Protein AF-0000000066938704 (afdb_homodimer)

Foldseek 3Di:
DPPVVVVVVVVVVVVPPPCVVVPPLPQAPPDPPQDDQDAQQLEDDFDRSFHRVLVVVLVVLVLRDDDDLQLLLQLLLQLLQFPCLQQVLDQVLVQLVSVVVSNDPHHDHSLLSLLSSLLSLLQGDCVSPPDADASLRVSVSSLSSNVSCVVRVRDDDLSSVLNSLLSSLLDADDALPPCHSLNSLLVSQVSLVVVPLLAQDDPPRDDLLVSLSSVSSNLSSLLSQLLCCLLLQHDGNDDPVSRHDDQDDPVSGDQLQQLLVCCVRNNCLSRDDDSVLSSLSNLLSSLSSVVSVLSVVLCVQFWDWDDPDAPDPRRFDTGIDTDPDGDLVSLVVSLVVLVCSLVVDDLLQAADLDPDPPVPPDNPRPSSNQVNLQSVLVSLQSQLVSLVCLLQPDPPPDPPVSNLVSLVSNLVSLLSLLVSVVVCVVVVNLSSHGPSNLSSLLSSLLSLVLQLLQPQAPCNVVSVVSSVSSLVSLVVCVSSHVSSVLSNVLSVVLVVVSVVVVVVVPPPPDPDPPDPDDDDDPPDDPDPDDDDDPDDPPPDPPDDPPPDPPCVPDPDDPPDPDDPDDDDDPDDPDCPPPDPPPPVCRVPPRPPPSVVSNVSCCCSVVNSSVSD/DPPVVVVVVVVVVVVPPPCVVVPPLPQQPPDPPQDDQDAQQLEDDFDSSFHRVLVVVLVVLVLRDDDDLQLLLQLLLQLLQFPCLQQVLDQVLVQLVSVVVSNDPHHDYSLLSLLSSLLSLLQGDCVSPPDADASLRVSVSSLSSNVSCVVRVRDDDLSSVLNSLLSSLLDADDAQPPCHSLNSLLVSQVSLVVVPLLAQDDPPRDDLLVSLSSVSSNLSSLLSQLLCCLLLQHDGNDDPVSRHDDQDDPVSGDQLQFLLVNCVRNNDLSRPCPSVNSSLSNLLNSLSSVVSVLSVVLCVQFWDWDDDDQDDPRGFDTGIDTDPDGDLVSLVVSLVVLVCSLVPDDLLQAADLDPDPVVPPDNPRPSSNQVNLQSVLVSLQSQLVSLVCLLQPDDPPDPPVSNLVSLVSNLVSLLSLLVSVVVCVVVVNLSSHGPSNLSSLLSSLLSLVLQLLQPQAPCNVVSVVSSVSSLVSLVVCVSSHVSSVLSNVLSVVLNVVSVVVVVVVVPPPDPDPPDPDDPDDPPDPPDPDDPDDDDPPDPDPDDDDPDDDDDDDDDDDPDDPDDPDDDDDPDDPDCPPPDPPPPSCRVPPRPPPSVVSSVSCCCSCVNSSVSD

Radius of gyration: 36.31 Å; Cα contacts (8 Å, |Δi|>4): 1457; chains: 2; bounding box: 138×127×104 Å

InterPro domains:
  IPR007219 Xylanolytic transcriptional activator, regulatory domain [PF04082] (79-309)
  IPR007219 Xylanolytic transcriptional activator, regulatory domain [SM00906] (181-254)
  IPR052761 Fungal Detoxification and Toxin Biosynthesis TFs [PTHR47425] (19-517)

Organism: NCBI:txid1442368

Sequence (1224 aa):
MGIEQNNESMMWKSLSVPLDPTSQKDQPCASADAPNIVLPPYLRPVPSHIANEDLVYLEKKKAFEIPATIQRNELIRCYIQYVHPLLPIIDLRDFLRAIDQHEPSDPISLMLLQAVMFAGTTFIDMTYVTGYEDRHAYQKAYFQKVKTLYDLDYEEDRVTMVQCVLLMTNWYERPSYHKDIWHWVGIAVADARSIGLNYEPQAGAGTVQEKRLWKRIWWSCYTRDRLVSTGMRRTMRIREEECQLSMLDLADFEACTSLSDFEHMIGTACAVGEGATHANLVRLYIALIELCKIIADVLTLQYEEPSQKIKGTREATSKLIPKPRASALEVEMRDRDLEAWYAGLPVEIRYSFLETPEDRKPVSDRLVYLHSTVVASVYLGISSALYRPQCWTPVTEHPTEMRKKAMVKVYDAACKVAQLYRDVVARNMIDSVPNTSVAVLLPACVVLHADASRITSPTRNRSRHLLEECIQVLQHLSRTFASARFALWLASQMMQKINLSTQISTSQPEPHPSDPNADQSTVHPAPPQDPPPATACHPLMGPPLSFEPSLPQEAPNLVPAEMIPDGAHLPVLEEQGEDIDQSDDFLLNGTFSLQEIENHMNRAWWDPMVNFMGIEQNNESMMWKSLSVPLDPTSQKDQPCASADAPNIVLPPYLRPVPSHIANEDLVYLEKKKAFEIPATIQRNELIRCYIQYVHPLLPIIDLRDFLRAIDQHEPSDPISLMLLQAVMFAGTTFIDMTYVTGYEDRHAYQKAYFQKVKTLYDLDYEEDRVTMVQCVLLMTNWYERPSYHKDIWHWVGIAVADARSIGLNYEPQAGAGTVQEKRLWKRIWWSCYTRDRLVSTGMRRTMRIREEECQLSMLDLADFEACTSLSDFEHMIGTACAVGEGATHANLVRLYIALIELCKIIADVLTLQYEEPSQKIKGTREATSKLIPKPRASALEVEMRDRDLEAWYAGLPVEIRYSFLETPEDRKPVSDRLVYLHSTVVASVYLGISSALYRPQCWTPVTEHPTEMRKKAMVKVYDAACKVAQLYRDVVARNMIDSVPNTSVAVLLPACVVLHADASRITSPTRNRSRHLLEECIQVLQHLSRTFASARFALWLASQMMQKINLSTQISTSQPEPHPSDPNADQSTVHPAPPQDPPPATACHPLMGPPLSFEPSLPQEAPNLVPAEMIPDGAHLPVLEEQGEDIDQSDDFLLNGTFSLQEIENHMNRAWWDPMVNF

pLDDT: mean 73.39, std 27.78, range [16.64, 98.81]

Nearest PDB structures (foldseek):
  7a6r-assembly2_B  TM=4.290E-01  e=1.778E+00  Homo sapiens
  8e0l-assembly1_C  TM=5.188E-01  e=5.957E+00  synthetic construct
  6zc9-assembly2_B  TM=4.220E-01  e=3.672E+00  Homo sapiens
  7rdr-assembly1_A  TM=2.002E-01  e=7.624E-01  unidentified
  6xr2-assembly2_F  TM=5.236E-01  e=3.061E+00  synthetic construct

Solvent-accessible surface area (backbone atoms only — not comparable to full-atom values): 70350 Å² total; per-residue (Å²): 128,71,70,70,64,51,58,60,49,51,64,51,57,66,62,59,55,82,64,56,73,82,61,72,58,62,68,62,72,79,54,92,78,55,72,87,80,83,71,64,61,21,35,52,74,83,61,64,76,58,52,53,73,55,51,48,51,38,52,75,57,46,50,76,64,71,67,58,69,69,50,44,29,46,18,47,35,32,19,57,68,63,44,31,54,79,43,57,57,66,66,61,67,65,55,52,47,16,62,68,60,42,69,35,92,62,43,40,54,58,58,45,53,44,24,45,38,31,56,3,45,74,52,46,65,65,86,72,59,79,96,56,92,45,56,46,55,48,34,50,50,36,45,50,23,34,49,50,38,57,72,64,58,62,70,75,51,48,63,58,47,33,46,30,36,53,41,53,40,77,51,62,81,53,88,74,46,79,83,30,37,70,47,34,45,45,50,24,46,51,52,36,47,34,41,38,36,38,24,47,73,34,88,84,32,66,52,72,68,52,46,27,46,42,51,37,40,36,52,40,45,52,38,50,34,44,51,48,16,62,52,41,30,34,80,67,80,74,56,77,85,62,56,55,50,80,81,84,53,78,81,49,43,80,66,70,58,56,47,50,92,42,25,92,60,44,32,59,86,66,9,47,45,52,60,59,53,50,49,41,33,50,51,44,35,51,48,48,46,55,50,36,56,52,48,53,52,44,48,62,57,43,35,37,74,60,57,38,72,63,57,52,62,71,65,32,64,52,42,51,36,61,46,91,76,62,58,68,64,59,52,50,50,52,48,49,52,51,51,50,53,61,68,64,45,55,63,74,48,40,66,75,83,69,84,60,75,84,78,54,72,58,38,78,48,66,68,48,36,54,54,20,45,53,53,48,41,50,53,36,36,50,56,23,60,62,28,43,51,55,56,43,50,71,69,89,76,56,60,71,66,57,29,53,52,20,46,50,49,35,48,49,30,25,50,49,46,35,52,52,51,50,51,34,49,75,67,72,42,61,68,61,59,61,77,67,54,47,51,37,47,48,60,25,41,51,52,26,45,58,44,36,68,34,82,63,40,88,54,16,66,59,25,45,53,42,31,52,52,43,50,52,51,36,56,59,42,32,60,63,32,50,64,24,42,50,47,50,42,51,52,48,57,57,53,51,56,50,58,53,57,58,57,57,67,70,61,68,73,73,83,67,85,78,79,87,71,91,77,75,87,78,84,76,86,76,78,85,76,80,81,77,84,84,77,81,80,73,79,82,74,80,78,78,80,69,81,72,76,69,74,70,77,72,80,76,79,83,74,76,83,75,80,82,81,88,74,86,75,73,80,78,80,76,79,85,77,73,84,69,69,67,70,70,62,56,80,68,66,46,74,64,61,65,58,60,55,22,54,48,42,44,46,48,53,70,22,74,77,51,57,84,129,72,69,70,64,52,57,62,49,51,65,50,55,65,61,61,55,81,63,56,75,83,61,72,60,62,67,62,72,79,54,93,78,56,72,86,80,82,70,64,61,22,34,52,76,82,62,64,77,58,51,54,72,54,50,50,50,38,52,73,55,46,52,76,64,72,67,57,69,71,51,44,27,46,19,46,34,31,19,58,69,64,44,30,55,80,44,59,58,67,65,60,65,65,56,50,48,16,63,68,59,43,68,35,93,63,43,40,55,59,57,46,53,44,24,44,35,31,55,3,45,73,52,46,65,64,87,72,57,79,96,55,92,43,56,47,56,48,36,48,52,35,45,50,24,34,50,51,38,58,71,65,58,63,70,74,49,48,64,56,47,33,46,30,35,54,42,53,39,78,50,61,79,54,90,74,46,78,82,31,36,69,46,35,46,45,50,25,46,51,53,35,47,34,44,40,38,37,24,47,73,33,86,84,31,63,51,72,68,53,47,26,46,42,49,38,38,37,51,39,46,51,38,51,33,43,51,48,16,62,52,41,30,35,80,67,78,74,56,76,86,60,56,55,49,80,81,84,53,78,81,50,41,79,67,70,59,52,47,51,90,42,25,91,60,46,33,57,82,66,9,59,35,48,57,61,54,46,48,41,34,50,50,44,35,51,50,48,47,56,51,36,56,51,48,54,51,44,48,66,58,43,35,39,74,62,56,37,74,58,56,50,62,72,65,32,67,52,43,50,36,63,46,90,76,58,58,67,65,57,50,51,52,52,49,48,52,52,51,49,53,64,68,64,44,56,61,75,48,38,67,74,84,70,84,57,73,85,78,53,72,60,38,78,49,65,68,49,34,54,55,21,45,52,54,48,42,51,52,35,37,50,56,23,60,63,28,43,51,55,56,42,51,70,70,88,75,58,60,71,67,58,29,51,53,21,44,52,50,34,49,50,29,27,52,50,47,36,50,51,51,50,51,34,50,75,67,72,41,62,70,60,59,60,76,67,54,48,49,36,46,48,57,26,42,53,52,26,46,57,44,36,68,33,83,64,40,90,54,16,66,61,26,45,53,43,32,51,53,43,50,52,51,37,56,59,43,32,62,64,32,51,64,23,42,50,45,49,42,50,52,50,56,55,53,52,57,47,57,54,55,58,57,56,67,72,59,65,71,73,83,67,84,78,79,87,71,87,74,71,86,74,83,73,84,78,75,84,75,76,80,74,84,78,79,80,75,71,81,76,74,80,79,82,80,74,88,75,92,80,90,82,87,82,87,89,82,86,76,81,85,76,78,86,82,89,73,85,74,73,79,78,78,76,81,84,77,72,86,71,68,68,70,72,62,58,80,69,67,48,74,65,60,64,60,60,54,22,53,48,43,44,45,48,54,69,23,73,79,50,60,81

Structure (mmCIF, N/CA/C/O backbone):
data_AF-0000000066938704-model_v1
#
loop_
_entity.id
_entity.type
_entity.pdbx_description
1 polymer 'Transcription factor domain-containing protein'
#
loop_
_atom_site.group_PDB
_atom_site.id
_atom_site.type_symbol
_atom_site.label_atom_id
_atom_site.label_alt_id
_atom_site.label_comp_id
_atom_site.label_asym_id
_atom_site.label_entity_id
_atom_site.label_seq_id
_atom_site.pdbx_PDB_ins_code
_atom_site.Cartn_x
_atom_site.Cartn_y
_atom_site.Cartn_z
_atom_site.occupancy
_atom_site.B_iso_or_equiv
_atom_site.auth_seq_id
_atom_site.auth_comp_id
_atom_site.auth_asym_id
_atom_site.auth_atom_id
_atom_site.pdbx_PDB_model_num
ATOM 1 N N . MET A 1 1 ? 35.469 -40.781 -25.469 1 21.55 1 MET A N 1
ATOM 2 C CA . MET A 1 1 ? 36.094 -39.844 -24.547 1 21.55 1 MET A CA 1
ATOM 3 C C . MET A 1 1 ? 35.812 -38.406 -24.953 1 21.55 1 MET A C 1
ATOM 5 O O . MET A 1 1 ? 35.719 -37.5 -24.094 1 21.55 1 MET A O 1
ATOM 9 N N . GLY A 1 2 ? 35.875 -38.062 -26.25 1 23.81 2 GLY A N 1
ATOM 10 C CA . GLY A 1 2 ? 35.812 -36.781 -26.984 1 23.81 2 GLY A CA 1
ATOM 11 C C . GLY A 1 2 ? 34.406 -36.219 -27.047 1 23.81 2 GLY A C 1
ATOM 12 O O . GLY A 1 2 ? 34.25 -35 -27.188 1 23.81 2 GLY A O 1
ATOM 13 N N . ILE A 1 3 ? 33.406 -37.031 -27.359 1 27.58 3 ILE A N 1
ATOM 14 C CA . ILE A 1 3 ? 32.062 -36.562 -27.688 1 27.58 3 ILE A CA 1
ATOM 15 C C . ILE A 1 3 ? 31.375 -36.031 -26.422 1 27.58 3 ILE A C 1
ATOM 17 O O . ILE A 1 3 ? 30.422 -35.281 -26.516 1 27.58 3 ILE A O 1
ATOM 21 N N . GLU A 1 4 ? 31.703 -36.625 -25.25 1 29.11 4 GLU A N 1
ATOM 22 C CA . GLU A 1 4 ? 31.031 -36.312 -24 1 29.11 4 GLU A CA 1
ATOM 23 C C . GLU A 1 4 ? 31.391 -34.938 -23.484 1 29.11 4 GLU A C 1
ATOM 25 O O . GLU A 1 4 ? 30.641 -34.312 -22.719 1 29.11 4 GLU A O 1
ATOM 30 N N . GLN A 1 5 ? 32.594 -34.406 -23.719 1 31.98 5 GLN A N 1
ATOM 31 C CA . GLN A 1 5 ? 33.062 -33.094 -23.375 1 31.98 5 GLN A CA 1
ATOM 32 C C . GLN A 1 5 ? 32.312 -32 -24.172 1 31.98 5 GLN A C 1
ATOM 34 O O . GLN A 1 5 ? 32.219 -30.859 -23.719 1 31.98 5 GLN A O 1
ATOM 39 N N . ASN A 1 6 ? 31.875 -32.281 -25.422 1 31.83 6 ASN A N 1
ATOM 40 C CA . ASN A 1 6 ? 31.297 -31.328 -26.359 1 31.83 6 ASN A CA 1
ATOM 41 C C . ASN A 1 6 ? 29.875 -30.953 -25.984 1 31.83 6 ASN A C 1
ATOM 43 O O . ASN A 1 6 ? 29.406 -29.875 -26.344 1 31.83 6 ASN A O 1
ATOM 47 N N . ASN A 1 7 ? 29.109 -31.938 -25.516 1 31.81 7 ASN A N 1
ATOM 48 C CA . ASN A 1 7 ? 27.703 -31.656 -25.234 1 31.81 7 ASN A CA 1
ATOM 49 C C . ASN A 1 7 ? 27.531 -30.781 -24 1 31.81 7 ASN A C 1
ATOM 51 O O . ASN A 1 7 ? 26.438 -30.25 -23.75 1 31.81 7 ASN A O 1
ATOM 55 N N . GLU A 1 8 ? 28.375 -30.859 -23.062 1 36.09 8 GLU A N 1
ATOM 56 C CA . GLU A 1 8 ? 28.359 -29.969 -21.922 1 36.09 8 GLU A CA 1
ATOM 57 C C . GLU A 1 8 ? 28.594 -28.516 -22.328 1 36.09 8 GLU A C 1
ATOM 59 O O . GLU A 1 8 ? 27.984 -27.609 -21.797 1 36.09 8 GLU A O 1
ATOM 64 N N . SER A 1 9 ? 29.422 -28.297 -23.375 1 36.09 9 SER A N 1
ATOM 65 C CA . SER A 1 9 ? 29.766 -26.984 -23.922 1 36.09 9 SER A CA 1
ATOM 66 C C . SER A 1 9 ? 28.578 -26.359 -24.656 1 36.09 9 SER A C 1
ATOM 68 O O . SER A 1 9 ? 28.391 -25.141 -24.609 1 36.09 9 SER A O 1
ATOM 70 N N . MET A 1 10 ? 27.859 -27.125 -25.344 1 33.84 10 MET A N 1
ATOM 71 C CA . MET A 1 10 ? 26.781 -26.609 -26.172 1 33.84 10 MET A CA 1
ATOM 72 C C . MET A 1 10 ? 25.625 -26.109 -25.312 1 33.84 10 MET A C 1
ATOM 74 O O . MET A 1 10 ? 24.875 -25.219 -25.719 1 33.84 10 MET A O 1
ATOM 78 N N . MET A 1 11 ? 25.219 -26.922 -24.422 1 34.53 11 MET A N 1
ATOM 79 C CA . MET A 1 11 ? 24.141 -26.438 -23.562 1 34.53 11 MET A CA 1
ATOM 80 C C . MET A 1 11 ? 24.484 -25.078 -22.969 1 34.53 11 MET A C 1
ATOM 82 O O . MET A 1 11 ? 23.625 -24.219 -22.828 1 34.53 11 MET A O 1
ATOM 86 N N . TRP A 1 12 ? 25.781 -24.969 -22.625 1 39.16 12 TRP A N 1
ATOM 87 C CA . TRP A 1 12 ? 26.281 -23.781 -21.953 1 39.16 12 TRP A CA 1
ATOM 88 C C . TRP A 1 12 ? 26.375 -22.609 -22.906 1 39.16 12 TRP A C 1
ATOM 90 O O . TRP A 1 12 ? 26.266 -21.438 -22.5 1 39.16 12 TRP A O 1
ATOM 100 N N . LYS A 1 13 ? 26.891 -22.859 -24.047 1 40.28 13 LYS A N 1
ATOM 101 C CA . LYS A 1 13 ? 27.016 -21.797 -25.047 1 40.28 13 LYS A CA 1
ATOM 102 C C . LYS A 1 13 ? 25.656 -21.188 -25.391 1 40.28 13 LYS A C 1
ATOM 104 O O . LYS A 1 13 ? 25.578 -20.016 -25.766 1 40.28 13 LYS A O 1
ATOM 109 N N . SER A 1 14 ? 24.703 -21.938 -25.359 1 37.78 14 SER A N 1
ATOM 110 C CA . SER A 1 14 ? 23.406 -21.375 -25.672 1 37.78 14 SER A CA 1
ATOM 111 C C . SER A 1 14 ? 22.906 -20.469 -24.562 1 37.78 14 SER A C 1
ATOM 113 O O . SER A 1 14 ? 21.922 -19.75 -24.734 1 37.78 14 SER A O 1
ATOM 115 N N . LEU A 1 15 ? 23.344 -20.734 -23.406 1 39.16 15 LEU A N 1
ATOM 116 C CA . LEU A 1 15 ? 22.922 -19.828 -22.344 1 39.16 15 LEU A CA 1
ATOM 117 C C . LEU A 1 15 ? 23.719 -18.531 -22.391 1 39.16 15 LEU A C 1
ATOM 119 O O . LEU A 1 15 ? 23.438 -17.594 -21.625 1 39.16 15 LEU A O 1
ATOM 123 N N . SER A 1 16 ? 24.875 -18.484 -23.125 1 34.94 16 SER A N 1
ATOM 124 C CA . SER A 1 16 ? 25.688 -17.281 -23.156 1 34.94 16 SER A CA 1
ATOM 125 C C . SER A 1 16 ? 24.953 -16.125 -23.828 1 34.94 16 SER A C 1
ATOM 127 O O . SER A 1 16 ? 25.578 -15.164 -24.281 1 34.94 16 SER A O 1
ATOM 129 N N . VAL A 1 17 ? 23.875 -16.344 -24.344 1 35.38 17 VAL A N 1
ATOM 130 C CA . VAL A 1 17 ? 23.312 -15.094 -24.859 1 35.38 17 VAL A CA 1
ATOM 131 C C . VAL A 1 17 ? 23.156 -14.094 -23.719 1 35.38 17 VAL A C 1
ATOM 133 O O . VAL A 1 17 ? 22.578 -14.422 -22.672 1 35.38 17 VAL A O 1
ATOM 136 N N . PRO A 1 18 ? 23.953 -13.094 -23.719 1 38.69 18 PRO A N 1
ATOM 137 C CA . PRO A 1 18 ? 23.875 -12.031 -22.719 1 38.69 18 PRO A CA 1
ATOM 138 C C . PRO A 1 18 ? 22.438 -11.641 -22.375 1 38.69 18 PRO A C 1
ATOM 140 O O . PRO A 1 18 ? 21.75 -11.039 -23.203 1 38.69 18 PRO A O 1
ATOM 143 N N . LEU A 1 19 ? 21.719 -12.484 -21.828 1 39.78 19 LEU A N 1
ATOM 144 C CA . LEU A 1 19 ? 20.406 -12.062 -21.359 1 39.78 19 LEU A CA 1
ATOM 145 C C . LEU A 1 19 ? 20.531 -10.984 -20.281 1 39.78 19 LEU A C 1
ATOM 147 O O . LEU A 1 19 ? 20.547 -11.289 -19.094 1 39.78 19 LEU A O 1
ATOM 151 N N . ASP A 1 20 ? 21.312 -9.984 -20.453 1 39.25 20 ASP A N 1
ATOM 152 C CA . ASP A 1 20 ? 21.266 -8.898 -19.484 1 39.25 20 ASP A CA 1
ATOM 153 C C . ASP A 1 20 ? 19.844 -8.375 -19.312 1 39.25 20 ASP A C 1
ATOM 155 O O . ASP A 1 20 ? 19.297 -7.758 -20.219 1 39.25 20 ASP A O 1
ATOM 159 N N . PRO A 1 21 ? 19.141 -9.047 -18.641 1 43.66 21 PRO A N 1
ATOM 160 C CA . PRO A 1 21 ? 17.75 -8.633 -18.453 1 43.66 21 PRO A CA 1
ATOM 161 C C . PRO A 1 21 ? 17.609 -7.141 -18.156 1 43.66 21 PRO A C 1
ATOM 163 O O . PRO A 1 21 ? 16.484 -6.605 -18.172 1 43.66 21 PRO A O 1
ATOM 166 N N . THR A 1 22 ? 18.656 -6.547 -17.562 1 40.72 22 THR A N 1
ATOM 167 C CA . THR A 1 22 ? 18.516 -5.125 -17.25 1 40.72 22 THR A CA 1
ATOM 168 C C . THR A 1 22 ? 18.406 -4.301 -18.531 1 40.72 22 THR A C 1
ATOM 170 O O . THR A 1 22 ? 18.156 -3.098 -18.469 1 40.72 22 THR A O 1
ATOM 173 N N . SER A 1 23 ? 18.984 -4.836 -19.594 1 38.72 23 SER A N 1
ATOM 174 C CA . SER A 1 23 ? 19.141 -3.996 -20.781 1 38.72 23 SER A CA 1
ATOM 175 C C . SER A 1 23 ? 17.812 -3.795 -21.5 1 38.72 23 SER A C 1
ATOM 177 O O . SER A 1 23 ? 17.766 -3.188 -22.578 1 38.72 23 SER A O 1
ATOM 179 N N . GLN A 1 24 ? 16.922 -4.656 -21.375 1 36.53 24 GLN A N 1
ATOM 180 C CA . GLN A 1 24 ? 15.875 -4.34 -22.344 1 36.53 24 GLN A CA 1
ATOM 181 C C . GLN A 1 24 ? 15.195 -3.016 -22 1 36.53 24 GLN A C 1
ATOM 183 O O . GLN A 1 24 ? 14.164 -2.996 -21.312 1 36.53 24 GLN A O 1
ATOM 188 N N . LYS A 1 25 ? 15.953 -2.07 -21.781 1 43 25 LYS A N 1
ATOM 189 C CA . LYS A 1 25 ? 15.328 -0.755 -21.891 1 43 25 LYS A CA 1
ATOM 190 C C . LYS A 1 25 ? 14.477 -0.658 -23.156 1 43 25 LYS A C 1
ATOM 192 O O . LYS A 1 25 ? 14.969 -0.905 -24.266 1 43 25 LYS A O 1
ATOM 197 N N . ASP A 1 26 ? 13.242 -0.689 -23.156 1 41.16 26 ASP A N 1
ATOM 198 C CA . ASP A 1 26 ? 12.344 -0.388 -24.266 1 41.16 26 ASP A CA 1
ATOM 199 C C . ASP A 1 26 ? 12.906 0.732 -25.125 1 41.16 26 ASP A C 1
ATOM 201 O O . ASP A 1 26 ? 13.305 1.784 -24.625 1 41.16 26 ASP A O 1
ATOM 205 N N . GLN A 1 27 ? 13.617 0.446 -26.188 1 37.28 27 GLN A N 1
ATOM 206 C CA . GLN A 1 27 ? 13.977 1.475 -27.156 1 37.28 27 GLN A CA 1
ATOM 207 C C . GLN A 1 27 ? 12.836 2.467 -27.344 1 37.28 27 GLN A C 1
ATOM 209 O O . GLN A 1 27 ? 11.688 2.068 -27.531 1 37.28 27 GLN A O 1
ATOM 214 N N . PRO A 1 28 ? 13.102 3.658 -26.844 1 44.12 28 PRO A N 1
ATOM 215 C CA . PRO A 1 28 ? 12.062 4.617 -27.219 1 44.12 28 PRO A CA 1
ATOM 216 C C . PRO A 1 28 ? 11.602 4.441 -28.672 1 44.12 28 PRO A C 1
ATOM 218 O O . PRO A 1 28 ? 12.43 4.309 -29.578 1 44.12 28 PRO A O 1
ATOM 221 N N . CYS A 1 29 ? 10.633 3.699 -28.922 1 38.31 29 CYS A N 1
ATOM 222 C CA . CYS A 1 29 ? 10.094 3.76 -30.281 1 38.31 29 CYS A CA 1
ATOM 223 C C . CYS A 1 29 ? 10.234 5.16 -30.859 1 38.31 29 CYS A C 1
ATOM 225 O O . CYS A 1 29 ? 9.695 6.125 -30.312 1 38.31 29 CYS A O 1
ATOM 227 N N . ALA A 1 30 ? 11.289 5.391 -31.516 1 39.5 30 ALA A N 1
ATOM 228 C CA . ALA A 1 30 ? 11.445 6.617 -32.281 1 39.5 30 ALA A CA 1
ATOM 229 C C . ALA A 1 30 ? 10.18 6.922 -33.094 1 39.5 30 ALA A C 1
ATOM 231 O O . ALA A 1 30 ? 10.094 6.586 -34.281 1 39.5 30 ALA A O 1
ATOM 232 N N . SER A 1 31 ? 9.008 6.633 -32.625 1 45.38 31 SER A N 1
ATOM 233 C CA . SER A 1 31 ? 7.988 7.094 -33.562 1 45.38 31 SER A CA 1
ATOM 234 C C . SER A 1 31 ? 8.078 8.602 -33.781 1 45.38 31 SER A C 1
ATOM 236 O O . SER A 1 31 ? 8.562 9.328 -32.906 1 45.38 31 SER A O 1
ATOM 238 N N . ALA A 1 32 ? 7.992 9.117 -34.938 1 49.03 32 ALA A N 1
ATOM 239 C CA . ALA A 1 32 ? 7.926 10.469 -35.5 1 49.03 32 ALA A CA 1
ATOM 240 C C . ALA A 1 32 ? 7.219 11.414 -34.531 1 49.03 32 ALA A C 1
ATOM 242 O O . ALA A 1 32 ? 7.438 12.625 -34.594 1 49.03 32 ALA A O 1
ATOM 243 N N . ASP A 1 33 ? 6.18 11.023 -33.656 1 60.91 33 ASP A N 1
ATOM 244 C CA . ASP A 1 33 ? 5.363 12.008 -32.938 1 60.91 33 ASP A CA 1
ATOM 245 C C . ASP A 1 33 ? 5.801 12.148 -31.484 1 60.91 33 ASP A C 1
ATOM 247 O O . ASP A 1 33 ? 4.969 12.289 -30.594 1 60.91 33 ASP A O 1
ATOM 251 N N . ALA A 1 34 ? 6.988 11.961 -31.125 1 71.31 34 ALA A N 1
ATOM 252 C CA . ALA A 1 34 ? 7.426 12.203 -29.75 1 71.31 34 ALA A CA 1
ATOM 253 C C . ALA A 1 34 ? 7.273 13.68 -29.391 1 71.31 34 ALA A C 1
ATOM 255 O O . ALA A 1 34 ? 7.664 14.562 -30.156 1 71.31 34 ALA A O 1
ATOM 256 N N . PRO A 1 35 ? 6.504 13.883 -28.297 1 83.94 35 PRO A N 1
ATOM 257 C CA . PRO A 1 35 ? 6.367 15.289 -27.906 1 83.94 35 PRO A CA 1
ATOM 258 C C . PRO A 1 35 ? 7.707 15.93 -27.531 1 83.94 35 PRO A C 1
ATOM 260 O O . PRO A 1 35 ? 8.617 15.242 -27.062 1 83.94 35 PRO A O 1
ATOM 263 N N . ASN A 1 36 ? 7.941 17.062 -28.031 1 86.31 36 ASN A N 1
ATOM 264 C CA . ASN A 1 36 ? 9.141 17.812 -27.688 1 86.31 36 ASN A CA 1
ATOM 265 C C . ASN A 1 36 ? 9 18.484 -26.328 1 86.31 36 ASN A C 1
ATOM 267 O O . ASN A 1 36 ? 8.516 19.609 -26.234 1 86.31 36 ASN A O 1
ATOM 271 N N . ILE A 1 37 ? 9.406 17.828 -25.328 1 90.5 37 ILE A N 1
ATOM 272 C CA . ILE A 1 37 ? 9.289 18.328 -23.953 1 90.5 37 ILE A CA 1
ATOM 273 C C . ILE A 1 37 ? 10.594 19.016 -23.547 1 90.5 37 ILE A C 1
ATOM 275 O O . ILE A 1 37 ? 11.664 18.406 -23.625 1 90.5 37 ILE A O 1
ATOM 279 N N . VAL A 1 38 ? 10.5 20.281 -23.234 1 89.69 38 VAL A N 1
ATOM 280 C CA . VAL A 1 38 ? 11.664 21.031 -22.766 1 89.69 38 VAL A CA 1
ATOM 281 C C . VAL A 1 38 ? 11.5 21.375 -21.297 1 89.69 38 VAL A C 1
ATOM 283 O O . VAL A 1 38 ? 10.586 22.109 -20.906 1 89.69 38 VAL A O 1
ATOM 286 N N . LEU A 1 39 ? 12.406 20.859 -20.516 1 93.5 39 LEU A N 1
ATOM 287 C CA . LEU A 1 39 ? 12.398 21.125 -19.078 1 93.5 39 LEU A CA 1
ATOM 288 C C . LEU A 1 39 ? 13.531 22.062 -18.688 1 93.5 39 LEU A C 1
ATOM 290 O O . LEU A 1 39 ? 14.57 22.094 -19.344 1 93.5 39 LEU A O 1
ATOM 294 N N . PRO A 1 40 ? 13.273 22.906 -17.672 1 93.44 40 PRO A N 1
ATOM 295 C CA . PRO A 1 40 ? 14.391 23.688 -17.156 1 93.44 40 PRO A CA 1
ATOM 296 C C . PRO A 1 40 ? 15.609 22.828 -16.828 1 93.44 40 PRO A C 1
ATOM 298 O O . PRO A 1 40 ? 15.469 21.703 -16.359 1 93.44 40 PRO A O 1
ATOM 301 N N . PRO A 1 41 ? 16.812 23.375 -16.922 1 92.94 41 PRO A N 1
ATOM 302 C CA . PRO A 1 41 ? 18.047 22.594 -16.781 1 92.94 41 PRO A CA 1
ATOM 303 C C . PRO A 1 41 ? 18.25 22.094 -15.352 1 92.94 41 PRO A C 1
ATOM 305 O O . PRO A 1 41 ? 19.016 21.156 -15.125 1 92.94 41 PRO A O 1
ATOM 308 N N . TYR A 1 42 ? 17.578 22.734 -14.438 1 94.62 42 TYR A N 1
ATOM 309 C CA . TYR A 1 42 ? 17.781 22.297 -13.062 1 94.62 42 TYR A CA 1
ATOM 310 C C . TYR A 1 42 ? 16.953 21.047 -12.758 1 94.62 42 TYR A C 1
ATOM 312 O O . TYR A 1 42 ? 17.047 20.5 -11.656 1 94.62 42 TYR A O 1
ATOM 320 N N . LEU A 1 43 ? 16.219 20.578 -13.742 1 95.94 43 LEU A N 1
ATOM 321 C CA . LEU A 1 43 ? 15.445 19.344 -13.602 1 95.94 43 LEU A CA 1
ATOM 322 C C . LEU A 1 43 ? 16.109 18.188 -14.352 1 95.94 43 LEU A C 1
ATOM 324 O O . LEU A 1 43 ? 16.703 18.391 -15.414 1 95.94 43 LEU A O 1
ATOM 328 N N . ARG A 1 44 ? 15.969 17.016 -13.75 1 94.75 44 ARG A N 1
ATOM 329 C CA . ARG A 1 44 ? 16.453 15.82 -14.445 1 94.75 44 ARG A CA 1
ATOM 330 C C . ARG A 1 44 ? 15.734 15.633 -15.773 1 94.75 44 ARG A C 1
ATOM 332 O O . ARG A 1 44 ? 14.539 15.906 -15.883 1 94.75 44 ARG A O 1
ATOM 339 N N . PRO A 1 45 ? 16.422 15.156 -16.781 1 92.69 45 PRO A N 1
ATOM 340 C CA . PRO A 1 45 ? 15.797 14.938 -18.078 1 92.69 45 PRO A CA 1
ATOM 341 C C . PRO A 1 45 ? 14.703 13.875 -18.047 1 92.69 45 PRO A C 1
ATOM 343 O O . PRO A 1 45 ? 14.641 13.078 -17.109 1 92.69 45 PRO A O 1
ATOM 346 N N . VAL A 1 46 ? 13.898 13.906 -19.047 1 94.31 46 VAL A N 1
ATOM 347 C CA . VAL A 1 46 ? 12.812 12.945 -19.172 1 94.31 46 VAL A CA 1
ATOM 348 C C . VAL A 1 46 ? 13.383 11.531 -19.297 1 94.31 46 VAL A C 1
ATOM 350 O O . VAL A 1 46 ? 14.273 11.289 -20.125 1 94.31 46 VAL A O 1
ATOM 353 N N . PRO A 1 47 ? 12.891 10.641 -18.406 1 91.56 47 PRO A N 1
ATOM 354 C CA . PRO A 1 47 ? 13.406 9.266 -18.5 1 91.56 47 PRO A CA 1
ATOM 355 C C . PRO A 1 47 ? 13.102 8.602 -19.828 1 91.56 47 PRO A C 1
ATOM 357 O O . PRO A 1 47 ? 12.023 8.797 -20.391 1 91.56 47 PRO A O 1
ATOM 360 N N . SER A 1 48 ? 13.914 7.738 -20.25 1 89.19 48 SER A N 1
ATOM 361 C CA . SER A 1 48 ? 13.828 7.129 -21.578 1 89.19 48 SER A CA 1
ATOM 362 C C . SER A 1 48 ? 12.82 5.984 -21.594 1 89.19 48 SER A C 1
ATOM 364 O O . SER A 1 48 ? 12.336 5.586 -22.656 1 89.19 48 SER A O 1
ATOM 366 N N . HIS A 1 49 ? 12.469 5.48 -20.453 1 87 49 HIS A N 1
ATOM 367 C CA . HIS A 1 49 ? 11.625 4.293 -20.406 1 87 49 HIS A CA 1
ATOM 368 C C . HIS A 1 49 ? 10.156 4.66 -20.562 1 87 49 HIS A C 1
ATOM 370 O O . HIS A 1 49 ? 9.305 3.785 -20.75 1 87 49 HIS A O 1
ATOM 376 N N . ILE A 1 50 ? 9.773 5.934 -20.547 1 92.5 50 ILE A N 1
ATOM 377 C CA . ILE A 1 50 ? 8.383 6.352 -20.641 1 92.5 50 ILE A CA 1
ATOM 378 C C . ILE A 1 50 ? 7.957 6.359 -22.109 1 92.5 50 ILE A C 1
ATOM 380 O O . ILE A 1 50 ? 8.648 6.93 -22.969 1 92.5 50 ILE A O 1
ATOM 384 N N . ALA A 1 51 ? 6.848 5.758 -22.406 1 91.19 51 ALA A N 1
ATOM 385 C CA . ALA A 1 51 ? 6.324 5.676 -23.766 1 91.19 51 ALA A CA 1
ATOM 386 C C . ALA A 1 51 ? 5.84 7.035 -24.25 1 91.19 51 ALA A C 1
ATOM 388 O O . ALA A 1 51 ? 5.402 7.867 -23.453 1 91.19 51 ALA A O 1
ATOM 389 N N . ASN A 1 52 ? 5.809 7.223 -25.531 1 91.62 52 ASN A N 1
ATOM 390 C CA . ASN A 1 52 ? 5.398 8.484 -26.141 1 91.62 52 ASN A CA 1
ATOM 391 C C . ASN A 1 52 ? 3.945 8.812 -25.812 1 91.62 52 ASN A C 1
ATOM 393 O O . ASN A 1 52 ? 3.607 9.977 -25.562 1 91.62 52 ASN A O 1
ATOM 397 N N . GLU A 1 53 ? 3.117 7.824 -25.875 1 91.19 53 GLU A N 1
ATOM 398 C CA . GLU A 1 53 ? 1.707 8.047 -25.562 1 91.19 53 GLU A CA 1
ATOM 399 C C . GLU A 1 53 ? 1.529 8.562 -24.141 1 91.19 53 GLU A C 1
ATOM 401 O O . GLU A 1 53 ? 0.645 9.383 -23.875 1 91.19 53 GLU A O 1
ATOM 406 N N . ASP A 1 54 ? 2.379 8.055 -23.281 1 95.06 54 ASP A N 1
ATOM 407 C CA . ASP A 1 54 ? 2.324 8.484 -21.891 1 95.06 54 ASP A CA 1
ATOM 408 C C . ASP A 1 54 ? 2.869 9.906 -21.734 1 95.06 54 ASP A C 1
ATOM 410 O O . ASP A 1 54 ? 2.383 10.672 -20.906 1 95.06 54 ASP A O 1
ATOM 414 N N . LEU A 1 55 ? 3.863 10.242 -22.516 1 95.56 55 LEU A N 1
ATOM 415 C CA . LEU A 1 55 ? 4.414 11.594 -22.484 1 95.56 55 LEU A CA 1
ATOM 416 C C . LEU A 1 55 ? 3.377 12.609 -22.938 1 95.56 55 LEU A C 1
ATOM 418 O O . LEU A 1 55 ? 3.262 13.695 -22.359 1 95.56 55 LEU A O 1
ATOM 422 N N . VAL A 1 56 ? 2.648 12.258 -23.969 1 94.69 56 VAL A N 1
ATOM 423 C CA . VAL A 1 56 ? 1.598 13.133 -24.484 1 94.69 56 VAL A CA 1
ATOM 424 C C . VAL A 1 56 ? 0.53 13.328 -23.406 1 94.69 56 VAL A C 1
ATOM 426 O O . VAL A 1 56 ? 0.028 14.445 -23.219 1 94.69 56 VAL A O 1
ATOM 429 N N . TYR A 1 57 ? 0.167 12.266 -22.766 1 95.75 57 TYR A N 1
ATOM 430 C CA . TYR A 1 57 ? -0.819 12.336 -21.703 1 95.75 57 TYR A CA 1
ATOM 431 C C . TYR A 1 57 ? -0.32 13.219 -20.547 1 95.75 57 TYR A C 1
ATOM 433 O O . TYR A 1 57 ? -1.07 14.031 -20.016 1 95.75 57 TYR A O 1
ATOM 441 N N . LEU A 1 58 ? 0.935 13.055 -20.172 1 96.69 58 LEU A N 1
ATOM 442 C CA . LEU A 1 58 ? 1.541 13.875 -19.125 1 96.69 58 LEU A CA 1
ATOM 443 C C . LEU A 1 58 ? 1.515 15.352 -19.5 1 96.69 58 LEU A C 1
ATOM 445 O O . LEU A 1 58 ? 1.296 16.203 -18.641 1 96.69 58 LEU A O 1
ATOM 449 N N . GLU A 1 59 ? 1.768 15.609 -20.734 1 94.75 59 GLU A N 1
ATOM 450 C CA . GLU A 1 59 ? 1.721 16.984 -21.219 1 94.75 59 GLU A CA 1
ATOM 451 C C . GLU A 1 59 ? 0.31 17.562 -21.109 1 94.75 59 GLU A C 1
ATOM 453 O O . GLU A 1 59 ? 0.13 18.719 -20.719 1 94.75 59 GLU A O 1
ATOM 458 N N . LYS A 1 60 ? -0.668 16.75 -21.469 1 93 60 LYS A N 1
ATOM 459 C CA . LYS A 1 60 ? -2.061 17.188 -21.391 1 93 60 LYS A CA 1
ATOM 460 C C . LYS A 1 60 ? -2.471 17.469 -19.953 1 93 60 LYS A C 1
ATOM 462 O O . LYS A 1 60 ? -3.283 18.359 -19.688 1 93 60 LYS A O 1
ATOM 467 N N . LYS A 1 61 ? -1.936 16.672 -19.031 1 95.31 61 LYS A N 1
ATOM 468 C CA . LYS A 1 61 ? -2.215 16.859 -17.609 1 95.31 61 LYS A CA 1
ATOM 469 C C . LYS A 1 61 ? -1.366 17.984 -17.031 1 95.31 61 LYS A C 1
ATOM 471 O O . LYS A 1 61 ? -1.427 18.25 -15.828 1 95.31 61 LYS A O 1
ATOM 476 N N . LYS A 1 62 ? -0.487 18.609 -17.828 1 94.88 62 LYS A N 1
ATOM 477 C CA . LYS A 1 62 ? 0.347 19.75 -17.469 1 94.88 62 LYS A CA 1
ATOM 478 C C . LYS A 1 62 ? 1.396 19.359 -16.438 1 94.88 62 LYS A C 1
ATOM 480 O O . LYS A 1 62 ? 1.75 20.172 -15.57 1 94.88 62 LYS A O 1
ATOM 485 N N . ALA A 1 63 ? 1.813 18.094 -16.516 1 96.94 63 ALA A N 1
ATOM 486 C CA . ALA A 1 63 ? 2.777 17.594 -15.531 1 96.94 63 ALA A CA 1
ATOM 487 C C . ALA A 1 63 ? 4.137 18.266 -15.719 1 96.94 63 ALA A C 1
ATOM 489 O O . ALA A 1 63 ? 4.918 18.359 -14.766 1 96.94 63 ALA A O 1
ATOM 490 N N . PHE A 1 64 ? 4.434 18.812 -16.938 1 96.94 64 PHE A N 1
ATOM 491 C CA . PHE A 1 64 ? 5.742 19.391 -17.234 1 96.94 64 PHE A CA 1
ATOM 492 C C . PHE A 1 64 ? 5.73 20.906 -17.062 1 96.94 64 PHE A C 1
ATOM 494 O O . PHE A 1 64 ? 6.77 21.547 -17.188 1 96.94 64 PHE A O 1
ATOM 501 N N . GLU A 1 65 ? 4.633 21.422 -16.719 1 94.88 65 GLU A N 1
ATOM 502 C CA . GLU A 1 65 ? 4.504 22.875 -16.625 1 94.88 65 GLU A CA 1
ATOM 503 C C . GLU A 1 65 ? 5.008 23.391 -15.281 1 94.88 65 GLU A C 1
ATOM 505 O O . GLU A 1 65 ? 4.562 22.922 -14.227 1 94.88 65 GLU A O 1
ATOM 510 N N . ILE A 1 66 ? 5.875 24.297 -15.336 1 95.31 66 ILE A N 1
ATOM 511 C CA . ILE A 1 66 ? 6.371 25 -14.164 1 95.31 66 ILE A CA 1
ATOM 512 C C . ILE A 1 66 ? 5.855 26.438 -14.172 1 95.31 66 ILE A C 1
ATOM 514 O O . ILE A 1 66 ? 6.004 27.156 -15.172 1 95.31 66 ILE A O 1
ATOM 518 N N . PRO A 1 67 ? 5.254 26.859 -13.133 1 94.44 67 PRO A N 1
ATOM 519 C CA . PRO A 1 67 ? 4.719 28.219 -13.109 1 94.44 67 PRO A CA 1
ATOM 520 C C . PRO A 1 67 ? 5.809 29.281 -13.195 1 94.44 67 PRO A C 1
ATOM 522 O O . PRO A 1 67 ? 7 28.969 -13.133 1 94.44 67 PRO A O 1
ATOM 525 N N . ALA A 1 68 ? 5.332 30.531 -13.375 1 93.56 68 ALA A N 1
ATOM 526 C CA . ALA A 1 68 ? 6.258 31.656 -13.414 1 93.56 68 ALA A CA 1
ATOM 527 C C . ALA A 1 68 ? 7.121 31.703 -12.156 1 93.56 68 ALA A C 1
ATOM 529 O O . ALA A 1 68 ? 6.711 31.219 -11.094 1 93.56 68 ALA A O 1
ATOM 530 N N . THR A 1 69 ? 8.234 32.375 -12.234 1 93.12 69 THR A N 1
ATOM 531 C CA . THR A 1 69 ? 9.234 32.406 -11.172 1 93.12 69 THR A CA 1
ATOM 532 C C . THR A 1 69 ? 8.633 32.906 -9.867 1 93.12 69 THR A C 1
ATOM 534 O O . THR A 1 69 ? 8.883 32.344 -8.797 1 93.12 69 THR A O 1
ATOM 537 N N . ILE A 1 70 ? 7.828 33.938 -9.93 1 92.81 70 ILE A N 1
ATOM 538 C CA . ILE A 1 70 ? 7.25 34.531 -8.734 1 92.81 70 ILE A CA 1
ATOM 539 C C . ILE A 1 70 ? 6.297 33.531 -8.07 1 92.81 70 ILE A C 1
ATOM 541 O O . ILE A 1 70 ? 6.324 33.375 -6.852 1 92.81 70 ILE A O 1
ATOM 545 N N . GLN A 1 71 ? 5.461 32.938 -8.898 1 94.5 71 GLN A N 1
ATOM 546 C CA . GLN A 1 71 ? 4.504 31.969 -8.375 1 94.5 71 GLN A CA 1
ATOM 547 C C . GLN A 1 71 ? 5.219 30.719 -7.852 1 94.5 71 GLN A C 1
ATOM 549 O O . GLN A 1 71 ? 4.859 30.188 -6.797 1 94.5 71 GLN A O 1
ATOM 554 N N . ARG A 1 72 ? 6.184 30.188 -8.578 1 95.19 72 ARG A N 1
ATOM 555 C CA . ARG A 1 72 ? 6.969 29.031 -8.148 1 95.19 72 ARG A CA 1
ATOM 556 C C . ARG A 1 72 ? 7.633 29.281 -6.801 1 95.19 72 ARG A C 1
ATOM 558 O O . ARG A 1 72 ? 7.551 28.453 -5.898 1 95.19 72 ARG A O 1
ATOM 565 N N . ASN A 1 73 ? 8.25 30.453 -6.684 1 94.06 73 ASN A N 1
ATOM 566 C CA . ASN A 1 73 ? 8.961 30.797 -5.457 1 94.06 73 ASN A CA 1
ATOM 567 C C . ASN A 1 73 ? 8.008 30.938 -4.273 1 94.06 73 ASN A C 1
ATOM 569 O O . ASN A 1 73 ? 8.344 30.562 -3.15 1 94.06 73 ASN A O 1
ATOM 573 N N . GLU A 1 74 ? 6.863 31.5 -4.578 1 94.75 74 GLU A N 1
ATOM 574 C CA . GLU A 1 74 ? 5.879 31.625 -3.51 1 94.75 74 GLU A CA 1
ATOM 575 C C . GLU A 1 74 ? 5.391 30.266 -3.041 1 94.75 74 GLU A C 1
ATOM 577 O O . GLU A 1 74 ? 5.172 30.047 -1.847 1 94.75 74 GLU A O 1
ATOM 582 N N . LEU A 1 75 ? 5.184 29.328 -3.979 1 96.62 75 LEU A N 1
ATOM 583 C CA . LEU A 1 75 ? 4.781 27.984 -3.621 1 96.62 75 LEU A CA 1
ATOM 584 C C . LEU A 1 75 ? 5.859 27.297 -2.787 1 96.62 75 LEU A C 1
ATOM 586 O O . LEU A 1 75 ? 5.551 26.625 -1.799 1 96.62 75 LEU A O 1
ATOM 590 N N . ILE A 1 76 ? 7.113 27.453 -3.16 1 95.56 76 ILE A N 1
ATOM 591 C CA . ILE A 1 76 ? 8.234 26.859 -2.443 1 95.56 76 ILE A CA 1
ATOM 592 C C . ILE A 1 76 ? 8.352 27.484 -1.057 1 95.56 76 ILE A C 1
ATOM 594 O O . ILE A 1 76 ? 8.594 26.781 -0.071 1 95.56 76 ILE A O 1
ATOM 598 N N . ARG A 1 77 ? 8.141 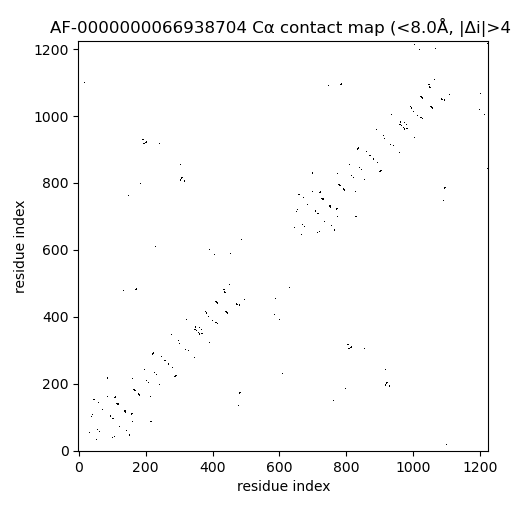28.797 -1.006 1 93.56 77 ARG A N 1
ATOM 599 C CA . ARG A 1 77 ? 8.164 29.5 0.277 1 93.56 77 ARG A CA 1
ATOM 600 C C . ARG A 1 77 ? 7.09 28.953 1.213 1 93.56 77 ARG A C 1
ATOM 602 O O . ARG A 1 77 ? 7.344 28.734 2.398 1 93.56 77 ARG A O 1
ATOM 609 N N . CYS A 1 78 ? 5.891 28.75 0.702 1 94.62 78 CYS A N 1
ATOM 610 C CA . CYS A 1 78 ? 4.801 28.188 1.493 1 94.62 78 CYS A CA 1
ATOM 611 C C . CYS A 1 78 ? 5.145 26.797 1.998 1 94.62 78 CYS A C 1
ATOM 613 O O . CYS A 1 78 ? 4.867 26.469 3.152 1 94.62 78 CYS A O 1
ATOM 615 N N . TYR A 1 79 ? 5.734 26.016 1.178 1 95.88 79 TYR A N 1
ATOM 616 C CA . TYR A 1 79 ? 6.164 24.688 1.599 1 95.88 79 TYR A CA 1
ATOM 617 C C . TYR A 1 79 ? 7.152 24.781 2.756 1 95.88 79 TYR A C 1
ATOM 619 O O . TYR A 1 79 ? 7.016 24.062 3.75 1 95.88 79 TYR A O 1
ATOM 627 N N . ILE A 1 80 ? 8.148 25.609 2.643 1 93.38 80 ILE A N 1
ATOM 628 C CA . ILE A 1 80 ? 9.234 25.719 3.609 1 93.38 80 ILE A CA 1
ATOM 629 C C . ILE A 1 80 ? 8.688 26.172 4.957 1 93.38 80 ILE A C 1
ATOM 631 O O . ILE A 1 80 ? 9.086 25.656 6.004 1 93.38 80 ILE A O 1
ATOM 635 N N . GLN A 1 81 ? 7.695 27.016 4.926 1 92.25 81 GLN A N 1
ATOM 636 C CA . GLN A 1 81 ? 7.215 27.625 6.156 1 92.25 81 GLN A CA 1
ATOM 637 C C . GLN A 1 81 ? 6.148 26.766 6.824 1 92.25 81 GLN A C 1
ATOM 639 O O . GLN A 1 81 ? 6.109 26.656 8.055 1 92.25 81 GLN A O 1
ATOM 644 N N . TYR A 1 82 ? 5.379 26.125 5.996 1 95.12 82 TYR A N 1
ATOM 645 C CA . TYR A 1 82 ? 4.16 25.609 6.613 1 95.12 82 TYR A CA 1
ATOM 646 C C . TYR A 1 82 ? 4.113 24.094 6.535 1 95.12 82 TYR A C 1
ATOM 648 O O . TYR A 1 82 ? 3.318 23.453 7.223 1 95.12 82 TYR A O 1
ATOM 656 N N . VAL A 1 83 ? 4.934 23.438 5.727 1 96.12 83 VAL A N 1
ATOM 657 C CA . VAL A 1 83 ? 4.887 21.984 5.574 1 96.12 83 VAL A CA 1
ATOM 658 C C . VAL A 1 83 ? 6.18 21.375 6.102 1 96.12 83 VAL A C 1
ATOM 660 O O . VAL A 1 83 ? 6.148 20.438 6.914 1 96.12 83 VAL A O 1
ATOM 663 N N . HIS A 1 84 ? 7.32 21.906 5.77 1 94.62 84 HIS A N 1
ATOM 664 C CA . HIS A 1 84 ? 8.641 21.344 6.02 1 94.62 84 HIS A CA 1
ATOM 665 C C . HIS A 1 84 ? 8.906 21.203 7.512 1 94.62 84 HIS A C 1
ATOM 667 O O . HIS A 1 84 ? 9.539 20.234 7.945 1 94.62 84 HIS A O 1
ATOM 673 N N . PRO A 1 85 ? 8.477 22.125 8.352 1 93.75 85 PRO A N 1
ATOM 674 C CA . PRO A 1 85 ? 8.828 22.031 9.766 1 93.75 85 PRO A CA 1
ATOM 675 C C . PRO A 1 85 ? 8.312 20.75 10.422 1 93.75 85 PRO A C 1
ATOM 677 O O . PRO A 1 85 ? 8.984 20.188 11.289 1 93.75 85 PRO A O 1
ATOM 680 N N . LEU A 1 86 ? 7.141 20.328 9.961 1 95.56 86 LEU A N 1
ATOM 681 C CA . LEU A 1 86 ? 6.59 19.125 10.57 1 95.56 86 LEU A CA 1
ATOM 682 C C . LEU A 1 86 ? 6.715 17.938 9.625 1 95.56 86 LEU A C 1
ATOM 684 O O . LEU A 1 86 ? 6.207 16.844 9.914 1 95.56 86 LEU A O 1
ATOM 688 N N . LEU A 1 87 ? 7.316 18.109 8.5 1 96.81 87 LEU A N 1
ATOM 689 C CA . LEU A 1 87 ? 7.609 17.062 7.516 1 96.81 87 LEU A CA 1
ATOM 690 C C . LEU A 1 87 ? 8.922 17.359 6.797 1 96.81 87 LEU A C 1
ATOM 692 O O . LEU A 1 87 ? 8.93 17.625 5.594 1 96.81 87 LEU A O 1
ATOM 696 N N . PRO A 1 88 ? 10 17.281 7.527 1 96.25 88 PRO A N 1
ATOM 697 C CA . PRO A 1 88 ? 11.305 17.641 6.98 1 96.25 88 PRO A CA 1
ATOM 698 C C . PRO A 1 88 ? 11.922 16.547 6.125 1 96.25 88 PRO A C 1
ATOM 700 O O . PRO A 1 88 ? 12.953 15.977 6.496 1 96.25 88 PRO A O 1
ATOM 703 N N . ILE A 1 89 ? 11.453 16.344 4.977 1 97.62 89 ILE A N 1
ATOM 704 C CA . ILE A 1 89 ? 11.828 15.188 4.184 1 97.62 89 ILE A CA 1
ATOM 705 C C . ILE A 1 89 ? 12.688 15.625 3 1 97.62 89 ILE A C 1
ATOM 707 O O . ILE A 1 89 ? 12.969 14.828 2.098 1 97.62 89 ILE A O 1
ATOM 711 N N . ILE A 1 90 ? 13.047 16.891 2.924 1 95.94 90 ILE A N 1
ATOM 712 C CA . ILE A 1 90 ? 13.875 17.422 1.846 1 95.94 90 ILE A CA 1
ATOM 713 C C . ILE A 1 90 ? 15.047 18.219 2.432 1 95.94 90 ILE A C 1
ATOM 715 O O . ILE A 1 90 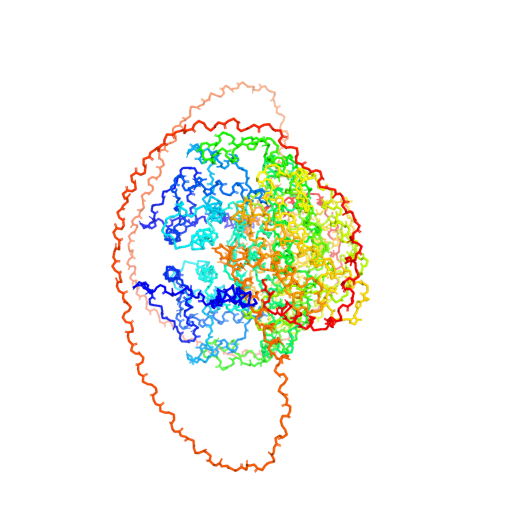? 14.891 18.906 3.436 1 95.94 90 ILE A O 1
ATOM 719 N N . ASP A 1 91 ? 16.203 18.031 1.842 1 93.31 91 ASP A N 1
ATOM 720 C CA . ASP A 1 91 ? 17.297 18.953 2.131 1 93.31 91 ASP A CA 1
ATOM 721 C C . ASP A 1 91 ? 17.125 20.266 1.385 1 93.31 91 ASP A C 1
ATOM 723 O O . ASP A 1 91 ? 17.453 20.375 0.202 1 93.31 91 ASP A O 1
ATOM 727 N N . LEU A 1 92 ? 16.75 21.297 2.086 1 92.19 92 LEU A N 1
ATOM 728 C CA . LEU A 1 92 ? 16.281 22.547 1.501 1 92.19 92 LEU A CA 1
ATOM 729 C C . LEU A 1 92 ? 17.406 23.266 0.78 1 92.19 92 LEU A C 1
ATOM 731 O O . LEU A 1 92 ? 17.203 23.844 -0.292 1 92.19 92 LEU A O 1
ATOM 735 N N . ARG A 1 93 ? 18.547 23.234 1.339 1 88.88 93 ARG A N 1
ATOM 736 C CA . ARG A 1 93 ? 19.656 23.969 0.741 1 88.88 93 ARG A CA 1
ATOM 737 C C . ARG A 1 93 ? 20.016 23.391 -0.628 1 88.88 93 ARG A C 1
ATOM 739 O O . ARG A 1 93 ? 20.188 24.141 -1.591 1 88.88 93 ARG A O 1
ATOM 746 N N . ASP A 1 94 ? 20.141 22.062 -0.639 1 89.44 94 ASP A N 1
ATOM 747 C CA . ASP A 1 94 ? 20.438 21.422 -1.911 1 89.44 94 ASP A CA 1
ATOM 748 C C . ASP A 1 94 ? 19.328 21.656 -2.93 1 89.44 94 ASP A C 1
ATOM 750 O O . ASP A 1 94 ? 19.609 21.891 -4.109 1 89.44 94 ASP A O 1
ATOM 754 N N . PHE A 1 95 ? 18.141 21.609 -2.525 1 94.19 95 PHE A N 1
ATOM 755 C CA . PHE A 1 95 ? 16.969 21.781 -3.367 1 94.19 95 PHE A CA 1
ATOM 756 C C . PHE A 1 95 ? 16.922 23.188 -3.943 1 94.19 95 PHE A C 1
ATOM 758 O O . PHE A 1 95 ? 16.734 23.375 -5.148 1 94.19 95 PHE A O 1
ATOM 765 N N . LEU A 1 96 ? 17.109 24.219 -3.105 1 92.38 96 LEU A N 1
ATOM 766 C CA . LEU A 1 96 ? 17.062 25.609 -3.523 1 92.38 96 LEU A CA 1
ATOM 767 C C . LEU A 1 96 ? 18.281 25.969 -4.383 1 92.38 96 LEU A C 1
ATOM 769 O O . LEU A 1 96 ? 18.156 26.734 -5.34 1 92.38 96 LEU A O 1
ATOM 773 N N . ARG A 1 97 ? 19.391 25.391 -4.027 1 91.69 97 ARG A N 1
ATOM 774 C CA . ARG A 1 97 ? 20.609 25.641 -4.801 1 91.69 97 ARG A CA 1
ATOM 775 C C . ARG A 1 97 ? 20.453 25.141 -6.234 1 91.69 97 ARG A C 1
ATOM 777 O O . ARG A 1 97 ? 20.891 25.812 -7.176 1 91.69 97 ARG A O 1
ATOM 784 N N . ALA A 1 98 ? 19.844 24.016 -6.34 1 92.94 98 ALA A N 1
ATOM 785 C CA . ALA A 1 98 ? 19.641 23.453 -7.672 1 92.94 98 ALA A CA 1
ATOM 786 C C . ALA A 1 98 ? 18.766 24.359 -8.523 1 92.94 98 ALA A C 1
ATOM 788 O O . ALA A 1 98 ? 19.047 24.547 -9.719 1 92.94 98 ALA A O 1
ATOM 789 N N . ILE A 1 99 ? 17.781 24.938 -7.973 1 93 99 ILE A N 1
ATOM 790 C CA . ILE A 1 99 ? 16.859 25.812 -8.695 1 93 99 ILE A CA 1
ATOM 791 C C . ILE A 1 99 ? 17.516 27.156 -8.969 1 93 99 ILE A C 1
ATOM 793 O O . ILE A 1 99 ? 17.359 27.734 -10.047 1 93 99 ILE A O 1
ATOM 797 N N . ASP A 1 100 ? 18.312 27.594 -8.031 1 90.25 100 ASP A N 1
ATOM 798 C CA . ASP A 1 100 ? 18.922 28.922 -8.117 1 90.25 100 ASP A CA 1
ATOM 799 C C . ASP A 1 100 ? 20.047 28.938 -9.156 1 90.25 100 ASP A C 1
ATOM 801 O O . ASP A 1 100 ? 20.234 29.938 -9.859 1 90.25 100 ASP A O 1
ATOM 805 N N . GLN A 1 101 ? 20.938 27.953 -9.234 1 86.81 101 GLN A N 1
ATOM 806 C CA . GLN A 1 101 ? 22.078 27.906 -10.148 1 86.81 101 GLN A CA 1
ATOM 807 C C . GLN A 1 101 ? 21.609 27.641 -11.578 1 86.81 101 GLN A C 1
ATOM 809 O O . GLN A 1 101 ? 22.344 27.922 -12.531 1 86.81 101 GLN A O 1
ATOM 814 N N . HIS A 1 102 ? 20.531 27.5 -11.914 1 74.44 102 HIS A N 1
ATOM 815 C CA . HIS A 1 102 ? 19.922 27.25 -13.219 1 74.44 102 HIS A CA 1
ATOM 816 C C . HIS A 1 102 ? 20.531 26.031 -13.883 1 74.44 102 HIS A C 1
ATOM 818 O O . HIS A 1 102 ? 19.828 25.219 -14.484 1 74.44 102 HIS A O 1
ATOM 824 N N . GLU A 1 103 ? 21.891 25.844 -13.852 1 76.94 103 GLU A N 1
ATOM 825 C CA . GLU A 1 103 ? 22.547 24.656 -14.398 1 76.94 103 GLU A CA 1
ATOM 826 C C . GLU A 1 103 ? 23.375 23.938 -13.344 1 76.94 103 GLU A C 1
ATOM 828 O O . GLU A 1 103 ? 24.609 23.953 -13.398 1 76.94 103 GLU A O 1
ATOM 833 N N . PRO A 1 104 ? 22.672 23.312 -12.547 1 82.62 104 PRO A N 1
ATOM 834 C CA . PRO A 1 104 ? 23.391 22.656 -11.453 1 82.62 104 PRO A CA 1
ATOM 835 C C . PRO A 1 104 ? 24 21.312 -11.867 1 82.62 104 PRO A C 1
ATOM 837 O O . PRO A 1 104 ? 23.594 20.719 -12.867 1 82.62 104 PRO A O 1
ATOM 840 N N . SER A 1 105 ? 24.922 20.875 -11.141 1 84.62 105 SER A N 1
ATOM 841 C CA . SER A 1 105 ? 25.547 19.578 -11.352 1 84.62 105 SER A CA 1
ATOM 842 C C . SER A 1 105 ? 24.625 18.438 -10.945 1 84.62 105 SER A C 1
ATOM 844 O O . SER A 1 105 ? 24.688 17.344 -11.5 1 84.62 105 SER A O 1
ATOM 846 N N . ASP A 1 106 ? 23.828 18.797 -9.984 1 88.69 106 ASP A N 1
ATOM 847 C CA . ASP A 1 106 ? 22.891 17.781 -9.516 1 88.69 106 ASP A CA 1
ATOM 848 C C . ASP A 1 106 ? 21.453 18.25 -9.688 1 88.69 106 ASP A C 1
ATOM 850 O O . ASP A 1 106 ? 20.844 18.766 -8.75 1 88.69 106 ASP A O 1
ATOM 854 N N . PRO A 1 107 ? 20.875 18.031 -10.758 1 93.56 107 PRO A N 1
ATOM 855 C CA . PRO A 1 107 ? 19.5 18.453 -11.008 1 93.56 107 PRO A CA 1
ATOM 856 C C . PRO A 1 107 ? 18.484 17.734 -10.117 1 93.56 107 PRO A C 1
ATOM 858 O O . PRO A 1 107 ? 18.766 16.625 -9.633 1 93.56 107 PRO A O 1
ATOM 861 N N . ILE A 1 108 ? 17.375 18.344 -9.906 1 95.06 108 ILE A N 1
ATOM 862 C CA . ILE A 1 108 ? 16.391 17.766 -9.008 1 95.06 108 ILE A CA 1
ATOM 863 C C . ILE A 1 108 ? 15.312 17.047 -9.82 1 95.06 108 ILE A C 1
ATOM 865 O O . ILE A 1 108 ? 15.195 17.25 -11.031 1 95.06 108 ILE A O 1
ATOM 869 N N . SER A 1 109 ? 14.57 16.219 -9.141 1 96.62 109 SER A N 1
ATOM 870 C CA . SER A 1 109 ? 13.484 15.453 -9.75 1 96.62 109 SER A CA 1
ATOM 871 C C . SER A 1 109 ? 12.297 16.344 -10.078 1 96.62 109 SER A C 1
ATOM 873 O O . SER A 1 109 ? 11.891 17.172 -9.266 1 96.62 109 SER A O 1
ATOM 875 N N . LEU A 1 110 ? 11.758 16.219 -11.312 1 98.12 110 LEU A N 1
ATOM 876 C CA . LEU A 1 110 ? 10.539 16.938 -11.68 1 98.12 110 LEU A CA 1
ATOM 877 C C . LEU A 1 110 ? 9.391 16.594 -10.734 1 98.12 110 LEU A C 1
ATOM 879 O O . LEU A 1 110 ? 8.648 17.484 -10.312 1 98.12 110 LEU A O 1
ATOM 883 N N . MET A 1 111 ? 9.25 15.289 -10.453 1 98.38 111 MET A N 1
ATOM 884 C CA . MET A 1 111 ? 8.164 14.844 -9.578 1 98.38 111 MET A CA 1
ATOM 885 C C . MET A 1 111 ? 8.281 15.477 -8.195 1 98.38 111 MET A C 1
ATOM 887 O O . MET A 1 111 ? 7.281 15.867 -7.602 1 98.38 111 MET A O 1
ATOM 891 N N . LEU A 1 112 ? 9.477 15.539 -7.691 1 98.44 112 LEU A N 1
ATOM 892 C CA . LEU A 1 112 ? 9.688 16.125 -6.375 1 98.44 112 LEU A CA 1
ATOM 893 C C . LEU A 1 112 ? 9.32 17.609 -6.371 1 98.44 112 LEU A C 1
ATOM 895 O O . LEU A 1 112 ? 8.695 18.094 -5.43 1 98.44 112 LEU A O 1
ATOM 899 N N . LEU A 1 113 ? 9.773 18.344 -7.398 1 98.56 113 LEU A N 1
ATOM 900 C CA . LEU A 1 113 ? 9.43 19.766 -7.488 1 98.56 113 LEU A CA 1
ATOM 901 C C . LEU A 1 113 ? 7.918 19.953 -7.523 1 98.56 113 LEU A C 1
ATOM 903 O O . LEU A 1 113 ? 7.379 20.797 -6.809 1 98.56 113 LEU A O 1
ATOM 907 N N . GLN A 1 114 ? 7.246 19.188 -8.406 1 98.69 114 GLN A N 1
ATOM 908 C CA . GLN A 1 114 ? 5.793 19.281 -8.5 1 98.69 114 GLN A CA 1
ATOM 909 C C . GLN A 1 114 ? 5.137 18.953 -7.16 1 98.69 114 GLN A C 1
ATOM 911 O O . GLN A 1 114 ? 4.152 19.578 -6.773 1 98.69 114 GLN A O 1
ATOM 916 N N . ALA A 1 115 ? 5.629 17.938 -6.434 1 98.81 115 ALA A N 1
ATOM 917 C CA . ALA A 1 115 ? 5.07 17.531 -5.141 1 98.81 115 ALA A CA 1
ATOM 918 C C . ALA A 1 115 ? 5.25 18.641 -4.105 1 98.81 115 ALA A C 1
ATOM 920 O O . ALA A 1 115 ? 4.348 18.906 -3.309 1 98.81 115 ALA A O 1
ATOM 921 N N . VAL A 1 116 ? 6.438 19.25 -4.109 1 98.5 116 VAL A N 1
ATOM 922 C CA . VAL A 1 116 ? 6.707 20.359 -3.189 1 98.5 116 VAL A CA 1
ATOM 923 C C . VAL A 1 116 ? 5.754 21.516 -3.479 1 98.5 116 VAL A C 1
ATOM 925 O O . VAL A 1 116 ? 5.172 22.094 -2.557 1 98.5 116 VAL A O 1
ATOM 928 N N . MET A 1 117 ? 5.613 21.859 -4.719 1 98.5 117 MET A N 1
ATOM 929 C CA . MET A 1 117 ? 4.703 22.938 -5.09 1 98.5 117 MET A CA 1
ATOM 930 C C . MET A 1 117 ? 3.262 22.578 -4.754 1 98.5 117 MET A C 1
ATOM 932 O O . MET A 1 117 ? 2.496 23.422 -4.293 1 98.5 117 MET A O 1
ATOM 936 N N . PHE A 1 118 ? 2.898 21.328 -4.93 1 98.44 118 PHE A N 1
ATOM 937 C CA . PHE A 1 118 ? 1.577 20.859 -4.531 1 98.44 118 PHE A CA 1
ATOM 938 C C . PHE A 1 118 ? 1.328 21.141 -3.053 1 98.44 118 PHE A C 1
ATOM 940 O O . PHE A 1 118 ? 0.279 21.672 -2.682 1 98.44 118 PHE A O 1
ATOM 947 N N . ALA A 1 119 ? 2.248 20.75 -2.252 1 97.88 119 ALA A N 1
ATOM 948 C CA . ALA A 1 119 ? 2.094 20.953 -0.816 1 97.88 119 ALA A CA 1
ATOM 949 C C . ALA A 1 119 ? 1.938 22.438 -0.494 1 97.88 119 ALA A C 1
ATOM 951 O O . ALA A 1 119 ? 1.232 22.812 0.449 1 97.88 119 ALA A O 1
ATOM 952 N N . GLY A 1 120 ? 2.547 23.297 -1.298 1 97.12 120 GLY A N 1
ATOM 953 C CA . GLY A 1 120 ? 2.49 24.734 -1.094 1 97.12 120 GLY A CA 1
ATOM 954 C C . GLY A 1 120 ? 1.16 25.344 -1.501 1 97.12 120 GLY A C 1
ATOM 955 O O . GLY A 1 120 ? 0.796 26.422 -1.031 1 97.12 120 GLY A O 1
ATOM 956 N N . THR A 1 121 ? 0.376 24.672 -2.342 1 97.19 121 THR A N 1
ATOM 957 C CA . THR A 1 121 ? -0.876 25.203 -2.857 1 97.19 121 THR A CA 1
ATOM 958 C C . THR A 1 121 ? -1.894 25.391 -1.734 1 97.19 121 THR A C 1
ATOM 960 O O . THR A 1 121 ? -2.812 26.203 -1.844 1 97.19 121 THR A O 1
ATOM 963 N N . THR A 1 122 ? -1.701 24.672 -0.663 1 96.12 122 THR A N 1
ATOM 964 C CA . THR A 1 122 ? -2.631 24.75 0.46 1 96.12 122 THR A CA 1
ATOM 965 C C . THR A 1 122 ? -2.547 26.109 1.139 1 96.12 122 THR A C 1
ATOM 967 O O . THR A 1 122 ? -3.537 26.609 1.686 1 96.12 122 THR A O 1
ATOM 970 N N . PHE A 1 123 ? -1.411 26.797 1.023 1 95.75 123 PHE A N 1
ATOM 971 C CA . PHE A 1 123 ? -1.164 27.938 1.887 1 95.75 123 PHE A CA 1
ATOM 972 C C . PHE A 1 123 ? -0.909 29.203 1.06 1 95.75 123 PHE A C 1
ATOM 974 O O . PHE A 1 123 ? -0.815 30.297 1.604 1 95.75 123 PHE A O 1
ATOM 981 N N . ILE A 1 124 ? -0.855 29.047 -0.177 1 95.12 124 ILE A N 1
ATOM 982 C CA . ILE A 1 124 ? -0.499 30.172 -1.035 1 95.12 124 ILE A CA 1
ATOM 983 C C . ILE A 1 124 ? -1.631 31.188 -1.041 1 95.12 124 ILE A C 1
ATOM 985 O O . ILE A 1 124 ? -2.805 30.828 -0.941 1 95.12 124 ILE A O 1
ATOM 989 N N . ASP A 1 125 ? -1.235 32.406 -1.109 1 92.56 125 ASP A N 1
ATOM 990 C CA . ASP A 1 125 ? -2.217 33.469 -1.321 1 92.56 125 ASP A CA 1
ATOM 991 C C . ASP A 1 125 ? -2.83 33.375 -2.717 1 92.56 125 ASP A C 1
ATOM 993 O O . ASP A 1 125 ? -2.117 33.438 -3.721 1 92.56 125 ASP A O 1
ATOM 997 N N . MET A 1 126 ? -4.082 33.281 -2.793 1 91.38 126 MET A N 1
ATOM 998 C CA . MET A 1 126 ? -4.793 33 -4.043 1 91.38 126 MET A CA 1
ATOM 999 C C . MET A 1 126 ? -4.684 34.188 -4.996 1 91.38 126 MET A C 1
ATOM 1001 O O . MET A 1 126 ? -4.988 34.062 -6.184 1 91.38 126 MET A O 1
ATOM 1005 N N . THR A 1 127 ? -4.125 35.312 -4.559 1 90.12 127 THR A N 1
ATOM 1006 C CA . THR A 1 127 ? -3.896 36.438 -5.434 1 90.12 127 THR A CA 1
ATOM 1007 C C . THR A 1 127 ? -2.803 36.125 -6.453 1 90.12 127 THR A C 1
ATOM 1009 O O . THR A 1 127 ? -2.754 36.75 -7.523 1 90.12 127 THR A O 1
ATOM 1012 N N . TYR A 1 128 ? -1.936 35.156 -6.09 1 88.06 128 TYR A N 1
ATOM 1013 C CA . TYR A 1 128 ? -0.852 34.75 -6.984 1 88.06 128 TYR A CA 1
ATOM 1014 C C . TYR A 1 128 ? -1.346 33.781 -8.047 1 88.06 128 TYR A C 1
ATOM 1016 O O . TYR A 1 128 ? -0.63 33.469 -9 1 88.06 128 TYR A O 1
ATOM 1024 N N . VAL A 1 129 ? -2.582 33.312 -7.844 1 90.06 129 VAL A N 1
ATOM 1025 C CA . VAL A 1 129 ? -3.07 32.219 -8.664 1 90.06 129 VAL A CA 1
ATOM 1026 C C . VAL A 1 129 ? -4.09 32.719 -9.68 1 90.06 129 VAL A C 1
ATOM 1028 O O . VAL A 1 129 ? -5.004 33.469 -9.32 1 90.06 129 VAL A O 1
ATOM 1031 N N . THR A 1 130 ? -3.828 32.406 -10.961 1 88 130 THR A N 1
ATOM 1032 C CA . THR A 1 130 ? -4.758 32.781 -12.016 1 88 130 THR A CA 1
ATOM 1033 C C . THR A 1 130 ? -5.289 31.547 -12.742 1 88 130 THR A C 1
ATOM 1035 O O . THR A 1 130 ? -4.578 30.547 -12.891 1 88 130 THR A O 1
ATOM 1038 N N . GLY A 1 131 ? -6.566 31.578 -13.156 1 87.06 131 GLY A N 1
ATOM 1039 C CA . GLY A 1 131 ? -7.098 30.562 -14.047 1 87.06 131 GLY A CA 1
ATOM 1040 C C . GLY A 1 131 ? -7.832 29.453 -13.312 1 87.06 131 GLY A C 1
ATOM 1041 O O . GLY A 1 131 ? -8.211 28.438 -13.922 1 87.06 131 GLY A O 1
ATOM 1042 N N . TYR A 1 132 ? -7.883 29.5 -12.008 1 89.69 132 TYR A N 1
ATOM 1043 C CA . TYR A 1 132 ? -8.594 28.484 -11.242 1 89.69 132 TYR A CA 1
ATOM 1044 C C . TYR A 1 132 ? -9.734 29.109 -10.438 1 89.69 132 TYR A C 1
ATOM 1046 O O . TYR A 1 132 ? -9.625 30.25 -9.969 1 89.69 132 TYR A O 1
ATOM 1054 N N . GLU A 1 133 ? -10.797 28.375 -10.273 1 86 133 GLU A N 1
ATOM 1055 C CA . GLU A 1 133 ? -12.008 28.844 -9.617 1 86 133 GLU A CA 1
ATOM 1056 C C . GLU A 1 133 ? -11.781 29.078 -8.125 1 86 133 GLU A C 1
ATOM 1058 O O . GLU A 1 133 ? -12.227 30.078 -7.574 1 86 133 GLU A O 1
ATOM 1063 N N . ASP A 1 134 ? -11.211 28.172 -7.496 1 88.88 134 ASP A N 1
ATOM 1064 C CA . ASP A 1 134 ? -10.953 28.219 -6.062 1 88.88 134 ASP A CA 1
ATOM 1065 C C . ASP A 1 134 ? -9.695 27.453 -5.699 1 88.88 134 ASP A C 1
ATOM 1067 O O . ASP A 1 134 ? -9.031 26.891 -6.574 1 88.88 134 ASP A O 1
ATOM 1071 N N . ARG A 1 135 ? -9.344 27.531 -4.48 1 91.38 135 ARG A N 1
ATOM 1072 C CA . ARG A 1 135 ? -8.125 26.906 -4.004 1 91.38 135 ARG A CA 1
ATOM 1073 C C . ARG A 1 135 ? -8.195 25.391 -4.168 1 91.38 135 ARG A C 1
ATOM 1075 O O . ARG A 1 135 ? -7.195 24.734 -4.492 1 91.38 135 ARG A O 1
ATOM 1082 N N . HIS A 1 136 ? -9.32 24.875 -3.941 1 89.62 136 HIS A N 1
ATOM 1083 C CA . HIS A 1 136 ? -9.484 23.422 -4.055 1 89.62 136 HIS A CA 1
ATOM 1084 C C . HIS A 1 136 ? -9.18 22.953 -5.469 1 89.62 136 HIS A C 1
ATOM 1086 O O . HIS A 1 136 ? -8.516 21.922 -5.652 1 89.62 136 HIS A O 1
ATOM 1092 N N . ALA A 1 137 ? -9.703 23.672 -6.438 1 91.62 137 ALA A N 1
ATOM 1093 C CA . ALA A 1 137 ? -9.43 23.328 -7.832 1 91.62 137 ALA A CA 1
ATOM 1094 C C . ALA A 1 137 ? -7.938 23.422 -8.141 1 91.62 137 ALA A C 1
ATOM 1096 O O . ALA A 1 137 ? -7.398 22.609 -8.898 1 91.62 137 ALA A O 1
ATOM 1097 N N . TYR A 1 138 ? -7.34 24.516 -7.605 1 95.31 138 TYR A N 1
ATOM 1098 C CA . TYR A 1 138 ? -5.906 24.703 -7.793 1 95.31 138 TYR A CA 1
ATOM 1099 C C . TYR A 1 138 ? -5.117 23.562 -7.172 1 95.31 138 TYR A C 1
ATOM 1101 O O . TYR A 1 138 ? -4.211 23 -7.801 1 95.31 138 TYR A O 1
ATOM 1109 N N . GLN A 1 139 ? -5.426 23.125 -5.941 1 95.81 139 GLN A N 1
ATOM 1110 C CA . GLN A 1 139 ? -4.793 22 -5.25 1 95.81 139 GLN A CA 1
ATOM 1111 C C . GLN A 1 139 ? -4.973 20.703 -6.027 1 95.81 139 GLN A C 1
ATOM 1113 O O . GLN A 1 139 ? -4.023 19.938 -6.191 1 95.81 139 GLN A O 1
ATOM 1118 N N . LYS A 1 140 ? -6.18 20.453 -6.48 1 93.81 140 LYS A N 1
ATOM 1119 C CA . LYS A 1 140 ? -6.492 19.234 -7.223 1 93.81 140 LYS A CA 1
ATOM 1120 C C . LYS A 1 140 ? -5.66 19.141 -8.5 1 93.81 140 LYS A C 1
ATOM 1122 O O . LYS A 1 140 ? -5.18 18.062 -8.852 1 93.81 140 LYS A O 1
ATOM 1127 N N . ALA A 1 141 ? -5.547 20.25 -9.18 1 95.19 141 ALA A N 1
ATOM 1128 C CA . ALA A 1 141 ? -4.762 20.266 -10.414 1 95.19 141 ALA A CA 1
ATOM 1129 C C . ALA A 1 141 ? -3.316 19.844 -10.148 1 95.19 141 ALA A C 1
ATOM 1131 O O . ALA A 1 141 ? -2.744 19.062 -10.906 1 95.19 141 ALA A O 1
ATOM 1132 N N . TYR A 1 142 ? -2.711 20.359 -9.117 1 97.5 142 TYR A N 1
ATOM 1133 C CA . TYR A 1 142 ? -1.332 20.016 -8.789 1 97.5 142 TYR A CA 1
ATOM 1134 C C . TYR A 1 142 ? -1.231 18.578 -8.297 1 97.5 142 TYR A C 1
ATOM 1136 O O . TYR A 1 142 ? -0.27 17.875 -8.609 1 97.5 142 TYR A O 1
ATOM 1144 N N . PHE A 1 143 ? -2.219 18.188 -7.488 1 97.19 143 PHE A N 1
ATOM 1145 C CA . PHE A 1 143 ? -2.223 16.797 -7.035 1 97.19 143 PHE A CA 1
ATOM 1146 C C . PHE A 1 143 ? -2.246 15.836 -8.219 1 97.19 143 PHE A C 1
ATOM 1148 O O . PHE A 1 143 ? -1.522 14.844 -8.234 1 97.19 143 PHE A O 1
ATOM 1155 N N . GLN A 1 144 ? -3.037 16.125 -9.188 1 96.31 144 GLN A N 1
ATOM 1156 C CA . GLN A 1 144 ? -3.158 15.281 -10.367 1 96.31 144 GLN A CA 1
ATOM 1157 C C . GLN A 1 144 ? -1.846 15.234 -11.141 1 96.31 144 GLN A C 1
ATOM 1159 O O . GLN A 1 144 ? -1.501 14.195 -11.719 1 96.31 144 GLN A O 1
ATOM 1164 N N . LYS A 1 145 ? -1.102 16.375 -11.148 1 97.62 145 LYS A N 1
ATOM 1165 C CA . LYS A 1 145 ? 0.215 16.359 -11.781 1 97.62 145 LYS A CA 1
ATOM 1166 C C . LYS A 1 145 ? 1.128 15.32 -11.133 1 97.62 145 LYS A C 1
ATOM 1168 O O . LYS A 1 145 ? 1.731 14.5 -11.82 1 97.62 145 LYS A O 1
ATOM 1173 N N . VAL A 1 146 ? 1.153 15.398 -9.844 1 98.38 146 VAL A N 1
ATOM 1174 C CA . VAL A 1 146 ? 2.055 14.523 -9.102 1 98.38 146 VAL A CA 1
ATOM 1175 C C . VAL A 1 146 ? 1.572 13.078 -9.203 1 98.38 146 VAL A C 1
ATOM 1177 O O . VAL A 1 146 ? 2.371 12.164 -9.422 1 98.38 146 VAL A O 1
ATOM 1180 N N . LYS A 1 147 ? 0.301 12.844 -9.039 1 97.5 147 LYS A N 1
ATOM 1181 C CA . LYS A 1 147 ? -0.272 11.5 -9.094 1 97.5 147 LYS A CA 1
ATOM 1182 C C . LYS A 1 147 ? -0.02 10.852 -10.453 1 97.5 147 LYS A C 1
ATOM 1184 O O . LYS A 1 147 ? 0.286 9.664 -10.531 1 97.5 147 LYS A O 1
ATOM 1189 N N . THR A 1 148 ? -0.202 11.625 -11.531 1 97.94 148 THR A N 1
ATOM 1190 C CA . THR A 1 148 ? 0.018 11.086 -12.875 1 97.94 148 THR A CA 1
ATOM 1191 C C . THR A 1 148 ? 1.48 10.688 -13.062 1 97.94 148 THR A C 1
ATOM 1193 O O . THR A 1 148 ? 1.776 9.656 -13.664 1 97.94 148 THR A O 1
ATOM 1196 N N . LEU A 1 149 ? 2.379 11.516 -12.594 1 98.31 149 LEU A N 1
ATOM 1197 C CA . LEU A 1 149 ? 3.797 11.172 -12.648 1 98.31 149 LEU A CA 1
ATOM 1198 C C . LEU A 1 149 ? 4.078 9.898 -11.867 1 98.31 149 LEU A C 1
ATOM 1200 O O . LEU A 1 149 ? 4.863 9.055 -12.305 1 98.31 149 LEU A O 1
ATOM 1204 N N . TYR A 1 150 ? 3.443 9.75 -10.734 1 97.62 150 TYR A N 1
ATOM 1205 C CA . TYR A 1 150 ? 3.598 8.555 -9.914 1 97.62 150 TYR A CA 1
ATOM 1206 C C . TYR A 1 150 ? 3.045 7.328 -10.625 1 97.62 150 TYR A C 1
ATOM 1208 O O . TYR A 1 150 ? 3.686 6.277 -10.656 1 97.62 150 TYR A O 1
ATOM 1216 N N . ASP A 1 151 ? 1.902 7.48 -11.18 1 96.5 151 ASP A N 1
ATOM 1217 C CA . ASP A 1 151 ? 1.215 6.359 -11.812 1 96.5 151 ASP A CA 1
ATOM 1218 C C . ASP A 1 151 ? 1.993 5.848 -13.023 1 96.5 151 ASP A C 1
ATOM 1220 O O . ASP A 1 151 ? 1.992 4.648 -13.305 1 96.5 151 ASP A O 1
ATOM 1224 N N . LEU A 1 152 ? 2.666 6.73 -13.688 1 96 152 LEU A N 1
ATOM 1225 C CA . LEU A 1 152 ? 3.361 6.352 -14.906 1 96 152 LEU A CA 1
ATOM 1226 C C . LEU A 1 152 ? 4.828 6.035 -14.625 1 96 152 LEU A C 1
ATOM 1228 O O . LEU A 1 152 ? 5.633 5.93 -15.555 1 96 152 LEU A O 1
ATOM 1232 N N . ASP A 1 153 ? 5.211 5.98 -13.375 1 92.5 153 ASP A N 1
ATOM 1233 C CA . ASP A 1 153 ? 6.555 5.598 -12.945 1 92.5 153 ASP A CA 1
ATOM 1234 C C . ASP A 1 153 ? 7.605 6.523 -13.547 1 92.5 153 ASP A C 1
ATOM 1236 O O . ASP A 1 153 ? 8.602 6.062 -14.109 1 92.5 153 ASP A O 1
ATOM 1240 N N . TYR A 1 154 ? 7.32 7.789 -13.469 1 95.31 154 TYR A N 1
ATOM 1241 C CA . TYR A 1 154 ? 8.242 8.781 -14.008 1 95.31 154 TYR A CA 1
ATOM 1242 C C . TYR A 1 154 ? 9.531 8.828 -13.188 1 95.31 154 TYR A C 1
ATOM 1244 O O . TYR A 1 154 ? 10.625 8.977 -13.742 1 95.31 154 TYR A O 1
ATOM 1252 N N . GLU A 1 155 ? 9.375 8.719 -11.875 1 92.75 155 GLU A N 1
ATOM 1253 C CA . GLU A 1 155 ? 10.492 8.781 -10.945 1 92.75 155 GLU A CA 1
ATOM 1254 C C . GLU A 1 155 ? 11.062 7.395 -10.664 1 92.75 155 GLU A C 1
ATOM 1256 O O . GLU A 1 155 ? 10.32 6.457 -10.367 1 92.75 155 GLU A O 1
ATOM 1261 N N . GLU A 1 156 ? 12.367 7.273 -10.766 1 84.75 156 GLU A N 1
ATOM 1262 C CA . GLU A 1 156 ? 13.016 5.977 -10.578 1 84.75 156 GLU A CA 1
ATOM 1263 C C . GLU A 1 156 ? 13.695 5.887 -9.219 1 84.75 156 GLU A C 1
ATOM 1265 O O . GLU A 1 156 ? 13.875 4.793 -8.68 1 84.75 156 GLU A O 1
ATOM 1270 N N . ASP A 1 157 ? 14.086 7.055 -8.75 1 89.5 157 ASP A N 1
ATOM 1271 C CA . ASP A 1 157 ? 14.727 7.059 -7.438 1 89.5 157 ASP A CA 1
ATOM 1272 C C . ASP A 1 157 ? 13.727 6.723 -6.336 1 89.5 157 ASP A C 1
ATOM 1274 O O . ASP A 1 157 ? 12.742 7.434 -6.145 1 89.5 157 ASP A O 1
ATOM 1278 N N . ARG A 1 158 ? 13.969 5.738 -5.602 1 90.31 158 ARG A N 1
ATOM 1279 C CA . ARG A 1 158 ? 13.016 5.215 -4.633 1 90.31 158 ARG A CA 1
ATOM 1280 C C . ARG A 1 158 ? 12.875 6.152 -3.439 1 90.31 158 ARG A C 1
ATOM 1282 O O . ARG A 1 158 ? 11.789 6.285 -2.873 1 90.31 158 ARG A O 1
ATOM 1289 N N . VAL A 1 159 ? 13.984 6.734 -2.975 1 92.88 159 VAL A N 1
ATOM 1290 C CA . VAL A 1 159 ? 13.914 7.676 -1.862 1 92.88 159 VAL A CA 1
ATOM 1291 C C . VAL A 1 159 ? 13.047 8.875 -2.254 1 92.88 159 VAL A C 1
ATOM 1293 O O . VAL A 1 159 ? 12.18 9.297 -1.488 1 92.88 159 VAL A O 1
ATOM 1296 N N . THR A 1 160 ? 13.305 9.375 -3.467 1 95.25 160 THR A N 1
ATOM 1297 C CA . THR A 1 160 ? 12.516 10.492 -3.977 1 95.25 160 THR A CA 1
ATOM 1298 C C . THR A 1 160 ? 11.039 10.109 -4.082 1 95.25 160 THR A C 1
ATOM 1300 O O . THR A 1 160 ? 10.164 10.938 -3.83 1 95.25 160 THR A O 1
ATOM 1303 N N . MET A 1 161 ? 10.797 8.914 -4.41 1 95.12 161 MET A N 1
ATOM 1304 C CA . MET A 1 161 ? 9.422 8.43 -4.5 1 95.12 161 MET A CA 1
ATOM 1305 C C . MET A 1 161 ? 8.734 8.5 -3.141 1 95.12 161 MET A C 1
ATOM 1307 O O . MET A 1 161 ? 7.582 8.922 -3.047 1 95.12 161 MET A O 1
ATOM 1311 N N . VAL A 1 162 ? 9.414 8.031 -2.094 1 96.38 162 VAL A N 1
ATOM 1312 C CA . VAL A 1 162 ? 8.836 8.07 -0.754 1 96.38 162 VAL A CA 1
ATOM 1313 C C . VAL A 1 162 ? 8.539 9.523 -0.366 1 96.38 162 VAL A C 1
ATOM 1315 O O . VAL A 1 162 ? 7.48 9.812 0.194 1 96.38 162 VAL A O 1
ATOM 1318 N N . GLN A 1 163 ? 9.453 10.43 -0.688 1 98.19 163 GLN A N 1
ATOM 1319 C CA . GLN A 1 163 ? 9.266 11.844 -0.411 1 98.19 163 GLN A CA 1
ATOM 1320 C C . GLN A 1 163 ? 8.008 12.375 -1.1 1 98.19 163 GLN A C 1
ATOM 1322 O O . GLN A 1 163 ? 7.191 13.062 -0.477 1 98.19 163 GLN A O 1
ATOM 1327 N N . CYS A 1 164 ? 7.879 12.031 -2.354 1 98.5 164 CYS A N 1
ATOM 1328 C CA . CYS A 1 164 ? 6.754 12.523 -3.143 1 98.5 164 CYS A CA 1
ATOM 1329 C C . CYS A 1 164 ? 5.438 11.969 -2.617 1 98.5 164 CYS A C 1
ATOM 1331 O O . CYS A 1 164 ? 4.457 12.695 -2.486 1 98.5 164 CYS A O 1
ATOM 1333 N N . VAL A 1 165 ? 5.406 10.695 -2.322 1 98.25 165 VAL A N 1
ATOM 1334 C CA . VAL A 1 165 ? 4.18 10.055 -1.858 1 98.25 165 VAL A CA 1
ATOM 1335 C C . VAL A 1 165 ? 3.781 10.633 -0.5 1 98.25 165 VAL A C 1
ATOM 1337 O O . VAL A 1 165 ? 2.596 10.828 -0.228 1 98.25 165 VAL A O 1
ATOM 1340 N N . LEU A 1 166 ? 4.707 10.906 0.355 1 98.56 166 LEU A N 1
ATOM 1341 C CA . LEU A 1 166 ? 4.422 11.539 1.64 1 98.56 166 LEU A CA 1
ATOM 1342 C C . LEU A 1 166 ? 3.764 12.898 1.443 1 98.56 166 LEU A C 1
ATOM 1344 O O . LEU A 1 166 ? 2.836 13.258 2.174 1 98.56 166 LEU A O 1
ATOM 1348 N N . LEU A 1 167 ? 4.273 13.594 0.477 1 98.56 167 LEU A N 1
ATOM 1349 C CA . LEU A 1 167 ? 3.689 14.906 0.216 1 98.56 167 LEU A CA 1
ATOM 1350 C C . LEU A 1 167 ? 2.279 14.773 -0.351 1 98.56 167 LEU A C 1
ATOM 1352 O O . LEU A 1 167 ? 1.422 15.625 -0.105 1 98.56 167 LEU A O 1
ATOM 1356 N N . MET A 1 168 ? 2.051 13.672 -1.057 1 97.44 168 MET A N 1
ATOM 1357 C CA . MET A 1 168 ? 0.725 13.422 -1.618 1 97.44 168 MET A CA 1
ATOM 1358 C C . MET A 1 168 ? -0.298 13.18 -0.513 1 97.44 168 MET A C 1
ATOM 1360 O O . MET A 1 168 ? -1.502 13.328 -0.733 1 97.44 168 MET A O 1
ATOM 1364 N N . THR A 1 169 ? 0.127 12.844 0.674 1 96.44 169 THR A N 1
ATOM 1365 C CA . THR A 1 169 ? -0.786 12.57 1.779 1 96.44 169 THR A CA 1
ATOM 1366 C C . THR A 1 169 ? -1.438 13.859 2.268 1 96.44 169 THR A C 1
ATOM 1368 O O . THR A 1 169 ? -2.324 13.828 3.125 1 96.44 169 THR A O 1
ATOM 1371 N N . ASN A 1 170 ? -1.047 14.992 1.738 1 95.31 170 ASN A N 1
ATOM 1372 C CA . ASN A 1 170 ? -1.663 16.25 2.113 1 95.31 170 ASN A CA 1
ATOM 1373 C C . ASN A 1 170 ? -2.953 16.5 1.337 1 95.31 170 ASN A C 1
ATOM 1375 O O . ASN A 1 170 ? -3.623 17.516 1.546 1 95.31 170 ASN A O 1
ATOM 1379 N N . TRP A 1 171 ? -3.305 15.555 0.458 1 93.19 171 TRP A N 1
ATOM 1380 C CA . TRP A 1 171 ? -4.523 15.695 -0.332 1 93.19 171 TRP A CA 1
ATOM 1381 C C . TRP A 1 171 ? -5.637 14.805 0.225 1 93.19 171 TRP A C 1
ATOM 1383 O O . TRP A 1 171 ? -5.422 13.625 0.486 1 93.19 171 TRP A O 1
ATOM 1393 N N . TYR A 1 172 ? -6.75 15.367 0.44 1 86.75 172 TYR A N 1
ATOM 1394 C CA . TYR A 1 172 ? -7.969 14.656 0.821 1 86.75 172 TYR A CA 1
ATOM 1395 C C . TYR A 1 172 ? -9.094 14.93 -0.174 1 86.75 172 TYR A C 1
ATOM 1397 O O . TYR A 1 172 ? -9.594 16.047 -0.262 1 86.75 172 TYR A O 1
ATOM 1405 N N . GLU A 1 173 ? -9.469 13.945 -0.919 1 79 173 GLU A N 1
ATOM 1406 C CA . GLU A 1 173 ? -10.445 14.109 -1.992 1 79 173 GLU A CA 1
ATOM 1407 C C . GLU A 1 173 ? -11.867 14.164 -1.442 1 79 173 GLU A C 1
ATOM 1409 O O . GLU A 1 173 ? -12.547 15.188 -1.549 1 79 173 GLU A O 1
ATOM 1414 N N . ARG A 1 174 ? -12.312 13.062 -0.919 1 74.88 174 ARG A N 1
ATOM 1415 C CA . ARG A 1 174 ? -13.656 12.898 -0.384 1 74.88 174 ARG A CA 1
ATOM 1416 C C . ARG A 1 174 ? -13.719 11.734 0.597 1 74.88 174 ARG A C 1
ATOM 1418 O O . ARG A 1 174 ? -12.852 10.859 0.584 1 74.88 174 ARG A O 1
ATOM 1425 N N . PRO A 1 175 ? -14.836 11.93 1.292 1 71.19 175 PRO A N 1
ATOM 1426 C CA . PRO A 1 175 ? -14.984 10.773 2.178 1 71.19 175 PRO A CA 1
ATOM 1427 C C . PRO A 1 175 ? -15.258 9.477 1.417 1 71.19 175 PRO A C 1
ATOM 1429 O O . PRO A 1 175 ? -15.906 9.5 0.367 1 71.19 175 PRO A O 1
ATOM 1432 N N . SER A 1 176 ? -14.797 8.344 1.705 1 66.06 176 SER A N 1
ATOM 1433 C CA . SER A 1 176 ? -15.016 7 1.186 1 66.06 176 SER A CA 1
ATOM 1434 C C . SER A 1 176 ? -14.234 6.773 -0.108 1 66.06 176 SER A C 1
ATOM 1436 O O . SER A 1 176 ? -14.477 5.797 -0.818 1 66.06 176 SER A O 1
ATOM 1438 N N . TYR A 1 177 ? -13.453 7.816 -0.421 1 78.19 177 TYR A N 1
ATOM 1439 C CA . TYR A 1 177 ? -12.539 7.586 -1.529 1 78.19 177 TYR A CA 1
ATOM 1440 C C . TYR A 1 177 ? -11.508 6.52 -1.171 1 78.19 177 TYR A C 1
ATOM 1442 O O . TYR A 1 177 ? -10.945 6.531 -0.072 1 78.19 177 TYR A O 1
ATOM 1450 N N . HIS A 1 178 ? -11.281 5.59 -2.025 1 79.31 178 HIS A N 1
ATOM 1451 C CA . HIS A 1 178 ? -10.469 4.434 -1.671 1 79.31 178 HIS A CA 1
ATOM 1452 C C . HIS A 1 178 ? -8.992 4.801 -1.596 1 79.31 178 HIS A C 1
ATOM 1454 O O . HIS A 1 178 ? -8.242 4.207 -0.82 1 79.31 178 HIS A O 1
ATOM 1460 N N . LYS A 1 179 ? -8.586 5.68 -2.49 1 88.75 179 LYS A N 1
ATOM 1461 C CA . LYS A 1 179 ? -7.199 6.133 -2.412 1 88.75 179 LYS A CA 1
ATOM 1462 C C . LYS A 1 179 ? -7.082 7.406 -1.575 1 88.75 179 LYS A C 1
ATOM 1464 O O . LYS A 1 179 ? -6.645 8.445 -2.072 1 88.75 179 LYS A O 1
ATOM 1469 N N . ASP A 1 180 ? -7.41 7.25 -0.344 1 89.56 180 ASP A N 1
ATOM 1470 C CA . ASP A 1 180 ? -7.398 8.383 0.582 1 89.56 180 ASP A CA 1
ATOM 1471 C C . ASP A 1 180 ? -6.016 8.57 1.2 1 89.56 180 ASP A C 1
ATOM 1473 O O . ASP A 1 180 ? -5.031 8 0.718 1 89.56 180 ASP A O 1
ATOM 1477 N N . ILE A 1 181 ? -5.941 9.391 2.217 1 93.88 181 ILE A N 1
ATOM 1478 C CA . ILE A 1 181 ? -4.672 9.727 2.854 1 93.88 181 ILE A CA 1
ATOM 1479 C C . ILE A 1 181 ? -4.035 8.469 3.436 1 93.88 181 ILE A C 1
ATOM 1481 O O . ILE A 1 181 ? -2.826 8.258 3.303 1 93.88 181 ILE A O 1
ATOM 1485 N N . TRP A 1 182 ? -4.863 7.586 4.094 1 93.56 182 TRP A N 1
ATOM 1486 C CA . TRP A 1 182 ? -4.383 6.352 4.707 1 93.56 182 TRP A CA 1
ATOM 1487 C C . TRP A 1 182 ? -3.76 5.43 3.664 1 93.56 182 TRP A C 1
ATOM 1489 O O . TRP A 1 182 ? -2.768 4.75 3.939 1 93.56 182 TRP A O 1
ATOM 1499 N N . HIS A 1 183 ? -4.324 5.422 2.465 1 94.5 183 HIS A N 1
ATOM 1500 C CA . HIS A 1 183 ? -3.791 4.66 1.342 1 94.5 183 HIS A CA 1
ATOM 1501 C C . HIS A 1 183 ? -2.373 5.109 0.998 1 94.5 183 HIS A C 1
ATOM 1503 O O . HIS A 1 183 ? -1.468 4.281 0.88 1 94.5 183 HIS A O 1
ATOM 1509 N N . TRP A 1 184 ? -2.164 6.379 0.847 1 96.81 184 TRP A N 1
ATOM 1510 C CA . TRP A 1 184 ? -0.869 6.918 0.447 1 96.81 184 TRP A CA 1
ATOM 1511 C C . TRP A 1 184 ? 0.158 6.754 1.562 1 96.81 184 TRP A C 1
ATOM 1513 O O . TRP A 1 184 ? 1.34 6.52 1.297 1 96.81 184 TRP A O 1
ATOM 1523 N N . VAL A 1 185 ? -0.298 6.91 2.83 1 97.5 185 VAL A N 1
ATOM 1524 C CA . VAL A 1 185 ? 0.61 6.66 3.945 1 97.5 185 VAL A CA 1
ATOM 1525 C C . VAL A 1 185 ? 1.103 5.215 3.896 1 97.5 185 VAL A C 1
ATOM 1527 O O . VAL A 1 185 ? 2.285 4.949 4.117 1 97.5 185 VAL A O 1
ATOM 1530 N N . GLY A 1 186 ? 0.178 4.316 3.594 1 96.81 186 GLY A N 1
ATOM 1531 C CA . GLY A 1 186 ? 0.55 2.914 3.482 1 96.81 186 GLY A CA 1
ATOM 1532 C C . GLY A 1 186 ? 1.599 2.658 2.416 1 96.81 186 GLY A C 1
ATOM 1533 O O . GLY A 1 186 ? 2.543 1.896 2.637 1 96.81 186 GLY A O 1
ATOM 1534 N N . ILE A 1 187 ? 1.442 3.268 1.296 1 96.88 187 ILE A N 1
ATOM 1535 C CA . ILE A 1 187 ? 2.387 3.107 0.196 1 96.88 187 ILE A CA 1
ATOM 1536 C C . ILE A 1 187 ? 3.744 3.682 0.594 1 96.88 187 ILE A C 1
ATOM 1538 O O . ILE A 1 187 ? 4.781 3.059 0.358 1 96.88 187 ILE A O 1
ATOM 1542 N N . ALA A 1 188 ? 3.754 4.883 1.193 1 97.75 188 ALA A N 1
ATOM 1543 C CA . ALA A 1 188 ? 5.004 5.508 1.616 1 97.75 188 ALA A CA 1
ATOM 1544 C C . ALA A 1 188 ? 5.754 4.621 2.605 1 97.75 188 ALA A C 1
ATOM 1546 O O . ALA A 1 188 ? 6.969 4.438 2.488 1 97.75 188 ALA A O 1
ATOM 1547 N N . VAL A 1 189 ? 5.031 4.074 3.553 1 96.94 189 VAL A N 1
ATOM 1548 C CA . VAL A 1 189 ? 5.629 3.23 4.578 1 96.94 189 VAL A CA 1
ATOM 1549 C C . VAL A 1 189 ? 6.184 1.957 3.945 1 96.94 189 VAL A C 1
ATOM 1551 O O . VAL A 1 189 ? 7.297 1.53 4.266 1 96.94 189 VAL A O 1
ATOM 1554 N N . ALA A 1 190 ? 5.406 1.361 3.072 1 94.12 190 ALA A N 1
ATOM 1555 C CA . ALA A 1 190 ? 5.844 0.135 2.41 1 94.12 190 ALA A CA 1
ATOM 1556 C C . ALA A 1 190 ? 7.098 0.38 1.574 1 94.12 190 ALA A C 1
ATOM 1558 O O . ALA A 1 190 ? 8.023 -0.431 1.584 1 94.12 190 ALA A O 1
ATOM 1559 N N . ASP A 1 191 ? 7.113 1.449 0.837 1 92.44 191 ASP A N 1
ATOM 1560 C CA . ASP A 1 191 ? 8.273 1.795 0.017 1 92.44 191 ASP A CA 1
ATOM 1561 C C . ASP A 1 191 ? 9.5 2.07 0.884 1 92.44 191 ASP A C 1
ATOM 1563 O O . ASP A 1 191 ? 10.609 1.663 0.543 1 92.44 191 ASP A O 1
ATOM 1567 N N . ALA A 1 192 ? 9.305 2.791 1.95 1 93.25 192 ALA A N 1
ATOM 1568 C CA . ALA A 1 192 ? 10.406 3.074 2.861 1 93.25 192 ALA A CA 1
ATOM 1569 C C . ALA A 1 192 ? 10.977 1.788 3.447 1 93.25 192 ALA A C 1
ATOM 1571 O O . ALA A 1 192 ? 12.195 1.637 3.559 1 93.25 192 ALA A O 1
ATOM 1572 N N . ARG A 1 193 ? 10.141 0.867 3.797 1 89.5 193 ARG A N 1
ATOM 1573 C CA . ARG A 1 193 ? 10.578 -0.417 4.336 1 89.5 193 ARG A CA 1
ATOM 1574 C C . ARG A 1 193 ? 11.32 -1.231 3.285 1 89.5 193 ARG A C 1
ATOM 1576 O O . ARG A 1 193 ? 12.289 -1.927 3.6 1 89.5 193 ARG A O 1
ATOM 1583 N N . SER A 1 194 ? 10.797 -1.133 2.082 1 87.56 194 SER A N 1
ATOM 1584 C CA . SER A 1 194 ? 11.391 -1.902 0.992 1 87.56 194 SER A CA 1
ATOM 1585 C C . SER A 1 194 ? 12.844 -1.504 0.759 1 87.56 194 SER A C 1
ATOM 1587 O O . SER A 1 194 ? 13.641 -2.309 0.275 1 87.56 194 SER A O 1
ATOM 1589 N N . ILE A 1 195 ? 13.172 -0.281 1.065 1 86.75 195 ILE A N 1
ATOM 1590 C CA . ILE A 1 195 ? 14.547 0.149 0.843 1 86.75 195 ILE A CA 1
ATOM 1591 C C . ILE A 1 195 ? 15.289 0.204 2.174 1 86.75 195 ILE A C 1
ATOM 1593 O O . ILE A 1 195 ? 16.422 0.701 2.242 1 86.75 195 ILE A O 1
ATOM 1597 N N . GLY A 1 196 ? 14.664 -0.198 3.266 1 85.94 196 GLY A N 1
ATOM 1598 C CA . GLY A 1 196 ? 15.32 -0.423 4.543 1 85.94 196 GLY A CA 1
ATOM 1599 C C . GLY A 1 196 ? 15.5 0.847 5.355 1 85.94 196 GLY A C 1
ATOM 1600 O O . GLY A 1 196 ? 16.453 0.964 6.137 1 85.94 196 GLY A O 1
ATOM 1601 N N . LEU A 1 197 ? 14.594 1.821 5.18 1 90.31 197 LEU A N 1
ATOM 1602 C CA . LEU A 1 197 ? 14.75 3.08 5.902 1 90.31 197 LEU A CA 1
ATOM 1603 C C . LEU A 1 197 ? 14.398 2.908 7.375 1 90.31 197 LEU A C 1
ATOM 1605 O O . LEU A 1 197 ? 14.695 3.783 8.195 1 90.31 197 LEU A O 1
ATOM 1609 N N . ASN A 1 198 ? 13.781 1.822 7.75 1 90.88 198 ASN A N 1
ATOM 1610 C CA . ASN A 1 198 ? 13.383 1.586 9.133 1 90.88 198 ASN A CA 1
ATOM 1611 C C . ASN A 1 198 ? 14.547 1.077 9.977 1 90.88 198 ASN A C 1
ATOM 1613 O O . ASN A 1 198 ? 14.406 0.875 11.18 1 90.88 198 ASN A O 1
ATOM 1617 N N . TYR A 1 199 ? 15.719 0.958 9.367 1 87.56 199 TYR A N 1
ATOM 1618 C CA . TYR A 1 199 ? 16.906 0.494 10.07 1 87.56 199 TYR A CA 1
ATOM 1619 C C . TYR A 1 199 ? 18 1.562 10.062 1 87.56 199 TYR A C 1
ATOM 1621 O O . TYR A 1 199 ? 18 2.447 9.203 1 87.56 199 TYR A O 1
ATOM 1629 N N . GLU A 1 200 ? 18.938 1.348 11.023 1 87.31 200 GLU A N 1
ATOM 1630 C CA . GLU A 1 200 ? 20.094 2.232 11.031 1 87.31 200 GLU A CA 1
ATOM 1631 C C . GLU A 1 200 ? 20.969 2.01 9.797 1 87.31 200 GLU A C 1
ATOM 1633 O O . GLU A 1 200 ? 21.328 0.873 9.477 1 87.31 200 GLU A O 1
ATOM 1638 N N . PRO A 1 201 ? 21.188 3.107 9.102 1 80.69 201 PRO A N 1
ATOM 1639 C CA . PRO A 1 201 ? 22.047 2.93 7.922 1 80.69 201 PRO A CA 1
ATOM 1640 C C . PRO A 1 201 ? 23.438 2.434 8.273 1 80.69 201 PRO A C 1
ATOM 1642 O O . PRO A 1 201 ? 24.016 2.848 9.281 1 80.69 201 PRO A O 1
ATOM 1645 N N . GLN A 1 202 ? 23.922 1.593 7.473 1 76 202 GLN A N 1
ATOM 1646 C CA . GLN A 1 202 ? 25.281 1.084 7.68 1 76 202 GLN A CA 1
ATOM 1647 C C . GLN A 1 202 ? 26.328 2.154 7.375 1 76 202 GLN A C 1
ATOM 1649 O O . GLN A 1 202 ? 26.047 3.115 6.656 1 76 202 GLN A O 1
ATOM 1654 N N . ALA A 1 203 ? 27.469 2.004 7.902 1 72.5 203 ALA A N 1
ATOM 1655 C CA . ALA A 1 203 ? 28.531 2.986 7.758 1 72.5 203 ALA A CA 1
ATOM 1656 C C . ALA A 1 203 ? 28.875 3.217 6.289 1 72.5 203 ALA A C 1
ATOM 1658 O O . ALA A 1 203 ? 29.109 4.352 5.871 1 72.5 203 ALA A O 1
ATOM 1659 N N . GLY A 1 204 ? 28.812 2.227 5.512 1 73.56 204 GLY A N 1
ATOM 1660 C CA . GLY A 1 204 ? 29.188 2.406 4.117 1 73.56 204 GLY A CA 1
ATOM 1661 C C . GLY A 1 204 ? 28 2.652 3.209 1 73.56 204 GLY A C 1
ATOM 1662 O O . GLY A 1 204 ? 28.172 2.846 2.002 1 73.56 204 GLY A O 1
ATOM 1663 N N . ALA A 1 205 ? 26.922 2.883 3.988 1 74.44 205 ALA A N 1
ATOM 1664 C CA . ALA A 1 205 ? 25.719 3.049 3.178 1 74.44 205 ALA A CA 1
ATOM 1665 C C . ALA A 1 205 ? 25.484 4.516 2.824 1 74.44 205 ALA A C 1
ATOM 1667 O O . ALA A 1 205 ? 25.156 5.324 3.691 1 74.44 205 ALA A O 1
ATOM 1668 N N . GLY A 1 206 ? 26.109 5.18 1.796 1 80.38 206 GLY A N 1
ATOM 1669 C CA . GLY A 1 206 ? 25.859 6.535 1.332 1 80.38 206 GLY A CA 1
ATOM 1670 C C . GLY A 1 206 ? 26.641 7.582 2.09 1 80.38 206 GLY A C 1
ATOM 1671 O O . GLY A 1 206 ? 27.438 7.254 2.969 1 80.38 206 GLY A O 1
ATOM 1672 N N . THR A 1 207 ? 26.375 8.883 1.822 1 88.06 207 THR A N 1
ATOM 1673 C CA . THR A 1 207 ? 27 10.008 2.492 1 88.06 207 THR A CA 1
ATOM 1674 C C . THR A 1 207 ? 26.328 10.297 3.828 1 88.06 207 THR A C 1
ATOM 1676 O O . THR A 1 207 ? 25.219 9.82 4.082 1 88.06 207 THR A O 1
ATOM 1679 N N . VAL A 1 208 ? 26.969 11.031 4.707 1 88.56 208 VAL A N 1
ATOM 1680 C CA . VAL A 1 208 ? 26.406 11.406 6.008 1 88.56 208 VAL A CA 1
ATOM 1681 C C . VAL A 1 208 ? 25.109 12.18 5.812 1 88.56 208 VAL A C 1
ATOM 1683 O O . VAL A 1 208 ? 24.141 11.984 6.551 1 88.56 208 VAL A O 1
ATOM 1686 N N . GLN A 1 209 ? 25.141 13.023 4.867 1 90.25 209 GLN A N 1
ATOM 1687 C CA . GLN A 1 209 ? 23.953 13.828 4.57 1 90.25 209 GLN A CA 1
ATOM 1688 C C . GLN A 1 209 ? 22.781 12.945 4.133 1 90.25 209 GLN A C 1
ATOM 1690 O O . GLN A 1 209 ? 21.641 13.172 4.535 1 90.25 209 GLN A O 1
ATOM 1695 N N . GLU A 1 210 ? 23.078 12 3.336 1 90.38 210 GLU A N 1
ATOM 1696 C CA . GLU A 1 210 ? 22.031 11.078 2.883 1 90.38 210 GLU A CA 1
ATOM 1697 C C . GLU A 1 210 ? 21.469 10.273 4.047 1 90.38 210 GLU A C 1
ATOM 1699 O O . GLU A 1 210 ? 20.25 10.078 4.137 1 90.38 210 GLU A O 1
ATOM 1704 N N . LYS A 1 211 ? 22.344 9.797 4.875 1 90.56 211 LYS A N 1
ATOM 1705 C CA . LYS A 1 211 ? 21.906 9.008 6.023 1 90.56 211 LYS A CA 1
ATOM 1706 C C . LYS A 1 211 ? 21 9.82 6.938 1 90.56 211 LYS A C 1
ATOM 1708 O O . LYS A 1 211 ? 20.016 9.289 7.469 1 90.56 211 LYS A O 1
ATOM 1713 N N . ARG A 1 212 ? 21.344 11.047 7.121 1 93.19 212 ARG A N 1
ATOM 1714 C CA . ARG A 1 212 ? 20.5 11.938 7.926 1 93.19 212 ARG A CA 1
ATOM 1715 C C . ARG A 1 212 ? 19.141 12.141 7.277 1 93.19 212 ARG A C 1
ATOM 1717 O O . ARG A 1 212 ? 18.109 12.156 7.965 1 93.19 212 ARG A O 1
ATOM 1724 N N . LEU A 1 213 ? 19.125 12.305 5.988 1 94.38 213 LEU A N 1
ATOM 1725 C CA . LEU A 1 213 ? 17.875 12.477 5.254 1 94.38 213 LEU A CA 1
ATOM 1726 C C . LEU A 1 213 ? 17.016 11.219 5.359 1 94.38 213 LEU A C 1
ATOM 1728 O O . LEU A 1 213 ? 15.805 11.32 5.562 1 94.38 213 LEU A O 1
ATOM 1732 N N . TRP A 1 214 ? 17.641 10.031 5.195 1 93.25 214 TRP A N 1
ATOM 1733 C CA . TRP A 1 214 ? 16.906 8.766 5.289 1 93.25 214 TRP A CA 1
ATOM 1734 C C . TRP A 1 214 ? 16.234 8.633 6.648 1 93.25 214 TRP A C 1
ATOM 1736 O O . TRP A 1 214 ? 15.062 8.227 6.73 1 93.25 214 TRP A O 1
ATOM 1746 N N . LYS A 1 215 ? 16.953 8.984 7.68 1 94.69 215 LYS A N 1
ATOM 1747 C CA . LYS A 1 215 ? 16.422 8.922 9.039 1 94.69 215 LYS A CA 1
ATOM 1748 C C . LYS A 1 215 ? 15.219 9.852 9.195 1 94.69 215 LYS A C 1
ATOM 1750 O O . LYS A 1 215 ? 14.211 9.469 9.789 1 94.69 215 LYS A O 1
ATOM 1755 N N . ARG A 1 216 ? 15.32 11.008 8.68 1 97.12 216 ARG A N 1
ATOM 1756 C CA . ARG A 1 216 ? 14.227 11.969 8.758 1 97.12 216 ARG A CA 1
ATOM 1757 C C . ARG A 1 216 ? 13.008 11.469 7.992 1 97.12 216 ARG A C 1
ATOM 1759 O O . ARG A 1 216 ? 11.867 11.641 8.438 1 97.12 216 ARG A O 1
ATOM 1766 N N . ILE A 1 217 ? 13.219 10.898 6.859 1 97.19 217 ILE A N 1
ATOM 1767 C CA . ILE A 1 217 ? 12.125 10.406 6.035 1 97.19 217 ILE A CA 1
ATOM 1768 C C . ILE A 1 217 ? 11.375 9.305 6.781 1 97.19 217 ILE A C 1
ATOM 1770 O O . ILE A 1 217 ? 10.141 9.289 6.801 1 97.19 217 ILE A O 1
ATOM 1774 N N . TRP A 1 218 ? 12.078 8.383 7.414 1 96.56 218 TRP A N 1
ATOM 1775 C CA . TRP A 1 218 ? 11.398 7.309 8.141 1 96.56 218 TRP A CA 1
ATOM 1776 C C . TRP A 1 218 ? 10.562 7.867 9.281 1 96.56 218 TRP A C 1
ATOM 1778 O O . TRP A 1 218 ? 9.398 7.488 9.453 1 96.56 218 TRP A O 1
ATOM 1788 N N . TRP A 1 219 ? 11.141 8.742 10.047 1 98.06 219 TRP A N 1
ATOM 1789 C CA . TRP A 1 219 ? 10.406 9.297 11.18 1 98.06 219 TRP A CA 1
ATOM 1790 C C . TRP A 1 219 ? 9.219 10.133 10.703 1 98.06 219 TRP A C 1
ATOM 1792 O O . TRP A 1 219 ? 8.203 10.227 11.391 1 98.06 219 TRP A O 1
ATOM 1802 N N . SER A 1 220 ? 9.383 10.742 9.508 1 98.56 220 SER A N 1
ATOM 1803 C CA . SER A 1 220 ? 8.242 11.438 8.922 1 98.56 220 SER A CA 1
ATOM 1804 C C . SER A 1 220 ? 7.141 10.461 8.539 1 98.56 220 SER A C 1
ATOM 1806 O O . SER A 1 220 ? 5.953 10.766 8.68 1 98.56 220 SER A O 1
ATOM 1808 N N . CYS A 1 221 ? 7.484 9.289 8.008 1 98.38 221 CYS A N 1
ATOM 1809 C CA . CYS A 1 221 ? 6.5 8.242 7.773 1 98.38 221 CYS A CA 1
ATOM 1810 C C . CYS A 1 221 ? 5.805 7.84 9.07 1 98.38 221 CYS A C 1
ATOM 1812 O O . CYS A 1 221 ? 4.582 7.695 9.102 1 98.38 221 CYS A O 1
ATOM 1814 N N . TYR A 1 222 ? 6.602 7.707 10.117 1 98.12 222 TYR A N 1
ATOM 1815 C CA . TYR A 1 222 ? 6.094 7.305 11.422 1 98.12 222 TYR A CA 1
ATOM 1816 C C . TYR A 1 222 ? 5.09 8.32 11.953 1 98.12 222 TYR A C 1
ATOM 1818 O O . TYR A 1 222 ? 3.99 7.949 12.375 1 98.12 222 TYR A O 1
ATOM 1826 N N . THR A 1 223 ? 5.469 9.578 11.938 1 98.31 223 THR A N 1
ATOM 1827 C CA . THR A 1 223 ? 4.609 10.625 12.477 1 98.31 223 THR A CA 1
ATOM 1828 C C . THR A 1 223 ? 3.336 10.758 11.648 1 98.31 223 THR A C 1
ATOM 1830 O O . THR A 1 223 ? 2.24 10.891 12.203 1 98.31 223 THR A O 1
ATOM 1833 N N . ARG A 1 224 ? 3.512 10.766 10.344 1 98.12 224 ARG A N 1
ATOM 1834 C CA . ARG A 1 224 ? 2.342 10.906 9.484 1 98.12 224 ARG A CA 1
ATOM 1835 C C . ARG A 1 224 ? 1.38 9.734 9.68 1 98.12 224 ARG A C 1
ATOM 1837 O O . ARG A 1 224 ? 0.161 9.922 9.664 1 98.12 224 ARG A O 1
ATOM 1844 N N . ASP A 1 225 ? 1.883 8.539 9.82 1 97.75 225 ASP A N 1
ATOM 1845 C CA . ASP A 1 225 ? 1.064 7.352 10.062 1 97.75 225 ASP A CA 1
ATOM 1846 C C . ASP A 1 225 ? 0.23 7.508 11.336 1 97.75 225 ASP A C 1
ATOM 1848 O O . ASP A 1 225 ? -0.969 7.223 11.336 1 97.75 225 ASP A O 1
ATOM 1852 N N . ARG A 1 226 ? 0.853 7.98 12.406 1 97.31 226 ARG A N 1
ATOM 1853 C CA . ARG A 1 226 ? 0.152 8.125 13.68 1 97.31 226 ARG A CA 1
ATOM 1854 C C . ARG A 1 226 ? -0.909 9.219 13.594 1 97.31 226 ARG A C 1
ATOM 1856 O O . ARG A 1 226 ? -2.027 9.039 14.086 1 97.31 226 ARG A O 1
ATOM 1863 N N . LEU A 1 227 ? -0.513 10.312 12.984 1 97.06 227 LEU A N 1
ATOM 1864 C CA . LEU A 1 227 ? -1.441 11.438 12.883 1 97.06 227 LEU A CA 1
ATOM 1865 C C . LEU A 1 227 ? -2.652 11.07 12.039 1 97.06 227 LEU A C 1
ATOM 1867 O O . LEU A 1 227 ? -3.791 11.367 12.406 1 97.06 227 LEU A O 1
ATOM 1871 N N . VAL A 1 228 ? -2.43 10.422 10.938 1 94.81 228 VAL A N 1
ATOM 1872 C CA . VAL A 1 228 ? -3.508 10.047 10.031 1 94.81 228 VAL A CA 1
ATOM 1873 C C . VAL A 1 228 ? -4.371 8.969 10.68 1 94.81 228 VAL A C 1
ATOM 1875 O O . VAL A 1 228 ? -5.602 9.008 10.586 1 94.81 228 VAL A O 1
ATOM 1878 N N . SER A 1 229 ? -3.764 7.98 11.312 1 94.12 229 SER A N 1
ATOM 1879 C CA . SER A 1 229 ? -4.512 6.914 11.977 1 94.12 229 SER A CA 1
ATOM 1880 C C . SER A 1 229 ? -5.418 7.469 13.07 1 94.12 229 SER A C 1
ATOM 1882 O O . SER A 1 229 ? -6.566 7.039 13.203 1 94.12 229 SER A O 1
ATOM 1884 N N . THR A 1 230 ? -4.922 8.391 13.766 1 93.38 230 THR A N 1
ATOM 1885 C CA . THR A 1 230 ? -5.707 9.008 14.828 1 93.38 230 THR A CA 1
ATOM 1886 C C . THR A 1 230 ? -6.828 9.867 14.25 1 93.38 230 THR A C 1
ATOM 1888 O O . THR A 1 230 ? -7.977 9.773 14.68 1 93.38 230 THR A O 1
ATOM 1891 N N . GLY A 1 231 ? -6.453 10.695 13.297 1 90.62 231 GLY A N 1
ATOM 1892 C CA . GLY A 1 231 ? -7.43 11.602 12.719 1 90.62 231 GLY A CA 1
ATOM 1893 C C . GLY A 1 231 ? -8.531 10.898 11.961 1 90.62 231 GLY A C 1
ATOM 1894 O O . GLY A 1 231 ? -9.688 11.312 12 1 90.62 231 GLY A O 1
ATOM 1895 N N . MET A 1 232 ? -8.18 9.852 11.312 1 88.38 232 MET A N 1
ATOM 1896 C CA . MET A 1 232 ? -9.148 9.133 10.492 1 88.38 232 MET A CA 1
ATOM 1897 C C . MET A 1 232 ? -9.672 7.895 11.211 1 88.38 232 MET A C 1
ATOM 1899 O O . MET A 1 232 ? -10.531 7.184 10.695 1 88.38 232 MET A O 1
ATOM 1903 N N . ARG A 1 233 ? -9.094 7.598 12.406 1 88.38 233 ARG A N 1
ATOM 1904 C CA . ARG A 1 233 ? -9.453 6.426 13.203 1 88.38 233 ARG A CA 1
ATOM 1905 C C . ARG A 1 233 ? -9.227 5.141 12.414 1 88.38 233 ARG A C 1
ATOM 1907 O O . ARG A 1 233 ? -10.125 4.301 12.32 1 88.38 233 ARG A O 1
ATOM 1914 N N . ARG A 1 234 ? -8.164 5.066 11.836 1 89.94 234 ARG A N 1
ATOM 1915 C CA . ARG A 1 234 ? -7.766 3.889 11.07 1 89.94 234 ARG A CA 1
ATOM 1916 C C . ARG A 1 234 ? -6.605 3.164 11.742 1 89.94 234 ARG A C 1
ATOM 1918 O O . ARG A 1 234 ? -5.922 3.736 12.602 1 89.94 234 ARG A O 1
ATOM 1925 N N . THR A 1 235 ? -6.426 1.942 11.406 1 90.94 235 THR A N 1
ATOM 1926 C CA . THR A 1 235 ? -5.336 1.163 11.977 1 90.94 235 THR A CA 1
ATOM 1927 C C . THR A 1 235 ? -3.982 1.74 11.57 1 90.94 235 THR A C 1
ATOM 1929 O O . THR A 1 235 ? -3.832 2.248 10.453 1 90.94 235 THR A O 1
ATOM 1932 N N . MET A 1 236 ? -3.055 1.674 12.445 1 94.31 236 MET A N 1
ATOM 1933 C CA . MET A 1 236 ? -1.704 2.158 12.18 1 94.31 236 MET A CA 1
ATOM 1934 C C . MET A 1 236 ? -0.967 1.22 11.227 1 94.31 236 MET A C 1
ATOM 1936 O O . MET A 1 236 ? -1.073 -0.002 11.352 1 94.31 236 MET A O 1
ATOM 1940 N N . ARG A 1 237 ? -0.177 1.777 10.289 1 94.06 237 ARG A N 1
ATOM 1941 C CA . ARG A 1 237 ? 0.539 1.008 9.281 1 94.06 237 ARG A CA 1
ATOM 1942 C C . ARG A 1 237 ? 1.873 0.504 9.82 1 94.06 237 ARG A C 1
ATOM 1944 O O . ARG A 1 237 ? 2.406 -0.497 9.336 1 94.06 237 ARG A O 1
ATOM 1951 N N . ILE A 1 238 ? 2.473 1.269 10.672 1 95.94 238 ILE A N 1
ATOM 1952 C CA . ILE A 1 238 ? 3.793 0.926 11.188 1 95.94 238 ILE A CA 1
ATOM 1953 C C . ILE A 1 238 ? 3.66 0.326 12.586 1 95.94 238 ILE A C 1
ATOM 1955 O O . ILE A 1 238 ? 3.035 0.922 13.469 1 95.94 238 ILE A O 1
ATOM 1959 N N . ARG A 1 239 ? 4.277 -0.747 12.859 1 90.31 239 ARG A N 1
ATOM 1960 C CA . ARG A 1 239 ? 4.375 -1.321 14.203 1 90.31 239 ARG A CA 1
ATOM 1961 C C . ARG A 1 239 ? 5.629 -0.83 14.922 1 90.31 239 ARG A C 1
ATOM 1963 O O . ARG A 1 239 ? 6.656 -0.591 14.289 1 90.31 239 ARG A O 1
ATOM 1970 N N . GLU A 1 240 ? 5.484 -0.825 16.141 1 90 240 GLU A N 1
ATOM 1971 C CA . GLU A 1 240 ? 6.586 -0.276 16.922 1 90 240 GLU A CA 1
ATOM 1972 C C . GLU A 1 240 ? 7.836 -1.14 16.797 1 90 240 GLU A C 1
ATOM 1974 O O . GLU A 1 240 ? 8.961 -0.626 16.828 1 90 240 GLU A O 1
ATOM 1979 N N . GLU A 1 241 ? 7.68 -2.443 16.609 1 85.62 241 GLU A N 1
ATOM 1980 C CA . GLU A 1 241 ? 8.797 -3.379 16.547 1 85.62 241 GLU A CA 1
ATOM 1981 C C . GLU A 1 241 ? 9.578 -3.221 15.25 1 85.62 241 GLU A C 1
ATOM 1983 O O . GLU A 1 241 ? 10.742 -3.617 15.164 1 85.62 241 GLU A O 1
ATOM 1988 N N . GLU A 1 242 ? 8.961 -2.643 14.328 1 84.5 242 GLU A N 1
ATOM 1989 C CA . GLU A 1 242 ? 9.586 -2.467 13.023 1 84.5 242 GLU A CA 1
ATOM 1990 C C . GLU A 1 242 ? 10.531 -1.266 13.016 1 84.5 242 GLU A C 1
ATOM 1992 O O . GLU A 1 242 ? 11.359 -1.124 12.117 1 84.5 242 GLU A O 1
ATOM 1997 N N . CYS A 1 243 ? 10.375 -0.415 13.914 1 89.81 243 CYS A N 1
ATOM 1998 C CA . CYS A 1 243 ? 11.211 0.782 13.977 1 89.81 243 CYS A CA 1
ATOM 1999 C C . CYS A 1 243 ? 12.523 0.49 14.688 1 89.81 243 CYS A C 1
ATOM 2001 O O . CYS A 1 243 ? 12.594 0.509 15.914 1 89.81 243 CYS A O 1
ATOM 2003 N N . GLN A 1 244 ? 13.555 0.289 13.969 1 88.12 244 GLN A N 1
ATOM 2004 C CA . GLN A 1 244 ? 14.867 -0.01 14.523 1 88.12 244 GLN A CA 1
ATOM 2005 C C . GLN A 1 244 ? 15.852 1.128 14.258 1 88.12 244 GLN A C 1
ATOM 2007 O O . GLN A 1 244 ? 16.984 0.891 13.836 1 88.12 244 GLN A O 1
ATOM 2012 N N . LEU A 1 245 ? 15.352 2.256 14.312 1 90.81 245 LEU A N 1
ATOM 2013 C CA . LEU A 1 245 ? 16.141 3.463 14.086 1 90.81 245 LEU A CA 1
ATOM 2014 C C . LEU A 1 245 ? 16.234 4.297 15.367 1 90.81 245 LEU A C 1
ATOM 2016 O O . LEU A 1 245 ? 15.258 4.383 16.125 1 90.81 245 LEU A O 1
ATOM 2020 N N . SER A 1 246 ? 17.359 4.863 15.508 1 93.25 246 SER A N 1
ATOM 2021 C CA . SER A 1 246 ? 17.531 5.773 16.641 1 93.25 246 SER A CA 1
ATOM 2022 C C . SER A 1 246 ? 16.703 7.039 16.453 1 93.25 246 SER A C 1
ATOM 2024 O O . SER A 1 246 ? 16.344 7.402 15.336 1 93.25 246 SER A O 1
ATOM 2026 N N . MET A 1 247 ? 16.453 7.695 17.531 1 95.5 247 MET A N 1
ATOM 2027 C CA . MET A 1 247 ? 15.688 8.945 17.516 1 95.5 247 MET A CA 1
ATOM 2028 C C . MET A 1 247 ? 16.469 10.039 16.797 1 95.5 247 MET A C 1
ATOM 2030 O O . MET A 1 247 ? 17.703 9.977 16.703 1 95.5 247 MET A O 1
ATOM 2034 N N . LEU A 1 248 ? 15.734 10.969 16.281 1 96.06 248 LEU A N 1
ATOM 2035 C CA . LEU A 1 248 ? 16.359 12.109 15.617 1 96.06 248 LEU A CA 1
ATOM 2036 C C . LEU A 1 248 ? 16.969 13.062 16.641 1 96.06 248 LEU A C 1
ATOM 2038 O O . LEU A 1 248 ? 16.453 13.211 17.75 1 96.06 248 LEU A O 1
ATOM 2042 N N . ASP A 1 249 ? 18.062 13.641 16.234 1 92.38 249 ASP A N 1
ATOM 2043 C CA . ASP A 1 249 ? 18.672 14.727 16.984 1 92.38 249 ASP A CA 1
ATOM 2044 C C . ASP A 1 249 ? 18.891 15.953 16.094 1 92.38 249 ASP A C 1
ATOM 2046 O O . ASP A 1 249 ? 18.672 15.891 14.883 1 92.38 249 ASP A O 1
ATOM 2050 N N . LEU A 1 250 ? 19.312 17.031 16.688 1 89.38 250 LEU A N 1
ATOM 2051 C CA . LEU A 1 250 ? 19.5 18.281 15.969 1 89.38 250 LEU A CA 1
ATOM 2052 C C . LEU A 1 250 ? 20.5 18.125 14.836 1 89.38 250 LEU A C 1
ATOM 2054 O O . LEU A 1 250 ? 20.375 18.766 13.797 1 89.38 250 LEU A O 1
ATOM 2058 N N . ALA A 1 251 ? 21.406 17.219 15.016 1 88.75 251 ALA A N 1
ATOM 2059 C CA . ALA A 1 251 ? 22.484 17.031 14.047 1 88.75 251 ALA A CA 1
ATOM 2060 C C . ALA A 1 251 ? 21.969 16.344 12.781 1 88.75 251 ALA A C 1
ATOM 2062 O O . ALA A 1 251 ? 22.625 16.391 11.742 1 88.75 251 ALA A O 1
ATOM 2063 N N . ASP A 1 252 ? 20.844 15.719 12.875 1 92.69 252 ASP A N 1
ATOM 2064 C CA . ASP A 1 252 ? 20.281 15.008 11.727 1 92.69 252 ASP A CA 1
ATOM 2065 C C . ASP A 1 252 ? 19.641 15.977 10.742 1 92.69 252 ASP A C 1
ATOM 2067 O O . ASP A 1 252 ? 19.328 15.602 9.609 1 92.69 252 ASP A O 1
ATOM 2071 N N . PHE A 1 253 ? 19.484 17.203 11.156 1 91.56 253 PHE A N 1
ATOM 2072 C CA . PHE A 1 253 ? 18.859 18.219 10.32 1 91.56 253 PHE A CA 1
ATOM 2073 C C . PHE A 1 253 ? 19.922 19.141 9.711 1 91.56 253 PHE A C 1
ATOM 2075 O O . PHE A 1 253 ? 21.078 19.141 10.148 1 91.56 253 PHE A O 1
ATOM 2082 N N . GLU A 1 254 ? 19.469 19.719 8.609 1 81.69 254 GLU A N 1
ATOM 2083 C CA . GLU A 1 254 ? 20.406 20.656 7.996 1 81.69 254 GLU A CA 1
ATOM 2084 C C . GLU A 1 254 ? 20.812 21.75 8.969 1 81.69 254 GLU A C 1
ATOM 2086 O O . GLU A 1 254 ? 19.984 22.25 9.742 1 81.69 254 GLU A O 1
ATOM 2091 N N . ALA A 1 255 ? 22.125 21.781 9.078 1 60.84 255 ALA A N 1
ATOM 2092 C CA . ALA A 1 255 ? 22.688 22.734 10.023 1 60.84 255 ALA A CA 1
ATOM 2093 C C . ALA A 1 255 ? 21.984 24.078 9.914 1 60.84 255 ALA A C 1
ATOM 2095 O O . ALA A 1 255 ? 21.453 24.438 8.852 1 60.84 255 ALA A O 1
ATOM 2096 N N . CYS A 1 256 ? 21.625 24.531 11.078 1 55.41 256 CYS A N 1
ATOM 2097 C CA . CYS A 1 256 ? 20.984 25.812 11.32 1 55.41 256 CYS A CA 1
ATOM 2098 C C . CYS A 1 256 ? 21.547 26.891 10.383 1 55.41 256 CYS A C 1
ATOM 2100 O O . CYS A 1 256 ? 22.281 27.781 10.82 1 55.41 256 CYS A O 1
ATOM 2102 N N . THR A 1 257 ? 21.844 26.391 9.219 1 57.84 257 THR A N 1
ATOM 2103 C CA . THR A 1 257 ? 22.406 27.422 8.359 1 57.84 257 THR A CA 1
ATOM 2104 C C . THR A 1 257 ? 21.312 28.281 7.727 1 57.84 257 THR A C 1
ATOM 2106 O O . THR A 1 257 ? 20.234 27.781 7.422 1 57.84 257 THR A O 1
ATOM 2109 N N . SER A 1 258 ? 21.328 29.5 8.008 1 64.25 258 SER A N 1
ATOM 2110 C CA . SER A 1 258 ? 20.484 30.547 7.449 1 64.25 258 SER A CA 1
ATOM 2111 C C . SER A 1 258 ? 20.281 30.359 5.949 1 64.25 258 SER A C 1
ATOM 2113 O O . SER A 1 258 ? 21.219 30.016 5.227 1 64.25 258 SER A O 1
ATOM 2115 N N . LEU A 1 259 ? 19.094 30.016 5.445 1 79.06 259 LEU A N 1
ATOM 2116 C CA . LEU A 1 259 ? 18.766 30.047 4.023 1 79.06 259 LEU A CA 1
ATOM 2117 C C . LEU A 1 259 ? 18.891 31.469 3.479 1 79.06 259 LEU A C 1
ATOM 2119 O O . LEU A 1 259 ? 18.188 31.828 2.523 1 79.06 259 LEU A O 1
ATOM 2123 N N . SER A 1 260 ? 19.719 32.219 4.191 1 78.31 260 SER A N 1
ATOM 2124 C CA . SER A 1 260 ? 19.875 33.625 3.84 1 78.31 260 SER A CA 1
ATOM 2125 C C . SER A 1 260 ? 20.391 33.781 2.414 1 78.31 260 SER A C 1
ATOM 2127 O O . SER A 1 260 ? 20.078 34.75 1.744 1 78.31 260 SER A O 1
ATOM 2129 N N . ASP A 1 261 ? 21.156 32.812 1.941 1 81.56 261 ASP A N 1
ATOM 2130 C CA . ASP A 1 261 ? 21.719 32.844 0.594 1 81.56 261 ASP A CA 1
ATOM 2131 C C . ASP A 1 261 ? 20.609 32.812 -0.46 1 81.56 261 ASP A C 1
ATOM 2133 O O . ASP A 1 261 ? 20.828 33.188 -1.615 1 81.56 261 ASP A O 1
ATOM 2137 N N . PHE A 1 262 ? 19.406 32.406 0.023 1 87.38 262 PHE A N 1
ATOM 2138 C CA . PHE A 1 262 ? 18.328 32.25 -0.942 1 87.38 262 PHE A CA 1
ATOM 2139 C C . PHE A 1 262 ? 17.219 33.25 -0.702 1 87.38 262 PHE A C 1
ATOM 2141 O O . PHE A 1 262 ? 16.094 33.094 -1.171 1 87.38 262 PHE A O 1
ATOM 2148 N N . GLU A 1 263 ? 17.469 34.312 0.002 1 86.06 263 GLU A N 1
ATOM 2149 C CA . GLU A 1 263 ? 16.484 35.312 0.346 1 86.06 263 GLU A CA 1
ATOM 2150 C C . GLU A 1 263 ? 15.844 35.906 -0.907 1 86.06 263 GLU A C 1
ATOM 2152 O O . GLU A 1 263 ? 14.672 36.281 -0.901 1 86.06 263 GLU A O 1
ATOM 2157 N N . HIS A 1 264 ? 16.594 36.031 -1.925 1 86.56 264 HIS A N 1
ATOM 2158 C CA . HIS A 1 264 ? 16.094 36.594 -3.172 1 86.56 264 HIS A CA 1
ATOM 2159 C C . HIS A 1 264 ? 15.023 35.688 -3.791 1 86.56 264 HIS A C 1
ATOM 2161 O O . HIS A 1 264 ? 14.188 36.188 -4.562 1 86.56 264 HIS A O 1
ATOM 2167 N N . MET A 1 265 ? 15.016 34.5 -3.434 1 87.06 265 MET A N 1
ATOM 2168 C CA . MET A 1 265 ? 14.062 33.531 -3.998 1 87.06 265 MET A CA 1
ATOM 2169 C C . MET A 1 265 ? 12.875 33.344 -3.061 1 87.06 265 MET A C 1
ATOM 2171 O O . MET A 1 265 ? 11.727 33.375 -3.494 1 87.06 265 MET A O 1
ATOM 2175 N N . ILE A 1 266 ? 13.164 33.156 -1.775 1 86.44 266 ILE A N 1
ATOM 2176 C CA . ILE A 1 266 ? 12.109 32.719 -0.868 1 86.44 266 ILE A CA 1
ATOM 2177 C C . ILE A 1 266 ? 11.781 33.844 0.109 1 86.44 266 ILE A C 1
ATOM 2179 O O . ILE A 1 266 ? 10.875 33.719 0.936 1 86.44 266 ILE A O 1
ATOM 2183 N N . GLY A 1 267 ? 12.383 34.906 0.016 1 79.88 267 GLY A N 1
ATOM 2184 C CA . GLY A 1 267 ? 12.102 36.062 0.868 1 79.88 267 GLY A CA 1
ATOM 2185 C C . GLY A 1 267 ? 12.805 35.969 2.211 1 79.88 267 GLY A C 1
ATOM 2186 O O . GLY A 1 267 ? 13.344 34.938 2.582 1 79.88 267 GLY A O 1
ATOM 2187 N N . THR A 1 268 ? 12.719 37.031 2.879 1 68.38 268 THR A N 1
ATOM 2188 C CA . THR A 1 268 ? 13.445 37.188 4.137 1 68.38 268 THR A CA 1
ATOM 2189 C C . THR A 1 268 ? 12.758 36.406 5.254 1 68.38 268 THR A C 1
ATOM 2191 O O . THR A 1 268 ? 13.422 35.938 6.18 1 68.38 268 THR A O 1
ATOM 2194 N N . ALA A 1 269 ? 11.594 36.312 5.105 1 59.66 269 ALA A N 1
ATOM 2195 C CA . ALA A 1 269 ? 10.812 35.656 6.164 1 59.66 269 ALA A CA 1
ATOM 2196 C C . ALA A 1 269 ? 11.188 34.188 6.293 1 59.66 269 ALA A C 1
ATOM 2198 O O . ALA A 1 269 ? 11.062 33.594 7.371 1 59.66 269 ALA A O 1
ATOM 2199 N N . CYS A 1 270 ? 11.57 33.594 5.219 1 58.81 270 CYS A N 1
ATOM 2200 C CA . CYS A 1 270 ? 11.906 32.156 5.215 1 58.81 270 CYS A CA 1
ATOM 2201 C C . CYS A 1 270 ? 13.391 31.953 5.52 1 58.81 270 CYS A C 1
ATOM 2203 O O . CYS A 1 270 ? 13.773 30.906 6.059 1 58.81 270 CYS A O 1
ATOM 2205 N N . ALA A 1 271 ? 14.211 32.875 4.965 1 54.34 271 ALA A N 1
ATOM 2206 C CA . ALA A 1 271 ? 15.672 32.781 5.016 1 54.34 271 ALA A CA 1
ATOM 2207 C C . ALA A 1 271 ? 16.188 33.062 6.426 1 54.34 271 ALA A C 1
ATOM 2209 O O . ALA A 1 271 ? 17.312 32.688 6.758 1 54.34 271 ALA A O 1
ATOM 2210 N N . VAL A 1 272 ? 15.57 33.969 7.059 1 48.38 272 VAL A N 1
ATOM 2211 C CA . VAL A 1 272 ? 16.094 34.562 8.273 1 48.38 272 VAL A CA 1
ATOM 2212 C C . VAL A 1 272 ? 16.234 33.5 9.367 1 48.38 272 VAL A C 1
ATOM 2214 O O . VAL A 1 272 ? 16.438 33.844 10.539 1 48.38 272 VAL A O 1
ATOM 2217 N N . GLY A 1 273 ? 15.633 32.281 9.438 1 49.09 273 GLY A N 1
ATOM 2218 C CA . GLY A 1 273 ? 15.523 32.094 10.875 1 49.09 273 GLY A CA 1
ATOM 2219 C C . GLY A 1 273 ? 16.844 32.25 11.602 1 49.09 273 GLY A C 1
ATOM 2220 O O . GLY A 1 273 ? 17.891 31.875 11.086 1 49.09 273 GLY A O 1
ATOM 2221 N N . GLU A 1 274 ? 16.953 33.25 12.25 1 53.53 274 GLU A N 1
ATOM 2222 C CA . GLU A 1 274 ? 17.938 33.281 13.312 1 53.53 274 GLU A CA 1
ATOM 2223 C C . GLU A 1 274 ? 18.078 31.922 13.984 1 53.53 274 GLU A C 1
ATOM 2225 O O . GLU A 1 274 ? 17.125 31.141 14.039 1 53.53 274 GLU A O 1
ATOM 2230 N N . GLY A 1 275 ? 19.234 31.375 13.93 1 66.06 275 GLY A N 1
ATOM 2231 C CA . GLY A 1 275 ? 19.703 30.141 14.531 1 66.06 275 GLY A CA 1
ATOM 2232 C C . GLY A 1 275 ? 18.734 29.594 15.57 1 66.06 275 GLY A C 1
ATOM 2233 O O . GLY A 1 275 ? 18.5 28.375 15.625 1 66.06 275 GLY A O 1
ATOM 2234 N N . ALA A 1 276 ? 17.891 30.562 16.016 1 77.56 276 ALA A N 1
ATOM 2235 C CA . ALA A 1 276 ? 17.062 30.109 17.125 1 77.56 276 ALA A CA 1
ATOM 2236 C C . ALA A 1 276 ? 15.727 29.562 16.625 1 77.56 276 ALA A C 1
ATOM 2238 O O . ALA A 1 276 ? 15.227 28.562 17.141 1 77.56 276 ALA A O 1
ATOM 2239 N N . THR A 1 277 ? 15.078 30.219 15.484 1 84.5 277 THR A N 1
ATOM 2240 C CA . THR A 1 277 ? 13.805 29.766 14.945 1 84.5 277 THR A CA 1
ATOM 2241 C C . THR A 1 277 ? 13.922 28.359 14.391 1 84.5 277 THR A C 1
ATOM 2243 O O . THR A 1 277 ? 13.094 27.484 14.688 1 84.5 277 THR A O 1
ATOM 2246 N N . HIS A 1 278 ? 14.938 28.141 13.609 1 84.94 278 HIS A N 1
ATOM 2247 C CA . HIS A 1 278 ? 15.148 26.812 13.023 1 84.94 278 HIS A CA 1
ATOM 2248 C C . HIS A 1 278 ? 15.352 25.766 14.102 1 84.94 278 HIS A C 1
ATOM 2250 O O . HIS A 1 278 ? 14.766 24.672 14.039 1 84.94 278 HIS A O 1
ATOM 2256 N N . ALA A 1 279 ? 16.125 26.047 15.055 1 87 279 ALA A N 1
ATOM 2257 C CA . ALA A 1 279 ? 16.391 25.109 16.141 1 87 279 ALA A CA 1
ATOM 2258 C C . ALA A 1 279 ? 15.117 24.766 16.906 1 87 279 ALA A C 1
ATOM 2260 O O . ALA A 1 279 ? 14.906 23.625 17.297 1 87 279 ALA A O 1
ATOM 2261 N N . ASN A 1 280 ? 14.32 25.828 17.141 1 90.69 280 ASN A N 1
ATOM 2262 C CA . ASN A 1 280 ? 13.062 25.609 17.844 1 90.69 280 ASN A CA 1
ATOM 2263 C C . ASN A 1 280 ? 12.094 24.766 17.031 1 90.69 280 ASN A C 1
ATOM 2265 O O . ASN A 1 280 ? 11.375 23.938 17.594 1 90.69 280 ASN A O 1
ATOM 2269 N N . LEU A 1 281 ? 12.078 25 15.742 1 92.06 281 LEU A N 1
ATOM 2270 C CA . LEU A 1 281 ? 11.211 24.188 14.883 1 92.06 281 LEU A CA 1
ATOM 2271 C C . LEU A 1 281 ? 11.672 22.734 14.852 1 92.06 281 LEU A C 1
ATOM 2273 O O . LEU A 1 281 ? 10.844 21.828 14.852 1 92.06 281 LEU A O 1
ATOM 2277 N N . VAL A 1 282 ? 12.969 22.516 14.82 1 92.88 282 VAL A N 1
ATOM 2278 C CA . VAL A 1 282 ? 13.516 21.156 14.844 1 92.88 282 VAL A CA 1
ATOM 2279 C C . VAL A 1 282 ? 13.172 20.484 16.172 1 92.88 282 VAL A C 1
ATOM 2281 O O . VAL A 1 282 ? 12.766 19.328 16.188 1 92.88 282 VAL A O 1
ATOM 2284 N N . ARG A 1 283 ? 13.367 21.234 17.234 1 93.69 283 ARG A N 1
ATOM 2285 C CA . ARG A 1 283 ? 13.023 20.688 18.547 1 93.69 283 ARG A CA 1
ATOM 2286 C C . ARG A 1 283 ? 11.539 20.328 18.609 1 93.69 283 ARG A C 1
ATOM 2288 O O . ARG A 1 283 ? 11.172 19.328 19.234 1 93.69 283 ARG A O 1
ATOM 2295 N N . LEU A 1 284 ? 10.789 21.188 18.047 1 95.94 284 LEU A N 1
ATOM 2296 C CA . LEU A 1 284 ? 9.352 20.938 18.031 1 95.94 284 LEU A CA 1
ATOM 2297 C C . LEU A 1 284 ? 9.023 19.656 17.266 1 95.94 284 LEU A C 1
ATOM 2299 O O . LEU A 1 284 ? 8.164 18.891 17.688 1 95.94 284 LEU A O 1
ATOM 2303 N N . TYR A 1 285 ? 9.664 19.484 16.094 1 96.94 285 TYR A N 1
ATOM 2304 C CA . TYR A 1 285 ? 9.422 18.266 15.328 1 96.94 285 TYR A CA 1
ATOM 2305 C C . TYR A 1 285 ? 9.836 17.031 16.109 1 96.94 285 TYR A C 1
ATOM 2307 O O . TYR A 1 285 ? 9.141 16.016 16.078 1 96.94 285 TYR A O 1
ATOM 2315 N N . ILE A 1 286 ? 10.93 17.031 16.734 1 97.44 286 ILE A N 1
ATOM 2316 C CA . ILE A 1 286 ? 11.391 15.922 17.562 1 97.44 286 ILE A CA 1
ATOM 2317 C C . ILE A 1 286 ? 10.375 15.648 18.656 1 97.44 286 ILE A C 1
ATOM 2319 O O . ILE A 1 286 ? 10.062 14.484 18.953 1 97.44 286 ILE A O 1
ATOM 2323 N N . ALA A 1 287 ? 9.883 16.719 19.25 1 97.88 287 ALA A N 1
ATOM 2324 C CA . ALA A 1 287 ? 8.852 16.578 20.266 1 97.88 287 ALA A CA 1
ATOM 2325 C C . ALA A 1 287 ? 7.598 15.922 19.688 1 97.88 287 ALA A C 1
ATOM 2327 O O . ALA A 1 287 ? 6.926 15.148 20.375 1 97.88 287 ALA A O 1
ATOM 2328 N N . LEU A 1 288 ? 7.273 16.328 18.516 1 98.38 288 LEU A N 1
ATOM 2329 C CA . LEU A 1 288 ? 6.113 15.727 17.859 1 98.38 288 LEU A CA 1
ATOM 2330 C C . LEU A 1 288 ? 6.301 14.219 17.703 1 98.38 288 LEU A C 1
ATOM 2332 O O . LEU A 1 288 ? 5.355 13.453 17.891 1 98.38 288 LEU A O 1
ATOM 2336 N N . ILE A 1 289 ? 7.469 13.727 17.328 1 98.12 289 ILE A N 1
ATOM 2337 C CA . ILE A 1 289 ? 7.746 12.297 17.203 1 98.12 289 ILE A CA 1
ATOM 2338 C C . ILE A 1 289 ? 7.504 11.617 18.547 1 98.12 289 ILE A C 1
ATOM 2340 O O . ILE A 1 289 ? 6.902 10.539 18.609 1 98.12 289 ILE A O 1
ATOM 2344 N N . GLU A 1 290 ? 7.973 12.219 19.562 1 98.06 290 GLU A N 1
ATOM 2345 C CA . GLU A 1 290 ? 7.77 11.664 20.906 1 98.06 290 GLU A CA 1
ATOM 2346 C C . GLU A 1 290 ? 6.285 11.562 21.234 1 98.06 290 GLU A C 1
ATOM 2348 O O . GLU A 1 290 ? 5.852 10.578 21.844 1 98.06 290 GLU A O 1
ATOM 2353 N N . LEU A 1 291 ? 5.598 12.625 20.938 1 98.44 291 LEU A N 1
ATOM 2354 C CA . LEU A 1 291 ? 4.156 12.586 21.141 1 98.44 291 LEU A CA 1
ATOM 2355 C C . LEU A 1 291 ? 3.525 11.438 20.359 1 98.44 291 LEU A C 1
ATOM 2357 O O . LEU A 1 291 ? 2.621 10.766 20.859 1 98.44 291 LEU A O 1
ATOM 2361 N N . CYS A 1 292 ? 3.959 11.258 19.141 1 98.06 292 CYS A N 1
ATOM 2362 C CA . CYS A 1 292 ? 3.408 10.219 18.281 1 98.06 292 CYS A CA 1
ATOM 2363 C C . CYS A 1 292 ? 3.678 8.836 18.859 1 98.06 292 CYS A C 1
ATOM 2365 O O . CYS A 1 292 ? 2.885 7.91 18.656 1 98.06 292 CYS A O 1
ATOM 2367 N N . LYS A 1 293 ? 4.75 8.656 19.547 1 97.31 293 LYS A N 1
ATOM 2368 C CA . LYS A 1 293 ? 4.988 7.398 20.25 1 97.31 293 LYS A CA 1
ATOM 2369 C C . LYS A 1 293 ? 3.926 7.148 21.312 1 97.31 293 LYS A C 1
ATOM 2371 O O . LYS A 1 293 ? 3.459 6.02 21.484 1 97.31 293 LYS A O 1
ATOM 2376 N N . ILE A 1 294 ? 3.557 8.172 22.016 1 97.81 294 ILE A N 1
ATOM 2377 C CA . ILE A 1 294 ? 2.508 8.062 23.031 1 97.81 294 ILE A CA 1
ATOM 2378 C C . ILE A 1 294 ? 1.167 7.785 22.344 1 97.81 294 ILE A C 1
ATOM 2380 O O . ILE A 1 294 ? 0.347 7.023 22.875 1 97.81 294 ILE A O 1
ATOM 2384 N N . ILE A 1 295 ? 0.938 8.484 21.25 1 97.25 295 ILE A N 1
ATOM 2385 C CA . ILE A 1 295 ? -0.287 8.281 20.484 1 97.25 295 ILE A CA 1
ATOM 2386 C C . ILE A 1 295 ? -0.442 6.801 20.141 1 97.25 295 ILE A C 1
ATOM 2388 O O . ILE A 1 295 ? -1.539 6.246 20.25 1 97.25 295 ILE A O 1
ATOM 2392 N N . ALA A 1 296 ? 0.621 6.184 19.688 1 96.5 296 ALA A N 1
ATOM 2393 C CA . ALA A 1 296 ? 0.579 4.758 19.375 1 96.5 296 ALA A CA 1
ATOM 2394 C C . ALA A 1 296 ? 0.111 3.943 20.578 1 96.5 296 ALA A C 1
ATOM 2396 O O . ALA A 1 296 ? -0.696 3.021 20.438 1 96.5 296 ALA A O 1
ATOM 2397 N N . ASP A 1 297 ? 0.56 4.262 21.703 1 95.44 297 ASP A N 1
ATOM 2398 C CA . ASP A 1 297 ? 0.178 3.566 22.938 1 95.44 297 ASP A CA 1
ATOM 2399 C C . ASP A 1 297 ? -1.301 3.779 23.25 1 95.44 297 ASP A C 1
ATOM 2401 O O . ASP A 1 297 ? -1.995 2.844 23.656 1 95.44 297 ASP A O 1
ATOM 2405 N N . VAL A 1 298 ? -1.709 5.008 23.094 1 95.06 298 VAL A N 1
ATOM 2406 C CA . VAL A 1 298 ? -3.094 5.359 23.406 1 95.06 298 VAL A CA 1
ATOM 2407 C C . VAL A 1 298 ? -4.035 4.602 22.469 1 95.06 298 VAL A C 1
ATOM 2409 O O . VAL A 1 298 ? -5.031 4.027 22.922 1 95.06 298 VAL A O 1
ATOM 2412 N N . LEU A 1 299 ? -3.785 4.609 21.188 1 93.5 299 LEU A N 1
ATOM 2413 C CA . LEU A 1 299 ? -4.633 3.926 20.219 1 93.5 299 LEU A CA 1
ATOM 2414 C C . LEU A 1 299 ? -4.66 2.426 20.484 1 93.5 299 LEU A C 1
ATOM 2416 O O . LEU A 1 299 ? -5.719 1.796 20.406 1 93.5 299 LEU A O 1
ATOM 2420 N N . THR A 1 300 ? -3.521 1.862 20.812 1 92.06 300 THR A N 1
ATOM 2421 C CA . THR A 1 300 ? -3.436 0.431 21.078 1 92.06 300 THR A CA 1
ATOM 2422 C C . THR A 1 300 ? -4.191 0.071 22.344 1 92.06 300 THR A C 1
ATOM 2424 O O . THR A 1 300 ? -4.797 -1 22.438 1 92.06 300 THR A O 1
ATOM 2427 N N . LEU A 1 301 ? -4.215 0.933 23.297 1 92.69 301 LEU A N 1
ATOM 2428 C CA . LEU A 1 301 ? -4.832 0.692 24.594 1 92.69 301 LEU A CA 1
ATOM 2429 C C . LEU A 1 301 ? -6.352 0.794 24.5 1 92.69 301 LEU A C 1
ATOM 2431 O O . LEU A 1 301 ? -7.07 -0.048 25.047 1 92.69 301 LEU A O 1
ATOM 2435 N N . GLN A 1 302 ? -6.867 1.831 23.75 1 90.88 302 GLN A N 1
ATOM 2436 C CA . GLN A 1 302 ? -8.273 2.207 23.891 1 90.88 302 GLN A CA 1
ATOM 2437 C C . GLN A 1 302 ? -9.078 1.764 22.672 1 90.88 302 GLN A C 1
ATOM 2439 O O . GLN A 1 302 ? -10.305 1.711 22.719 1 90.88 302 GLN A O 1
ATOM 2444 N N . TYR A 1 303 ? -8.43 1.461 21.609 1 88.06 303 TYR A N 1
ATOM 2445 C CA . TYR A 1 303 ? -9.18 1.257 20.375 1 88.06 303 TYR A CA 1
ATOM 2446 C C . TYR A 1 303 ? -8.789 -0.058 19.719 1 88.06 303 TYR A C 1
ATOM 2448 O O . TYR A 1 303 ? -7.727 -0.614 20 1 88.06 303 TYR A O 1
ATOM 2456 N N . GLU A 1 304 ? -9.711 -0.6 18.906 1 83.94 304 GLU A N 1
ATOM 2457 C CA . GLU A 1 304 ? -9.5 -1.836 18.156 1 83.94 304 GLU A CA 1
ATOM 2458 C C . GLU A 1 304 ? -10.266 -1.825 16.844 1 83.94 304 GLU A C 1
ATOM 2460 O O . GLU A 1 304 ? -11.133 -0.975 16.625 1 83.94 304 GLU A O 1
ATOM 2465 N N . GLU A 1 305 ? -9.836 -2.592 15.906 1 79.12 305 GLU A N 1
ATOM 2466 C CA . GLU A 1 305 ? -10.57 -2.75 14.656 1 79.12 305 GLU A CA 1
ATOM 2467 C C . GLU A 1 305 ? -11.891 -3.48 14.875 1 79.12 305 GLU A C 1
ATOM 2469 O O . GLU A 1 305 ? -11.961 -4.41 15.688 1 79.12 305 GLU A O 1
ATOM 2474 N N . PRO A 1 306 ? -12.883 -2.814 14.164 1 67.88 306 PRO A N 1
ATOM 2475 C CA . PRO A 1 306 ? -14.188 -3.453 14.375 1 67.88 306 PRO A CA 1
ATOM 2476 C C . PRO A 1 306 ? -14.234 -4.887 13.859 1 67.88 306 PRO A C 1
ATOM 2478 O O . PRO A 1 306 ? -13.641 -5.191 12.812 1 67.88 306 PRO A O 1
ATOM 2481 N N . SER A 1 307 ? -14.461 -5.633 14.719 1 59.41 307 SER A N 1
ATOM 2482 C CA . SER A 1 307 ? -14.773 -6.941 14.148 1 59.41 307 SER A CA 1
ATOM 2483 C C . SER A 1 307 ? -15.82 -6.824 13.047 1 59.41 307 SER A C 1
ATOM 2485 O O . SER A 1 307 ? -15.602 -7.289 11.922 1 59.41 307 SER A O 1
ATOM 2487 N N . GLN A 1 308 ? -17.141 -7.211 13.023 1 50.31 308 GLN A N 1
ATOM 2488 C CA . GLN A 1 308 ? -18.172 -7.645 12.078 1 50.31 308 GLN A CA 1
ATOM 2489 C C . GLN A 1 308 ? -18.812 -6.449 11.383 1 50.31 308 GLN A C 1
ATOM 2491 O O . GLN A 1 308 ? -19.719 -6.621 10.555 1 50.31 308 GLN A O 1
ATOM 2496 N N . LYS A 1 309 ? -18.797 -5.203 11.773 1 46.22 309 LYS A N 1
ATOM 2497 C CA . LYS A 1 309 ? -20.047 -4.492 11.523 1 46.22 309 LYS A CA 1
ATOM 2498 C C . LYS A 1 309 ? -20.062 -3.898 10.125 1 46.22 309 LYS A C 1
ATOM 2500 O O . LYS A 1 309 ? -20.891 -3.033 9.82 1 46.22 309 LYS A O 1
ATOM 2505 N N . ILE A 1 310 ? -19.078 -4.062 9.242 1 48.38 310 ILE A N 1
ATOM 2506 C CA . ILE A 1 310 ? -19.219 -2.988 8.266 1 48.38 310 ILE A CA 1
ATOM 2507 C C . ILE A 1 310 ? -20.312 -3.34 7.262 1 48.38 310 ILE A C 1
ATOM 2509 O O . ILE A 1 310 ? -20.281 -4.41 6.648 1 48.38 310 ILE A O 1
ATOM 2513 N N . LYS A 1 311 ? -21.359 -2.756 7.48 1 46.94 311 LYS A N 1
ATOM 2514 C CA . LYS A 1 311 ? -22.453 -2.734 6.508 1 46.94 311 LYS A CA 1
ATOM 2515 C C . LYS A 1 311 ? -21.953 -2.307 5.133 1 46.94 311 LYS A C 1
ATOM 2517 O O . LYS A 1 311 ? -21.328 -1.247 4.992 1 46.94 311 LYS A O 1
ATOM 2522 N N . GLY A 1 312 ? -22.156 -3.051 4.066 1 48.91 312 GLY A N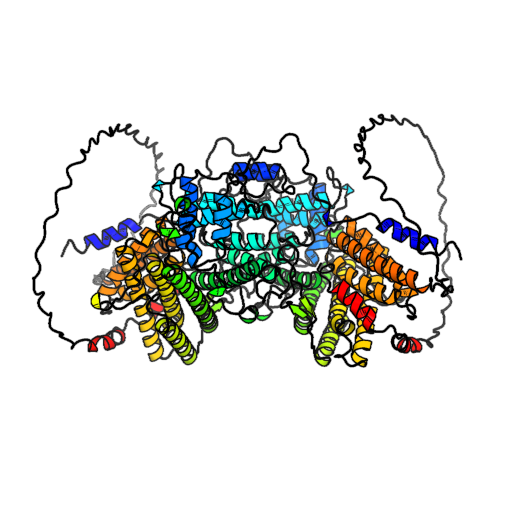 1
ATOM 2523 C CA . GLY A 1 312 ? -22.062 -2.99 2.615 1 48.91 312 GLY A CA 1
ATOM 2524 C C . GLY A 1 312 ? -20.688 -2.586 2.123 1 48.91 312 GLY A C 1
ATOM 2525 O O . GLY A 1 312 ? -20.016 -1.77 2.754 1 48.91 312 GLY A O 1
ATOM 2526 N N . THR A 1 313 ? -19.953 -3.293 1.403 1 48.94 313 THR A N 1
ATOM 2527 C CA . THR A 1 313 ? -18.625 -3.191 0.785 1 48.94 313 THR A CA 1
ATOM 2528 C C . THR A 1 313 ? -18.453 -1.831 0.116 1 48.94 313 THR A C 1
ATOM 2530 O O . THR A 1 313 ? -17.328 -1.354 -0.041 1 48.94 313 THR A O 1
ATOM 2533 N N . ARG A 1 314 ? -19.469 -1.12 -0.333 1 52.88 314 ARG A N 1
ATOM 2534 C CA . ARG A 1 314 ? -19.312 0.075 -1.156 1 52.88 314 ARG A CA 1
ATOM 2535 C C . ARG A 1 314 ? -19.078 1.309 -0.29 1 52.88 314 ARG A C 1
ATOM 2537 O O . ARG A 1 314 ? -18.438 2.266 -0.724 1 52.88 314 ARG A O 1
ATOM 2544 N N . GLU A 1 315 ? -19.578 1.251 0.903 1 55.81 315 GLU A N 1
ATOM 2545 C CA . GLU A 1 315 ? -19.547 2.557 1.553 1 55.81 315 GLU A CA 1
ATOM 2546 C C . GLU A 1 315 ? -18.719 2.518 2.832 1 55.81 315 GLU A C 1
ATOM 2548 O O . GLU A 1 315 ? -18.25 3.555 3.307 1 55.81 315 GLU A O 1
ATOM 2553 N N . ALA A 1 316 ? -18.344 1.295 3.197 1 62.16 316 ALA A N 1
ATOM 2554 C CA . ALA A 1 316 ? -17.922 1.408 4.59 1 62.16 316 ALA A CA 1
ATOM 2555 C C . ALA A 1 316 ? -16.422 1.136 4.723 1 62.16 316 ALA A C 1
ATOM 2557 O O . ALA A 1 316 ? -15.898 0.201 4.109 1 62.16 316 ALA A O 1
ATOM 2558 N N . THR A 1 317 ? -15.68 2.238 5.016 1 75.56 317 THR A N 1
ATOM 2559 C CA . THR A 1 317 ? -14.289 2.105 5.426 1 75.56 317 THR A CA 1
ATOM 2560 C C . THR A 1 317 ? -14.195 1.692 6.895 1 75.56 317 THR A C 1
ATOM 2562 O O . THR A 1 317 ? -14.875 2.264 7.75 1 75.56 317 THR A O 1
ATOM 2565 N N . SER A 1 318 ? -13.477 0.643 7.094 1 75.69 318 SER A N 1
ATOM 2566 C CA . SER A 1 318 ? -13.289 0.138 8.453 1 75.69 318 SER A CA 1
ATOM 2567 C C . SER A 1 318 ? -12.586 1.166 9.328 1 75.69 318 SER A C 1
ATOM 2569 O O . SER A 1 318 ? -11.555 1.711 8.953 1 75.69 318 SER A O 1
ATOM 2571 N N . LYS A 1 319 ? -13.219 1.51 10.43 1 81.75 319 LYS A N 1
ATOM 2572 C CA . LYS A 1 319 ? -12.656 2.469 11.383 1 81.75 319 LYS A CA 1
ATOM 2573 C C . LYS A 1 319 ? -12.461 1.833 12.75 1 81.75 319 LYS A C 1
ATOM 2575 O O . LYS A 1 319 ? -13.18 0.901 13.117 1 81.75 319 LYS A O 1
ATOM 2580 N N . LEU A 1 320 ? -11.562 2.369 13.484 1 84.81 320 LEU A N 1
ATOM 2581 C CA . LEU A 1 320 ? -11.305 1.888 14.836 1 84.81 320 LEU A CA 1
ATOM 2582 C C . LEU A 1 320 ? -12.484 2.188 15.758 1 84.81 320 LEU A C 1
ATOM 2584 O O . LEU A 1 320 ? -13.109 3.246 15.648 1 84.81 320 LEU A O 1
ATOM 2588 N N . ILE A 1 321 ? -12.797 1.276 16.609 1 82.56 321 ILE A N 1
ATOM 2589 C CA . ILE A 1 321 ? -13.844 1.436 17.625 1 82.56 321 ILE A CA 1
ATOM 2590 C C . ILE A 1 321 ? -13.242 1.288 19.016 1 82.56 321 ILE A C 1
ATOM 2592 O O . ILE A 1 321 ? -12.195 0.666 19.188 1 82.56 321 ILE A O 1
ATOM 2596 N N . PRO A 1 322 ? -13.867 1.898 19.969 1 83.38 322 PRO A N 1
ATOM 2597 C CA . PRO A 1 322 ? -13.352 1.764 21.344 1 83.38 322 PRO A CA 1
ATOM 2598 C C . PRO A 1 322 ? -13.375 0.322 21.844 1 83.38 322 PRO A C 1
ATOM 2600 O O . PRO A 1 322 ? -14.328 -0.416 21.562 1 83.38 322 PRO A O 1
ATOM 2603 N N . LYS A 1 323 ? -12.344 -0.024 22.516 1 81.62 323 LYS A N 1
ATOM 2604 C CA . LYS A 1 323 ? -12.328 -1.325 23.172 1 81.62 323 LYS A CA 1
ATOM 2605 C C . LYS A 1 323 ? -13.336 -1.372 24.312 1 81.62 323 LYS A C 1
ATOM 2607 O O . LYS A 1 323 ? -13.586 -0.36 24.984 1 81.62 323 LYS A O 1
ATOM 2612 N N . PRO A 1 324 ? -13.898 -2.52 24.484 1 72.25 324 PRO A N 1
ATOM 2613 C CA . PRO A 1 324 ? -14.883 -2.615 25.562 1 72.25 324 PRO A CA 1
ATOM 2614 C C . PRO A 1 324 ? -14.25 -2.449 26.953 1 72.25 324 PRO A C 1
ATOM 2616 O O . PRO A 1 324 ? -14.891 -1.926 27.859 1 72.25 324 PRO A O 1
ATOM 2619 N N . ARG A 1 325 ? -13.117 -3.014 27.141 1 70.62 325 ARG A N 1
ATOM 2620 C CA . ARG A 1 325 ? -12.547 -2.934 28.484 1 70.62 325 ARG A CA 1
ATOM 2621 C C . ARG A 1 325 ? -11.102 -2.439 28.438 1 70.62 325 ARG A C 1
ATOM 2623 O O . ARG A 1 325 ? -10.266 -3.006 27.719 1 70.62 325 ARG A O 1
ATOM 2630 N N . ALA A 1 326 ? -10.992 -1.181 28.891 1 70.5 326 ALA A N 1
ATOM 2631 C CA . ALA A 1 326 ? -9.617 -0.74 29.156 1 70.5 326 ALA A CA 1
ATOM 2632 C C . ALA A 1 326 ? -9.391 -0.485 30.641 1 70.5 326 ALA A C 1
ATOM 2634 O O . ALA A 1 326 ? -10.312 -0.081 31.359 1 70.5 326 ALA A O 1
ATOM 2635 N N . SER A 1 327 ? -8.273 -0.88 31.094 1 80.06 327 SER A N 1
ATOM 2636 C CA . SER A 1 327 ? -7.895 -0.685 32.5 1 80.06 327 SER A CA 1
ATOM 2637 C C . SER A 1 327 ? -7.836 0.797 32.844 1 80.06 327 SER A C 1
ATOM 2639 O O . SER A 1 327 ? -7.133 1.569 32.188 1 80.06 327 SER A O 1
ATOM 2641 N N . ALA A 1 328 ? -8.539 1.16 33.875 1 80.44 328 ALA A N 1
ATOM 2642 C CA . ALA A 1 328 ? -8.539 2.541 34.344 1 80.44 328 ALA A CA 1
ATOM 2643 C C . ALA A 1 328 ? -7.129 2.988 34.719 1 80.44 328 ALA A C 1
ATOM 2645 O O . ALA A 1 328 ? -6.758 4.145 34.5 1 80.44 328 ALA A O 1
ATOM 2646 N N . LEU A 1 329 ? -6.441 2.027 35.219 1 86.81 329 LEU A N 1
ATOM 2647 C CA . LEU A 1 329 ? -5.082 2.34 35.625 1 86.81 329 LEU A CA 1
ATOM 2648 C C . LEU A 1 329 ? -4.195 2.664 34.438 1 86.81 329 LEU A C 1
ATOM 2650 O O . LEU A 1 329 ? -3.377 3.586 34.5 1 86.81 329 LEU A O 1
ATOM 2654 N N . GLU A 1 330 ? -4.328 1.886 33.438 1 91.88 330 GLU A N 1
ATOM 2655 C CA . GLU A 1 330 ? -3.518 2.115 32.219 1 91.88 330 GLU A CA 1
ATOM 2656 C C . GLU A 1 330 ? -3.883 3.438 31.562 1 91.88 330 GLU A C 1
ATOM 2658 O O . GLU A 1 330 ? -3.014 4.129 31.031 1 91.88 330 GLU A O 1
ATOM 2663 N N . VAL A 1 331 ? -5.145 3.781 31.594 1 92.56 331 VAL A N 1
ATOM 2664 C CA . VAL A 1 331 ? -5.598 5.047 31.031 1 92.56 331 VAL A CA 1
ATOM 2665 C C . VAL A 1 331 ? -4.98 6.211 31.797 1 92.56 331 VAL A C 1
ATOM 2667 O O . VAL A 1 331 ? -4.508 7.18 31.203 1 92.56 331 VAL A O 1
ATOM 2670 N N . GLU A 1 332 ? -4.949 6.121 33.062 1 92.81 332 GLU A N 1
ATOM 2671 C CA . GLU A 1 332 ? -4.367 7.168 33.906 1 92.81 332 GLU A CA 1
ATOM 2672 C C . GLU A 1 332 ? -2.861 7.285 33.688 1 92.81 332 GLU A C 1
ATOM 2674 O O . GLU A 1 332 ? -2.305 8.383 33.719 1 92.81 332 GLU A O 1
ATOM 2679 N N . MET A 1 333 ? -2.277 6.133 33.531 1 95.31 333 MET A N 1
ATOM 2680 C CA . MET A 1 333 ? -0.84 6.141 33.281 1 95.31 333 MET A CA 1
ATOM 2681 C C . MET A 1 333 ? -0.525 6.859 31.969 1 95.31 333 MET A C 1
ATOM 2683 O O . MET A 1 333 ? 0.431 7.633 31.891 1 95.31 333 MET A O 1
ATOM 2687 N N . ARG A 1 334 ? -1.289 6.57 30.906 1 95.94 334 ARG A N 1
ATOM 2688 C CA . ARG A 1 334 ? -1.08 7.242 29.625 1 95.94 334 ARG A CA 1
ATOM 2689 C C . ARG A 1 334 ? -1.385 8.734 29.734 1 95.94 334 ARG A C 1
ATOM 2691 O O . ARG A 1 334 ? -0.745 9.555 29.062 1 95.94 334 ARG A O 1
ATOM 2698 N N . ASP A 1 335 ? -2.359 9.094 30.531 1 95.69 335 ASP A N 1
ATOM 2699 C CA . ASP A 1 335 ? -2.666 10.5 30.781 1 95.69 335 ASP A CA 1
ATOM 2700 C C . ASP A 1 335 ? -1.478 11.219 31.406 1 95.69 335 ASP A C 1
ATOM 2702 O O . ASP A 1 335 ? -1.152 12.344 31.031 1 95.69 335 ASP A O 1
ATOM 2706 N N . ARG A 1 336 ? -0.866 10.57 32.375 1 96.94 336 ARG A N 1
ATOM 2707 C CA . ARG A 1 336 ? 0.313 11.141 33 1 96.94 336 ARG A CA 1
ATOM 2708 C C . ARG A 1 336 ? 1.452 11.312 32 1 96.94 336 ARG A C 1
ATOM 2710 O O . ARG A 1 336 ? 2.225 12.266 32.094 1 96.94 336 ARG A O 1
ATOM 2717 N N . ASP A 1 337 ? 1.598 10.328 31.172 1 97.81 337 ASP A N 1
ATOM 2718 C CA . ASP A 1 337 ? 2.615 10.43 30.125 1 97.81 337 ASP A CA 1
ATOM 2719 C C . ASP A 1 337 ? 2.381 11.656 29.25 1 97.81 337 ASP A C 1
ATOM 2721 O O . ASP A 1 337 ? 3.326 12.367 28.906 1 97.81 337 ASP A O 1
ATOM 2725 N N . LEU A 1 338 ? 1.142 11.922 28.875 1 97.88 338 LEU A N 1
ATOM 2726 C CA . LEU A 1 338 ? 0.78 13.062 28.047 1 97.88 338 LEU A CA 1
ATOM 2727 C C . LEU A 1 338 ? 1.046 14.375 28.766 1 97.88 338 LEU A C 1
ATOM 2729 O O . LEU A 1 338 ? 1.633 15.297 28.188 1 97.88 338 LEU A O 1
ATOM 2733 N N . GLU A 1 339 ? 0.635 14.414 29.984 1 97.25 339 GLU A N 1
ATOM 2734 C CA . GLU A 1 339 ? 0.824 15.633 30.766 1 97.25 339 GLU A CA 1
ATOM 2735 C C . GLU A 1 339 ? 2.305 15.906 31.016 1 97.25 339 GLU A C 1
ATOM 2737 O O . GLU A 1 339 ? 2.746 17.062 30.938 1 97.25 339 GLU A O 1
ATOM 2742 N N . ALA A 1 340 ? 3.012 14.828 31.312 1 97.88 340 ALA A N 1
ATOM 2743 C CA . ALA A 1 340 ? 4.449 14.977 31.516 1 97.88 340 ALA A CA 1
ATOM 2744 C C . ALA A 1 340 ? 5.145 15.43 30.234 1 97.88 340 ALA A C 1
ATOM 2746 O O . ALA A 1 340 ? 6.086 16.219 30.281 1 97.88 340 ALA A O 1
ATOM 2747 N N . TRP A 1 341 ? 4.77 14.875 29.141 1 98.31 341 TRP A N 1
ATOM 2748 C CA . TRP A 1 341 ? 5.324 15.258 27.859 1 98.31 341 TRP A CA 1
ATOM 2749 C C . TRP A 1 341 ? 5.094 16.75 27.578 1 98.31 341 TRP A C 1
ATOM 2751 O O . TRP A 1 341 ? 6.02 17.469 27.203 1 98.31 341 TRP A O 1
ATOM 2761 N N . TYR A 1 342 ? 3.867 17.234 27.75 1 97.44 342 TYR A N 1
ATOM 2762 C CA . TYR A 1 342 ? 3.553 18.625 27.453 1 97.44 342 TYR A CA 1
ATOM 2763 C C . TYR A 1 342 ? 4.262 19.578 28.406 1 97.44 342 TYR A C 1
ATOM 2765 O O . TYR A 1 342 ? 4.793 20.609 28 1 97.44 342 TYR A O 1
ATOM 2773 N N . ALA A 1 343 ? 4.25 19.188 29.688 1 95.44 343 ALA A N 1
ATOM 2774 C CA . ALA A 1 343 ? 4.898 20 30.719 1 95.44 343 ALA A CA 1
ATOM 2775 C C . ALA A 1 343 ? 6.41 20.031 30.516 1 95.44 343 ALA A C 1
ATOM 2777 O O . ALA A 1 343 ? 7.07 21 30.891 1 95.44 343 ALA A O 1
ATOM 2778 N N . GLY A 1 344 ? 6.93 18.969 29.906 1 95.81 344 GLY A N 1
ATOM 2779 C CA . GLY A 1 344 ? 8.367 18.859 29.703 1 95.81 344 GLY A CA 1
ATOM 2780 C C . GLY A 1 344 ? 8.859 19.625 28.484 1 95.81 344 GLY A C 1
ATOM 2781 O O . GLY A 1 344 ? 10.07 19.812 28.312 1 95.81 344 GLY A O 1
ATOM 2782 N N . LEU A 1 345 ? 7.969 20.172 27.703 1 95.94 345 LEU A N 1
ATOM 2783 C CA . LEU A 1 345 ? 8.375 20.953 26.531 1 95.94 345 LEU A CA 1
ATOM 2784 C C . LEU A 1 345 ? 9.031 22.266 26.953 1 95.94 345 LEU A C 1
ATOM 2786 O O . LEU A 1 345 ? 8.594 22.906 27.906 1 95.94 345 LEU A O 1
ATOM 2790 N N . PRO A 1 346 ? 10.141 22.594 26.281 1 92.94 346 PRO A N 1
ATOM 2791 C CA . PRO A 1 346 ? 10.727 23.906 26.562 1 92.94 346 PRO A CA 1
ATOM 2792 C C . PRO A 1 346 ? 9.742 25.047 26.312 1 92.94 346 PRO A C 1
ATOM 2794 O O . PRO A 1 346 ? 8.922 24.984 25.406 1 92.94 346 PRO A O 1
ATOM 2797 N N . VAL A 1 347 ? 9.891 26.125 26.953 1 90.56 347 VAL A N 1
ATOM 2798 C CA . VAL A 1 347 ? 8.977 27.266 26.922 1 90.56 347 VAL A CA 1
ATOM 2799 C C . VAL A 1 347 ? 9.016 27.906 25.547 1 90.56 347 VAL A C 1
ATOM 2801 O O . VAL A 1 347 ? 8.008 28.438 25.062 1 90.56 347 VAL A O 1
ATOM 2804 N N . GLU A 1 348 ? 10.164 27.719 24.891 1 89.69 348 GLU A N 1
ATOM 2805 C CA . GLU A 1 348 ? 10.367 28.344 23.594 1 89.69 348 GLU A CA 1
ATOM 2806 C C . GLU A 1 348 ? 9.469 27.719 22.531 1 89.69 348 GLU A C 1
ATOM 2808 O O . GLU A 1 348 ? 9.195 28.328 21.5 1 89.69 348 GLU A O 1
ATOM 2813 N N . ILE A 1 349 ? 9.023 26.469 22.797 1 93.81 349 ILE A N 1
ATOM 2814 C CA . ILE A 1 349 ? 8.266 25.797 21.75 1 93.81 349 ILE A CA 1
ATOM 2815 C C . ILE A 1 349 ? 6.926 25.328 22.312 1 93.81 349 ILE A C 1
ATOM 2817 O O . ILE A 1 349 ? 6.211 24.547 21.656 1 93.81 349 ILE A O 1
ATOM 2821 N N . ARG A 1 350 ? 6.547 25.75 23.469 1 93.88 350 ARG A N 1
ATOM 2822 C CA . ARG A 1 350 ? 5.32 25.281 24.109 1 93.88 350 ARG A CA 1
ATOM 2823 C C . ARG A 1 350 ? 4.223 26.344 24.016 1 93.88 350 ARG A C 1
ATOM 2825 O O . ARG A 1 350 ? 4.422 27.484 24.438 1 93.88 350 ARG A O 1
ATOM 2832 N N . TYR A 1 351 ? 3.08 26 23.484 1 93.5 351 TYR A N 1
ATOM 2833 C CA . TYR A 1 351 ? 1.906 26.859 23.516 1 93.5 351 TYR A CA 1
ATOM 2834 C C . TYR A 1 351 ? 1.353 27 24.922 1 93.5 351 TYR A C 1
ATOM 2836 O O . TYR A 1 351 ? 1.249 26.016 25.656 1 93.5 351 TYR A O 1
ATOM 2844 N N . SER A 1 352 ? 1.046 28.156 25.344 1 88.81 352 SER A N 1
ATOM 2845 C CA . SER A 1 352 ? 0.532 28.391 26.688 1 88.81 352 SER A CA 1
ATOM 2846 C C . SER A 1 352 ? -0.991 28.469 26.688 1 88.81 352 SER A C 1
ATOM 2848 O O . SER A 1 352 ? -1.576 29.328 26.016 1 88.81 352 SER A O 1
ATOM 2850 N N . PHE A 1 353 ? -1.614 27.625 27.406 1 82.69 353 PHE A N 1
ATOM 2851 C CA . PHE A 1 353 ? -3.068 27.609 27.531 1 82.69 353 PHE A CA 1
ATOM 2852 C C . PHE A 1 353 ? -3.547 28.641 28.547 1 82.69 353 PHE A C 1
ATOM 2854 O O . PHE A 1 353 ? -4.754 28.828 28.719 1 82.69 353 PHE A O 1
ATOM 2861 N N . LEU A 1 354 ? -2.568 29.234 29.266 1 66.44 354 LEU A N 1
ATOM 2862 C CA . LEU A 1 354 ? -2.912 30.156 30.359 1 66.44 354 LEU A CA 1
ATOM 2863 C C . LEU A 1 354 ? -3.631 31.391 29.828 1 66.44 354 LEU A C 1
ATOM 2865 O O . LEU A 1 354 ? -3.324 31.859 28.719 1 66.44 354 LEU A O 1
ATOM 2869 N N . GLU A 1 355 ? -4.848 31.656 30.297 1 53.03 355 GLU A N 1
ATOM 2870 C CA . GLU A 1 355 ? -5.797 32.719 29.953 1 53.03 355 GLU A CA 1
ATOM 2871 C C . GLU A 1 355 ? -5.152 34.094 30.062 1 53.03 355 GLU A C 1
ATOM 2873 O O . GLU A 1 355 ? -5.508 35 29.312 1 53.03 355 GLU A O 1
ATOM 2878 N N . THR A 1 356 ? -4.219 34.375 31.094 1 47.66 356 THR A N 1
ATOM 2879 C CA . THR A 1 356 ? -3.924 35.781 31.359 1 47.66 356 THR A CA 1
ATOM 2880 C C . THR A 1 356 ? -2.773 36.281 30.484 1 47.66 356 THR A C 1
ATOM 2882 O O . THR A 1 356 ? -1.75 35.594 30.359 1 47.66 356 THR A O 1
ATOM 2885 N N . PRO A 1 357 ? -2.906 37.219 29.781 1 47.47 357 PRO A N 1
ATOM 2886 C CA . PRO A 1 357 ? -1.968 37.844 28.859 1 47.47 357 PRO A CA 1
ATOM 2887 C C . PRO A 1 357 ? -0.565 38 29.453 1 47.47 357 PRO A C 1
ATOM 2889 O O . PRO A 1 357 ? 0.423 37.969 28.719 1 47.47 357 PRO A O 1
ATOM 2892 N N . GLU A 1 358 ? -0.382 38.406 30.734 1 44.97 358 GLU A N 1
ATOM 2893 C CA . GLU A 1 358 ? 0.875 38.844 31.328 1 44.97 358 GLU A CA 1
ATOM 2894 C C . GLU A 1 358 ? 1.9 37.688 31.344 1 44.97 358 GLU A C 1
ATOM 2896 O O . GLU A 1 358 ? 3.104 37.938 31.25 1 44.97 358 GLU A O 1
ATOM 2901 N N . ASP A 1 359 ? 1.541 36.562 31.719 1 45.41 359 ASP A N 1
ATOM 2902 C CA . ASP A 1 359 ? 2.475 35.469 31.984 1 45.41 359 ASP A CA 1
ATOM 2903 C C . ASP A 1 359 ? 2.863 34.75 30.703 1 45.41 359 ASP A C 1
ATOM 2905 O O . ASP A 1 359 ? 3.668 33.812 30.734 1 45.41 359 ASP A O 1
ATOM 2909 N N . ARG A 1 360 ? 2.232 35.062 29.656 1 50.06 360 ARG A N 1
ATOM 2910 C CA . ARG A 1 360 ? 2.438 34.469 28.344 1 50.06 360 ARG A CA 1
ATOM 2911 C C . ARG A 1 360 ? 3.746 34.906 27.719 1 50.06 360 ARG A C 1
ATOM 2913 O O . ARG A 1 360 ? 3.867 36.062 27.312 1 50.06 360 ARG A O 1
ATOM 2920 N N . LYS A 1 361 ? 4.801 34.531 28.328 1 52.31 361 LYS A N 1
ATOM 2921 C CA . LYS A 1 361 ? 5.93 34.719 27.422 1 52.31 361 LYS A CA 1
ATOM 2922 C C . LYS A 1 361 ? 5.762 33.906 26.141 1 52.31 361 LYS A C 1
ATOM 2924 O O . LYS A 1 361 ? 6.164 32.75 26.094 1 52.31 361 LYS A O 1
ATOM 2929 N N . PRO A 1 362 ? 4.875 34.344 25.328 1 58.44 362 PRO A N 1
ATOM 2930 C CA . PRO A 1 362 ? 4.492 33.562 24.141 1 58.44 362 PRO A CA 1
ATOM 2931 C C . PRO A 1 362 ? 5.664 33.312 23.203 1 58.44 362 PRO A C 1
ATOM 2933 O O . PRO A 1 362 ? 6.668 34.031 23.25 1 58.44 362 PRO A O 1
ATOM 2936 N N . VAL A 1 363 ? 5.738 32.156 22.656 1 67.06 363 VAL A N 1
ATOM 2937 C CA . VAL A 1 363 ? 6.617 31.922 21.516 1 67.06 363 VAL A CA 1
ATOM 2938 C C . VAL A 1 363 ? 6.625 33.156 20.625 1 67.06 363 VAL A C 1
ATOM 2940 O O . VAL A 1 363 ? 5.582 33.562 20.109 1 67.06 363 VAL A O 1
ATOM 2943 N N . SER A 1 364 ? 7.664 33.906 20.703 1 66.31 364 SER A N 1
ATOM 2944 C CA . SER A 1 364 ? 7.762 35.188 20.031 1 66.31 364 SER A CA 1
ATOM 2945 C C . SER A 1 364 ? 7.785 35.031 18.516 1 66.31 364 SER A C 1
ATOM 2947 O O . SER A 1 364 ? 7.16 35.812 17.781 1 66.31 364 SER A O 1
ATOM 2949 N N . ASP A 1 365 ? 8.367 33.969 18.172 1 83.88 365 ASP A N 1
ATOM 2950 C CA . ASP A 1 365 ? 8.492 33.719 16.734 1 83.88 365 ASP A CA 1
ATOM 2951 C C . ASP A 1 365 ? 7.184 33.219 16.141 1 83.88 365 ASP A C 1
ATOM 2953 O O . ASP A 1 365 ? 6.609 32.25 16.625 1 83.88 365 ASP A O 1
ATOM 2957 N N . ARG A 1 366 ? 6.707 33.906 15.117 1 87.5 366 ARG A N 1
ATOM 2958 C CA . ARG A 1 366 ? 5.398 33.656 14.523 1 87.5 366 ARG A CA 1
ATOM 2959 C C . ARG A 1 366 ? 5.312 32.219 14 1 87.5 366 ARG A C 1
ATOM 2961 O O . ARG A 1 366 ? 4.305 31.531 14.211 1 87.5 366 ARG A O 1
ATOM 2968 N N . LEU A 1 367 ? 6.332 31.781 13.328 1 90 367 LEU A N 1
ATOM 2969 C CA . LEU A 1 367 ? 6.324 30.453 12.734 1 90 367 LEU A CA 1
ATOM 2970 C C . LEU A 1 367 ? 6.367 29.375 13.82 1 90 367 LEU A C 1
ATOM 2972 O O . LEU A 1 367 ? 5.668 28.375 13.727 1 90 367 LEU A O 1
ATOM 2976 N N . VAL A 1 368 ? 7.188 29.547 14.789 1 92.44 368 VAL A N 1
ATOM 2977 C CA . VAL A 1 368 ? 7.27 28.609 15.898 1 92.44 368 VAL A CA 1
ATOM 2978 C C . VAL A 1 368 ? 5.93 28.547 16.641 1 92.44 368 VAL A C 1
ATOM 2980 O O . VAL A 1 368 ? 5.473 27.484 17.031 1 92.44 368 VAL A O 1
ATOM 2983 N N . TYR A 1 369 ? 5.344 29.766 16.797 1 93.31 369 TYR A N 1
ATOM 2984 C CA . TYR A 1 369 ? 4.047 29.844 17.469 1 93.31 369 TYR A CA 1
ATOM 2985 C C . TYR A 1 369 ? 3.004 29.031 16.703 1 93.31 369 TYR A C 1
ATOM 2987 O O . TYR A 1 369 ? 2.262 28.25 17.297 1 93.31 369 TYR A O 1
ATOM 2995 N N . LEU A 1 370 ? 2.936 29.234 15.445 1 94.75 370 LEU A N 1
ATOM 2996 C CA . LEU A 1 370 ? 1.962 28.531 14.609 1 94.75 370 LEU A CA 1
ATOM 2997 C C . LEU A 1 370 ? 2.094 27.016 14.773 1 94.75 370 LEU A C 1
ATOM 2999 O O . LEU A 1 370 ? 1.113 26.328 15.07 1 94.75 370 LEU A O 1
ATOM 3003 N N . HIS A 1 371 ? 3.266 26.484 14.57 1 95.88 371 HIS A N 1
ATOM 3004 C CA . HIS A 1 371 ? 3.471 25.047 14.609 1 95.88 371 HIS A CA 1
ATOM 3005 C C . HIS A 1 371 ? 3.342 24.5 16.031 1 95.88 371 HIS A C 1
ATOM 3007 O O . HIS A 1 371 ? 2.908 23.375 16.234 1 95.88 371 HIS A O 1
ATOM 3013 N N . SER A 1 372 ? 3.73 25.297 17.016 1 96.19 372 SER A N 1
ATOM 3014 C CA . SER A 1 372 ? 3.506 24.906 18.406 1 96.19 372 SER A CA 1
ATOM 3015 C C . SER A 1 372 ? 2.02 24.734 18.703 1 96.19 372 SER A C 1
ATOM 3017 O O . SER A 1 372 ? 1.627 23.859 19.469 1 96.19 372 SER A O 1
ATOM 3019 N N . THR A 1 373 ? 1.223 25.656 18.125 1 96.06 373 THR A N 1
ATOM 3020 C CA . THR A 1 373 ? -0.223 25.562 18.297 1 96.06 373 THR A CA 1
ATOM 3021 C C . THR A 1 373 ? -0.763 24.281 17.672 1 96.06 373 THR A C 1
ATOM 3023 O O . THR A 1 373 ? -1.651 23.641 18.219 1 96.06 373 THR A O 1
ATOM 3026 N N . VAL A 1 374 ? -0.245 23.938 16.531 1 96.56 374 VAL A N 1
ATOM 3027 C CA . VAL A 1 374 ? -0.681 22.734 15.836 1 96.56 374 VAL A CA 1
ATOM 3028 C C . VAL A 1 374 ? -0.336 21.5 16.688 1 96.56 374 VAL A C 1
ATOM 3030 O O . VAL A 1 374 ? -1.178 20.625 16.891 1 96.56 374 VAL A O 1
ATOM 3033 N N . VAL A 1 375 ? 0.874 21.422 17.172 1 97.75 375 VAL A N 1
ATOM 3034 C CA . VAL A 1 375 ? 1.319 20.297 17.984 1 97.75 375 VAL A CA 1
ATOM 3035 C C . VAL A 1 375 ? 0.512 20.234 19.281 1 97.75 375 VAL A C 1
ATOM 3037 O O . VAL A 1 375 ? 0.122 19.156 19.719 1 97.75 375 VAL A O 1
ATOM 3040 N N . ALA A 1 376 ? 0.247 21.406 19.859 1 97.44 376 ALA A N 1
ATOM 3041 C CA . ALA A 1 376 ? -0.577 21.469 21.062 1 97.44 376 ALA A CA 1
ATOM 3042 C C . ALA A 1 376 ? -1.992 20.969 20.797 1 97.44 376 ALA A C 1
ATOM 3044 O O . ALA A 1 376 ? -2.605 20.312 21.641 1 97.44 376 ALA A O 1
ATOM 3045 N N . SER A 1 377 ? -2.51 21.391 19.672 1 97.06 377 SER A N 1
ATOM 3046 C CA . SER A 1 377 ? -3.846 20.922 19.312 1 97.06 377 SER A CA 1
ATOM 3047 C C . SER A 1 377 ? -3.885 19.406 19.203 1 97.06 377 SER A C 1
ATOM 3049 O O . SER A 1 377 ? -4.867 18.766 19.594 1 97.06 377 SER A O 1
ATOM 3051 N N . VAL A 1 378 ? -2.855 18.781 18.625 1 97.44 378 VAL A N 1
ATOM 3052 C CA . VAL A 1 378 ? -2.766 17.328 18.531 1 97.44 378 VAL A CA 1
ATOM 3053 C C . VAL A 1 378 ? -2.719 16.703 19.922 1 97.44 378 VAL A C 1
ATOM 3055 O O . VAL A 1 378 ? -3.377 15.695 20.188 1 97.44 378 VAL A O 1
ATOM 3058 N N . TYR A 1 379 ? -1.904 17.328 20.734 1 98.06 379 TYR A N 1
ATOM 3059 C CA . TYR A 1 379 ? -1.839 16.891 22.125 1 98.06 379 TYR A CA 1
ATOM 3060 C C . TYR A 1 379 ? -3.227 16.859 22.75 1 98.06 379 TYR A C 1
ATOM 3062 O O . TYR A 1 379 ? -3.611 15.883 23.391 1 98.06 379 TYR A O 1
ATOM 3070 N N . LEU A 1 380 ? -4.004 17.922 22.578 1 96.94 380 LEU A N 1
ATOM 3071 C CA . LEU A 1 380 ? -5.355 18 23.125 1 96.94 380 LEU A CA 1
ATOM 3072 C C . LEU A 1 380 ? -6.266 16.953 22.5 1 96.94 380 LEU A C 1
ATOM 3074 O O . LEU A 1 380 ? -7.094 16.359 23.188 1 96.94 380 LEU A O 1
ATOM 3078 N N . GLY A 1 381 ? -6.105 16.812 21.203 1 95.56 381 GLY A N 1
ATOM 3079 C CA . GLY A 1 381 ? -6.898 15.805 20.516 1 95.56 381 GLY A CA 1
ATOM 3080 C C . GLY A 1 381 ? -6.691 14.406 21.047 1 95.56 381 GLY A C 1
ATOM 3081 O O . GLY A 1 381 ? -7.652 13.648 21.219 1 95.56 381 GLY A O 1
ATOM 3082 N N . ILE A 1 382 ? -5.465 14.062 21.328 1 96.38 382 ILE A N 1
ATOM 3083 C CA . ILE A 1 382 ? -5.152 12.719 21.797 1 96.38 382 ILE A CA 1
ATOM 3084 C C . ILE A 1 382 ? -5.586 12.562 23.25 1 96.38 382 ILE A C 1
ATOM 3086 O O . ILE A 1 382 ? -6.023 11.484 23.656 1 96.38 382 ILE A O 1
ATOM 3090 N N . SER A 1 383 ? -5.461 13.609 24 1 95.38 383 SER A N 1
ATOM 3091 C CA . SER A 1 383 ? -5.953 13.586 25.375 1 95.38 383 SER A CA 1
ATOM 3092 C C . SER A 1 383 ? -7.453 13.297 25.422 1 95.38 383 SER A C 1
ATOM 3094 O O . SER A 1 383 ? -7.922 12.555 26.281 1 95.38 383 SER A O 1
ATOM 3096 N N . SER A 1 384 ? -8.141 13.922 24.562 1 93.56 384 SER A N 1
ATOM 3097 C CA . SER A 1 384 ? -9.57 13.656 24.438 1 93.56 384 SER A CA 1
ATOM 3098 C C . SER A 1 384 ? -9.836 12.219 24 1 93.56 384 SER A C 1
ATOM 3100 O O . SER A 1 384 ? -10.695 11.539 24.578 1 93.56 384 SER A O 1
ATOM 3102 N N . ALA A 1 385 ? -9.125 11.766 23 1 92.75 385 ALA A N 1
ATOM 3103 C CA . ALA A 1 385 ? -9.297 10.414 22.469 1 92.75 385 ALA A CA 1
ATOM 3104 C C . ALA A 1 385 ? -9.016 9.367 23.531 1 92.75 385 ALA A C 1
ATOM 3106 O O . ALA A 1 385 ? -9.633 8.297 23.547 1 92.75 385 ALA A O 1
ATOM 3107 N N . LEU A 1 386 ? -8.078 9.625 24.406 1 93.88 386 LEU A N 1
ATOM 3108 C CA . LEU A 1 386 ? -7.719 8.703 25.469 1 93.88 386 LEU A CA 1
ATOM 3109 C C . LEU A 1 386 ? -8.914 8.422 26.375 1 93.88 386 LEU A C 1
ATOM 3111 O O . LEU A 1 386 ? -9.133 7.281 26.781 1 93.88 386 LEU A O 1
ATOM 3115 N N . TYR A 1 387 ? -9.789 9.375 26.609 1 91 387 TYR A N 1
ATOM 3116 C CA . TYR A 1 387 ? -10.844 9.25 27.609 1 91 387 TYR A CA 1
ATOM 3117 C C . TYR A 1 387 ? -12.203 9.07 26.953 1 91 387 TYR A C 1
ATOM 3119 O O . TYR A 1 387 ? -13.172 8.695 27.625 1 91 387 TYR A O 1
ATOM 3127 N N . ARG A 1 388 ? -12.367 9.227 25.766 1 86.31 388 ARG A N 1
ATOM 3128 C CA . ARG A 1 388 ? -13.648 9.211 25.062 1 86.31 388 ARG A CA 1
ATOM 3129 C C . ARG A 1 388 ? -14.352 7.871 25.266 1 86.31 388 ARG A C 1
ATOM 3131 O O . ARG A 1 388 ? -15.57 7.832 25.469 1 86.31 388 ARG A O 1
ATOM 3138 N N . PRO A 1 389 ? -13.664 6.812 25.172 1 83.69 389 PRO A N 1
ATOM 3139 C CA . PRO A 1 389 ? -14.367 5.539 25.344 1 83.69 389 PRO A CA 1
ATOM 3140 C C . PRO A 1 389 ? -15.047 5.418 26.703 1 83.69 389 PRO A C 1
ATOM 3142 O O . PRO A 1 389 ? -16.062 4.742 26.828 1 83.69 389 PRO A O 1
ATOM 3145 N N . GLN A 1 390 ? -14.578 6.043 27.672 1 83.75 390 GLN A N 1
ATOM 3146 C CA . GLN A 1 390 ? -15.156 5.984 29.016 1 83.75 390 GLN A CA 1
ATOM 3147 C C . GLN A 1 390 ? -16.375 6.898 29.125 1 83.75 390 GLN A C 1
ATOM 3149 O O . GLN A 1 390 ? -17.188 6.742 30.047 1 83.75 390 GLN A O 1
ATOM 3154 N N . CYS A 1 391 ? -16.375 7.848 28.297 1 76.94 391 CYS A N 1
ATOM 3155 C CA . CYS A 1 391 ? -17.484 8.789 28.328 1 76.94 391 CYS A CA 1
ATOM 3156 C C . CYS A 1 391 ? -18.719 8.195 27.672 1 76.94 391 CYS A C 1
ATOM 3158 O O . CYS A 1 391 ? -19.844 8.453 28.109 1 76.94 391 CYS A O 1
ATOM 3160 N N . TRP A 1 392 ? -18.484 7.348 26.703 1 60.81 392 TRP A N 1
ATOM 3161 C CA . TRP A 1 392 ? -19.625 7.02 25.844 1 60.81 392 TRP A CA 1
ATOM 3162 C C . TRP A 1 392 ? -19.969 5.535 25.938 1 60.81 392 TRP A C 1
ATOM 3164 O O . TRP A 1 392 ? -21 5.098 25.438 1 60.81 392 TRP A O 1
ATOM 3174 N N . THR A 1 393 ? -19.125 4.699 26.406 1 57.31 393 THR A N 1
ATOM 3175 C CA . THR A 1 393 ? -19.484 3.287 26.5 1 57.31 393 THR A CA 1
ATOM 3176 C C . THR A 1 393 ? -20.516 3.061 27.594 1 57.31 393 THR A C 1
ATOM 3178 O O . THR A 1 393 ? -20.469 3.693 28.656 1 57.31 393 THR A O 1
ATOM 3181 N N . PRO A 1 394 ? -21.688 2.426 27.188 1 49 394 PRO A N 1
ATOM 3182 C CA . PRO A 1 394 ? -22.797 2.23 28.125 1 49 394 PRO A CA 1
ATOM 3183 C C . PRO A 1 394 ? -22.328 1.941 29.547 1 49 394 PRO A C 1
ATOM 3185 O O . PRO A 1 394 ? -21.25 1.389 29.75 1 49 394 PRO A O 1
ATOM 3188 N N . VAL A 1 395 ? -23.062 2.646 30.484 1 48.59 395 VAL A N 1
ATOM 3189 C CA . VAL A 1 395 ? -22.984 2.908 31.922 1 48.59 395 VAL A CA 1
ATOM 3190 C C . VAL A 1 395 ? -22.547 1.646 32.656 1 48.59 395 VAL A C 1
ATOM 3192 O O . VAL A 1 395 ? -21.969 1.725 33.75 1 48.59 395 VAL A O 1
ATOM 3195 N N . THR A 1 396 ? -22.969 0.564 32.156 1 50.31 396 THR A N 1
ATOM 3196 C CA . THR A 1 396 ? -22.906 -0.52 33.125 1 50.31 396 THR A CA 1
ATOM 3197 C C . THR A 1 396 ? -21.453 -0.854 33.469 1 50.31 396 THR A C 1
ATOM 3199 O O . THR A 1 396 ? -21.188 -1.481 34.5 1 50.31 396 THR A O 1
ATOM 3202 N N . GLU A 1 397 ? -20.406 -0.386 32.562 1 55.91 397 GLU A N 1
ATOM 3203 C CA . GLU A 1 397 ? -19.156 -1.116 32.781 1 55.91 397 GLU A CA 1
ATOM 3204 C C . GLU A 1 397 ? -18.141 -0.252 33.5 1 55.91 397 GLU A C 1
ATOM 3206 O O . GLU A 1 397 ? -17.219 -0.772 34.125 1 55.91 397 GLU A O 1
ATOM 3211 N N . HIS A 1 398 ? -18.328 1.143 33.438 1 60.03 398 HIS A N 1
ATOM 3212 C CA . HIS A 1 398 ? -17.266 1.875 34.094 1 60.03 398 HIS A CA 1
ATOM 3213 C C . HIS A 1 398 ? -17.766 2.521 35.375 1 60.03 398 HIS A C 1
ATOM 3215 O O . HIS A 1 398 ? -18.891 2.994 35.438 1 60.03 398 HIS A O 1
ATOM 3221 N N . PRO A 1 399 ? -16.953 2.357 36.5 1 64.38 399 PRO A N 1
ATOM 3222 C CA . PRO A 1 399 ? -17.328 3.031 37.75 1 64.38 399 PRO A CA 1
ATOM 3223 C C . PRO A 1 399 ? -17.672 4.504 37.531 1 64.38 399 PRO A C 1
ATOM 3225 O O . PRO A 1 399 ? -17.078 5.16 36.656 1 64.38 399 PRO A O 1
ATOM 3228 N N . THR A 1 400 ? -18.594 4.93 38.156 1 68.62 400 THR A N 1
ATOM 3229 C CA . THR A 1 400 ? -19.172 6.273 38.094 1 68.62 400 THR A CA 1
ATOM 3230 C C . THR A 1 400 ? -18.078 7.332 38.219 1 68.62 400 THR A C 1
ATOM 3232 O O . THR A 1 400 ? -18.109 8.344 37.5 1 68.62 400 THR A O 1
ATOM 3235 N N . GLU A 1 401 ? -17.016 7.059 38.969 1 76.88 401 GLU A N 1
ATOM 3236 C CA . GLU A 1 401 ? -15.969 8.047 39.219 1 76.88 401 GLU A CA 1
ATOM 3237 C C . GLU A 1 401 ? -15.078 8.203 37.969 1 76.88 401 GLU A C 1
ATOM 3239 O O . GLU A 1 401 ? -14.648 9.312 37.656 1 76.88 401 GLU A O 1
ATOM 3244 N N . MET A 1 402 ? -14.867 7.188 37.344 1 78.44 402 MET A N 1
ATOM 3245 C CA . MET A 1 402 ? -14.023 7.207 36.156 1 78.44 402 MET A CA 1
ATOM 3246 C C . MET A 1 402 ? -14.727 7.926 35 1 78.44 402 MET A C 1
ATOM 3248 O O . MET A 1 402 ? -14.086 8.641 34.25 1 78.44 402 MET A O 1
ATOM 3252 N N . ARG A 1 403 ? -15.898 7.738 35 1 81.88 403 ARG A N 1
ATOM 3253 C CA . ARG A 1 403 ? -16.688 8.391 33.938 1 81.88 403 ARG A CA 1
ATOM 3254 C C . ARG A 1 403 ? -16.719 9.898 34.156 1 81.88 403 ARG A C 1
ATOM 3256 O O . ARG A 1 403 ? -16.609 10.664 33.188 1 81.88 403 ARG A O 1
ATOM 3263 N N . LYS A 1 404 ? -16.859 10.266 35.344 1 83 404 LYS A N 1
ATOM 3264 C CA . LYS A 1 404 ? -16.875 11.688 35.656 1 83 404 LYS A CA 1
ATOM 3265 C C . LYS A 1 404 ? -15.539 12.336 35.312 1 83 404 LYS A C 1
ATOM 3267 O O . LYS A 1 404 ? -15.508 13.43 34.719 1 83 404 LYS A O 1
ATOM 3272 N N . LYS A 1 405 ? -14.539 11.68 35.688 1 86.81 405 LYS A N 1
ATOM 3273 C CA . LYS A 1 405 ? -13.211 12.18 35.344 1 86.81 405 LYS A CA 1
ATOM 3274 C C . LYS A 1 405 ? -13.008 12.273 33.844 1 86.81 405 LYS A C 1
ATOM 3276 O O . LYS A 1 405 ? -12.43 13.242 33.344 1 86.81 405 LYS A O 1
ATOM 3281 N N . ALA A 1 406 ? -13.469 11.273 33.219 1 88.38 406 ALA A N 1
ATOM 3282 C CA . ALA A 1 406 ? -13.336 11.227 31.766 1 88.38 406 ALA A CA 1
ATOM 3283 C C . ALA A 1 406 ? -14.102 12.375 31.109 1 88.38 406 ALA A C 1
ATOM 3285 O O . ALA A 1 406 ? -13.594 13.023 30.188 1 88.38 406 ALA A O 1
ATOM 3286 N N . MET A 1 407 ? -15.211 12.664 31.562 1 85.94 407 MET A N 1
ATOM 3287 C CA . MET A 1 407 ? -16.031 13.727 31 1 85.94 407 MET A CA 1
ATOM 3288 C C . MET A 1 407 ? -15.383 15.094 31.219 1 85.94 407 MET A C 1
ATOM 3290 O O . MET A 1 407 ? -15.422 15.945 30.328 1 85.94 407 MET A O 1
ATOM 3294 N N . VAL A 1 408 ? -14.797 15.219 32.344 1 90.44 408 VAL A N 1
ATOM 3295 C CA . VAL A 1 408 ? -14.125 16.469 32.656 1 90.44 408 VAL A CA 1
ATOM 3296 C C . VAL A 1 408 ? -12.922 16.672 31.719 1 90.44 408 VAL A C 1
ATOM 3298 O O . VAL A 1 408 ? -12.695 17.766 31.203 1 90.44 408 VAL A O 1
ATOM 3301 N N . LYS A 1 409 ? -12.195 15.641 31.578 1 92.62 409 LYS A N 1
ATOM 3302 C CA . LYS A 1 409 ? -10.992 15.703 30.75 1 92.62 409 LYS A CA 1
ATOM 3303 C C . LYS A 1 409 ? -11.336 15.977 29.297 1 92.62 409 LYS A C 1
ATOM 3305 O O . LYS A 1 409 ? -10.672 16.781 28.625 1 92.62 409 LYS A O 1
ATOM 3310 N N . VAL A 1 410 ? -12.336 15.289 28.828 1 92.62 410 VAL A N 1
ATOM 3311 C CA . VAL A 1 410 ? -12.75 15.445 27.438 1 92.62 410 VAL A CA 1
ATOM 3312 C C . VAL A 1 410 ? -13.305 16.844 27.219 1 92.62 410 VAL A C 1
ATOM 3314 O O . VAL A 1 410 ? -13.008 17.484 26.203 1 92.62 410 VAL A O 1
ATOM 3317 N N . TYR A 1 411 ? -14.086 17.344 28.109 1 92.88 411 TYR A N 1
ATOM 3318 C CA . TYR A 1 411 ? -14.648 18.688 28.016 1 92.88 411 TYR A CA 1
ATOM 3319 C C . TYR A 1 411 ? -13.555 19.75 28.094 1 92.88 411 TYR A C 1
ATOM 3321 O O . TYR A 1 411 ? -13.562 20.719 27.328 1 92.88 411 TYR A O 1
ATOM 3329 N N . ASP A 1 412 ? -12.68 19.547 28.984 1 94.81 412 ASP A N 1
ATOM 3330 C CA . ASP A 1 412 ? -11.562 20.484 29.125 1 94.81 412 ASP A CA 1
ATOM 3331 C C . ASP A 1 412 ? -10.742 20.547 27.844 1 94.81 412 ASP A C 1
ATOM 3333 O O . ASP A 1 412 ? -10.344 21.641 27.422 1 94.81 412 ASP A O 1
ATOM 3337 N N . ALA A 1 413 ? -10.453 19.438 27.312 1 95.81 413 ALA A N 1
ATOM 3338 C CA . ALA A 1 413 ? -9.711 19.391 26.062 1 95.81 413 ALA A CA 1
ATOM 3339 C C . ALA A 1 413 ? -10.453 20.125 24.953 1 95.81 413 ALA A C 1
ATOM 3341 O O . ALA A 1 413 ? -9.852 20.859 24.172 1 95.81 413 ALA A O 1
ATOM 3342 N N . ALA A 1 414 ? -11.75 19.922 24.891 1 95 414 ALA A N 1
ATOM 3343 C CA . ALA A 1 414 ? -12.562 20.594 23.859 1 95 414 ALA A CA 1
ATOM 3344 C C . ALA A 1 414 ? -12.531 22.109 24.047 1 95 414 ALA A C 1
ATOM 3346 O O . ALA A 1 414 ? -12.414 22.844 23.062 1 95 414 ALA A O 1
ATOM 3347 N N . CYS A 1 415 ? -12.633 22.547 25.266 1 96 415 CYS A N 1
ATOM 3348 C CA . CYS A 1 415 ? -12.578 23.969 25.562 1 96 415 CYS A CA 1
ATOM 3349 C C . CYS A 1 415 ? -11.234 24.562 25.156 1 96 415 CYS A C 1
ATOM 3351 O O . CYS A 1 415 ? -11.172 25.641 24.547 1 96 415 CYS A O 1
ATOM 3353 N N . LYS A 1 416 ? -10.227 23.859 25.516 1 96.56 416 LYS A N 1
ATOM 3354 C CA . LYS A 1 416 ? -8.875 24.328 25.203 1 96.56 416 LYS A CA 1
ATOM 3355 C C . LYS A 1 416 ? -8.648 24.375 23.688 1 96.56 416 LYS A C 1
ATOM 3357 O O . LYS A 1 416 ? -7.941 25.25 23.188 1 96.56 416 LYS A O 1
ATOM 3362 N N . VAL A 1 417 ? -9.18 23.422 22.938 1 96.94 417 VAL A N 1
ATOM 3363 C CA . VAL A 1 417 ? -9.078 23.438 21.484 1 96.94 417 VAL A CA 1
ATOM 3364 C C . VAL A 1 417 ? -9.75 24.688 20.922 1 96.94 417 VAL A C 1
ATOM 3366 O O . VAL A 1 417 ? -9.188 25.375 20.062 1 96.94 417 VAL A O 1
ATOM 3369 N N . ALA A 1 418 ? -10.961 24.953 21.391 1 96.25 418 ALA A N 1
ATOM 3370 C CA . ALA A 1 418 ? -11.68 26.141 20.938 1 96.25 418 ALA A CA 1
ATOM 3371 C C . ALA A 1 418 ? -10.883 27.406 21.234 1 96.25 418 ALA A C 1
ATOM 3373 O O . ALA A 1 418 ? -10.781 28.297 20.375 1 96.25 418 ALA A O 1
ATOM 3374 N N . GLN A 1 419 ? -10.344 27.453 22.422 1 95.25 419 GLN A N 1
ATOM 3375 C CA . GLN A 1 419 ? -9.562 28.625 22.812 1 95.25 419 GLN A CA 1
ATOM 3376 C C . GLN A 1 419 ? -8.297 28.75 21.969 1 95.25 419 GLN A C 1
ATOM 3378 O O . GLN A 1 419 ? -7.902 29.844 21.594 1 95.25 419 GLN A O 1
ATOM 3383 N N . LEU A 1 420 ? -7.656 27.672 21.781 1 96.25 420 LEU A N 1
ATOM 3384 C CA . LEU A 1 420 ? -6.438 27.641 20.984 1 96.25 420 LEU A CA 1
ATOM 3385 C C . LEU A 1 420 ? -6.695 28.188 19.578 1 96.25 420 LEU A C 1
ATOM 3387 O O . LEU A 1 420 ? -5.945 29.047 19.094 1 96.25 420 LEU A O 1
ATOM 3391 N N . TYR A 1 421 ? -7.699 27.781 18.938 1 95.94 421 TYR A N 1
ATOM 3392 C CA . TYR A 1 421 ? -7.953 28.203 17.562 1 95.94 421 TYR A CA 1
ATOM 3393 C C . TYR A 1 421 ? -8.508 29.625 17.531 1 95.94 421 TYR A C 1
ATOM 3395 O O . TYR A 1 421 ? -8.336 30.344 16.547 1 95.94 421 TYR A O 1
ATOM 3403 N N . ARG A 1 422 ? -9.148 30.047 18.609 1 94.06 422 ARG A N 1
ATOM 3404 C CA . ARG A 1 422 ? -9.484 31.453 18.734 1 94.06 422 ARG A CA 1
ATOM 3405 C C . ARG A 1 422 ? -8.227 32.312 18.688 1 94.06 422 ARG A C 1
ATOM 3407 O O . ARG A 1 422 ? -8.211 33.375 18.031 1 94.06 422 ARG A O 1
ATOM 3414 N N . ASP A 1 423 ? -7.184 31.844 19.359 1 92.88 423 ASP A N 1
ATOM 3415 C CA . ASP A 1 423 ? -5.91 32.562 19.344 1 92.88 423 ASP A CA 1
ATOM 3416 C C . ASP A 1 423 ? -5.301 32.594 17.953 1 92.88 423 ASP A C 1
ATOM 3418 O O . ASP A 1 423 ? -4.711 33.594 17.531 1 92.88 423 ASP A O 1
ATOM 3422 N N . VAL A 1 424 ? -5.418 31.5 17.297 1 94.88 424 VAL A N 1
ATOM 3423 C CA . VAL A 1 424 ? -4.879 31.406 15.945 1 94.88 424 VAL A CA 1
ATOM 3424 C C . VAL A 1 424 ? -5.59 32.375 15.023 1 94.88 424 VAL A C 1
ATOM 3426 O O . VAL A 1 424 ? -4.957 33.062 14.203 1 94.88 424 VAL A O 1
ATOM 3429 N N . VAL A 1 425 ? -6.891 32.5 15.156 1 94.88 425 VAL A N 1
ATOM 3430 C CA . VAL A 1 425 ? -7.68 33.438 14.359 1 94.88 425 VAL A CA 1
ATOM 3431 C C . VAL A 1 425 ? -7.312 34.875 14.727 1 94.88 425 VAL A C 1
ATOM 3433 O O . VAL A 1 425 ? -7.16 35.719 13.852 1 94.88 425 VAL A O 1
ATOM 3436 N N . ALA A 1 426 ? -7.164 35.094 15.984 1 92.81 426 ALA A N 1
ATOM 3437 C CA . ALA A 1 426 ? -6.84 36.438 16.469 1 92.81 426 ALA A CA 1
ATOM 3438 C C . ALA A 1 426 ? -5.496 36.906 15.93 1 92.81 426 ALA A C 1
ATOM 3440 O O . ALA A 1 426 ? -5.293 38.094 15.703 1 92.81 426 ALA A O 1
ATOM 3441 N N . ARG A 1 427 ? -4.613 35.969 15.641 1 92.25 427 ARG A N 1
ATOM 3442 C CA . ARG A 1 427 ? -3.287 36.312 15.133 1 92.25 427 ARG A CA 1
ATOM 3443 C C . ARG A 1 427 ? -3.232 36.188 13.609 1 92.25 427 ARG A C 1
ATOM 3445 O O . ARG A 1 427 ? -2.154 36.25 13.016 1 92.25 427 ARG A O 1
ATOM 3452 N N . ASN A 1 428 ? -4.332 35.969 12.969 1 92.94 428 ASN A N 1
ATOM 3453 C CA . ASN A 1 428 ? -4.48 35.906 11.523 1 92.94 428 ASN A CA 1
ATOM 3454 C C . ASN A 1 428 ? -3.629 34.781 10.938 1 92.94 428 ASN A C 1
ATOM 3456 O O . ASN A 1 428 ? -2.924 34.969 9.945 1 92.94 428 ASN A O 1
ATOM 3460 N N . MET A 1 429 ? -3.652 33.625 11.625 1 94.81 429 MET A N 1
ATOM 3461 C CA . MET A 1 429 ? -2.824 32.5 11.188 1 94.81 429 MET A CA 1
ATOM 3462 C C . MET A 1 429 ? -3.691 31.312 10.742 1 94.81 429 MET A C 1
ATOM 3464 O O . MET A 1 429 ? -3.174 30.234 10.445 1 94.81 429 MET A O 1
ATOM 3468 N N . ILE A 1 430 ? -4.953 31.469 10.594 1 94.5 430 ILE A N 1
ATOM 3469 C CA . ILE A 1 430 ? -5.879 30.359 10.352 1 94.5 430 ILE A CA 1
ATOM 3470 C C . ILE A 1 430 ? -5.648 29.797 8.953 1 94.5 430 ILE A C 1
ATOM 3472 O O . ILE A 1 430 ? -5.832 28.594 8.719 1 94.5 430 ILE A O 1
ATOM 3476 N N . ASP A 1 431 ? -5.145 30.578 8.039 1 93.56 431 ASP A N 1
ATOM 3477 C CA . ASP A 1 431 ? -4.91 30.141 6.664 1 93.56 431 ASP A CA 1
ATOM 3478 C C . ASP A 1 431 ? -3.648 29.297 6.566 1 93.56 431 ASP A C 1
ATOM 3480 O O . ASP A 1 431 ? -3.4 28.656 5.543 1 93.56 431 ASP A O 1
ATOM 3484 N N . SER A 1 432 ? -2.93 29.219 7.641 1 94.81 432 SER A N 1
ATOM 3485 C CA . SER A 1 432 ? -1.638 28.531 7.605 1 94.81 432 SER A CA 1
ATOM 3486 C C . SER A 1 432 ? -1.668 27.25 8.414 1 94.81 432 SER A C 1
ATOM 3488 O O . SER A 1 432 ? -0.636 26.594 8.602 1 94.81 432 SER A O 1
ATOM 3490 N N . VAL A 1 433 ? -2.867 26.859 8.914 1 95.75 433 VAL A N 1
ATOM 3491 C CA . VAL A 1 433 ? -2.947 25.641 9.703 1 95.75 433 VAL A CA 1
ATOM 3492 C C . VAL A 1 433 ? -3.158 24.438 8.781 1 95.75 433 VAL A C 1
ATOM 3494 O O . VAL A 1 433 ? -3.797 24.562 7.734 1 95.75 433 VAL A O 1
ATOM 3497 N N . PRO A 1 434 ? -2.633 23.297 9.094 1 95 434 PRO A N 1
ATOM 3498 C CA . PRO A 1 434 ? -2.756 22.109 8.258 1 95 434 PRO A CA 1
ATOM 3499 C C . PRO A 1 434 ? -4.09 21.391 8.438 1 95 434 PRO A C 1
ATOM 3501 O O . PRO A 1 434 ? -4.875 21.75 9.32 1 95 434 PRO A O 1
ATOM 3504 N N . ASN A 1 435 ? -4.309 20.406 7.555 1 93.25 435 ASN A N 1
ATOM 3505 C CA . ASN A 1 435 ? -5.535 19.625 7.562 1 93.25 435 ASN A CA 1
ATOM 3506 C C . ASN A 1 435 ? -5.695 18.844 8.867 1 93.25 435 ASN A C 1
ATOM 3508 O O . ASN A 1 435 ? -6.812 18.484 9.25 1 93.25 435 ASN A O 1
ATOM 3512 N N . THR A 1 436 ? -4.699 18.578 9.578 1 93.25 436 THR A N 1
ATOM 3513 C CA . THR A 1 436 ? -4.723 17.891 10.867 1 93.25 436 THR A CA 1
ATOM 3514 C C . THR A 1 436 ? -5.605 18.641 11.859 1 93.25 436 THR A C 1
ATOM 3516 O O . THR A 1 436 ? -6.203 18.031 12.75 1 93.25 436 THR A O 1
ATOM 3519 N N . SER A 1 437 ? -5.719 19.922 11.719 1 94.38 437 SER A N 1
ATOM 3520 C CA . SER A 1 437 ? -6.531 20.75 12.609 1 94.38 437 SER A CA 1
ATOM 3521 C C . SER A 1 437 ? -8 20.359 12.547 1 94.38 437 SER A C 1
ATOM 3523 O O . SER A 1 437 ? -8.711 20.406 13.547 1 94.38 437 SER A O 1
ATOM 3525 N N . VAL A 1 438 ? -8.445 19.953 11.367 1 93.19 438 VAL A N 1
ATOM 3526 C CA . VAL A 1 438 ? -9.836 19.547 11.195 1 93.19 438 VAL A CA 1
ATOM 3527 C C . VAL A 1 438 ? -10.117 18.297 12.047 1 93.19 438 VAL A C 1
ATOM 3529 O O . VAL A 1 438 ? -11.18 18.188 12.656 1 93.19 438 VAL A O 1
ATOM 3532 N N . ALA A 1 439 ? -9.164 17.438 12.117 1 91.38 439 ALA A N 1
ATOM 3533 C CA . ALA A 1 439 ? -9.305 16.188 12.852 1 91.38 439 ALA A CA 1
ATOM 3534 C C . ALA A 1 439 ? -9.445 16.438 14.352 1 91.38 439 ALA A C 1
ATOM 3536 O O . ALA A 1 439 ? -10.023 15.617 15.07 1 91.38 439 ALA A O 1
ATOM 3537 N N . VAL A 1 440 ? -8.977 17.562 14.797 1 94.69 440 VAL A N 1
ATOM 3538 C CA . VAL A 1 440 ? -9.047 17.891 16.219 1 94.69 440 VAL A CA 1
ATOM 3539 C C . VAL A 1 440 ? -10.297 18.719 16.5 1 94.69 440 VAL A C 1
ATOM 3541 O O . VAL A 1 440 ? -10.922 18.578 17.562 1 94.69 440 VAL A O 1
ATOM 3544 N N . LEU A 1 441 ? -10.688 19.516 15.578 1 94.25 441 LEU A N 1
ATOM 3545 C CA . LEU A 1 441 ? -11.805 20.438 15.758 1 94.25 441 LEU A CA 1
ATOM 3546 C C . LEU A 1 441 ? -13.133 19.703 15.766 1 94.25 441 LEU A C 1
ATOM 3548 O O . LEU A 1 441 ? -14.039 20.047 16.531 1 94.25 441 LEU A O 1
ATOM 3552 N N . LEU A 1 442 ? -13.234 18.719 14.977 1 90.38 442 LEU A N 1
ATOM 3553 C CA . LEU A 1 442 ? -14.508 18.016 14.852 1 90.38 442 LEU A CA 1
ATOM 3554 C C . LEU A 1 442 ? -14.898 17.359 16.172 1 90.38 442 LEU A C 1
ATOM 3556 O O . LEU A 1 442 ? -16.016 17.562 16.672 1 90.38 442 LEU A O 1
ATOM 3560 N N . PRO A 1 443 ? -14.031 16.562 16.734 1 89.69 443 PRO A N 1
ATOM 3561 C CA . PRO A 1 443 ? -14.391 15.992 18.031 1 89.69 443 PRO A CA 1
ATOM 3562 C C . PRO A 1 443 ? -14.68 17.062 19.078 1 89.69 443 PRO A C 1
ATOM 3564 O O . PRO A 1 443 ? -15.547 16.875 19.938 1 89.69 443 PRO A O 1
ATOM 3567 N N . ALA A 1 444 ? -13.969 18.109 19.078 1 92.88 444 ALA A N 1
ATOM 3568 C CA . ALA A 1 444 ? -14.242 19.188 20.016 1 92.88 444 ALA A CA 1
ATOM 3569 C C . ALA A 1 444 ? -15.648 19.75 19.812 1 92.88 444 ALA A C 1
ATOM 3571 O O . ALA A 1 444 ? -16.359 20.016 20.781 1 92.88 444 ALA A O 1
ATOM 3572 N N . CYS A 1 445 ? -16.078 19.875 18.609 1 90.5 445 CYS A N 1
ATOM 3573 C CA . CYS A 1 445 ? -17.438 20.359 18.312 1 90.5 445 CYS A CA 1
ATOM 3574 C C . CYS A 1 445 ? -18.484 19.391 18.844 1 90.5 445 CYS A C 1
ATOM 3576 O O . CYS A 1 445 ? -19.5 19.812 19.391 1 90.5 445 CYS A O 1
ATOM 3578 N N . VAL A 1 446 ? -18.188 18.172 18.719 1 86.06 446 VAL A N 1
ATOM 3579 C CA . VAL A 1 446 ? -19.125 17.156 19.156 1 86.06 446 VAL A CA 1
ATOM 3580 C C . VAL A 1 446 ? -19.297 17.219 20.672 1 86.06 446 VAL A C 1
ATOM 3582 O O . VAL A 1 446 ? -20.406 17.141 21.188 1 86.06 446 VAL A O 1
ATOM 3585 N N . VAL A 1 447 ? -18.219 17.344 21.359 1 88.06 447 VAL A N 1
ATOM 3586 C CA . VAL A 1 447 ? -18.234 17.391 22.812 1 88.06 447 VAL A CA 1
ATOM 3587 C C . VAL A 1 447 ? -18.953 18.656 23.281 1 88.06 447 VAL A C 1
ATOM 3589 O O . VAL A 1 447 ? -19.781 18.609 24.203 1 88.06 447 VAL A O 1
ATOM 3592 N N . LEU A 1 448 ? -18.609 19.75 22.688 1 90 448 LEU A N 1
ATOM 3593 C CA . LEU A 1 448 ? -19.203 21.031 23.062 1 90 448 LEU A CA 1
ATOM 3594 C C . LEU A 1 448 ? -20.703 21.031 22.734 1 90 448 LEU A C 1
ATOM 3596 O O . LEU A 1 448 ? -21.5 21.594 23.5 1 90 448 LEU A O 1
ATOM 3600 N N . HIS A 1 449 ? -21.047 20.422 21.688 1 85.56 449 HIS A N 1
ATOM 3601 C CA . HIS A 1 449 ? -22.453 20.297 21.344 1 85.56 449 HIS A CA 1
ATOM 3602 C C . HIS A 1 449 ? -23.203 19.453 22.359 1 85.56 449 HIS A C 1
ATOM 3604 O O . HIS A 1 449 ? -24.328 19.781 22.734 1 85.56 449 HIS A O 1
ATOM 3610 N N . ALA A 1 450 ? -22.594 18.359 22.672 1 80.38 450 ALA A N 1
ATOM 3611 C CA . ALA A 1 450 ? -23.219 17.484 23.656 1 80.38 450 ALA A CA 1
ATOM 3612 C C . ALA A 1 450 ? -23.453 18.219 24.969 1 80.38 450 ALA A C 1
ATOM 3614 O O . ALA A 1 450 ? -24.484 18.047 25.609 1 80.38 450 ALA A O 1
ATOM 3615 N N . ASP A 1 451 ? -22.531 19.031 25.359 1 83.69 451 ASP A N 1
ATOM 3616 C CA . ASP A 1 451 ? -22.672 19.797 26.594 1 83.69 451 ASP A CA 1
ATOM 3617 C C . ASP A 1 451 ? -23.688 20.922 26.438 1 83.69 451 ASP A C 1
ATOM 3619 O O . ASP A 1 451 ? -24.469 21.188 27.359 1 83.69 451 ASP A O 1
ATOM 3623 N N . ALA A 1 452 ? -23.719 21.516 25.359 1 84.12 452 ALA A N 1
ATOM 3624 C CA . ALA A 1 452 ? -24.641 22.625 25.094 1 84.12 452 ALA A CA 1
ATOM 3625 C C . ALA A 1 452 ? -26.078 22.125 25.031 1 84.12 452 ALA A C 1
ATOM 3627 O O . ALA A 1 452 ? -27.016 22.891 25.312 1 84.12 452 ALA A O 1
ATOM 3628 N N . SER A 1 453 ? -26.234 20.938 24.672 1 78.44 453 SER A N 1
ATOM 3629 C CA . SER A 1 453 ? -27.562 20.375 24.516 1 78.44 453 SER A CA 1
ATOM 3630 C C . SER A 1 453 ? -28.141 19.922 25.859 1 78.44 453 SER A C 1
ATOM 3632 O O . SER A 1 453 ? -29.344 19.688 25.969 1 78.44 453 SER A O 1
ATOM 3634 N N . ARG A 1 454 ? -27.234 19.906 26.75 1 74.75 454 ARG A N 1
ATOM 3635 C CA . ARG A 1 454 ? -27.703 19.547 28.094 1 74.75 454 ARG A CA 1
ATOM 3636 C C . ARG A 1 454 ? -28.297 20.766 28.797 1 74.75 454 ARG A C 1
ATOM 3638 O O . ARG A 1 454 ? -27.562 21.672 29.188 1 74.75 454 ARG A O 1
ATOM 3645 N N . ILE A 1 455 ? -29.578 20.688 29.094 1 65.44 455 ILE A N 1
ATOM 3646 C CA . ILE A 1 455 ? -30.328 21.812 29.641 1 65.44 455 ILE A CA 1
ATOM 3647 C C . ILE A 1 455 ? -29.844 22.109 31.062 1 65.44 455 ILE A C 1
ATOM 3649 O O . ILE A 1 455 ? -29.797 23.266 31.469 1 65.44 455 ILE A O 1
ATOM 3653 N N . THR A 1 456 ? -29.422 21.109 31.656 1 71.62 456 THR A N 1
ATOM 3654 C CA . THR A 1 456 ? -29.094 21.266 33.062 1 71.62 456 THR A CA 1
ATOM 3655 C C . THR A 1 456 ? -27.625 21.625 33.25 1 71.62 456 THR A C 1
ATOM 3657 O O . THR A 1 456 ? -27.156 21.875 34.375 1 71.62 456 THR A O 1
ATOM 3660 N N . SER A 1 457 ? -27.016 21.766 32.156 1 73.88 457 SER A N 1
ATOM 3661 C CA . SER A 1 457 ? -25.578 22.031 32.281 1 73.88 457 SER A CA 1
ATOM 3662 C C . SER A 1 457 ? -25.297 23.484 32.625 1 73.88 457 SER A C 1
ATOM 3664 O O . SER A 1 457 ? -25.828 24.391 31.984 1 73.88 457 SER A O 1
ATOM 3666 N N . PRO A 1 458 ? -24.516 23.734 33.656 1 80.88 458 PRO A N 1
ATOM 3667 C CA . PRO A 1 458 ? -24.156 25.109 34 1 80.88 458 PRO A CA 1
ATOM 3668 C C . PRO A 1 458 ? -23.219 25.766 32.969 1 80.88 458 PRO A C 1
ATOM 3670 O O . PRO A 1 458 ? -23.125 26.984 32.906 1 80.88 458 PRO A O 1
ATOM 3673 N N . THR A 1 459 ? -22.625 24.922 32.25 1 86.62 459 THR A N 1
ATOM 3674 C CA . THR A 1 459 ? -21.656 25.422 31.266 1 86.62 459 THR A CA 1
ATOM 3675 C C . THR A 1 459 ? -22.281 25.484 29.875 1 86.62 459 THR A C 1
ATOM 3677 O O . THR A 1 459 ? -21.578 25.672 28.875 1 86.62 459 THR A O 1
ATOM 3680 N N . ARG A 1 460 ? -23.484 25.375 29.797 1 87 460 ARG A N 1
ATOM 3681 C CA . ARG A 1 460 ? -24.203 25.281 28.531 1 87 460 ARG A CA 1
ATOM 3682 C C . ARG A 1 460 ? -23.922 26.5 27.641 1 87 460 ARG A C 1
ATOM 3684 O O . ARG A 1 460 ? -23.609 26.359 26.469 1 87 460 ARG A O 1
ATOM 3691 N N . ASN A 1 461 ? -24.047 27.688 28.297 1 88.69 461 ASN A N 1
ATOM 3692 C CA . ASN A 1 461 ? -23.859 28.906 27.516 1 88.69 461 ASN A CA 1
ATOM 3693 C C . ASN A 1 461 ? -22.422 29.047 27.047 1 88.69 461 ASN A C 1
ATOM 3695 O O . ASN A 1 461 ? -22.172 29.469 25.906 1 88.69 461 ASN A O 1
ATOM 3699 N N . ARG A 1 462 ? -21.547 28.734 27.922 1 91.25 462 ARG A N 1
ATOM 3700 C CA . ARG A 1 462 ? -20.141 28.766 27.547 1 91.25 462 ARG A CA 1
ATOM 3701 C C . ARG A 1 462 ? -19.859 27.797 26.391 1 91.25 462 ARG A C 1
ATOM 3703 O O . ARG A 1 462 ? -19.156 28.156 25.438 1 91.25 462 ARG A O 1
ATOM 3710 N N . SER A 1 463 ? -20.406 26.594 26.484 1 91.38 463 SER A N 1
ATOM 3711 C CA . SER A 1 463 ? -20.219 25.562 25.453 1 91.38 463 SER A CA 1
ATOM 3712 C C . SER A 1 463 ? -20.828 26 24.125 1 91.38 463 SER A C 1
ATOM 3714 O O . SER A 1 463 ? -20.266 25.719 23.062 1 91.38 463 SER A O 1
ATOM 3716 N N . ARG A 1 464 ? -21.891 26.656 24.172 1 89.31 464 ARG A N 1
ATOM 3717 C CA . ARG A 1 464 ? -22.531 27.141 22.953 1 89.31 464 ARG A CA 1
ATOM 3718 C C . ARG A 1 464 ? -21.656 28.172 22.25 1 89.31 464 ARG A C 1
ATOM 3720 O O . ARG A 1 464 ? -21.5 28.125 21.031 1 89.31 464 ARG A O 1
ATOM 3727 N N . HIS A 1 465 ? -21.109 29.031 23.094 1 93.06 465 HIS A N 1
ATOM 3728 C CA . HIS A 1 465 ? -20.234 30.062 22.516 1 93.06 465 HIS A CA 1
ATOM 3729 C C . HIS A 1 465 ? -18.984 29.438 21.906 1 93.06 465 HIS A C 1
ATOM 3731 O O . HIS A 1 465 ? -18.594 29.797 20.797 1 93.06 465 HIS A O 1
ATOM 3737 N N . LEU A 1 466 ? -18.406 28.562 22.609 1 95.12 466 LEU A N 1
ATOM 3738 C CA . LEU A 1 466 ? -17.188 27.906 22.125 1 95.12 466 LEU A CA 1
ATOM 3739 C C . LEU A 1 466 ? -17.484 27.078 20.875 1 95.12 466 LEU A C 1
ATOM 3741 O O . LEU A 1 466 ? -16.672 27.016 19.953 1 95.12 466 LEU A O 1
ATOM 3745 N N . LEU A 1 467 ? -18.609 26.406 20.859 1 92.38 467 LEU A N 1
ATOM 3746 C CA . LEU A 1 467 ? -19.016 25.641 19.688 1 92.38 467 LEU A CA 1
ATOM 3747 C C . LEU A 1 467 ? -19.141 26.547 18.469 1 92.38 467 LEU A C 1
ATOM 3749 O O . LEU A 1 467 ? -18.688 26.172 17.375 1 92.38 467 LEU A O 1
ATOM 3753 N N . GLU A 1 468 ? -19.719 27.703 18.641 1 91.19 468 GLU A N 1
ATOM 3754 C CA . GLU A 1 468 ? -19.859 28.656 17.547 1 91.19 468 GLU A CA 1
ATOM 3755 C C . GLU A 1 468 ? -18.5 29.078 17 1 91.19 468 GLU A C 1
ATOM 3757 O O . GLU A 1 468 ? -18.328 29.234 15.797 1 91.19 468 GLU A O 1
ATOM 3762 N N . GLU A 1 469 ? -17.609 29.266 17.922 1 93.5 469 GLU A N 1
ATOM 3763 C CA . GLU A 1 469 ? -16.25 29.641 17.516 1 93.5 469 GLU A CA 1
ATOM 3764 C C . GLU A 1 469 ? -15.602 28.531 16.703 1 93.5 469 GLU A C 1
ATOM 3766 O O . GLU A 1 469 ? -14.961 28.781 15.688 1 93.5 469 GLU A O 1
ATOM 3771 N N . CYS A 1 470 ? -15.781 27.297 17.141 1 93.81 470 CYS A N 1
ATOM 3772 C CA . CYS A 1 470 ? -15.211 26.172 16.422 1 93.81 470 CYS A CA 1
ATOM 3773 C C . CYS A 1 470 ? -15.828 26.031 15.031 1 93.81 470 CYS A C 1
ATOM 3775 O O . CYS A 1 470 ? -15.125 25.734 14.062 1 93.81 470 CYS A O 1
ATOM 3777 N N . ILE A 1 471 ? -17.094 26.25 14.945 1 92.56 471 ILE A N 1
ATOM 3778 C CA . ILE A 1 471 ? -17.812 26.141 13.672 1 92.56 471 ILE A CA 1
ATOM 3779 C C . ILE A 1 471 ? -17.312 27.219 12.711 1 92.56 471 ILE A C 1
ATOM 3781 O O . ILE A 1 471 ? -17.141 26.953 11.516 1 92.56 471 ILE A O 1
ATOM 3785 N N . GLN A 1 472 ? -17.094 28.391 13.211 1 93.38 472 GLN A N 1
ATOM 3786 C CA . GLN A 1 472 ? -16.562 29.469 12.375 1 93.38 472 GLN A CA 1
ATOM 3787 C C . GLN A 1 472 ? -15.188 29.109 11.82 1 93.38 472 GLN A C 1
ATOM 3789 O O . GLN A 1 472 ? -14.891 29.406 10.656 1 93.38 472 GLN A O 1
ATOM 3794 N N . VAL A 1 473 ? -14.438 28.547 12.68 1 95.62 473 VAL A N 1
ATOM 3795 C CA . VAL A 1 473 ? -13.109 28.125 12.242 1 95.62 473 VAL A CA 1
ATOM 3796 C C . VAL A 1 473 ? -13.234 27.047 11.172 1 95.62 473 VAL A C 1
ATOM 3798 O O . VAL A 1 473 ? -12.539 27.109 10.148 1 95.62 473 VAL A O 1
ATOM 3801 N N . LEU A 1 474 ? -14.102 26.094 11.391 1 93.5 474 LEU A N 1
ATOM 3802 C CA . LEU A 1 474 ? -14.312 25.031 10.422 1 93.5 474 LEU A CA 1
ATOM 3803 C C . LEU A 1 474 ? -14.828 25.578 9.102 1 93.5 474 LEU A C 1
ATOM 3805 O O . LEU A 1 474 ? -14.469 25.094 8.031 1 93.5 474 LEU A O 1
ATOM 3809 N N . GLN A 1 475 ? -15.664 26.562 9.148 1 92.69 475 GLN A N 1
ATOM 3810 C CA . GLN A 1 475 ? -16.172 27.203 7.938 1 92.69 475 GLN A CA 1
ATOM 3811 C C . GLN A 1 475 ? -15.031 27.844 7.145 1 92.69 475 GLN A C 1
ATOM 3813 O O . GLN A 1 475 ? -14.992 27.734 5.914 1 92.69 475 GLN A O 1
ATOM 3818 N N . HIS A 1 476 ? -14.227 28.469 7.906 1 93.5 476 HIS A N 1
ATOM 3819 C CA . HIS A 1 476 ? -13.07 29.062 7.246 1 93.5 476 HIS A CA 1
ATOM 3820 C C . HIS A 1 476 ? -12.203 27.984 6.598 1 93.5 476 HIS A C 1
ATOM 3822 O O . HIS A 1 476 ? -11.773 28.141 5.449 1 93.5 476 HIS A O 1
ATOM 3828 N N . LEU A 1 477 ? -11.969 26.938 7.293 1 93.81 477 LEU A N 1
ATOM 3829 C CA . LEU A 1 477 ? -11.102 25.875 6.805 1 93.81 477 LEU A CA 1
ATOM 3830 C C . LEU A 1 477 ? -11.766 25.125 5.656 1 93.81 477 LEU A C 1
ATOM 3832 O O . LEU A 1 477 ? -11.086 24.469 4.855 1 93.81 477 LEU A O 1
ATOM 3836 N N . SER A 1 478 ? -13.086 25.141 5.535 1 91.38 478 SER A N 1
ATOM 3837 C CA . SER A 1 478 ? -13.82 24.422 4.504 1 91.38 478 SER A CA 1
ATOM 3838 C C . SER A 1 478 ? -13.523 24.984 3.117 1 91.38 478 SER A C 1
ATOM 3840 O O . SER A 1 478 ? -13.742 24.297 2.109 1 91.38 478 SER A O 1
ATOM 3842 N N . ARG A 1 479 ? -12.977 26.141 3.07 1 88.25 479 ARG A N 1
ATOM 3843 C CA . ARG A 1 479 ? -12.586 26.75 1.799 1 88.25 479 ARG A CA 1
ATOM 3844 C C . ARG A 1 479 ? -11.336 26.078 1.235 1 88.25 479 ARG A C 1
ATOM 3846 O O . ARG A 1 479 ? -11.102 26.109 0.025 1 88.25 479 ARG A O 1
ATOM 3853 N N . THR A 1 480 ? -10.648 25.484 2.127 1 89.81 480 THR A N 1
ATOM 3854 C CA . THR A 1 480 ? -9.367 24.906 1.728 1 89.81 480 THR A CA 1
ATOM 3855 C C . THR A 1 480 ? -9.438 23.375 1.739 1 89.81 480 THR A C 1
ATOM 3857 O O . THR A 1 480 ? -8.93 22.719 0.83 1 89.81 480 THR A O 1
ATOM 3860 N N . PHE A 1 481 ? -10.07 22.891 2.744 1 91.56 481 PHE A N 1
ATOM 3861 C CA . PHE A 1 481 ? -10.008 21.438 2.949 1 91.56 481 PHE A CA 1
ATOM 3862 C C . PHE A 1 481 ? -11.375 20.812 2.736 1 91.56 481 PHE A C 1
ATOM 3864 O O . PHE A 1 481 ? -12.359 21.219 3.355 1 91.56 481 PHE A O 1
ATOM 3871 N N . ALA A 1 482 ? -11.422 19.766 1.906 1 87 482 ALA A N 1
ATOM 3872 C CA . ALA A 1 482 ? -12.641 18.984 1.732 1 87 482 ALA A CA 1
ATOM 3873 C C . ALA A 1 482 ? -13.047 18.312 3.037 1 87 482 ALA A C 1
ATOM 3875 O O . ALA A 1 482 ? -14.242 18.141 3.312 1 87 482 ALA A O 1
ATOM 3876 N N . SER A 1 483 ? -12.125 17.938 3.836 1 87.25 483 SER A N 1
ATOM 3877 C CA . SER A 1 483 ? -12.406 17.312 5.125 1 87.25 483 SER A CA 1
ATOM 3878 C C . SER A 1 483 ? -13.18 18.25 6.039 1 87.25 483 SER A C 1
ATOM 3880 O O . SER A 1 483 ? -14.047 17.828 6.801 1 87.25 483 SER A O 1
ATOM 3882 N N . ALA A 1 484 ? -12.828 19.531 5.984 1 91.19 484 ALA A N 1
ATOM 3883 C CA . ALA A 1 484 ? -13.539 20.516 6.793 1 91.19 484 ALA A CA 1
ATOM 3884 C C . ALA A 1 484 ? -14.984 20.672 6.316 1 91.19 484 ALA A C 1
ATOM 3886 O O . ALA A 1 484 ? -15.891 20.891 7.125 1 91.19 484 ALA A O 1
ATOM 3887 N N . ARG A 1 485 ? -15.164 20.594 5.027 1 87.5 485 ARG A N 1
ATOM 3888 C CA . ARG A 1 485 ? -16.516 20.625 4.496 1 87.5 485 ARG A CA 1
ATOM 3889 C C . ARG A 1 485 ? -17.344 19.453 5.012 1 87.5 485 ARG A C 1
ATOM 3891 O O . ARG A 1 485 ? -18.516 19.609 5.375 1 87.5 485 ARG A O 1
ATOM 3898 N N . PHE A 1 486 ? -16.766 18.422 5.066 1 83.12 486 PHE A N 1
ATOM 3899 C CA . PHE A 1 486 ? -17.438 17.234 5.59 1 83.12 486 PHE A CA 1
ATOM 3900 C C . PHE A 1 486 ? -17.703 17.375 7.082 1 83.12 486 PHE A C 1
ATOM 3902 O O . PHE A 1 486 ? -18.766 17 7.562 1 83.12 486 PHE A O 1
ATOM 3909 N N . ALA A 1 487 ? -16.734 17.859 7.773 1 85.88 487 ALA A N 1
ATOM 3910 C CA . ALA A 1 487 ? -16.891 18.078 9.211 1 85.88 487 ALA A CA 1
ATOM 3911 C C . ALA A 1 487 ? -18.047 19.031 9.492 1 85.88 487 ALA A C 1
ATOM 3913 O O . ALA A 1 487 ? -18.812 18.828 10.438 1 85.88 487 ALA A O 1
ATOM 3914 N N . LEU A 1 488 ? -18.141 20.016 8.672 1 86.19 488 LEU A N 1
ATOM 3915 C CA . LEU A 1 488 ? -19.219 20.984 8.812 1 86.19 488 LEU A CA 1
ATOM 3916 C C . LEU A 1 488 ? -20.578 20.328 8.539 1 86.19 488 LEU A C 1
ATOM 3918 O O . LEU A 1 488 ? -21.562 20.625 9.211 1 86.19 488 LEU A O 1
ATOM 3922 N N . TRP A 1 489 ? -20.516 19.516 7.543 1 81.25 489 TRP A N 1
ATOM 3923 C CA . TRP A 1 489 ? -21.734 18.781 7.227 1 81.25 489 TRP A CA 1
ATOM 3924 C C . TRP A 1 489 ? -22.156 17.891 8.391 1 81.25 489 TRP A C 1
ATOM 3926 O O . TRP A 1 489 ? -23.328 17.859 8.773 1 81.25 489 TRP A O 1
ATOM 3936 N N . LEU A 1 490 ? -21.281 17.281 8.953 1 77.5 490 LEU A N 1
ATOM 3937 C CA . LEU A 1 490 ? -21.562 16.406 10.094 1 77.5 490 LEU A CA 1
ATOM 3938 C C . LEU A 1 490 ? -22.047 17.219 11.289 1 77.5 490 LEU A C 1
ATOM 3940 O O . LEU A 1 490 ? -22.969 16.797 11.992 1 77.5 490 LEU A O 1
ATOM 3944 N N . ALA A 1 491 ? -21.375 18.266 11.539 1 79.31 491 ALA A N 1
ATOM 3945 C CA . ALA A 1 491 ? -21.781 19.141 12.641 1 79.31 491 ALA A CA 1
ATOM 3946 C C . ALA A 1 491 ? -23.188 19.672 12.438 1 79.31 491 ALA A C 1
ATOM 3948 O O . ALA A 1 491 ? -23.969 19.766 13.391 1 79.31 491 ALA A O 1
ATOM 3949 N N . SER A 1 492 ? -23.516 19.906 11.219 1 77.81 492 SER A N 1
ATOM 3950 C CA . SER A 1 492 ? -24.859 20.406 10.906 1 77.81 492 SER A CA 1
ATOM 3951 C C . SER A 1 492 ? -25.922 19.344 11.148 1 77.81 492 SER A C 1
ATOM 3953 O O . SER A 1 492 ? -27.016 19.641 11.633 1 77.81 492 SER A O 1
ATOM 3955 N N . GLN A 1 493 ? -25.594 18.156 10.844 1 73.75 493 GLN A N 1
ATOM 3956 C CA . GLN A 1 493 ? -26.516 17.047 11.078 1 73.75 493 GLN A CA 1
ATOM 3957 C C . GLN A 1 493 ? -26.75 16.844 12.57 1 73.75 493 GLN A C 1
ATOM 3959 O O . GLN A 1 493 ? -27.875 16.547 12.992 1 73.75 493 GLN A O 1
ATOM 3964 N N . MET A 1 494 ? -25.766 17.062 13.289 1 71.69 494 MET A N 1
ATOM 3965 C CA . MET A 1 494 ? -25.844 16.891 14.734 1 71.69 494 MET A CA 1
ATOM 3966 C C . MET A 1 494 ? -26.703 17.984 15.367 1 71.69 494 MET A C 1
ATOM 3968 O O . MET A 1 494 ? -27.469 17.719 16.281 1 71.69 494 MET A O 1
ATOM 3972 N N . MET A 1 495 ? -26.625 19.094 14.945 1 71.94 495 MET A N 1
ATOM 3973 C CA . MET A 1 495 ? -27.312 20.25 15.516 1 71.94 495 MET A CA 1
ATOM 3974 C C . MET A 1 495 ? -28.797 20.219 15.156 1 71.94 495 MET A C 1
ATOM 3976 O O . MET A 1 495 ? -29.641 20.688 15.922 1 71.94 495 MET A O 1
ATOM 3980 N N . GLN A 1 496 ? -29.094 19.688 13.992 1 67.62 496 GLN A N 1
ATOM 3981 C CA . GLN A 1 496 ? -30.484 19.562 13.586 1 67.62 496 GLN A CA 1
ATOM 3982 C C . GLN A 1 496 ? -31.234 18.562 14.461 1 67.62 496 GLN A C 1
ATOM 3984 O O . GLN A 1 496 ? -32.406 18.766 14.781 1 67.62 496 GLN A O 1
ATOM 3989 N N . LYS A 1 497 ? -30.656 17.625 14.766 1 56.12 497 LYS A N 1
ATOM 3990 C CA . LYS A 1 497 ? -31.297 16.625 15.609 1 56.12 497 LYS A CA 1
ATOM 3991 C C . LYS A 1 497 ? -31.625 17.188 16.984 1 56.12 497 LYS A C 1
ATOM 3993 O O . LYS A 1 497 ? -32.625 16.812 17.609 1 56.12 497 LYS A O 1
ATOM 3998 N N . ILE A 1 498 ? -30.969 18.094 17.516 1 52.59 498 ILE A N 1
ATOM 3999 C CA . ILE A 1 498 ? -31.234 18.719 18.812 1 52.59 498 ILE A CA 1
ATOM 4000 C C . ILE A 1 498 ? -32.406 19.688 18.688 1 52.59 498 ILE A C 1
ATOM 4002 O O . ILE A 1 498 ? -33.25 19.75 19.578 1 52.59 498 ILE A O 1
ATOM 4006 N N . ASN A 1 499 ? -32.406 20.484 17.625 1 49.5 499 ASN A N 1
ATOM 4007 C CA . ASN A 1 499 ? -33.531 21.406 17.469 1 49.5 499 ASN A CA 1
ATOM 4008 C C . ASN A 1 499 ? -34.844 20.672 17.375 1 49.5 499 ASN A C 1
ATOM 4010 O O . ASN A 1 499 ? -35.875 21.156 17.828 1 49.5 499 ASN A O 1
ATOM 4014 N N . LEU A 1 500 ? -34.812 19.5 16.922 1 44.16 500 LEU A N 1
ATOM 4015 C CA . LEU A 1 500 ? -36.031 18.688 16.844 1 44.16 500 LEU A CA 1
ATOM 4016 C C . LEU A 1 500 ? -36.406 18.172 18.234 1 44.16 500 LEU A C 1
ATOM 4018 O O . LEU A 1 500 ? -37.594 18.109 18.562 1 44.16 500 LEU A O 1
ATOM 4022 N N . SER A 1 501 ? -35.469 17.938 19 1 42.44 501 SER A N 1
ATOM 4023 C CA . SER A 1 501 ? -35.781 17.438 20.328 1 42.44 501 SER A CA 1
ATOM 4024 C C . SER A 1 501 ? -36.281 18.562 21.234 1 42.44 501 SER A C 1
ATOM 4026 O O . SER A 1 501 ? -37.031 18.312 22.188 1 42.44 501 SER A O 1
ATOM 4028 N N . THR A 1 502 ? -35.875 19.734 21.062 1 41.53 502 THR A N 1
ATOM 4029 C CA . THR A 1 502 ? -36.344 20.859 21.875 1 41.53 502 THR A CA 1
ATOM 4030 C C . THR A 1 502 ? -37.719 21.297 21.453 1 41.53 502 THR A C 1
ATOM 4032 O O . THR A 1 502 ? -38.531 21.75 22.281 1 41.53 502 THR A O 1
ATOM 4035 N N . GLN A 1 503 ? -38.094 21.156 20.172 1 39.81 503 GLN A N 1
ATOM 4036 C CA . GLN A 1 503 ? -39.469 21.5 19.781 1 39.81 503 GLN A CA 1
ATOM 4037 C C . GLN A 1 503 ? -40.469 20.5 20.328 1 39.81 503 GLN A C 1
ATOM 4039 O O . GLN A 1 503 ? -41.625 20.844 20.578 1 39.81 503 GLN A O 1
ATOM 4044 N N . ILE A 1 504 ? -40.094 19.281 20.562 1 39.12 504 ILE A N 1
ATOM 4045 C CA . ILE A 1 504 ? -41.062 18.312 21.047 1 39.12 504 ILE A CA 1
ATOM 4046 C C . ILE A 1 504 ? -41.406 18.609 22.5 1 39.12 504 ILE A C 1
ATOM 4048 O O . ILE A 1 504 ? -42.531 18.359 22.922 1 39.12 504 ILE A O 1
ATOM 4052 N N . SER A 1 505 ? -40.594 19.203 23.297 1 36.75 505 SER A N 1
ATOM 4053 C CA . SER A 1 505 ? -40.969 19.328 24.703 1 36.75 505 SER A CA 1
ATOM 4054 C C . SER A 1 505 ? -41.969 20.469 24.906 1 36.75 505 SER A C 1
ATOM 4056 O O . SER A 1 505 ? -42.531 20.609 25.984 1 36.75 505 SER A O 1
ATOM 4058 N N . THR A 1 506 ? -41.938 21.5 24.094 1 35.28 506 THR A N 1
ATOM 4059 C CA . THR A 1 506 ? -42.844 22.594 24.453 1 35.28 506 THR A CA 1
ATOM 4060 C C . THR A 1 506 ? -44.281 22.25 24.078 1 35.28 506 THR A C 1
ATOM 4062 O O . THR A 1 506 ? -45.219 22.984 24.438 1 35.28 506 THR A O 1
ATOM 4065 N N . SER A 1 507 ? -44.531 21.469 23.031 1 33.28 507 SER A N 1
ATOM 4066 C CA . SER A 1 507 ? -45.938 21.344 22.641 1 33.28 507 SER A CA 1
ATOM 4067 C C . SER A 1 507 ? -46.625 20.281 23.469 1 33.28 507 SER A C 1
ATOM 4069 O O . SER A 1 507 ? -46.625 19.094 23.125 1 33.28 507 SER A O 1
ATOM 4071 N N . GLN A 1 508 ? -46.406 20.328 24.781 1 31.66 508 GLN A N 1
ATOM 4072 C CA . GLN A 1 508 ? -47.344 19.469 25.484 1 31.66 508 GLN A CA 1
ATOM 4073 C C . GLN A 1 508 ? -48.781 19.844 25.125 1 31.66 508 GLN A C 1
ATOM 4075 O O . GLN A 1 508 ? -49.25 20.938 25.438 1 31.66 508 GLN A O 1
ATOM 4080 N N . PRO A 1 509 ? -49.344 19.375 23.984 1 30.58 509 PRO A N 1
ATOM 4081 C CA . PRO A 1 509 ? -50.781 19.641 23.797 1 30.58 509 PRO A CA 1
ATOM 4082 C C . PRO A 1 509 ? -51.594 19.25 25.016 1 30.58 509 PRO A C 1
ATOM 4084 O O . PRO A 1 509 ? -51.281 18.281 25.719 1 30.58 509 PRO A O 1
ATOM 4087 N N . GLU A 1 510 ? -52.125 20.172 25.719 1 32.16 510 GLU A N 1
ATOM 4088 C CA . GLU A 1 510 ? -53.188 19.922 26.703 1 32.16 510 GLU A CA 1
ATOM 4089 C C . GLU A 1 510 ? -54.188 18.906 26.188 1 32.16 510 GLU A C 1
ATOM 4091 O O . GLU A 1 510 ? -54.625 18.984 25.031 1 32.16 510 GLU A O 1
ATOM 4096 N N . PRO A 1 511 ? -54.344 17.703 26.75 1 31.91 511 PRO A N 1
ATOM 4097 C CA . PRO A 1 511 ? -55.25 16.625 26.344 1 31.91 511 PRO A CA 1
ATOM 4098 C C . PRO A 1 511 ? -56.688 17.125 26.141 1 31.91 511 PRO A C 1
ATOM 4100 O O . PRO A 1 511 ? -57.312 17.609 27.094 1 31.91 511 PRO A O 1
ATOM 4103 N N . HIS A 1 512 ? -57 17.922 25.109 1 27.83 512 HIS A N 1
ATOM 4104 C CA . HIS A 1 512 ? -58.406 18.25 25 1 27.83 512 HIS A CA 1
ATOM 4105 C C . HIS A 1 512 ? -59.25 16.984 24.938 1 27.83 512 HIS A C 1
ATOM 4107 O O . HIS A 1 512 ? -58.875 15.984 24.344 1 27.83 512 HIS A O 1
ATOM 4113 N N . PRO A 1 513 ? -60.25 16.828 25.859 1 29.61 513 PRO A N 1
ATOM 4114 C CA . PRO A 1 513 ? -61.156 15.688 25.969 1 29.61 513 PRO A CA 1
ATOM 4115 C C . PRO A 1 513 ? -61.875 15.359 24.656 1 29.61 513 PRO A C 1
ATOM 4117 O O . PRO A 1 513 ? -62.562 16.203 24.109 1 29.61 513 PRO A O 1
ATOM 4120 N N . SER A 1 514 ? -61.094 14.742 23.641 1 25.52 514 SER A N 1
ATOM 4121 C CA . SER A 1 514 ? -61.625 14.438 22.312 1 25.52 514 SER A CA 1
ATOM 4122 C C . SER A 1 514 ? -62.906 13.641 22.422 1 25.52 514 SER A C 1
ATOM 4124 O O . SER A 1 514 ? -62.969 12.617 23.109 1 25.52 514 SER A O 1
ATOM 4126 N N . ASP A 1 515 ? -64.062 14.328 22.266 1 24.83 515 ASP A N 1
ATOM 4127 C CA . ASP A 1 515 ? -65.438 13.836 22.141 1 24.83 515 ASP A CA 1
ATOM 4128 C C . ASP A 1 515 ? -65.5 12.734 21.078 1 24.83 515 ASP A C 1
ATOM 4130 O O . ASP A 1 515 ? -64.812 12.781 20.062 1 24.83 515 ASP A O 1
ATOM 4134 N N . PRO A 1 516 ? -66.25 11.547 21.297 1 25.45 516 PRO A N 1
ATOM 4135 C CA . PRO A 1 516 ? -66.375 10.203 20.719 1 25.45 516 PRO A CA 1
ATOM 4136 C C . PRO A 1 516 ? -66.75 10.227 19.234 1 25.45 516 PRO A C 1
ATOM 4138 O O . PRO A 1 516 ? -66.375 9.328 18.484 1 25.45 516 PRO A O 1
ATOM 4141 N N . ASN A 1 517 ? -67.75 10.992 18.781 1 22.47 517 ASN A N 1
ATOM 4142 C CA . ASN A 1 517 ? -68.75 10.422 17.906 1 22.47 517 ASN A CA 1
ATOM 4143 C C . ASN A 1 517 ? -68.312 10.422 16.453 1 22.47 517 ASN A C 1
ATOM 4145 O O . ASN A 1 517 ? -69 9.898 15.57 1 22.47 517 ASN A O 1
ATOM 4149 N N . ALA A 1 518 ? -67.688 11.477 15.906 1 22.28 518 ALA A N 1
ATOM 4150 C CA . ALA A 1 518 ? -68.125 11.852 14.57 1 22.28 518 ALA A CA 1
ATOM 4151 C C . ALA A 1 518 ? -67.562 10.922 13.508 1 22.28 518 ALA A C 1
ATOM 4153 O O . ALA A 1 518 ? -66.375 10.906 13.289 1 22.28 518 ALA A O 1
ATOM 4154 N N . ASP A 1 519 ? -68.25 9.844 13.07 1 20.75 519 ASP A N 1
ATOM 4155 C CA . ASP A 1 519 ? -68 8.633 12.297 1 20.75 519 ASP A CA 1
ATOM 4156 C C . ASP A 1 519 ? -67.438 8.961 10.922 1 20.75 519 ASP A C 1
ATOM 4158 O O . ASP A 1 519 ? -66.375 8.445 10.555 1 20.75 519 ASP A O 1
ATOM 4162 N N . GLN A 1 520 ? -68.188 8.75 9.742 1 21.16 520 GLN A N 1
ATOM 4163 C CA . GLN A 1 520 ? -68 7.797 8.641 1 21.16 520 GLN A CA 1
ATOM 4164 C C . GLN A 1 520 ? -67.562 8.5 7.371 1 21.16 520 GLN A C 1
ATOM 4166 O O . GLN A 1 520 ? -67.375 7.863 6.324 1 21.16 520 GLN A O 1
ATOM 4171 N N . SER A 1 521 ? -67.438 9.859 7.195 1 21.16 521 SER A N 1
ATOM 4172 C CA . SER A 1 521 ? -67.75 10.312 5.848 1 21.16 521 SER A CA 1
ATOM 4173 C C . SER A 1 521 ? -66.688 9.883 4.844 1 21.16 521 SER A C 1
ATOM 4175 O O . SER A 1 521 ? -65.5 9.797 5.18 1 21.16 521 SER A O 1
ATOM 4177 N N . THR A 1 522 ? -67.125 9.289 3.586 1 22.44 522 THR A N 1
ATOM 4178 C CA . THR A 1 522 ? -66.688 8.531 2.402 1 22.44 522 THR A CA 1
ATOM 4179 C C . THR A 1 522 ? -65.875 9.398 1.463 1 22.44 522 THR A C 1
ATOM 4181 O O . THR A 1 522 ? -65.688 9.039 0.3 1 22.44 522 THR A O 1
ATOM 4184 N N . VAL A 1 523 ? -64.75 10.125 1.882 1 20.62 523 VAL A N 1
ATOM 4185 C CA . VAL A 1 523 ? -64.188 11.164 1.036 1 20.62 523 VAL A CA 1
ATOM 4186 C C . VAL A 1 523 ? -63.531 10.531 -0.206 1 20.62 523 VAL A C 1
ATOM 4188 O O . VAL A 1 523 ? -62.75 9.594 -0.101 1 20.62 523 VAL A O 1
ATOM 4191 N N . HIS A 1 524 ? -64.188 10.68 -1.438 1 21.98 524 HIS A N 1
ATOM 4192 C CA . HIS A 1 524 ? -63.969 10.195 -2.795 1 21.98 524 HIS A CA 1
ATOM 4193 C C . HIS A 1 524 ? -62.625 10.68 -3.332 1 21.98 524 HIS A C 1
ATOM 4195 O O . HIS A 1 524 ? -62.188 11.789 -3.016 1 21.98 524 HIS A O 1
ATOM 4201 N N . PRO A 1 525 ? -61.75 9.75 -3.91 1 21.44 525 PRO A N 1
ATOM 4202 C CA . PRO A 1 525 ? -60.344 9.773 -4.34 1 21.44 525 PRO A CA 1
ATOM 4203 C C . PRO A 1 525 ? -60.125 10.68 -5.547 1 21.44 525 PRO A C 1
ATOM 4205 O O . PRO A 1 525 ? -60.656 10.414 -6.629 1 21.44 525 PRO A O 1
ATOM 4208 N N . ALA A 1 526 ? -60.188 12.07 -5.418 1 20.98 526 ALA A N 1
ATOM 4209 C CA . ALA A 1 526 ? -60.125 12.945 -6.59 1 20.98 526 ALA A CA 1
ATOM 4210 C C . ALA A 1 526 ? -58.844 12.695 -7.391 1 20.98 526 ALA A C 1
ATOM 4212 O O . ALA A 1 526 ? -57.812 12.344 -6.828 1 20.98 526 ALA A O 1
ATOM 4213 N N . PRO A 1 527 ? -58.938 12.719 -8.781 1 23 527 PRO A N 1
ATOM 4214 C CA . PRO A 1 527 ? -58.062 12.289 -9.875 1 23 527 PRO A CA 1
ATOM 4215 C C . PRO A 1 527 ? -56.844 13.195 -10.039 1 23 527 PRO A C 1
ATOM 4217 O O . PRO A 1 527 ? -56.938 14.414 -9.875 1 23 527 PRO A O 1
ATOM 4220 N N . PRO A 1 528 ? -55.594 12.789 -9.656 1 20.27 528 PRO A N 1
ATOM 4221 C CA . PRO A 1 528 ? -54.406 13.625 -9.531 1 20.27 528 PRO A CA 1
ATOM 4222 C C . PRO A 1 528 ? -54.031 14.32 -10.836 1 20.27 528 PRO A C 1
ATOM 4224 O O . PRO A 1 528 ? -53.875 13.664 -11.875 1 20.27 528 PRO A O 1
ATOM 4227 N N . GLN A 1 529 ? -54.594 15.547 -11.023 1 18.78 529 GLN A N 1
ATOM 4228 C CA . GLN A 1 529 ? -54.406 16.359 -12.219 1 18.78 529 GLN A CA 1
ATOM 4229 C C . GLN A 1 529 ? -52.906 16.562 -12.5 1 18.78 529 GLN A C 1
ATOM 4231 O O . GLN A 1 529 ? -52.094 16.5 -11.594 1 18.78 529 GLN A O 1
ATOM 4236 N N . ASP A 1 530 ? -52.531 16.719 -13.844 1 21.09 530 ASP A N 1
ATOM 4237 C CA . ASP A 1 530 ? -51.406 16.672 -14.758 1 21.09 530 ASP A CA 1
ATOM 4238 C C . ASP A 1 530 ? -50.469 17.859 -14.555 1 21.09 530 ASP A C 1
ATOM 4240 O O . ASP A 1 530 ? -50.906 19.016 -14.641 1 21.09 530 ASP A O 1
ATOM 4244 N N . PRO A 1 531 ? -49.594 17.922 -13.57 1 20.31 531 PRO A N 1
ATOM 4245 C CA . PRO A 1 531 ? -48.938 19.188 -13.258 1 20.31 531 PRO A CA 1
ATOM 4246 C C . PRO A 1 531 ? -48.156 19.766 -14.453 1 20.31 531 PRO A C 1
ATOM 4248 O O . PRO A 1 531 ? -47.625 19.016 -15.258 1 20.31 531 PRO A O 1
ATOM 4251 N N . PRO A 1 532 ? -48.531 21 -14.883 1 20.39 532 PRO A N 1
ATOM 4252 C CA . PRO A 1 532 ? -48.094 21.75 -16.062 1 20.39 532 PRO A CA 1
ATOM 4253 C C . PRO A 1 532 ? -46.594 21.953 -16.125 1 20.39 532 PRO A C 1
ATOM 4255 O O . PRO A 1 532 ? -45.906 21.828 -15.109 1 20.39 532 PRO A O 1
ATOM 4258 N N . PRO A 1 533 ? -46.031 22.219 -17.391 1 20.53 533 PRO A N 1
ATOM 4259 C CA . PRO A 1 533 ? -44.719 22.219 -18.031 1 20.53 533 PRO A CA 1
ATOM 4260 C C . PRO A 1 533 ? -43.812 23.344 -17.547 1 20.53 533 PRO A C 1
ATOM 4262 O O . PRO A 1 533 ? -44.25 24.516 -17.547 1 20.53 533 PRO A O 1
ATOM 4265 N N . ALA A 1 534 ? -43.062 23.203 -16.484 1 19.62 534 ALA A N 1
ATOM 4266 C CA . ALA A 1 534 ? -42.219 24.203 -15.828 1 19.62 534 ALA A CA 1
ATOM 4267 C C . ALA A 1 534 ? -41.281 24.875 -16.828 1 19.62 534 ALA A C 1
ATOM 4269 O O . ALA A 1 534 ? -40.469 24.203 -17.453 1 19.62 534 ALA A O 1
ATOM 4270 N N . THR A 1 535 ? -41.75 26 -17.375 1 18.08 535 THR A N 1
ATOM 4271 C CA . THR A 1 535 ? -41.188 26.953 -18.328 1 18.08 535 THR A CA 1
ATOM 4272 C C . THR A 1 535 ? -39.781 27.391 -17.891 1 18.08 535 THR A C 1
ATOM 4274 O O . THR A 1 535 ? -39.469 27.328 -16.703 1 18.08 535 THR A O 1
ATOM 4277 N N . ALA A 1 536 ? -38.938 27.984 -18.875 1 19.8 536 ALA A N 1
ATOM 4278 C CA . ALA A 1 536 ? -37.625 28.25 -19.422 1 19.8 536 ALA A CA 1
ATOM 4279 C C . ALA A 1 536 ? -36.969 29.453 -18.719 1 19.8 536 ALA A C 1
ATOM 4281 O O . ALA A 1 536 ? -37.375 30.594 -18.938 1 19.8 536 ALA A O 1
ATOM 4282 N N . CYS A 1 537 ? -36.906 29.531 -17.375 1 17.78 537 CYS A N 1
ATOM 4283 C CA . CYS A 1 537 ? -36.5 30.797 -16.781 1 17.78 537 CYS A CA 1
ATOM 4284 C C . CYS A 1 537 ? -35.156 31.281 -17.344 1 17.78 537 CYS A C 1
ATOM 4286 O O . CYS A 1 537 ? -34.156 30.562 -17.266 1 17.78 537 CYS A O 1
ATOM 4288 N N . HIS A 1 538 ? -35.219 32.156 -18.375 1 18.83 538 HIS A N 1
ATOM 4289 C CA . HIS A 1 538 ? -34.219 32.844 -19.156 1 18.83 538 HIS A CA 1
ATOM 4290 C C . HIS A 1 538 ? -33.344 33.719 -18.266 1 18.83 538 HIS A C 1
ATOM 4292 O O . HIS A 1 538 ? -33.844 34.656 -17.641 1 18.83 538 HIS A O 1
ATOM 4298 N N . PRO A 1 539 ? -32.469 33.156 -17.484 1 18.23 539 PRO A N 1
ATOM 4299 C CA . PRO A 1 539 ? -31.797 34.031 -16.531 1 18.23 539 PRO A CA 1
ATOM 4300 C C . PRO A 1 539 ? -31.156 35.25 -17.188 1 18.23 539 PRO A C 1
ATOM 4302 O O . PRO A 1 539 ? -30.812 35.188 -18.375 1 18.23 539 PRO A O 1
ATOM 4305 N N . LEU A 1 540 ? -31.484 36.438 -16.656 1 17.25 540 LEU A N 1
ATOM 4306 C CA . LEU A 1 540 ? -31.234 37.875 -16.859 1 17.25 540 LEU A CA 1
ATOM 4307 C C . LEU A 1 540 ? -29.734 38.156 -16.953 1 17.25 540 LEU A C 1
ATOM 4309 O O . LEU A 1 540 ? -28.953 37.625 -16.172 1 17.25 540 LEU A O 1
ATOM 4313 N N . MET A 1 541 ? -29.25 38.688 -18.109 1 18.97 541 MET A N 1
ATOM 4314 C CA . MET A 1 541 ? -28.047 39.125 -18.797 1 18.97 541 MET A CA 1
ATOM 4315 C C . MET A 1 541 ? -27.359 40.25 -18.047 1 18.97 541 MET A C 1
ATOM 4317 O O . MET A 1 541 ? -26.391 40.812 -18.531 1 18.97 541 MET A O 1
ATOM 4321 N N . GLY A 1 542 ? -27.531 40.469 -16.719 1 18.05 542 GLY A N 1
ATOM 4322 C CA . GLY A 1 542 ? -27.219 41.844 -16.375 1 18.05 542 GLY A CA 1
ATOM 4323 C C . GLY A 1 542 ? -25.797 42.25 -16.75 1 18.05 542 GLY A C 1
ATOM 4324 O O . GLY A 1 542 ? -24.922 41.375 -16.859 1 18.05 542 GLY A O 1
ATOM 4325 N N . PRO A 1 543 ? -25.672 43.438 -17.344 1 19.31 543 PRO A N 1
ATOM 4326 C CA . PRO A 1 543 ? -24.609 44.062 -18.125 1 19.31 543 PRO A CA 1
ATOM 4327 C C . PRO A 1 543 ? -23.297 44.188 -17.328 1 19.31 543 PRO A C 1
ATOM 4329 O O . PRO A 1 543 ? -23.312 44.094 -16.094 1 19.31 543 PRO A O 1
ATOM 4332 N N . PRO A 1 544 ? -22.266 44.688 -17.984 1 21.03 544 PRO A N 1
ATOM 4333 C CA . PRO A 1 544 ? -20.797 44.719 -18.047 1 21.03 544 PRO A CA 1
ATOM 4334 C C . PRO A 1 544 ? -20.203 45.781 -17.109 1 21.03 544 PRO A C 1
ATOM 4336 O O . PRO A 1 544 ? -19.016 46.062 -17.172 1 21.03 544 PRO A O 1
ATOM 4339 N N . LEU A 1 545 ? -20.734 45.938 -15.82 1 18.38 545 LEU A N 1
ATOM 4340 C CA . LEU A 1 545 ? -20.438 47.219 -15.18 1 18.38 545 LEU A CA 1
ATOM 4341 C C . LEU A 1 545 ? -18.953 47.531 -15.25 1 18.38 545 LEU A C 1
ATOM 4343 O O . LEU A 1 545 ? -18.109 46.688 -14.992 1 18.38 545 LEU A O 1
ATOM 4347 N N . SER A 1 546 ? -18.562 48.562 -15.969 1 19.47 546 SER A N 1
ATOM 4348 C CA . SER A 1 546 ? -17.375 49.25 -16.469 1 19.47 546 SER A CA 1
ATOM 4349 C C . SER A 1 546 ? -16.562 49.844 -15.312 1 19.47 546 SER A C 1
ATOM 4351 O O . SER A 1 546 ? -15.695 50.688 -15.531 1 19.47 546 SER A O 1
ATOM 4353 N N . PHE A 1 547 ? -16.594 49.25 -14.141 1 18.5 547 PHE A N 1
ATOM 4354 C CA . PHE A 1 547 ? -16.141 50.125 -13.07 1 18.5 547 PHE A CA 1
ATOM 4355 C C . PHE A 1 547 ? -14.719 50.594 -13.328 1 18.5 547 PHE A C 1
ATOM 4357 O O . PHE A 1 547 ? -13.82 49.781 -13.547 1 18.5 547 PHE A O 1
ATOM 4364 N N . GLU A 1 548 ? -14.594 51.781 -13.852 1 19.84 548 GLU A N 1
ATOM 4365 C CA . GLU A 1 548 ? -13.414 52.562 -14.211 1 19.84 548 GLU A CA 1
ATOM 4366 C C . GLU A 1 548 ? -12.508 52.781 -13 1 19.84 548 GLU A C 1
ATOM 4368 O O . GLU A 1 548 ? -12.992 53.062 -11.898 1 19.84 548 GLU A O 1
ATOM 4373 N N . PRO A 1 549 ? -11.297 52.312 -13.078 1 19.81 549 PRO A N 1
ATOM 4374 C CA . PRO A 1 549 ? -10.242 52.219 -12.062 1 19.81 549 PRO A CA 1
ATOM 4375 C C . PRO A 1 549 ? -9.82 53.594 -11.523 1 19.81 549 PRO A C 1
ATOM 4377 O O . PRO A 1 549 ? -8.836 53.688 -10.781 1 19.81 549 PRO A O 1
ATOM 4380 N N . SER A 1 550 ? -10.711 54.562 -11.469 1 19.12 550 SER A N 1
ATOM 4381 C CA . SER A 1 550 ? -9.961 55.812 -11.492 1 19.12 550 SER A CA 1
ATOM 4382 C C . SER A 1 550 ? -9.188 56.031 -10.195 1 19.12 550 SER A C 1
ATOM 4384 O O . SER A 1 550 ? -8.625 57.094 -9.961 1 19.12 550 SER A O 1
ATOM 4386 N N . LEU A 1 551 ? -8.969 55.094 -9.375 1 18.36 551 LEU A N 1
ATOM 4387 C CA . LEU A 1 551 ? -8.711 55.594 -8.039 1 18.36 551 LEU A CA 1
ATOM 4388 C C . LEU A 1 551 ? -7.453 56.469 -8.023 1 18.36 551 LEU A C 1
ATOM 4390 O O . LEU A 1 551 ? -6.371 56 -8.391 1 18.36 551 LEU A O 1
ATOM 4394 N N . PRO A 1 552 ? -7.586 57.688 -8.156 1 19.73 552 PRO A N 1
ATOM 4395 C CA . PRO A 1 552 ? -6.406 58.562 -8.195 1 19.73 552 PRO A CA 1
ATOM 4396 C C . PRO A 1 552 ? -5.648 58.594 -6.871 1 19.73 552 PRO A C 1
ATOM 4398 O O . PRO A 1 552 ? -4.684 59.344 -6.727 1 19.73 552 PRO A O 1
ATOM 4401 N N . GLN A 1 553 ? -5.777 57.594 -6.055 1 18.39 553 GLN A N 1
ATOM 4402 C CA . GLN A 1 553 ? -5.633 58 -4.652 1 18.39 553 GLN A CA 1
ATOM 4403 C C . GLN A 1 553 ? -4.266 58.625 -4.395 1 18.39 553 GLN A C 1
ATOM 4405 O O . GLN A 1 553 ? -3.232 58.031 -4.703 1 18.39 553 GLN A O 1
ATOM 4410 N N . GLU A 1 554 ? -4.285 59.906 -4.242 1 19.42 554 GLU A N 1
ATOM 4411 C CA . GLU A 1 554 ? -3.199 60.812 -3.934 1 19.42 554 GLU A CA 1
ATOM 4412 C C . GLU A 1 554 ? -2.49 60.438 -2.639 1 19.42 554 GLU A C 1
ATOM 4414 O O . GLU A 1 554 ? -3.125 59.938 -1.706 1 19.42 554 GLU A O 1
ATOM 4419 N N . ALA A 1 555 ? -1.157 60.344 -2.635 1 21.05 555 ALA A N 1
ATOM 4420 C CA . ALA A 1 555 ? -0.065 59.844 -1.809 1 21.05 555 ALA A CA 1
ATOM 4421 C C . ALA A 1 555 ? 0.047 60.625 -0.504 1 21.05 555 ALA A C 1
ATOM 4423 O O . ALA A 1 555 ? 1.027 60.5 0.231 1 21.05 555 ALA A O 1
ATOM 4424 N N . PRO A 1 556 ? -1.306 60.938 0.113 1 19.12 556 PRO A N 1
ATOM 4425 C CA . PRO A 1 556 ? -0.965 62.062 0.958 1 19.12 556 PRO A CA 1
ATOM 4426 C C . PRO A 1 556 ? 0.171 61.781 1.933 1 19.12 556 PRO A C 1
ATOM 4428 O O . PRO A 1 556 ? 0.455 60.594 2.211 1 19.12 556 PRO A O 1
ATOM 4431 N N . ASN A 1 557 ? 0.655 62.875 2.539 1 20.06 557 ASN A N 1
ATOM 4432 C CA . ASN A 1 557 ? 1.81 63.375 3.275 1 20.06 557 ASN A CA 1
ATOM 4433 C C . ASN A 1 557 ? 1.887 62.781 4.676 1 20.06 557 ASN A C 1
ATOM 4435 O O . ASN A 1 557 ? 0.858 62.5 5.293 1 20.06 557 ASN A O 1
ATOM 4439 N N . LEU A 1 558 ? 3.02 62.25 5.07 1 19.52 558 LEU A N 1
ATOM 4440 C CA . LEU A 1 558 ? 3.738 61.531 6.098 1 19.52 558 LEU A CA 1
ATOM 4441 C C . LEU A 1 558 ? 3.6 62.188 7.457 1 19.52 558 LEU A C 1
ATOM 4443 O O . LEU A 1 558 ? 4.473 62.969 7.867 1 19.52 558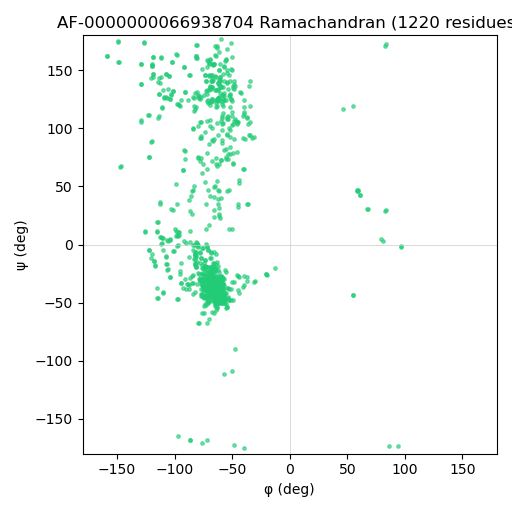 LEU A O 1
ATOM 4447 N N . VAL A 1 559 ? 2.211 62.562 7.824 1 19.83 559 VAL A N 1
ATOM 4448 C CA . VAL A 1 559 ? 2.283 63.469 8.969 1 19.83 559 VAL A CA 1
ATOM 4449 C C . VAL A 1 559 ? 3.006 62.781 10.125 1 19.83 559 VAL A C 1
ATOM 4451 O O . VAL A 1 559 ? 2.885 61.562 10.305 1 19.83 559 VAL A O 1
ATOM 4454 N N . PRO A 1 560 ? 3.727 63.562 10.906 1 21.09 560 PRO A N 1
ATOM 4455 C CA . PRO A 1 560 ? 4.773 63.406 11.922 1 21.09 560 PRO A CA 1
ATOM 4456 C C . PRO A 1 560 ? 4.23 62.906 13.258 1 21.09 560 PRO A C 1
ATOM 4458 O O . PRO A 1 560 ? 3.371 63.562 13.867 1 21.09 560 PRO A O 1
ATOM 4461 N N . ALA A 1 561 ? 3.764 61.625 13.391 1 18.95 561 ALA A N 1
ATOM 4462 C CA . ALA A 1 561 ? 3.018 61.188 14.562 1 18.95 561 ALA A CA 1
ATOM 4463 C C . ALA A 1 561 ? 3.76 61.531 15.852 1 18.95 561 ALA A C 1
ATOM 4465 O O . ALA A 1 561 ? 4.914 61.125 16.031 1 18.95 561 ALA A O 1
ATOM 4466 N N . GLU A 1 562 ? 3.334 62.594 16.406 1 19.36 562 GLU A N 1
ATOM 4467 C CA . GLU A 1 562 ? 3.783 63.188 17.656 1 19.36 562 GLU A CA 1
ATOM 4468 C C . GLU A 1 562 ? 3.799 62.156 18.797 1 19.36 562 GLU A C 1
ATOM 4470 O O . GLU A 1 562 ? 3.119 61.156 18.734 1 19.36 562 GLU A O 1
ATOM 4475 N N . MET A 1 563 ? 4.34 62.562 20.031 1 19.69 563 MET A N 1
ATOM 4476 C CA . MET A 1 563 ? 5.098 62.188 21.219 1 19.69 563 MET A CA 1
ATOM 4477 C C . MET A 1 563 ? 4.176 61.625 22.297 1 19.69 563 MET A C 1
ATOM 4479 O O . MET A 1 563 ? 3.781 62.375 23.203 1 19.69 563 MET A O 1
ATOM 4483 N N . ILE A 1 564 ? 3.062 60.781 22.016 1 19.59 564 ILE A N 1
ATOM 4484 C CA . ILE A 1 564 ? 2.123 60.75 23.125 1 19.59 564 ILE A CA 1
ATOM 4485 C C . ILE A 1 564 ? 2.857 60.375 24.406 1 19.59 564 ILE A C 1
ATOM 4487 O O . ILE A 1 564 ? 3.66 59.438 24.422 1 19.59 564 ILE A O 1
ATOM 4491 N N . PRO A 1 565 ? 2.58 61.125 25.469 1 20.17 565 PRO A N 1
ATOM 4492 C CA . PRO A 1 565 ? 3.201 61.25 26.797 1 20.17 565 PRO A CA 1
ATOM 4493 C C . PRO A 1 565 ? 3.119 59.969 27.609 1 20.17 565 PRO A C 1
ATOM 4495 O O . PRO A 1 565 ? 2.303 59.094 27.312 1 20.17 565 PRO A O 1
ATOM 4498 N N . ASP A 1 566 ? 3.861 59.844 28.797 1 19.27 566 ASP A N 1
ATOM 4499 C CA . ASP A 1 566 ? 4.508 58.906 29.719 1 19.27 566 ASP A CA 1
ATOM 4500 C C . ASP A 1 566 ? 3.475 58.125 30.516 1 19.27 566 ASP A C 1
ATOM 4502 O O . ASP A 1 566 ? 3.582 56.906 30.641 1 19.27 566 ASP A O 1
ATOM 4506 N N . GLY A 1 567 ? 2.666 58.719 31.438 1 19.55 567 GLY A N 1
ATOM 4507 C CA . GLY A 1 567 ? 2.598 58.375 32.875 1 19.55 567 GLY A CA 1
ATOM 4508 C C . GLY A 1 567 ? 1.483 57.406 33.188 1 19.55 567 GLY A C 1
ATOM 4509 O O . GLY A 1 567 ? 1.222 57.156 34.375 1 19.55 567 GLY A O 1
ATOM 4510 N N . ALA A 1 568 ? 0.418 57.281 32.375 1 19.48 568 ALA A N 1
ATOM 4511 C CA . ALA A 1 568 ? -0.792 57.125 33.156 1 19.48 568 ALA A CA 1
ATOM 4512 C C . ALA A 1 568 ? -0.812 55.75 33.875 1 19.48 568 ALA A C 1
ATOM 4514 O O . ALA A 1 568 ? -0.459 54.719 33.25 1 19.48 568 ALA A O 1
ATOM 4515 N N . HIS A 1 569 ? -0.876 55.719 35.25 1 20.3 569 HIS A N 1
ATOM 4516 C CA . HIS A 1 569 ? -0.822 54.844 36.375 1 20.3 569 HIS A CA 1
ATOM 4517 C C . HIS A 1 569 ? -1.949 53.812 36.344 1 20.3 569 HIS A C 1
ATOM 4519 O O . HIS A 1 569 ? -3.127 54.188 36.375 1 20.3 569 HIS A O 1
ATOM 4525 N N . LEU A 1 570 ? -1.957 52.875 35.469 1 19.31 570 LEU A N 1
ATOM 4526 C CA . LEU A 1 570 ? -3.121 52 35.344 1 19.31 570 LEU A CA 1
ATOM 4527 C C . LEU A 1 570 ? -3.455 51.375 36.719 1 19.31 570 LEU A C 1
ATOM 4529 O O . LEU A 1 570 ? -2.562 50.906 37.406 1 19.31 570 LEU A O 1
ATOM 4533 N N . PRO A 1 571 ? -4.566 51.781 37.312 1 20.02 571 PRO A N 1
ATOM 4534 C CA . PRO A 1 571 ? -4.918 51.281 38.656 1 20.02 571 PRO A CA 1
ATOM 4535 C C . PRO A 1 571 ? -4.883 49.781 38.75 1 20.02 571 PRO A C 1
ATOM 4537 O O . PRO A 1 571 ? -5.07 49.062 37.75 1 20.02 571 PRO A O 1
ATOM 4540 N N . VAL A 1 572 ? -4.172 49.219 39.781 1 20.33 572 VAL A N 1
ATOM 4541 C CA . VAL A 1 572 ? -3.84 47.906 40.281 1 20.33 572 VAL A CA 1
ATOM 4542 C C . VAL A 1 572 ? -5.121 47.094 40.531 1 20.33 572 VAL A C 1
ATOM 4544 O O . VAL A 1 572 ? -5.922 47.469 41.375 1 20.33 572 VAL A O 1
ATOM 4547 N N . LEU A 1 573 ? -5.793 46.625 39.5 1 18.77 573 LEU A N 1
ATOM 4548 C CA . LEU A 1 573 ? -7 45.844 39.781 1 18.77 573 LEU A CA 1
ATOM 4549 C C . LEU A 1 573 ? -6.734 44.812 40.844 1 18.77 573 LEU A C 1
ATOM 4551 O O . LEU A 1 573 ? -5.75 44.062 40.781 1 18.77 573 LEU A O 1
ATOM 4555 N N . GLU A 1 574 ? -7.219 44.969 42 1 19.72 574 GLU A N 1
ATOM 4556 C CA . GLU A 1 574 ? -7.219 44.156 43.25 1 19.72 574 GLU A CA 1
ATOM 4557 C C . GLU A 1 574 ? -7.633 42.719 42.938 1 19.72 574 GLU A C 1
ATOM 4559 O O . GLU A 1 574 ? -8.492 42.469 42.094 1 19.72 574 GLU A O 1
ATOM 4564 N N . GLU A 1 575 ? -6.906 41.625 43.5 1 21.08 575 GLU A N 1
ATOM 4565 C CA . GLU A 1 575 ? -6.777 40.188 43.5 1 21.08 575 GLU A CA 1
ATOM 4566 C C . GLU A 1 575 ? -8.055 39.5 44 1 21.08 575 GLU A C 1
ATOM 4568 O O . GLU A 1 575 ? -8.172 39.188 45.156 1 21.08 575 GLU A O 1
ATOM 4573 N N . GLN A 1 576 ? -9.32 39.875 43.719 1 21.62 576 GLN A N 1
ATOM 4574 C CA . GLN A 1 576 ? -10.266 39.094 44.531 1 21.62 576 GLN A CA 1
ATOM 4575 C C . GLN A 1 576 ? -10.234 37.625 44.125 1 21.62 576 GLN A C 1
ATOM 4577 O O . GLN A 1 576 ? -10.586 37.25 43 1 21.62 576 GLN A O 1
ATOM 4582 N N . GLY A 1 577 ? -9.375 36.688 44.688 1 21.22 577 GLY A N 1
ATOM 4583 C CA . GLY A 1 577 ? -8.977 35.281 44.656 1 21.22 577 GLY A CA 1
ATOM 4584 C C . GLY A 1 577 ? -10.133 34.344 44.906 1 21.22 577 GLY A C 1
ATOM 4585 O O . GLY A 1 577 ? -9.945 33.125 44.969 1 21.22 577 GLY A O 1
ATOM 4586 N N . GLU A 1 578 ? -11.32 34.625 45.531 1 23.12 578 GLU A N 1
ATOM 4587 C CA . GLU A 1 578 ? -11.961 33.594 46.344 1 23.12 578 GLU A CA 1
ATOM 4588 C C . GLU A 1 578 ? -12.602 32.531 45.469 1 23.12 578 GLU A C 1
ATOM 4590 O O . GLU A 1 578 ? -12.586 31.344 45.812 1 23.12 578 GLU A O 1
ATOM 4595 N N . ASP A 1 579 ? -13.586 32.781 44.531 1 23.92 579 ASP A N 1
ATOM 4596 C CA . ASP A 1 579 ? -14.703 31.875 44.312 1 23.92 579 ASP A CA 1
ATOM 4597 C C . ASP A 1 579 ? -14.32 30.766 43.344 1 23.92 579 ASP A C 1
ATOM 4599 O O . ASP A 1 579 ? -14.891 30.688 42.25 1 23.92 579 ASP A O 1
ATOM 4603 N N . ILE A 1 580 ? -13.125 30.359 43.188 1 27.19 580 ILE A N 1
ATOM 4604 C CA . ILE A 1 580 ? -12.766 29.344 42.219 1 27.19 580 ILE A CA 1
ATOM 4605 C C . ILE A 1 580 ? -13.328 27.984 42.625 1 27.19 580 ILE A C 1
ATOM 4607 O O . ILE A 1 580 ? -13.125 26.984 41.938 1 27.19 580 ILE A O 1
ATOM 4611 N N . ASP A 1 581 ? -13.836 27.875 43.906 1 25.94 581 ASP A N 1
ATOM 4612 C CA . ASP A 1 581 ? -14.062 26.547 44.438 1 25.94 581 ASP A CA 1
ATOM 4613 C C . ASP A 1 581 ? -15.227 25.844 43.719 1 25.94 581 ASP A C 1
ATOM 4615 O O . ASP A 1 581 ? -15.383 24.625 43.812 1 25.94 581 ASP A O 1
ATOM 4619 N N . GLN A 1 582 ? -16.25 26.625 43.312 1 25.44 582 GLN A N 1
ATOM 4620 C CA . GLN A 1 582 ? -17.516 25.984 42.969 1 25.44 582 GLN A CA 1
ATOM 4621 C C . GLN A 1 582 ? -17.422 25.219 41.656 1 25.44 582 GLN A C 1
ATOM 4623 O O . GLN A 1 582 ? -18.406 24.641 41.188 1 25.44 582 GLN A O 1
ATOM 4628 N N . SER A 1 583 ? -16.312 25.297 41.062 1 26.95 583 SER A N 1
ATOM 4629 C CA . SER A 1 583 ? -16.297 24.766 39.688 1 26.95 583 SER A CA 1
ATOM 4630 C C . SER A 1 583 ? -16.344 23.25 39.688 1 26.95 583 SER A C 1
ATOM 4632 O O . SER A 1 583 ? -16.531 22.625 38.656 1 26.95 583 SER A O 1
ATOM 4634 N N . ASP A 1 584 ? -15.984 22.641 40.875 1 27.88 584 ASP A N 1
ATOM 4635 C CA . ASP A 1 584 ? -15.875 21.188 40.875 1 27.88 584 ASP A CA 1
ATOM 4636 C C . ASP A 1 584 ? -17.25 20.531 40.875 1 27.88 584 ASP A C 1
ATOM 4638 O O . ASP A 1 584 ? -17.391 19.375 40.469 1 27.88 584 ASP A O 1
ATOM 4642 N N . ASP A 1 585 ? -18.266 21.125 41.625 1 26.83 585 ASP A N 1
ATOM 4643 C CA . ASP A 1 585 ? -19.516 20.453 41.938 1 26.83 585 ASP A CA 1
ATOM 4644 C C . ASP A 1 585 ? -20.391 20.328 40.656 1 26.83 585 ASP A C 1
ATOM 4646 O O . ASP A 1 585 ? -21.469 19.75 40.719 1 26.83 585 ASP A O 1
ATOM 4650 N N . PHE A 1 586 ? -20.156 21.172 39.75 1 26.48 586 PHE A N 1
ATOM 4651 C CA . PHE A 1 586 ? -21.172 21.438 38.75 1 26.48 586 PHE A CA 1
ATOM 4652 C C . PHE A 1 586 ? -21.422 20.188 37.875 1 26.48 586 PHE A C 1
ATOM 4654 O O . PHE A 1 586 ? -22.562 19.891 37.531 1 26.48 586 PHE A O 1
ATOM 4661 N N . LEU A 1 587 ? -20.297 19.578 37.5 1 29.38 587 LEU A N 1
ATOM 4662 C CA . LEU A 1 587 ? -20.547 18.516 36.531 1 29.38 587 LEU A CA 1
ATOM 4663 C C . LEU A 1 587 ? -21.328 17.375 37.188 1 29.38 587 LEU A C 1
ATOM 4665 O O . LEU A 1 587 ? -21.672 16.391 36.5 1 29.38 587 LEU A O 1
ATOM 4669 N N . LEU A 1 588 ? -21.312 17.281 38.562 1 26.42 588 LEU A N 1
ATOM 4670 C CA . LEU A 1 588 ? -21.938 16.141 39.188 1 26.42 588 LEU A CA 1
ATOM 4671 C C . LEU A 1 588 ? -23.453 16.219 39.094 1 26.42 588 LEU A C 1
ATOM 4673 O O . LEU A 1 588 ? -24.141 15.195 39.062 1 26.42 588 LEU A O 1
ATOM 4677 N N . ASN A 1 589 ? -24.078 17.375 39.438 1 26.94 589 ASN A N 1
ATOM 4678 C CA . ASN A 1 589 ? -25.516 17.297 39.75 1 26.94 589 ASN A CA 1
ATOM 4679 C C . ASN A 1 589 ? -26.344 17.094 38.5 1 26.94 589 ASN A C 1
ATOM 4681 O O . ASN A 1 589 ? -27.562 16.953 38.562 1 26.94 589 ASN A O 1
ATOM 4685 N N . GLY A 1 590 ? -26.141 17.781 37.375 1 28.52 590 GLY A N 1
ATOM 4686 C CA . GLY A 1 590 ? -27.172 17.719 36.344 1 28.52 590 GLY A CA 1
ATOM 4687 C C . GLY A 1 590 ? -27.281 16.344 35.719 1 28.52 590 GLY A C 1
ATOM 4688 O O . GLY A 1 590 ? -26.266 15.758 35.312 1 28.52 590 GLY A O 1
ATOM 4689 N N . THR A 1 591 ? -28.297 15.5 36.156 1 27.09 591 THR A N 1
ATOM 4690 C CA . THR A 1 591 ? -28.734 14.148 35.812 1 27.09 591 THR A CA 1
ATOM 4691 C C . THR A 1 591 ? -28.891 14 34.281 1 27.09 591 THR A C 1
ATOM 4693 O O . THR A 1 591 ? -29.984 14.172 33.75 1 27.09 591 THR A O 1
ATOM 4696 N N . PHE A 1 592 ? -28.406 14.883 33.531 1 30.48 592 PHE A N 1
ATOM 4697 C CA . PHE A 1 592 ? -28.609 14.375 32.188 1 30.48 592 PHE A CA 1
ATOM 4698 C C . PHE A 1 592 ? -28.234 12.906 32.094 1 30.48 592 PHE A C 1
ATOM 4700 O O . PHE A 1 592 ? -27.172 12.508 32.562 1 30.48 592 PHE A O 1
ATOM 4707 N N . SER A 1 593 ? -29.266 12.031 32.031 1 31.92 593 SER A N 1
ATOM 4708 C CA . SER A 1 593 ? -28.922 10.609 31.969 1 31.92 593 SER A CA 1
ATOM 4709 C C . SER A 1 593 ? -27.891 10.336 30.875 1 31.92 593 SER A C 1
ATOM 4711 O O . SER A 1 593 ? -27.969 10.898 29.781 1 31.92 593 SER A O 1
ATOM 4713 N N . LEU A 1 594 ? -26.703 10.148 31.203 1 32.38 594 LEU A N 1
ATOM 4714 C CA . LEU A 1 594 ? -25.562 9.594 30.469 1 32.38 594 LEU A CA 1
ATOM 4715 C C . LEU A 1 594 ? -26.047 8.742 29.297 1 32.38 594 LEU A C 1
ATOM 4717 O O . LEU A 1 594 ? -25.406 8.695 28.25 1 32.38 594 LEU A O 1
ATOM 4721 N N . GLN A 1 595 ? -27.297 8.25 29.5 1 36.09 595 GLN A N 1
ATOM 4722 C CA . GLN A 1 595 ? -27.828 7.32 28.516 1 36.09 595 GLN A CA 1
ATOM 4723 C C . GLN A 1 595 ? -28.172 8.039 27.219 1 36.09 595 GLN A C 1
ATOM 4725 O O . GLN A 1 595 ? -27.922 7.516 26.125 1 36.09 595 GLN A O 1
ATOM 4730 N N . GLU A 1 596 ? -28.797 9.188 27.344 1 38.03 596 GLU A N 1
ATOM 4731 C CA . GLU A 1 596 ? -29.266 9.859 26.141 1 38.03 596 GLU A CA 1
ATOM 4732 C C . GLU A 1 596 ? -28.094 10.422 25.344 1 38.03 596 GLU A C 1
ATOM 4734 O O . GLU A 1 596 ? -28.078 10.344 24.109 1 38.03 596 GLU A O 1
ATOM 4739 N N . ILE A 1 597 ? -27.203 10.914 26.031 1 37.62 597 ILE A N 1
ATOM 4740 C CA . ILE A 1 597 ? -26 11.375 25.344 1 37.62 597 ILE A CA 1
ATOM 4741 C C . ILE A 1 597 ? -25.297 10.195 24.656 1 37.62 597 ILE A C 1
ATOM 4743 O O . ILE A 1 597 ? -24.859 10.297 23.516 1 37.62 597 ILE A O 1
ATOM 4747 N N . GLU A 1 598 ? -25.25 9.102 25.391 1 38.78 598 GLU A N 1
ATOM 4748 C CA . GLU A 1 598 ? -24.625 7.879 24.891 1 38.78 598 GLU A CA 1
ATOM 4749 C C . GLU A 1 598 ? -25.281 7.414 23.594 1 38.78 598 GLU A C 1
ATOM 4751 O O . GLU A 1 598 ? -24.594 7.035 22.641 1 38.78 598 GLU A O 1
ATOM 4756 N N . ASN A 1 599 ? -26.594 7.406 23.672 1 42.16 599 ASN A N 1
ATOM 4757 C CA . ASN A 1 599 ? -27.328 6.941 22.5 1 42.16 599 ASN A CA 1
ATOM 4758 C C . ASN A 1 599 ? -27.094 7.859 21.312 1 42.16 599 ASN A C 1
ATOM 4760 O O . ASN A 1 599 ? -26.938 7.387 20.172 1 42.16 599 ASN A O 1
ATOM 4764 N N . HIS A 1 600 ? -27.094 9.109 21.609 1 39.66 600 HIS A N 1
ATOM 4765 C CA . HIS A 1 600 ? -26.953 10.055 20.516 1 39.66 600 HIS A CA 1
ATOM 4766 C C . HIS A 1 600 ? -25.516 10.07 19.984 1 39.66 600 HIS A C 1
ATOM 4768 O O . HIS A 1 600 ? -25.312 10.102 18.766 1 39.66 600 HIS A O 1
ATOM 4774 N N . MET A 1 601 ? -24.719 10.211 20.891 1 40.47 601 MET A N 1
ATOM 4775 C CA . MET A 1 601 ? -23.312 10.266 20.5 1 40.47 601 MET A CA 1
ATOM 4776 C C . MET A 1 601 ? -22.859 8.93 19.906 1 40.47 601 MET A C 1
ATOM 4778 O O . MET A 1 601 ? -22.094 8.898 18.953 1 40.47 601 MET A O 1
ATOM 4782 N N . ASN A 1 602 ? -23.156 7.879 20.688 1 40.94 602 ASN A N 1
ATOM 4783 C CA . ASN A 1 602 ? -22.812 6.57 20.141 1 40.94 602 ASN A CA 1
ATOM 4784 C C . ASN A 1 602 ? -23.312 6.395 18.719 1 40.94 602 ASN A C 1
ATOM 4786 O O . ASN A 1 602 ? -22.594 5.867 17.859 1 40.94 602 ASN A O 1
ATOM 4790 N N . ARG A 1 603 ? -24.625 6.781 18.594 1 40.72 603 ARG A N 1
ATOM 4791 C CA . ARG A 1 603 ? -25.141 6.672 17.234 1 40.72 603 ARG A CA 1
ATOM 4792 C C . ARG A 1 603 ? -24.406 7.621 16.281 1 40.72 603 ARG A C 1
ATOM 4794 O O . ARG A 1 603 ? -24.094 7.266 15.148 1 40.72 603 ARG A O 1
ATOM 4801 N N . ALA A 1 604 ? -24.344 8.789 16.672 1 39.22 604 ALA A N 1
ATOM 4802 C CA . ALA A 1 604 ? -23.766 9.797 15.789 1 39.22 604 ALA A CA 1
ATOM 4803 C C . ALA A 1 604 ? -22.266 9.555 15.594 1 39.22 604 ALA A C 1
ATOM 4805 O O . ALA A 1 604 ? -21.766 9.68 14.477 1 39.22 604 ALA A O 1
ATOM 4806 N N . TRP A 1 605 ? -21.578 9.562 16.703 1 39.03 605 TRP A N 1
ATOM 4807 C CA . TRP A 1 605 ? -20.125 9.469 16.609 1 39.03 605 TRP A CA 1
ATOM 4808 C C . TRP A 1 605 ? -19.703 8.133 16.016 1 39.03 605 TRP A C 1
ATOM 4810 O O . TRP A 1 605 ? -18.766 8.07 15.211 1 39.03 605 TRP A O 1
ATOM 4820 N N . TRP A 1 606 ? -20.172 7.113 16.688 1 37.19 606 TRP A N 1
ATOM 4821 C CA . TRP A 1 606 ? -19.766 5.797 16.203 1 37.19 606 TRP A CA 1
ATOM 4822 C C . TRP A 1 606 ? -20.609 5.367 15.008 1 37.19 606 TRP A C 1
ATOM 4824 O O . TRP A 1 606 ? -20.406 4.293 14.438 1 37.19 606 TRP A O 1
ATOM 4834 N N . ASP A 1 607 ? -21.672 6.086 14.891 1 37.09 607 ASP A N 1
ATOM 4835 C CA . ASP A 1 607 ? -22.406 5.879 13.641 1 37.09 607 ASP A CA 1
ATOM 4836 C C . ASP A 1 607 ? -21.484 6.086 12.43 1 37.09 607 ASP A C 1
ATOM 4838 O O . ASP A 1 607 ? -20.531 6.855 12.5 1 37.09 607 ASP A O 1
ATOM 4842 N N . PRO A 1 608 ? -21.641 5.277 11.469 1 36.31 608 PRO A N 1
ATOM 4843 C CA . PRO A 1 608 ? -20.953 5.305 10.188 1 36.31 608 PRO A CA 1
ATOM 4844 C C . PRO A 1 608 ? -20.719 6.723 9.664 1 36.31 608 PRO A C 1
ATOM 4846 O O . PRO A 1 608 ? -19.906 6.93 8.758 1 36.31 608 PRO A O 1
ATOM 4849 N N . MET A 1 609 ? -21.609 7.656 10.062 1 33.22 609 MET A N 1
ATOM 4850 C CA . MET A 1 609 ? -21.422 8.977 9.469 1 33.22 609 MET A CA 1
ATOM 4851 C C . MET A 1 609 ? -20.062 9.555 9.852 1 33.22 609 MET A C 1
ATOM 4853 O O . MET A 1 609 ? -19.531 10.422 9.148 1 33.22 609 MET A O 1
ATOM 4857 N N . VAL A 1 610 ? -19.703 9.492 11.102 1 35.75 610 VAL A N 1
ATOM 4858 C CA . VAL A 1 610 ? -18.453 10.156 11.445 1 35.75 610 VAL A CA 1
ATOM 4859 C C . VAL A 1 610 ? -17.266 9.305 10.961 1 35.75 610 VAL A C 1
ATOM 4861 O O . VAL A 1 610 ? -16.406 8.93 11.75 1 35.75 610 VAL A O 1
ATOM 4864 N N . ASN A 1 611 ? -17.422 8.234 10.438 1 31.92 611 ASN A N 1
ATOM 4865 C CA . ASN A 1 611 ? -16.312 7.602 9.742 1 31.92 611 ASN A CA 1
ATOM 4866 C C . ASN A 1 611 ? -15.555 8.602 8.875 1 31.92 611 ASN A C 1
ATOM 4868 O O . ASN A 1 611 ? -15.977 8.914 7.762 1 31.92 611 ASN A O 1
ATOM 4872 N N . PHE A 1 612 ? -15.07 9.703 9.469 1 29.78 612 PHE A N 1
ATOM 4873 C CA . PHE A 1 612 ? -14.125 10.484 8.688 1 29.78 612 PHE A CA 1
ATOM 4874 C C . PHE A 1 612 ? -13.023 9.602 8.117 1 29.78 612 PHE A C 1
ATOM 4876 O O . PHE A 1 612 ? -12.5 8.727 8.812 1 29.78 612 PHE A O 1
ATOM 4883 N N . MET B 1 1 ? -35.188 41.188 24.141 1 21.31 1 MET B N 1
ATOM 4884 C CA . MET B 1 1 ? -35.656 39.812 24.234 1 21.31 1 MET B CA 1
ATOM 4885 C C . MET B 1 1 ? -35.688 39.156 22.844 1 21.31 1 MET B C 1
ATOM 4887 O O . MET B 1 1 ? -35.531 37.938 22.703 1 21.31 1 MET B O 1
ATOM 4891 N N . GLY B 1 2 ? -36.156 39.875 21.797 1 23.36 2 GLY B N 1
ATOM 4892 C CA . GLY B 1 2 ? -36.469 39.594 20.406 1 23.36 2 GLY B CA 1
ATOM 4893 C C . GLY B 1 2 ? -35.219 39.375 19.547 1 23.36 2 GLY B C 1
ATOM 4894 O O . GLY B 1 2 ? -35.281 38.719 18.516 1 23.36 2 GLY B O 1
ATOM 4895 N N . ILE B 1 3 ? -34.25 40.25 19.703 1 26.91 3 ILE B N 1
ATOM 4896 C CA . ILE B 1 3 ? -33.094 40.344 18.812 1 26.91 3 ILE B CA 1
ATOM 4897 C C . ILE B 1 3 ? -32.188 39.125 19 1 26.91 3 ILE B C 1
ATOM 4899 O O . ILE B 1 3 ? -31.406 38.812 18.109 1 26.91 3 ILE B O 1
ATOM 4903 N N . GLU B 1 4 ? -32.125 38.625 20.234 1 28.52 4 GLU B N 1
ATOM 4904 C CA . GLU B 1 4 ? -31.188 37.562 20.609 1 28.52 4 GLU B CA 1
ATOM 4905 C C . GLU B 1 4 ? -31.594 36.219 19.984 1 28.52 4 GLU B C 1
ATOM 4907 O O . GLU B 1 4 ? -30.75 35.344 19.797 1 28.52 4 GLU B O 1
ATOM 4912 N N . GLN B 1 5 ? -32.844 35.906 19.812 1 31.86 5 GLN B N 1
ATOM 4913 C CA . GLN B 1 5 ? -33.406 34.719 19.172 1 31.86 5 GLN B CA 1
ATOM 4914 C C . GLN B 1 5 ? -33.031 34.688 17.688 1 31.86 5 GLN B C 1
ATOM 4916 O O . GLN B 1 5 ? -33 33.594 17.094 1 31.86 5 GLN B O 1
ATOM 4921 N N . ASN B 1 6 ? -32.906 35.844 16.984 1 31.86 6 ASN B N 1
ATOM 4922 C CA . ASN B 1 6 ? -32.75 36 15.547 1 31.86 6 ASN B CA 1
ATOM 4923 C C . ASN B 1 6 ? -31.312 35.625 15.117 1 31.86 6 ASN B C 1
ATOM 4925 O O . ASN B 1 6 ? -31.094 35.25 13.961 1 31.86 6 ASN B O 1
ATOM 4929 N N . ASN B 1 7 ? -30.328 36 15.938 1 31.39 7 ASN B N 1
ATOM 4930 C CA . ASN B 1 7 ? -28.953 35.781 15.523 1 31.39 7 ASN B CA 1
ATOM 4931 C C . ASN B 1 7 ? -28.578 34.312 15.586 1 31.39 7 ASN B C 1
ATOM 4933 O O . ASN B 1 7 ? -27.547 33.906 15.062 1 31.39 7 ASN B O 1
ATOM 4937 N N . GLU B 1 8 ? -29.141 33.562 16.453 1 35.69 8 GLU B N 1
ATOM 4938 C CA . GLU B 1 8 ? -28.938 32.125 16.484 1 35.69 8 GLU B CA 1
ATOM 4939 C C . GLU B 1 8 ? -29.453 31.453 15.211 1 35.69 8 GLU B C 1
ATOM 4941 O O . GLU B 1 8 ? -28.828 30.516 14.703 1 35.69 8 GLU B O 1
ATOM 4946 N N . SER B 1 9 ? -30.531 31.969 14.617 1 35.84 9 SER B N 1
ATOM 4947 C CA . SER B 1 9 ? -31.156 31.484 13.391 1 35.84 9 SER B CA 1
ATOM 4948 C C . SER B 1 9 ? -30.281 31.781 12.172 1 35.84 9 SER B C 1
ATOM 4950 O O . SER B 1 9 ? -30.25 30.984 11.234 1 35.84 9 SER B O 1
ATOM 4952 N N . MET B 1 10 ? -29.672 32.875 12.133 1 33.38 10 MET B N 1
ATOM 4953 C CA . MET B 1 10 ? -28.906 33.281 10.961 1 33.38 10 MET B CA 1
ATOM 4954 C C . MET B 1 10 ? -27.641 32.438 10.82 1 33.38 10 MET B C 1
ATOM 4956 O O . MET B 1 10 ? -27.141 32.25 9.711 1 33.38 10 MET B O 1
ATOM 4960 N N . MET B 1 11 ? -26.938 32.344 11.875 1 34.38 11 MET B N 1
ATOM 4961 C CA . MET B 1 11 ? -25.734 31.531 11.758 1 34.38 11 MET B CA 1
ATOM 4962 C C . MET B 1 11 ? -26.078 30.156 11.203 1 34.38 11 MET B C 1
ATOM 4964 O O . MET B 1 11 ? -25.312 29.562 10.445 1 34.38 11 MET B O 1
ATOM 4968 N N . TRP B 1 12 ? -27.25 29.672 11.688 1 38.88 12 TRP B N 1
ATOM 4969 C CA . TRP B 1 12 ? -27.703 28.328 11.352 1 38.88 12 TRP B CA 1
ATOM 4970 C C . TRP B 1 12 ? -28.188 28.266 9.906 1 38.88 12 TRP B C 1
ATOM 4972 O O . TRP B 1 12 ? -28.125 27.219 9.266 1 38.88 12 TRP B O 1
ATOM 4982 N N . LYS B 1 13 ? -28.906 29.219 9.516 1 40.59 13 LYS B N 1
ATOM 4983 C CA . LYS B 1 13 ? -29.438 29.281 8.148 1 40.59 13 LYS B CA 1
ATOM 4984 C C . LYS B 1 13 ? -28.297 29.312 7.133 1 40.59 13 LYS B C 1
ATOM 4986 O O . LYS B 1 13 ? -28.469 28.859 5.996 1 40.59 13 LYS B O 1
ATOM 4991 N N . SER B 1 14 ? -27.297 29.906 7.445 1 37.06 14 SER B N 1
ATOM 4992 C CA . SER B 1 14 ? -26.203 29.938 6.484 1 37.06 14 SER B CA 1
ATOM 4993 C C . SER B 1 14 ? -25.547 28.578 6.348 1 37.06 14 SER B C 1
ATOM 4995 O O . SER B 1 14 ? -24.734 28.359 5.445 1 37.06 14 SER B O 1
ATOM 4997 N N . LEU B 1 15 ? -25.625 27.828 7.359 1 38.47 15 LEU B N 1
ATOM 4998 C CA . LEU B 1 15 ? -25.078 26.484 7.215 1 38.47 15 LEU B CA 1
ATOM 4999 C C . LEU B 1 15 ? -26 25.594 6.414 1 38.47 15 LEU B C 1
ATOM 5001 O O . LEU B 1 15 ? -25.656 24.453 6.094 1 38.47 15 LEU B O 1
ATOM 5005 N N . SER B 1 16 ? -27.312 25.984 6.258 1 34.59 16 SER B N 1
ATOM 5006 C CA . SER B 1 16 ? -28.266 25.141 5.543 1 34.59 16 SER B CA 1
ATOM 5007 C C . SER B 1 16 ? -27.875 24.984 4.074 1 34.59 16 SER B C 1
ATOM 5009 O O . SER B 1 16 ? -28.703 24.625 3.242 1 34.59 16 SER B O 1
ATOM 5011 N N . VAL B 1 17 ? -26.9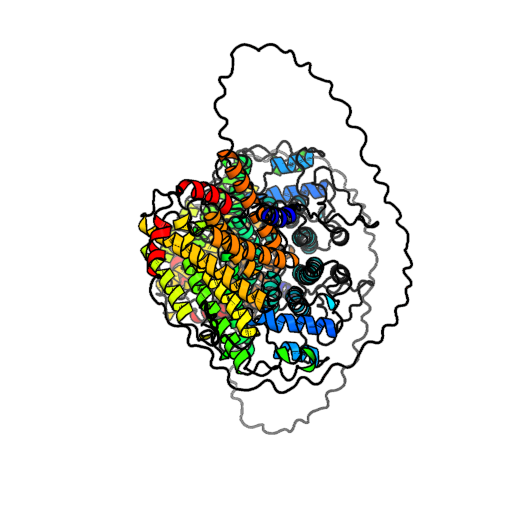53 25.672 3.643 1 34.75 17 VAL B N 1
ATOM 5012 C CA . VAL B 1 17 ? -26.719 25.312 2.244 1 34.75 17 VAL B CA 1
ATOM 5013 C C . VAL B 1 17 ? -26.375 23.844 2.131 1 34.75 17 VAL B C 1
ATOM 5015 O O . VAL B 1 17 ? -25.5 23.344 2.846 1 34.75 17 VAL B O 1
ATOM 5018 N N . PRO B 1 18 ? -27.25 23.094 1.572 1 38.62 18 PRO B N 1
ATOM 5019 C CA . PRO B 1 18 ? -27.047 21.672 1.356 1 38.62 18 PRO B CA 1
ATOM 5020 C C . PRO B 1 18 ? -25.625 21.344 0.898 1 38.62 18 PRO B C 1
ATOM 5022 O O . PRO B 1 18 ? -25.25 21.656 -0.228 1 38.62 18 PRO B O 1
ATOM 5025 N N . LEU B 1 19 ? -24.688 21.562 1.677 1 39.62 19 LEU B N 1
ATOM 5026 C CA . LEU B 1 19 ? -23.359 21.078 1.309 1 39.62 19 LEU B CA 1
ATOM 5027 C C . LEU B 1 19 ? -23.344 19.562 1.166 1 39.62 19 LEU B C 1
ATOM 5029 O O . LEU B 1 19 ? -23.047 18.844 2.123 1 39.62 19 LEU B O 1
ATOM 5033 N N . ASP B 1 20 ? -24.281 18.969 0.51 1 39.78 20 ASP B N 1
ATOM 5034 C CA . ASP B 1 20 ? -24.125 17.531 0.257 1 39.78 20 ASP B CA 1
ATOM 5035 C C . ASP B 1 20 ? -22.766 17.234 -0.382 1 39.78 20 ASP B C 1
ATOM 5037 O O . ASP B 1 20 ? -22.531 17.594 -1.536 1 39.78 20 ASP B O 1
ATOM 5041 N N . PRO B 1 21 ? -21.844 17.234 0.338 1 43.62 21 PRO B N 1
ATOM 5042 C CA . PRO B 1 21 ? -20.5 17 -0.208 1 43.62 21 PRO B CA 1
ATOM 5043 C C . PRO B 1 21 ? -20.469 15.844 -1.215 1 43.62 21 PRO B C 1
ATOM 5045 O O . PRO B 1 21 ? -19.469 15.656 -1.913 1 43.62 21 PRO B O 1
ATOM 5048 N N . THR B 1 22 ? -21.391 14.867 -1.055 1 40.31 22 THR B N 1
ATOM 5049 C CA . THR B 1 22 ? -21.359 13.758 -1.998 1 40.31 22 THR B CA 1
ATOM 5050 C C . THR B 1 22 ? -21.688 14.242 -3.41 1 40.31 22 THR B C 1
ATOM 5052 O O . THR B 1 22 ? -21.578 13.477 -4.371 1 40.31 22 THR B O 1
ATOM 5055 N N . SER B 1 23 ? -22.438 15.344 -3.484 1 38.62 23 SER B N 1
ATOM 5056 C CA . SER B 1 23 ? -23 15.695 -4.777 1 38.62 23 SER B CA 1
ATOM 5057 C C . SER B 1 23 ? -21.938 16.266 -5.711 1 38.62 23 SER B C 1
ATOM 5059 O O . SER B 1 23 ? -22.25 16.719 -6.816 1 38.62 23 SER B O 1
ATOM 5061 N N . GLN B 1 24 ? -20.938 16.812 -5.211 1 36.56 24 GLN B N 1
ATOM 5062 C CA . GLN B 1 24 ? -20.219 17.453 -6.309 1 36.56 24 GLN B CA 1
ATOM 5063 C C . GLN B 1 24 ? -19.688 16.422 -7.297 1 36.56 24 GLN B C 1
ATOM 5065 O O . GLN B 1 24 ? -18.531 15.992 -7.18 1 36.56 24 GLN B O 1
ATOM 5070 N N . LYS B 1 25 ? -20.5 15.602 -7.699 1 42.78 25 LYS B N 1
ATOM 5071 C CA . LYS B 1 25 ? -20.125 14.922 -8.938 1 42.78 25 LYS B CA 1
ATOM 5072 C C . LYS B 1 25 ? -19.609 15.914 -9.969 1 42.78 25 LYS B C 1
ATOM 5074 O O . LYS B 1 25 ? -20.281 16.875 -10.312 1 42.78 25 LYS B O 1
ATOM 5079 N N . ASP B 1 26 ? -18.406 16.047 -10.227 1 40.88 26 ASP B N 1
ATOM 5080 C CA . ASP B 1 26 ? -17.844 16.797 -11.352 1 40.88 26 ASP B CA 1
ATOM 5081 C C . ASP B 1 26 ? -18.734 16.688 -12.586 1 40.88 26 ASP B C 1
ATOM 5083 O O . ASP B 1 26 ? -19.125 15.586 -12.984 1 40.88 26 ASP B O 1
ATOM 5087 N N . GLN B 1 27 ? -19.625 17.594 -12.828 1 37.19 27 GLN B N 1
ATOM 5088 C CA . GLN B 1 27 ? -20.328 17.641 -14.102 1 37.19 27 GLN B CA 1
ATOM 5089 C C . GLN B 1 27 ? -19.422 17.266 -15.258 1 37.19 27 GLN B C 1
ATOM 5091 O O . GLN B 1 27 ? -18.297 17.766 -15.359 1 37.19 27 GLN B O 1
ATOM 5096 N N . PRO B 1 28 ? -19.719 16.078 -15.766 1 44.03 28 PRO B N 1
ATOM 5097 C CA . PRO B 1 28 ? -18.938 15.844 -16.984 1 44.03 28 PRO B CA 1
ATOM 5098 C C . PRO B 1 28 ? -18.797 17.109 -17.844 1 44.03 28 PRO B C 1
ATOM 5100 O O . PRO B 1 28 ? -19.797 17.812 -18.062 1 44.03 28 PRO B O 1
ATOM 5103 N N . CYS B 1 29 ? -17.828 17.875 -17.672 1 37.81 29 CYS B N 1
ATOM 5104 C CA . CYS B 1 29 ? -17.641 18.922 -18.672 1 37.81 29 CYS B CA 1
ATOM 5105 C C . CYS B 1 29 ? -18.125 18.453 -20.047 1 37.81 29 CYS B C 1
ATOM 5107 O O . CYS B 1 29 ? -17.609 17.469 -20.578 1 37.81 29 CYS B O 1
ATOM 5109 N N . ALA B 1 30 ? -19.328 18.719 -20.344 1 39.19 30 ALA B N 1
ATOM 5110 C CA . ALA B 1 30 ? -19.828 18.516 -21.688 1 39.19 30 ALA B CA 1
ATOM 5111 C C . ALA B 1 30 ? -18.844 19.047 -22.734 1 39.19 30 ALA B C 1
ATOM 5113 O O . ALA B 1 30 ? -19 20.172 -23.219 1 39.19 30 ALA B O 1
ATOM 5114 N N . SER B 1 31 ? -17.562 19.031 -22.547 1 44.53 31 SER B N 1
ATOM 5115 C CA . SER B 1 31 ? -16.891 19.562 -23.719 1 44.53 31 SER B CA 1
ATOM 5116 C C . SER B 1 31 ? -17.219 18.734 -24.969 1 44.53 31 SER B C 1
ATOM 5118 O O . SER B 1 31 ? -17.547 17.547 -24.859 1 44.53 31 SER B O 1
ATOM 5120 N N . ALA B 1 32 ? -17.5 19.281 -26.062 1 48.56 32 ALA B N 1
ATOM 5121 C CA . ALA B 1 32 ? -17.734 18.828 -27.438 1 48.56 32 ALA B CA 1
ATOM 5122 C C . ALA B 1 32 ? -16.938 17.578 -27.75 1 48.56 32 ALA B C 1
ATOM 5124 O O . ALA B 1 32 ? -17.281 16.828 -28.672 1 48.56 32 ALA B O 1
ATOM 5125 N N . ASP B 1 33 ? -15.672 17.25 -27.188 1 60.66 33 ASP B N 1
ATOM 5126 C CA . ASP B 1 33 ? -14.828 16.188 -27.719 1 60.66 33 ASP B CA 1
ATOM 5127 C C . ASP B 1 33 ? -14.891 14.945 -26.844 1 60.66 33 ASP B C 1
ATOM 5129 O O . ASP B 1 33 ? -13.883 14.281 -26.625 1 60.66 33 ASP B O 1
ATOM 5133 N N . ALA B 1 34 ? -15.938 14.641 -26.172 1 70.81 34 ALA B N 1
ATOM 5134 C CA . ALA B 1 34 ? -16.031 13.391 -25.438 1 70.81 34 ALA B CA 1
ATOM 5135 C C . ALA B 1 34 ? -15.969 12.188 -26.375 1 70.81 34 ALA B C 1
ATOM 5137 O O . ALA B 1 34 ? -16.656 12.156 -27.391 1 70.81 34 ALA B O 1
ATOM 5138 N N . PRO B 1 35 ? -14.984 11.305 -26.062 1 84.12 35 PRO B N 1
ATOM 5139 C CA . PRO B 1 35 ? -14.922 10.117 -26.922 1 84.12 35 PRO B CA 1
ATOM 5140 C C . PRO B 1 35 ? -16.188 9.266 -26.844 1 84.12 35 PRO B C 1
ATOM 5142 O O . PRO B 1 35 ? -16.859 9.242 -25.797 1 84.12 35 PRO B O 1
ATOM 5145 N N . ASN B 1 36 ? -16.672 8.891 -27.922 1 86.5 36 ASN B N 1
ATOM 5146 C CA . ASN B 1 36 ? -17.828 7.988 -27.984 1 86.5 36 ASN B CA 1
ATOM 5147 C C . ASN B 1 36 ? -17.422 6.543 -27.703 1 86.5 36 ASN B C 1
ATOM 5149 O O . ASN B 1 36 ? -17.062 5.805 -28.625 1 86.5 36 ASN B O 1
ATOM 5153 N N . ILE B 1 37 ? -17.484 6.156 -26.5 1 90.75 37 ILE B N 1
ATOM 5154 C CA . ILE B 1 37 ? -17.078 4.816 -26.094 1 90.75 37 ILE B CA 1
ATOM 5155 C C . ILE B 1 37 ? -18.297 3.908 -26.031 1 90.75 37 ILE B C 1
ATOM 5157 O O . ILE B 1 37 ? -19.266 4.215 -25.328 1 90.75 37 ILE B O 1
ATOM 5161 N N . VAL B 1 38 ? -18.281 2.863 -26.812 1 89.94 38 VAL B N 1
ATOM 5162 C CA . VAL B 1 38 ? -19.375 1.891 -26.812 1 89.94 38 VAL B CA 1
ATOM 5163 C C . VAL B 1 38 ? -18.875 0.571 -26.219 1 89.94 38 VAL B C 1
ATOM 5165 O O . VAL B 1 38 ? -17.984 -0.076 -26.781 1 89.94 38 VAL B O 1
ATOM 5168 N N . LEU B 1 39 ? -19.469 0.205 -25.125 1 93.56 39 LEU B N 1
ATOM 5169 C CA . LEU B 1 39 ? -19.125 -1.047 -24.469 1 93.56 39 LEU B CA 1
ATOM 5170 C C . LEU B 1 39 ? -20.234 -2.086 -24.656 1 93.56 39 LEU B C 1
ATOM 5172 O O . LEU B 1 39 ? -21.406 -1.733 -24.812 1 93.56 39 LEU B O 1
ATOM 5176 N N . PRO B 1 40 ? -19.828 -3.346 -24.75 1 93.38 40 PRO B N 1
ATOM 5177 C CA . PRO B 1 40 ? -20.859 -4.379 -24.734 1 93.38 40 PRO B CA 1
ATOM 5178 C C . PRO B 1 40 ? -21.844 -4.23 -23.578 1 93.38 40 PRO B C 1
ATOM 5180 O O . PRO B 1 40 ? -21.453 -3.828 -22.484 1 93.38 40 PRO B O 1
ATOM 5183 N N . PRO B 1 41 ? -23.078 -4.648 -23.734 1 92.88 41 PRO B N 1
ATOM 5184 C CA . PRO B 1 41 ? -24.125 -4.41 -22.734 1 92.88 41 PRO B CA 1
ATOM 5185 C C . PRO B 1 41 ? -23.891 -5.184 -21.438 1 92.88 41 PRO B C 1
ATOM 5187 O O . PRO B 1 41 ? -24.469 -4.84 -20.406 1 92.88 41 PRO B O 1
ATOM 5190 N N . TYR B 1 42 ? -23.094 -6.207 -21.562 1 94.5 42 TYR B N 1
ATOM 5191 C CA . TYR B 1 42 ? -22.891 -6.988 -20.344 1 94.5 42 TYR B CA 1
ATOM 5192 C C . TYR B 1 42 ? -21.875 -6.309 -19.422 1 94.5 42 TYR B C 1
ATOM 5194 O O . TYR B 1 42 ? -21.609 -6.789 -18.312 1 94.5 42 TYR B O 1
ATOM 5202 N N . LEU B 1 43 ? -21.359 -5.168 -19.859 1 95.88 43 LEU B N 1
ATOM 5203 C CA . LEU B 1 43 ? -20.438 -4.391 -19.047 1 95.88 43 LEU B CA 1
ATOM 5204 C C . LEU B 1 43 ? -21.125 -3.162 -18.453 1 95.88 43 LEU B C 1
ATOM 5206 O O . LEU B 1 43 ? -21.984 -2.562 -19.109 1 95.88 43 LEU B O 1
ATOM 5210 N N . ARG B 1 44 ? -20.688 -2.84 -17.234 1 94.75 44 ARG B N 1
ATOM 5211 C CA . ARG B 1 44 ? -21.188 -1.608 -16.641 1 94.75 44 ARG B CA 1
ATOM 5212 C C . ARG B 1 44 ? -20.812 -0.396 -17.484 1 94.75 44 ARG B C 1
ATOM 5214 O O . ARG B 1 44 ? -19.734 -0.346 -18.062 1 94.75 44 ARG B O 1
ATOM 5221 N N . PRO B 1 45 ? -21.688 0.587 -17.547 1 92.75 45 PRO B N 1
ATOM 5222 C CA . PRO B 1 45 ? -21.391 1.787 -18.344 1 92.75 45 PRO B CA 1
ATOM 5223 C C . PRO B 1 45 ? -20.203 2.576 -17.797 1 92.75 45 PRO B C 1
ATOM 5225 O O . PRO B 1 45 ? -19.797 2.383 -16.641 1 92.75 45 PRO B O 1
ATOM 5228 N N . VAL B 1 46 ? -19.688 3.418 -18.625 1 94.31 46 VAL B N 1
ATOM 5229 C CA . VAL B 1 46 ? -18.562 4.266 -18.25 1 94.31 46 VAL B CA 1
ATOM 5230 C C . VAL B 1 46 ? -18.969 5.195 -17.109 1 94.31 46 VAL B C 1
ATOM 5232 O O . VAL B 1 46 ? -20 5.867 -17.188 1 94.31 46 VAL B O 1
ATOM 5235 N N . PRO B 1 47 ? -18.172 5.152 -16.031 1 91.56 47 PRO B N 1
ATOM 5236 C CA . PRO B 1 47 ? -18.516 6.031 -14.914 1 91.56 47 PRO B CA 1
ATOM 5237 C C . PRO B 1 47 ? -18.484 7.512 -15.297 1 91.56 47 PRO B C 1
ATOM 5239 O O . PRO B 1 47 ? -17.625 7.941 -16.062 1 91.56 47 PRO B O 1
ATOM 5242 N N . SER B 1 48 ? -19.266 8.297 -14.688 1 89.25 48 SER B N 1
ATOM 5243 C CA . SER B 1 48 ? -19.438 9.703 -15.047 1 89.25 48 SER B CA 1
ATOM 5244 C C . SER B 1 48 ? -18.344 10.57 -14.438 1 89.25 48 SER B C 1
ATOM 5246 O O . SER B 1 48 ? -18.094 11.688 -14.898 1 89.25 48 SER B O 1
ATOM 5248 N N . HIS B 1 49 ? -17.656 10.062 -13.469 1 87 49 HIS B N 1
ATOM 5249 C CA . HIS B 1 49 ? -16.688 10.891 -12.758 1 87 49 HIS B CA 1
ATOM 5250 C C . HIS B 1 49 ? -15.367 10.961 -13.516 1 87 49 HIS B C 1
ATOM 5252 O O . HIS B 1 49 ? -14.492 11.766 -13.18 1 87 49 HIS B O 1
ATOM 5258 N N . ILE B 1 50 ? -15.156 10.164 -14.555 1 92.56 50 ILE B N 1
ATOM 5259 C CA . ILE B 1 50 ? -13.898 10.148 -15.289 1 92.56 50 ILE B CA 1
ATOM 5260 C C . ILE B 1 50 ? -13.867 11.305 -16.281 1 92.56 50 ILE B C 1
ATOM 5262 O O . ILE B 1 50 ? -14.82 11.492 -17.047 1 92.56 50 ILE B O 1
ATOM 5266 N N . ALA B 1 51 ? -12.805 12.055 -16.297 1 91.25 51 ALA B N 1
ATOM 5267 C CA . ALA B 1 51 ? -12.641 13.203 -17.188 1 91.25 51 ALA B CA 1
ATOM 5268 C C . ALA B 1 51 ? -12.461 12.75 -18.641 1 91.25 51 ALA B C 1
ATOM 5270 O O . ALA B 1 51 ? -11.953 11.656 -18.891 1 91.25 51 ALA B O 1
ATOM 5271 N N . ASN B 1 52 ? -12.797 13.594 -19.547 1 91.69 52 ASN B N 1
ATOM 5272 C CA . ASN B 1 52 ? -12.711 13.281 -20.969 1 91.69 52 ASN B CA 1
ATOM 5273 C C . ASN B 1 52 ? -11.273 13.008 -21.406 1 91.69 52 ASN B C 1
ATOM 5275 O O . ASN B 1 52 ? -11.023 12.117 -22.219 1 91.69 52 ASN B O 1
ATOM 5279 N N . GLU B 1 53 ? -10.367 13.789 -20.891 1 91.25 53 GLU B N 1
ATOM 5280 C CA . GLU B 1 53 ? -8.969 13.578 -21.234 1 91.25 53 GLU B CA 1
ATOM 5281 C C . GLU B 1 53 ? -8.492 12.195 -20.812 1 91.25 53 GLU B C 1
ATOM 5283 O O . GLU B 1 53 ? -7.676 11.57 -21.5 1 91.25 53 GLU B O 1
ATOM 5288 N N . ASP B 1 54 ? -9.031 11.773 -19.703 1 95.06 54 ASP B N 1
ATOM 5289 C CA . ASP B 1 54 ? -8.672 10.445 -19.203 1 95.06 54 ASP B CA 1
ATOM 5290 C C . ASP B 1 54 ? -9.328 9.352 -20.047 1 95.06 54 ASP B C 1
ATOM 5292 O O . ASP B 1 54 ? -8.734 8.289 -20.25 1 95.06 54 ASP B O 1
ATOM 5296 N N . LEU B 1 55 ? -10.508 9.609 -20.5 1 95.62 55 LEU B N 1
ATOM 5297 C CA . LEU B 1 55 ? -11.188 8.648 -21.359 1 95.62 55 LEU B CA 1
ATOM 5298 C C . LEU B 1 55 ? -10.438 8.461 -22.672 1 95.62 55 LEU B C 1
ATOM 5300 O O . LEU B 1 55 ? -10.312 7.34 -23.172 1 95.62 55 LEU B O 1
ATOM 5304 N N . VAL B 1 56 ? -9.969 9.562 -23.219 1 94.69 56 VAL B N 1
ATOM 5305 C CA . VAL B 1 56 ? -9.195 9.508 -24.453 1 94.69 56 VAL B CA 1
ATOM 5306 C C . VAL B 1 56 ? -7.922 8.695 -24.234 1 94.69 56 VAL B C 1
ATOM 5308 O O . VAL B 1 56 ? -7.527 7.898 -25.094 1 94.69 56 VAL B O 1
ATOM 5311 N N . TYR B 1 57 ? -7.277 8.945 -23.141 1 95.75 57 TYR B N 1
ATOM 5312 C CA . TYR B 1 57 ? -6.066 8.203 -22.797 1 95.75 57 TYR B CA 1
ATOM 5313 C C . TYR B 1 57 ? -6.359 6.715 -22.656 1 95.75 57 TYR B C 1
ATOM 5315 O O . TYR B 1 57 ? -5.602 5.875 -23.141 1 95.75 57 TYR B O 1
ATOM 5323 N N . LEU B 1 58 ? -7.438 6.375 -21.969 1 96.69 58 LEU B N 1
ATOM 5324 C CA . LEU B 1 58 ? -7.848 4.988 -21.797 1 96.69 58 LEU B CA 1
ATOM 5325 C C . LEU B 1 58 ? -8.102 4.324 -23.156 1 96.69 58 LEU B C 1
ATOM 5327 O O . LEU B 1 58 ? -7.773 3.15 -23.344 1 96.69 58 LEU B O 1
ATOM 5331 N N . GLU B 1 59 ? -8.703 5.055 -24.031 1 94.88 59 GLU B N 1
ATOM 5332 C CA . GLU B 1 59 ? -8.945 4.539 -25.375 1 94.88 59 GLU B CA 1
ATOM 5333 C C . GLU B 1 59 ? -7.637 4.266 -26.109 1 94.88 59 GLU B C 1
ATOM 5335 O O . GLU B 1 59 ? -7.5 3.244 -26.781 1 94.88 59 GLU B O 1
ATOM 5340 N N . LYS B 1 60 ? -6.691 5.164 -25.969 1 93 60 LYS B N 1
ATOM 5341 C CA . LYS B 1 60 ? -5.391 5 -26.609 1 93 60 LYS B CA 1
ATOM 5342 C C . LYS B 1 60 ? -4.66 3.777 -26.047 1 93 60 LYS B C 1
ATOM 5344 O O . LYS B 1 60 ? -3.924 3.109 -26.781 1 93 60 LYS B O 1
ATOM 5349 N N . LYS B 1 61 ? -4.84 3.529 -24.766 1 95.38 61 LYS B N 1
ATOM 5350 C CA . LYS B 1 61 ? -4.227 2.371 -24.125 1 95.38 61 LYS B CA 1
ATOM 5351 C C . LYS B 1 61 ? -5.023 1.101 -24.391 1 95.38 61 LYS B C 1
ATOM 5353 O O . LYS B 1 61 ? -4.691 0.029 -23.891 1 95.38 61 LYS B O 1
ATOM 5358 N N . LYS B 1 62 ? -6.152 1.202 -25.125 1 94.94 62 LYS B N 1
ATOM 5359 C CA . LYS B 1 62 ? -7 0.094 -25.562 1 94.94 62 LYS B CA 1
ATOM 5360 C C . LYS B 1 62 ? -7.691 -0.566 -24.375 1 94.94 62 LYS B C 1
ATOM 5362 O O . LYS B 1 62 ? -7.906 -1.779 -24.375 1 94.94 62 LYS B O 1
ATOM 5367 N N . ALA B 1 63 ? -7.957 0.26 -23.359 1 96.94 63 ALA B N 1
ATOM 5368 C CA . ALA B 1 63 ? -8.57 -0.274 -22.141 1 96.94 63 ALA B CA 1
ATOM 5369 C C . ALA B 1 63 ? -10 -0.732 -22.406 1 96.94 63 ALA B C 1
ATOM 5371 O O . ALA B 1 63 ? -10.523 -1.607 -21.703 1 96.94 63 ALA B O 1
ATOM 5372 N N . PHE B 1 64 ? -10.664 -0.208 -23.484 1 97 64 PHE B N 1
ATOM 5373 C CA . PHE B 1 64 ? -12.062 -0.5 -23.766 1 97 64 PHE B CA 1
ATOM 5374 C C . PHE B 1 64 ? -12.188 -1.603 -24.797 1 97 64 PHE B C 1
ATOM 5376 O O . PHE B 1 64 ? -13.297 -2.055 -25.109 1 97 64 PHE B O 1
ATOM 5383 N N . GLU B 1 65 ? -11.117 -2.072 -25.266 1 94.94 65 GLU B N 1
ATOM 5384 C CA . GLU B 1 65 ? -11.148 -3.064 -26.344 1 94.94 65 GLU B CA 1
ATOM 5385 C C . GLU B 1 65 ? -11.344 -4.473 -25.781 1 94.94 65 GLU B C 1
ATOM 5387 O O . GLU B 1 65 ? -10.594 -4.914 -24.922 1 94.94 65 GLU B O 1
ATOM 5392 N N . ILE B 1 66 ? -12.305 -5.121 -26.281 1 95.25 66 ILE B N 1
ATOM 5393 C CA . ILE B 1 66 ? -12.562 -6.523 -25.984 1 95.25 66 ILE B CA 1
ATOM 5394 C C . ILE B 1 66 ? -12.25 -7.383 -27.203 1 95.25 66 ILE B C 1
ATOM 5396 O O . ILE B 1 66 ? -12.727 -7.105 -28.312 1 95.25 66 ILE B O 1
ATOM 5400 N N . PRO B 1 67 ? -11.445 -8.359 -27.047 1 94.44 67 PRO B N 1
ATOM 5401 C CA . PRO B 1 67 ? -11.094 -9.195 -28.203 1 94.44 67 PRO B CA 1
ATOM 5402 C C . PRO B 1 67 ? -12.289 -9.945 -28.781 1 94.44 67 PRO B C 1
ATOM 5404 O O . PRO B 1 67 ? -13.375 -9.922 -28.188 1 94.44 67 PRO B O 1
ATOM 5407 N N . ALA B 1 68 ? -12.031 -10.547 -29.938 1 93.62 68 ALA B N 1
ATOM 5408 C CA . ALA B 1 68 ? -13.062 -11.359 -30.578 1 93.62 68 ALA B CA 1
ATOM 5409 C C . ALA B 1 68 ? -13.57 -12.445 -29.641 1 93.62 68 ALA B C 1
ATOM 5411 O O . ALA B 1 68 ? -12.852 -12.883 -28.75 1 93.62 68 ALA B O 1
ATOM 5412 N N . THR B 1 69 ? -14.742 -12.953 -29.906 1 93.19 69 THR B N 1
ATOM 5413 C CA . THR B 1 69 ? -15.43 -13.891 -29.016 1 93.19 69 THR B CA 1
ATOM 5414 C C . THR B 1 69 ? -14.578 -15.133 -28.766 1 93.19 69 THR B C 1
ATOM 5416 O O . THR B 1 69 ? -14.477 -15.602 -27.641 1 93.19 69 THR B O 1
ATOM 5419 N N . ILE B 1 70 ? -13.945 -15.648 -29.797 1 93 70 ILE B N 1
ATOM 5420 C CA . ILE B 1 70 ? -13.156 -16.875 -29.672 1 93 70 ILE B CA 1
ATOM 5421 C C . ILE B 1 70 ? -11.953 -16.625 -28.766 1 93 70 ILE B C 1
ATOM 5423 O O . ILE B 1 70 ? -11.648 -17.438 -27.891 1 93 70 ILE B O 1
ATOM 5427 N N . GLN B 1 71 ? -11.289 -15.508 -29.031 1 94.56 71 GLN B N 1
ATOM 5428 C CA . GLN B 1 71 ? -10.117 -15.156 -28.219 1 94.56 71 GLN B CA 1
ATOM 5429 C C . GLN B 1 71 ? -10.523 -14.844 -26.781 1 94.56 71 GLN B C 1
ATOM 5431 O O . GLN B 1 71 ? -9.844 -15.25 -25.844 1 94.56 71 GLN B O 1
ATOM 5436 N N . ARG B 1 72 ? -11.57 -14.07 -26.578 1 95.12 72 ARG B N 1
ATOM 5437 C CA . ARG B 1 72 ? -12.078 -13.742 -25.234 1 95.12 72 ARG B CA 1
ATOM 5438 C C . ARG B 1 72 ? -12.398 -15 -24.453 1 95.12 72 ARG B C 1
ATOM 5440 O O . ARG B 1 72 ? -11.984 -15.141 -23.297 1 95.12 72 ARG B O 1
ATOM 5447 N N . ASN B 1 73 ? -13.102 -15.922 -25.094 1 94.31 73 ASN B N 1
ATOM 5448 C CA . ASN B 1 73 ? -13.508 -17.156 -24.438 1 94.31 73 ASN B CA 1
ATOM 5449 C C . ASN B 1 73 ? -12.305 -18.016 -24.062 1 94.31 73 ASN B C 1
ATOM 5451 O O . ASN B 1 73 ? -12.297 -18.672 -23.016 1 94.31 73 ASN B O 1
ATOM 5455 N N . GLU B 1 74 ? -11.359 -18.016 -24.969 1 94.88 74 GLU B N 1
ATOM 5456 C CA . GLU B 1 74 ? -10.156 -18.781 -24.672 1 94.88 74 GLU B CA 1
ATOM 5457 C C . GLU B 1 74 ? -9.398 -18.203 -23.469 1 94.88 74 GLU B C 1
ATOM 5459 O O . GLU B 1 74 ? -8.859 -18.938 -22.656 1 94.88 74 GLU B O 1
ATOM 5464 N N . LEU B 1 75 ? -9.336 -16.875 -23.406 1 96.62 75 LEU B N 1
ATOM 5465 C CA . LEU B 1 75 ? -8.695 -16.219 -22.266 1 96.62 75 LEU B CA 1
ATOM 5466 C C . LEU B 1 75 ? -9.43 -16.531 -20.969 1 96.62 75 LEU B C 1
ATOM 5468 O O . LEU B 1 75 ? -8.797 -16.812 -19.953 1 96.62 75 LEU B O 1
ATOM 5472 N N . ILE B 1 76 ? -10.742 -16.5 -20.984 1 95.69 76 ILE B N 1
ATOM 5473 C CA . ILE B 1 76 ? -11.562 -16.797 -19.812 1 95.69 76 ILE B CA 1
ATOM 5474 C C . ILE B 1 76 ? -11.391 -18.266 -19.422 1 95.69 76 ILE B C 1
ATOM 5476 O O . ILE B 1 76 ? -11.289 -18.578 -18.234 1 95.69 76 ILE B O 1
ATOM 5480 N N . ARG B 1 77 ? -11.344 -19.125 -20.438 1 93.75 77 ARG B N 1
ATOM 5481 C CA . ARG B 1 77 ? -11.117 -20.547 -20.188 1 93.75 77 ARG B CA 1
ATOM 5482 C C . ARG B 1 77 ? -9.781 -20.781 -19.484 1 93.75 77 ARG B C 1
ATOM 5484 O O . ARG B 1 77 ? -9.695 -21.562 -18.531 1 93.75 77 ARG B O 1
ATOM 5491 N N . CYS B 1 78 ? -8.734 -20.109 -19.953 1 94.81 78 CYS B N 1
ATOM 5492 C CA . CYS B 1 78 ? -7.418 -20.219 -19.328 1 94.81 78 CYS B CA 1
ATOM 5493 C C . CYS B 1 78 ? -7.449 -19.734 -17.891 1 94.81 78 CYS B C 1
ATOM 5495 O O . CYS B 1 78 ? -6.852 -20.359 -17.016 1 94.81 78 CYS B O 1
ATOM 5497 N N . TYR B 1 79 ? -8.133 -18.688 -17.641 1 95.94 79 TYR B N 1
ATOM 5498 C CA . TYR B 1 79 ? -8.273 -18.203 -16.281 1 95.94 79 TYR B CA 1
ATOM 5499 C C . TYR B 1 79 ? -8.938 -19.25 -15.391 1 95.94 79 TYR B C 1
ATOM 5501 O O . TYR B 1 79 ? -8.461 -19.516 -14.281 1 95.94 79 TYR B O 1
ATOM 5509 N N . ILE B 1 80 ? -10.016 -19.828 -15.828 1 93.5 80 ILE B N 1
ATOM 5510 C CA . ILE B 1 80 ? -10.828 -20.75 -15.047 1 93.5 80 ILE B CA 1
ATOM 5511 C C . ILE B 1 80 ? -10.008 -22 -14.719 1 93.5 80 ILE B C 1
ATOM 5513 O O . ILE B 1 80 ? -10.055 -22.5 -13.594 1 93.5 80 ILE B O 1
ATOM 5517 N N . GLN B 1 81 ? -9.172 -22.391 -15.633 1 92.31 81 GLN B N 1
ATOM 5518 C CA . GLN B 1 81 ? -8.469 -23.656 -15.477 1 92.31 81 GLN B CA 1
ATOM 5519 C C . GLN B 1 81 ? -7.172 -23.484 -14.695 1 92.31 81 GLN B C 1
ATOM 5521 O O . GLN B 1 81 ? -6.805 -24.328 -13.883 1 92.31 81 GLN B O 1
ATOM 5526 N N . TYR B 1 82 ? -6.566 -22.344 -14.914 1 95.06 82 TYR B N 1
ATOM 5527 C CA . TYR B 1 82 ? -5.18 -22.328 -14.461 1 95.06 82 TYR B CA 1
ATOM 5528 C C . TYR B 1 82 ? -4.973 -21.281 -13.375 1 95.06 82 TYR B C 1
ATOM 5530 O O . TYR B 1 82 ? -3.955 -21.297 -12.68 1 95.06 82 TYR B O 1
ATOM 5538 N N . VAL B 1 83 ? -5.883 -20.359 -13.156 1 96.06 83 VAL B N 1
ATOM 5539 C CA . VAL B 1 83 ? -5.703 -19.297 -12.164 1 96.06 83 VAL B CA 1
ATOM 5540 C C . VAL B 1 83 ? -6.734 -19.453 -11.047 1 96.06 83 VAL B C 1
ATOM 5542 O O . VAL B 1 83 ? -6.383 -19.469 -9.867 1 96.06 83 VAL B O 1
ATOM 5545 N N . HIS B 1 84 ? -7.977 -19.688 -11.359 1 94.69 84 HIS B N 1
ATOM 5546 C CA . HIS B 1 84 ? -9.117 -19.672 -10.453 1 94.69 84 HIS B CA 1
ATOM 5547 C C . HIS B 1 84 ? -8.969 -20.734 -9.367 1 94.69 84 HIS B C 1
ATOM 5549 O O . HIS B 1 84 ? -9.344 -20.516 -8.219 1 94.69 84 HIS B O 1
ATOM 5555 N N . PRO B 1 85 ? -8.445 -21.922 -9.672 1 93.81 85 PRO B N 1
ATOM 5556 C CA . PRO B 1 85 ? -8.406 -22.969 -8.648 1 93.81 85 PRO B CA 1
ATOM 5557 C C . PRO B 1 85 ? -7.59 -22.578 -7.422 1 93.81 85 PRO B C 1
ATOM 5559 O O . PRO B 1 85 ? -7.934 -22.953 -6.297 1 93.81 85 PRO B O 1
ATOM 5562 N N . LEU B 1 86 ? -6.531 -21.812 -7.676 1 95.56 86 LEU B N 1
ATOM 5563 C CA . LEU B 1 86 ? -5.699 -21.422 -6.543 1 95.56 86 LEU B CA 1
ATOM 5564 C C . LEU B 1 86 ? -5.914 -19.953 -6.188 1 95.56 86 LEU B C 1
ATOM 5566 O O . LEU B 1 86 ? -5.223 -19.422 -5.324 1 95.56 86 LEU B O 1
ATOM 5570 N N . LEU B 1 87 ? -6.816 -19.297 -6.84 1 96.81 87 LEU B N 1
ATOM 5571 C CA . LEU B 1 87 ? -7.219 -17.922 -6.574 1 96.81 87 LEU B CA 1
ATOM 5572 C C . LEU B 1 87 ? -8.703 -17.719 -6.883 1 96.81 87 LEU B C 1
ATOM 5574 O O . LEU B 1 87 ? -9.047 -16.984 -7.812 1 96.81 87 LEU B O 1
ATOM 5578 N N . PRO B 1 88 ? -9.531 -18.359 -6.109 1 96.25 88 PRO B N 1
ATOM 5579 C CA . PRO B 1 88 ? -10.969 -18.344 -6.387 1 96.25 88 PRO B CA 1
ATOM 5580 C C . PRO B 1 88 ? -11.648 -17.062 -5.91 1 96.25 88 PRO B C 1
ATOM 5582 O O . PRO B 1 88 ? -12.477 -17.094 -4.996 1 96.25 88 PRO B O 1
ATOM 5585 N N . ILE B 1 89 ? -11.477 -16.016 -6.586 1 97.62 89 ILE B N 1
ATOM 5586 C CA . ILE B 1 89 ? -11.898 -14.703 -6.09 1 97.62 89 ILE B CA 1
ATOM 5587 C C . ILE B 1 89 ? -13.078 -14.203 -6.914 1 97.62 89 ILE B C 1
ATOM 5589 O O . ILE B 1 89 ? -13.477 -13.039 -6.797 1 97.62 89 ILE B O 1
ATOM 5593 N N . ILE B 1 90 ? -13.602 -15 -7.816 1 95.88 90 ILE B N 1
ATOM 5594 C CA . ILE B 1 90 ? -14.734 -14.633 -8.656 1 95.88 90 ILE B CA 1
ATOM 5595 C C . ILE B 1 90 ? -15.805 -15.727 -8.594 1 95.88 90 ILE B C 1
ATOM 5597 O O . ILE B 1 90 ? -15.484 -16.906 -8.539 1 95.88 90 ILE B O 1
ATOM 5601 N N . ASP B 1 91 ? -17.047 -15.297 -8.516 1 93.31 91 ASP B N 1
ATOM 5602 C CA . ASP B 1 91 ? -18.125 -16.234 -8.75 1 93.31 91 ASP B CA 1
ATOM 5603 C C . ASP B 1 91 ? -18.312 -16.5 -10.242 1 93.31 91 ASP B C 1
ATOM 5605 O O . ASP B 1 91 ? -18.938 -15.719 -10.945 1 93.31 91 ASP B O 1
ATOM 5609 N N . LEU B 1 92 ? -17.891 -17.656 -10.695 1 92.31 92 LEU B N 1
ATOM 5610 C CA . LEU B 1 92 ? -17.75 -17.969 -12.109 1 92.31 92 LEU B CA 1
ATOM 5611 C C . LEU B 1 92 ? -19.109 -18.031 -12.797 1 92.31 92 LEU B C 1
ATOM 5613 O O . LEU B 1 92 ? -19.266 -17.562 -13.93 1 92.31 92 LEU B O 1
ATOM 5617 N N . ARG B 1 93 ? -20.047 -18.547 -12.148 1 88.94 93 ARG B N 1
ATOM 5618 C CA . ARG B 1 93 ? -21.359 -18.703 -12.781 1 88.94 93 ARG B CA 1
ATOM 5619 C C . ARG B 1 93 ? -21.984 -17.359 -13.086 1 88.94 93 ARG B C 1
ATOM 5621 O O . ARG B 1 93 ? -22.484 -17.141 -14.188 1 88.94 93 ARG B O 1
ATOM 5628 N N . ASP B 1 94 ? -21.938 -16.5 -12.062 1 89.38 94 ASP B N 1
ATOM 5629 C CA . ASP B 1 94 ? -22.484 -15.164 -12.266 1 89.38 94 ASP B CA 1
ATOM 5630 C C . ASP B 1 94 ? -21.703 -14.414 -13.344 1 89.38 94 ASP B C 1
ATOM 5632 O O . ASP B 1 94 ? -22.297 -13.711 -14.164 1 89.38 94 ASP B O 1
ATOM 5636 N N . PHE B 1 95 ? -20.469 -14.539 -13.359 1 93.94 95 PHE B N 1
ATOM 5637 C CA . PHE B 1 95 ? -19.578 -13.875 -14.297 1 93.94 95 PHE B CA 1
ATOM 5638 C C . PHE B 1 95 ? -19.828 -14.344 -15.727 1 93.94 95 PHE B C 1
ATOM 5640 O O . PHE B 1 95 ? -19.984 -13.523 -16.641 1 93.94 95 PHE B O 1
ATOM 5647 N N . LEU B 1 96 ? -19.938 -15.656 -15.945 1 92.44 96 LEU B N 1
ATOM 5648 C CA . LEU B 1 96 ? -20.172 -16.234 -17.266 1 92.44 96 LEU B CA 1
ATOM 5649 C C . LEU B 1 96 ? -21.594 -15.961 -17.734 1 92.44 96 LEU B C 1
ATOM 5651 O O . LEU B 1 96 ? -21.812 -15.727 -18.922 1 92.44 96 LEU B O 1
ATOM 5655 N N . ARG B 1 97 ? -22.5 -15.992 -16.812 1 91.5 97 ARG B N 1
ATOM 5656 C CA . ARG B 1 97 ? -23.891 -15.727 -17.156 1 91.5 97 ARG B CA 1
ATOM 5657 C C . ARG B 1 97 ? -24.047 -14.305 -17.688 1 91.5 97 ARG B C 1
ATOM 5659 O O . ARG B 1 97 ? -24.797 -14.078 -18.641 1 91.5 97 ARG B O 1
ATOM 5666 N N . ALA B 1 98 ? -23.359 -13.422 -17.047 1 92.81 98 ALA B N 1
ATOM 5667 C CA . ALA B 1 98 ? -23.438 -12.031 -17.484 1 92.81 98 ALA B CA 1
ATOM 5668 C C . ALA B 1 98 ? -22.938 -11.867 -18.906 1 92.81 98 ALA B C 1
ATOM 5670 O O . ALA B 1 98 ? -23.516 -11.125 -19.703 1 92.81 98 ALA B O 1
ATOM 5671 N N . ILE B 1 99 ? -21.906 -12.539 -19.266 1 92.88 99 ILE B N 1
ATOM 5672 C CA . ILE B 1 99 ? -21.297 -12.438 -20.594 1 92.88 99 ILE B CA 1
ATOM 5673 C C . ILE B 1 99 ? -22.172 -13.18 -21.609 1 92.88 99 ILE B C 1
ATOM 5675 O O . ILE B 1 99 ? -22.359 -12.719 -22.734 1 92.88 99 ILE B O 1
ATOM 5679 N N . ASP B 1 100 ? -22.75 -14.266 -21.172 1 90.25 100 ASP B N 1
ATOM 5680 C CA . ASP B 1 100 ? -23.516 -15.125 -22.062 1 90.25 100 ASP B CA 1
ATOM 5681 C C . ASP B 1 100 ? -24.859 -14.492 -22.406 1 90.25 100 ASP B C 1
ATOM 5683 O O . ASP B 1 100 ? -25.344 -14.641 -23.531 1 90.25 100 ASP B O 1
ATOM 5687 N N . GLN B 1 101 ? -25.609 -13.906 -21.484 1 86.56 101 GLN B N 1
ATOM 5688 C CA . GLN B 1 101 ? -26.922 -13.328 -21.703 1 86.56 101 GLN B CA 1
ATOM 5689 C C . GLN B 1 101 ? -26.828 -12.023 -22.5 1 86.56 101 GLN B C 1
ATOM 5691 O O . GLN B 1 101 ? -27.812 -11.578 -23.094 1 86.56 101 GLN B O 1
ATOM 5696 N N . HIS B 1 102 ? -25.859 -11.547 -22.859 1 74.12 102 HIS B N 1
ATOM 5697 C CA . HIS B 1 102 ? -25.578 -10.328 -23.625 1 74.12 102 HIS B CA 1
ATOM 5698 C C . HIS B 1 102 ? -26.203 -9.109 -22.953 1 74.12 102 HIS B C 1
ATOM 5700 O O . HIS B 1 102 ? -25.578 -8.047 -22.891 1 74.12 102 HIS B O 1
ATOM 5706 N N . GLU B 1 103 ? -27.469 -9.188 -22.453 1 76.44 103 GLU B N 1
ATOM 5707 C CA . GLU B 1 103 ? -28.094 -8.086 -21.719 1 76.44 103 GLU B CA 1
ATOM 5708 C C . GLU B 1 103 ? -28.531 -8.523 -20.328 1 76.44 103 GLU B C 1
ATOM 5710 O O . GLU B 1 103 ? -29.734 -8.648 -20.062 1 76.44 103 GLU B O 1
ATOM 5715 N N . PRO B 1 104 ? -27.578 -8.633 -19.562 1 82.31 104 PRO B N 1
ATOM 5716 C CA . PRO B 1 104 ? -27.891 -9.117 -18.219 1 82.31 104 PRO B CA 1
ATOM 5717 C C . PRO B 1 104 ? -28.438 -8.023 -17.312 1 82.31 104 PRO B C 1
ATOM 5719 O O . PRO B 1 104 ? -28.219 -6.836 -17.562 1 82.31 104 PRO B O 1
ATOM 5722 N N . SER B 1 105 ? -29.078 -8.398 -16.297 1 84.5 105 SER B N 1
ATOM 5723 C CA . SER B 1 105 ? -29.578 -7.477 -15.281 1 84.5 105 SER B CA 1
ATOM 5724 C C . SER B 1 105 ? -28.453 -6.934 -14.414 1 84.5 105 SER B C 1
ATOM 5726 O O . SER B 1 105 ? -28.531 -5.812 -13.914 1 84.5 105 SER B O 1
ATOM 5728 N N . ASP B 1 106 ? -27.5 -7.785 -14.297 1 88.44 106 ASP B N 1
ATOM 5729 C CA . ASP B 1 106 ? -26.359 -7.371 -13.492 1 88.44 106 ASP B CA 1
ATOM 5730 C C . ASP B 1 106 ? -25.078 -7.367 -14.328 1 88.44 106 ASP B C 1
ATOM 5732 O O . ASP B 1 106 ? -24.312 -8.336 -14.312 1 88.44 106 ASP B O 1
ATOM 5736 N N . PRO B 1 107 ? -24.766 -6.348 -14.945 1 93.38 107 PRO B N 1
ATOM 5737 C CA . PRO B 1 107 ? -23.547 -6.262 -15.766 1 93.38 107 PRO B CA 1
ATOM 5738 C C . PRO B 1 107 ? -22.266 -6.352 -14.938 1 93.38 107 PRO B C 1
ATOM 5740 O O . PRO B 1 107 ? -22.281 -6.055 -13.742 1 93.38 107 PRO B O 1
ATOM 5743 N N . ILE B 1 108 ? -21.234 -6.77 -15.539 1 95 108 ILE B N 1
ATOM 5744 C CA . ILE B 1 108 ? -19.969 -6.961 -14.828 1 95 108 ILE B CA 1
ATOM 5745 C C . ILE B 1 108 ? -19.062 -5.754 -15.047 1 95 108 ILE B C 1
ATOM 5747 O O . ILE B 1 108 ? -19.297 -4.953 -15.953 1 95 108 ILE B O 1
ATOM 5751 N N . SER B 1 109 ? -18.078 -5.641 -14.211 1 96.62 109 SER B N 1
ATOM 5752 C CA . SER B 1 109 ? -17.094 -4.562 -14.273 1 96.62 109 SER B CA 1
ATOM 5753 C C . SER B 1 109 ? -16.156 -4.746 -15.453 1 96.62 109 SER B C 1
ATOM 5755 O O . SER B 1 109 ? -15.656 -5.848 -15.695 1 96.62 109 SER B O 1
ATOM 5757 N N . LEU B 1 110 ? -15.93 -3.662 -16.234 1 98.12 110 LEU B N 1
ATOM 5758 C CA . LEU B 1 110 ? -14.953 -3.697 -17.312 1 98.12 110 LEU B CA 1
ATOM 5759 C C . LEU B 1 110 ? -13.562 -4.055 -16.781 1 98.12 110 LEU B C 1
ATOM 5761 O O . LEU B 1 110 ? -12.852 -4.855 -17.375 1 98.12 110 LEU B O 1
ATOM 5765 N N . MET B 1 111 ? -13.195 -3.414 -15.664 1 98.38 111 MET B N 1
ATOM 5766 C CA . MET B 1 111 ? -11.875 -3.654 -15.078 1 98.38 111 MET B CA 1
ATOM 5767 C C . MET B 1 111 ? -11.711 -5.121 -14.688 1 98.38 111 MET B C 1
ATOM 5769 O O . MET B 1 111 ? -10.648 -5.707 -14.883 1 98.38 111 MET B O 1
ATOM 5773 N N . LEU B 1 112 ? -12.727 -5.684 -14.125 1 98.44 112 LEU B N 1
ATOM 5774 C CA . LEU B 1 112 ? -12.664 -7.086 -13.719 1 98.44 112 LEU B CA 1
ATOM 5775 C C . LEU B 1 112 ? -12.492 -7.996 -14.93 1 98.44 112 LEU B C 1
ATOM 5777 O O . LEU B 1 112 ? -11.711 -8.945 -14.891 1 98.44 112 LEU B O 1
ATOM 5781 N N . LEU B 1 113 ? -13.281 -7.746 -15.984 1 98.56 113 LEU B N 1
ATOM 5782 C CA . LEU B 1 113 ? -13.148 -8.555 -17.203 1 98.56 113 LEU B CA 1
ATOM 5783 C C . LEU B 1 113 ? -11.727 -8.469 -17.75 1 98.56 113 LEU B C 1
ATOM 5785 O O . LEU B 1 113 ? -11.133 -9.492 -18.109 1 98.56 113 LEU B O 1
ATOM 5789 N N . GLN B 1 114 ? -11.219 -7.219 -17.891 1 98.69 114 GLN B N 1
ATOM 5790 C CA . GLN B 1 114 ? -9.859 -7.035 -18.391 1 98.69 114 GLN B CA 1
ATOM 5791 C C . GLN B 1 114 ? -8.844 -7.758 -17.5 1 98.69 114 GLN B C 1
ATOM 5793 O O . GLN B 1 114 ? -7.883 -8.344 -18 1 98.69 114 GLN B O 1
ATOM 5798 N N . ALA B 1 115 ? -9.008 -7.711 -16.172 1 98.81 115 ALA B N 1
ATOM 5799 C CA . ALA B 1 115 ? -8.094 -8.367 -15.234 1 98.81 115 ALA B CA 1
ATOM 5800 C C . ALA B 1 115 ? -8.133 -9.883 -15.398 1 98.81 115 ALA B C 1
ATOM 5802 O O . ALA B 1 115 ? -7.094 -10.547 -15.344 1 98.81 115 ALA B O 1
ATOM 5803 N N . VAL B 1 116 ? -9.344 -10.414 -15.555 1 98.44 116 VAL B N 1
ATOM 5804 C CA . VAL B 1 116 ? -9.5 -11.852 -15.758 1 98.44 116 VAL B CA 1
ATOM 5805 C C . VAL B 1 116 ? -8.805 -12.266 -17.047 1 98.44 116 VAL B C 1
ATOM 5807 O O . VAL B 1 116 ? -8.078 -13.266 -17.078 1 98.44 116 VAL B O 1
ATOM 5810 N N . MET B 1 117 ? -9.023 -11.539 -18.094 1 98.5 117 MET B N 1
ATOM 5811 C CA . MET B 1 117 ? -8.383 -11.844 -19.375 1 98.5 117 MET B CA 1
ATOM 5812 C C . MET B 1 117 ? -6.867 -11.695 -19.266 1 98.5 117 MET B C 1
ATOM 5814 O O . MET B 1 117 ? -6.117 -12.492 -19.828 1 98.5 117 MET B O 1
ATOM 5818 N N . PHE B 1 118 ? -6.414 -10.719 -18.531 1 98.38 118 PHE B N 1
ATOM 5819 C CA . PHE B 1 118 ? -4.988 -10.555 -18.266 1 98.38 118 PHE B CA 1
ATOM 5820 C C . PHE B 1 118 ? -4.398 -11.812 -17.656 1 98.38 118 PHE B C 1
ATOM 5822 O O . PHE B 1 118 ? -3.363 -12.305 -18.094 1 98.38 118 PHE B O 1
ATOM 5829 N N . ALA B 1 119 ? -5.027 -12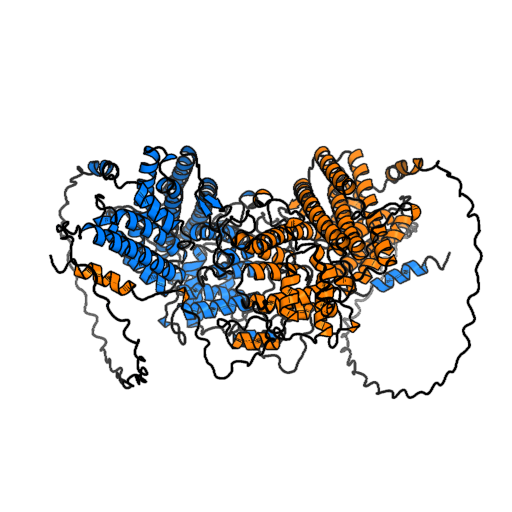.273 -16.625 1 97.81 119 ALA B N 1
ATOM 5830 C CA . ALA B 1 119 ? -4.535 -13.477 -15.961 1 97.81 119 ALA B CA 1
ATOM 5831 C C . ALA B 1 119 ? -4.484 -14.656 -16.922 1 97.81 119 ALA B C 1
ATOM 5833 O O . ALA B 1 119 ? -3.607 -15.523 -16.812 1 97.81 119 ALA B O 1
ATOM 5834 N N . GLY B 1 120 ? -5.379 -14.68 -17.906 1 97.06 120 GLY B N 1
ATOM 5835 C CA . GLY B 1 120 ? -5.445 -15.758 -18.875 1 97.06 120 GLY B CA 1
ATOM 5836 C C . GLY B 1 120 ? -4.348 -15.68 -19.922 1 97.06 120 GLY B C 1
ATOM 5837 O O . GLY B 1 120 ? -4.012 -16.688 -20.547 1 97.06 120 GLY B O 1
ATOM 5838 N N . THR B 1 121 ? -3.734 -14.516 -20.125 1 97.12 121 THR B N 1
ATOM 5839 C CA . THR B 1 121 ? -2.732 -14.32 -21.172 1 97.12 121 THR B CA 1
ATOM 5840 C C . THR B 1 121 ? -1.492 -15.164 -20.891 1 97.12 121 THR B C 1
ATOM 5842 O O . THR B 1 121 ? -0.741 -15.5 -21.812 1 97.12 121 THR B O 1
ATOM 5845 N N . THR B 1 122 ? -1.307 -15.539 -19.656 1 96.12 122 THR B N 1
ATOM 5846 C CA . THR B 1 122 ? -0.137 -16.328 -19.281 1 96.12 122 THR B CA 1
ATOM 5847 C C . THR B 1 122 ? -0.208 -17.719 -19.875 1 96.12 122 THR B C 1
ATOM 5849 O O . THR B 1 122 ? 0.823 -18.328 -20.172 1 96.12 122 THR B O 1
ATOM 5852 N N . PHE B 1 123 ? -1.404 -18.219 -20.156 1 95.81 123 PHE B N 1
ATOM 5853 C CA . PHE B 1 123 ? -1.559 -19.641 -20.438 1 95.81 123 PHE B CA 1
ATOM 5854 C C . PHE B 1 123 ? -2.17 -19.844 -21.812 1 95.81 123 PHE B C 1
ATOM 5856 O O . PHE B 1 123 ? -2.258 -20.984 -22.297 1 95.81 123 PHE B O 1
ATOM 5863 N N . ILE B 1 124 ? -2.523 -18.828 -22.438 1 95.06 124 ILE B N 1
ATOM 5864 C CA . ILE B 1 124 ? -3.223 -18.953 -23.719 1 95.06 124 ILE B CA 1
ATOM 5865 C C . ILE B 1 124 ? -2.264 -19.469 -24.781 1 95.06 124 ILE B C 1
ATOM 5867 O O . ILE B 1 124 ? -1.067 -19.172 -24.75 1 95.06 124 ILE B O 1
ATOM 5871 N N . ASP B 1 125 ? -2.805 -20.234 -25.641 1 92.62 125 ASP B N 1
ATOM 5872 C CA . ASP B 1 125 ? -2.051 -20.641 -26.828 1 92.62 125 ASP B CA 1
ATOM 5873 C C . ASP B 1 125 ? -1.808 -19.453 -27.75 1 92.62 125 ASP B C 1
ATOM 5875 O O . ASP B 1 125 ? -2.756 -18.812 -28.219 1 92.62 125 ASP B O 1
ATOM 5879 N N . MET B 1 126 ? -0.63 -19.188 -28.047 1 91.38 126 MET B N 1
ATOM 5880 C CA . MET B 1 126 ? -0.236 -17.984 -28.781 1 91.38 126 MET B CA 1
ATOM 5881 C C . MET B 1 126 ? -0.728 -18.031 -30.219 1 91.38 126 MET B C 1
ATOM 5883 O O . MET B 1 126 ? -0.726 -17.016 -30.922 1 91.38 126 MET B O 1
ATOM 5887 N N . THR B 1 127 ? -1.277 -19.156 -30.641 1 90.12 127 THR B N 1
ATOM 5888 C CA . THR B 1 127 ? -1.861 -19.266 -31.984 1 90.12 127 THR B CA 1
ATOM 5889 C C . THR B 1 127 ? -3.135 -18.422 -32.062 1 90.12 127 THR B C 1
ATOM 5891 O O . THR B 1 127 ? -3.531 -18.016 -33.156 1 90.12 127 THR B O 1
ATOM 5894 N N . TYR B 1 128 ? -3.766 -18.156 -30.891 1 88.12 128 TYR B N 1
ATOM 5895 C CA . TYR B 1 128 ? -4.988 -17.359 -30.859 1 88.12 128 TYR B CA 1
ATOM 5896 C C . TYR B 1 128 ? -4.668 -15.867 -30.891 1 88.12 128 TYR B C 1
ATOM 5898 O O . TYR B 1 128 ? -5.566 -15.039 -31.047 1 88.12 128 TYR B O 1
ATOM 5906 N N . VAL B 1 129 ? -3.371 -15.57 -30.75 1 90.06 129 VAL B N 1
ATOM 5907 C CA . VAL B 1 129 ? -2.98 -14.18 -30.531 1 90.06 129 VAL B CA 1
ATOM 5908 C C . VAL B 1 129 ? -2.328 -13.625 -31.797 1 90.06 129 VAL B C 1
ATOM 5910 O O . VAL B 1 129 ? -1.455 -14.266 -32.375 1 90.06 129 VAL B O 1
ATOM 5913 N N . THR B 1 130 ? -2.863 -12.469 -32.25 1 87.88 130 THR B N 1
ATOM 5914 C CA . THR B 1 130 ? -2.289 -11.805 -33.406 1 87.88 130 THR B CA 1
ATOM 5915 C C . THR B 1 130 ? -1.819 -10.398 -33.062 1 87.88 130 THR B C 1
ATOM 5917 O O . THR B 1 130 ? -2.422 -9.734 -32.219 1 87.88 130 THR B O 1
ATOM 5920 N N . GLY B 1 131 ? -0.7 -9.953 -33.656 1 86.94 131 GLY B N 1
ATOM 5921 C CA . GLY B 1 131 ? -0.301 -8.555 -33.562 1 86.94 131 GLY B CA 1
ATOM 5922 C C . GLY B 1 131 ? 0.724 -8.297 -32.469 1 86.94 131 GLY B C 1
ATOM 5923 O O . GLY B 1 131 ? 1.037 -7.148 -32.156 1 86.94 131 GLY B O 1
ATOM 5924 N N . TYR B 1 132 ? 1.105 -9.312 -31.719 1 89.69 132 TYR B N 1
ATOM 5925 C CA . TYR B 1 132 ? 2.109 -9.148 -30.672 1 89.69 132 TYR B CA 1
ATOM 5926 C C . TYR B 1 132 ? 3.332 -10.016 -30.953 1 89.69 132 TYR B C 1
ATOM 5928 O O . TYR B 1 132 ? 3.211 -11.109 -31.5 1 89.69 132 TYR B O 1
ATOM 5936 N N . GLU B 1 133 ? 4.496 -9.539 -30.578 1 86 133 GLU B N 1
ATOM 5937 C CA . GLU B 1 133 ? 5.773 -10.188 -30.844 1 86 133 GLU B CA 1
ATOM 5938 C C . GLU B 1 133 ? 5.91 -11.492 -30.078 1 86 133 GLU B C 1
ATOM 5940 O O . GLU B 1 133 ? 6.359 -12.5 -30.625 1 86 133 GLU B O 1
ATOM 5945 N N . ASP B 1 134 ? 5.641 -11.461 -28.859 1 88.88 134 ASP B N 1
ATOM 5946 C CA . ASP B 1 134 ? 5.758 -12.609 -27.984 1 88.88 134 ASP B CA 1
ATOM 5947 C C . ASP B 1 134 ? 4.734 -12.547 -26.844 1 88.88 134 ASP B C 1
ATOM 5949 O O . ASP B 1 134 ? 3.943 -11.602 -26.781 1 88.88 134 ASP B O 1
ATOM 5953 N N . ARG B 1 135 ? 4.699 -13.57 -26.094 1 91.44 135 ARG B N 1
ATOM 5954 C CA . ARG B 1 135 ? 3.727 -13.672 -25 1 91.44 135 ARG B CA 1
ATOM 5955 C C . ARG B 1 135 ? 3.934 -12.562 -23.984 1 91.44 135 ARG B C 1
ATOM 5957 O O . ARG B 1 135 ? 2.967 -12.023 -23.438 1 91.44 135 ARG B O 1
ATOM 5964 N N . HIS B 1 136 ? 5.137 -12.266 -23.75 1 89.56 136 HIS B N 1
ATOM 5965 C CA . HIS B 1 136 ? 5.441 -11.227 -22.766 1 89.56 136 HIS B CA 1
ATOM 5966 C C . HIS B 1 136 ? 4.84 -9.883 -23.188 1 89.56 136 HIS B C 1
ATOM 5968 O O . HIS B 1 136 ? 4.285 -9.164 -22.344 1 89.56 136 HIS B O 1
ATOM 5974 N N . ALA B 1 137 ? 5 -9.547 -24.453 1 91.62 137 ALA B N 1
ATOM 5975 C CA . ALA B 1 137 ? 4.422 -8.312 -24.969 1 91.62 137 ALA B CA 1
ATOM 5976 C C . ALA B 1 137 ? 2.9 -8.32 -24.844 1 91.62 137 ALA B C 1
ATOM 5978 O O . ALA B 1 137 ? 2.287 -7.293 -24.547 1 91.62 137 ALA B O 1
ATOM 5979 N N . TYR B 1 138 ? 2.332 -9.5 -25.172 1 95.31 138 TYR B N 1
ATOM 5980 C CA . TYR B 1 138 ? 0.886 -9.656 -25.062 1 95.31 138 TYR B CA 1
ATOM 5981 C C . TYR B 1 138 ? 0.431 -9.484 -23.625 1 95.31 138 TYR B C 1
ATOM 5983 O O . TYR B 1 138 ? -0.533 -8.766 -23.344 1 95.31 138 TYR B O 1
ATOM 5991 N N . GLN B 1 139 ? 1.09 -10.094 -22.625 1 95.75 139 GLN B N 1
ATOM 5992 C CA . GLN B 1 139 ? 0.801 -9.969 -21.203 1 95.75 139 GLN B CA 1
ATOM 5993 C C . GLN B 1 139 ? 0.931 -8.523 -20.734 1 95.75 139 GLN B C 1
ATOM 5995 O O . GLN B 1 139 ? 0.072 -8.023 -20.016 1 95.75 139 GLN B O 1
ATOM 6000 N N . LYS B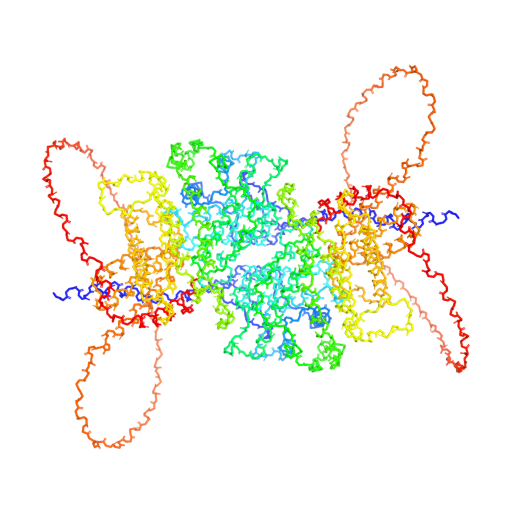 1 140 ? 2.01 -7.875 -21.141 1 93.75 140 LYS B N 1
ATOM 6001 C CA . LYS B 1 140 ? 2.264 -6.492 -20.75 1 93.75 140 LYS B CA 1
ATOM 6002 C C . LYS B 1 140 ? 1.149 -5.57 -21.219 1 93.75 140 LYS B C 1
ATOM 6004 O O . LYS B 1 140 ? 0.73 -4.664 -20.5 1 93.75 140 LYS B O 1
ATOM 6009 N N . ALA B 1 141 ? 0.728 -5.781 -22.438 1 95.25 141 ALA B N 1
ATOM 6010 C CA . ALA B 1 141 ? -0.344 -4.961 -23 1 95.25 141 ALA B CA 1
ATOM 6011 C C . ALA B 1 141 ? -1.61 -5.062 -22.156 1 95.25 141 ALA B C 1
ATOM 6013 O O . ALA B 1 141 ? -2.26 -4.055 -21.875 1 95.25 141 ALA B O 1
ATOM 6014 N N . TYR B 1 142 ? -1.99 -6.242 -21.766 1 97.5 142 TYR B N 1
ATOM 6015 C CA . TYR B 1 142 ? -3.186 -6.438 -20.953 1 97.5 142 TYR B CA 1
ATOM 6016 C C . TYR B 1 142 ? -2.979 -5.898 -19.531 1 97.5 142 TYR B C 1
ATOM 6018 O O . TYR B 1 142 ? -3.896 -5.324 -18.938 1 97.5 142 TYR B O 1
ATOM 6026 N N . PHE B 1 143 ? -1.77 -6.133 -19 1 97.12 143 PHE B N 1
ATOM 6027 C CA . PHE B 1 143 ? -1.481 -5.582 -17.688 1 97.12 143 PHE B CA 1
ATOM 6028 C C . PHE B 1 143 ? -1.649 -4.066 -17.688 1 97.12 143 PHE B C 1
ATOM 6030 O O . PHE B 1 143 ? -2.227 -3.502 -16.75 1 97.12 143 PHE B O 1
ATOM 6037 N N . GLN B 1 144 ? -1.181 -3.428 -18.688 1 96.25 144 GLN B N 1
ATOM 6038 C CA . GLN B 1 144 ? -1.266 -1.975 -18.797 1 96.25 144 GLN B CA 1
ATOM 6039 C C . GLN B 1 144 ? -2.717 -1.515 -18.891 1 96.25 144 GLN B C 1
ATOM 6041 O O . GLN B 1 144 ? -3.074 -0.454 -18.375 1 96.25 144 GLN B O 1
ATOM 6046 N N . LYS B 1 145 ? -3.568 -2.338 -19.562 1 97.62 145 LYS B N 1
ATOM 6047 C CA . LYS B 1 145 ? -4.992 -2.014 -19.594 1 97.62 145 LYS B CA 1
ATOM 6048 C C . LYS B 1 145 ? -5.574 -1.942 -18.188 1 97.62 145 LYS B C 1
ATOM 6050 O O . LYS B 1 145 ? -6.238 -0.964 -17.828 1 97.62 145 LYS B O 1
ATOM 6055 N N . VAL B 1 146 ? -5.285 -2.963 -17.453 1 98.38 146 VAL B N 1
ATOM 6056 C CA . VAL B 1 146 ? -5.852 -3.068 -16.109 1 98.38 146 VAL B CA 1
ATOM 6057 C C . VAL B 1 146 ? -5.238 -2.002 -15.211 1 98.38 146 VAL B C 1
ATOM 6059 O O . VAL B 1 146 ? -5.949 -1.345 -14.445 1 98.38 146 VAL B O 1
ATOM 6062 N N . LYS B 1 147 ? -3.943 -1.825 -15.266 1 97.5 147 LYS B N 1
ATOM 6063 C CA . LYS B 1 147 ? -3.244 -0.847 -14.438 1 97.5 147 LYS B CA 1
ATOM 6064 C C . LYS B 1 147 ? -3.756 0.565 -14.703 1 97.5 147 LYS B C 1
ATOM 6066 O O . LYS B 1 147 ? -3.92 1.358 -13.773 1 97.5 147 LYS B O 1
ATOM 6071 N N . THR B 1 148 ? -3.957 0.912 -15.977 1 97.94 148 THR B N 1
ATOM 6072 C CA . THR B 1 148 ? -4.449 2.24 -16.328 1 97.94 148 THR B CA 1
ATOM 6073 C C . THR B 1 148 ? -5.852 2.463 -15.766 1 97.94 148 THR B C 1
ATOM 6075 O O . THR B 1 148 ? -6.164 3.549 -15.273 1 97.94 148 THR B O 1
ATOM 6078 N N . LEU B 1 149 ? -6.688 1.467 -15.867 1 98.25 149 LEU B N 1
ATOM 6079 C CA . LEU B 1 149 ? -8.023 1.561 -15.281 1 98.25 149 LEU B CA 1
ATOM 6080 C C . LEU B 1 149 ? -7.934 1.76 -13.773 1 98.25 149 LEU B C 1
ATOM 6082 O O . LEU B 1 149 ? -8.695 2.545 -13.195 1 98.25 149 LEU B O 1
ATOM 6086 N N . TYR B 1 150 ? -7.016 1.069 -13.148 1 97.62 150 TYR B N 1
ATOM 6087 C CA . TYR B 1 150 ? -6.805 1.2 -11.711 1 97.62 150 TYR B CA 1
ATOM 6088 C C . TYR B 1 150 ? -6.309 2.596 -11.359 1 97.62 150 TYR B C 1
ATOM 6090 O O . TYR B 1 150 ? -6.801 3.217 -10.414 1 97.62 150 TYR B O 1
ATOM 6098 N N . ASP B 1 151 ? -5.367 3.053 -12.102 1 96.5 151 ASP B N 1
ATOM 6099 C CA . ASP B 1 151 ? -4.734 4.336 -11.82 1 96.5 151 ASP B CA 1
ATOM 6100 C C . ASP B 1 151 ? -5.734 5.484 -11.961 1 96.5 151 ASP B C 1
ATOM 6102 O O . ASP B 1 151 ? -5.66 6.473 -11.227 1 96.5 151 ASP B O 1
ATOM 6106 N N . LEU B 1 152 ? -6.66 5.34 -12.836 1 96.06 152 LEU B N 1
ATOM 6107 C CA . LEU B 1 152 ? -7.598 6.426 -13.109 1 96.06 152 LEU B CA 1
ATOM 6108 C C . LEU B 1 152 ? -8.891 6.238 -12.328 1 96.06 152 LEU B C 1
ATOM 6110 O O . LEU B 1 152 ? -9.891 6.906 -12.602 1 96.06 152 LEU B O 1
ATOM 6114 N N . ASP B 1 153 ? -8.938 5.277 -11.445 1 92.56 153 ASP B N 1
ATOM 6115 C CA . ASP B 1 153 ? -10.07 5.039 -10.555 1 92.56 153 ASP B CA 1
ATOM 6116 C C . ASP B 1 153 ? -11.344 4.77 -11.352 1 92.56 153 ASP B C 1
ATOM 6118 O O . ASP B 1 153 ? -12.383 5.371 -11.086 1 92.56 153 ASP B O 1
ATOM 6122 N N . TYR B 1 154 ? -11.195 3.936 -12.328 1 95.25 154 TYR B N 1
ATOM 6123 C CA . TYR B 1 154 ? -12.344 3.59 -13.164 1 95.25 154 TYR B CA 1
ATOM 6124 C C . TYR B 1 154 ? -13.375 2.791 -12.375 1 95.25 154 TYR B C 1
ATOM 6126 O O . TYR B 1 154 ? -14.578 2.99 -12.539 1 95.25 154 TYR B O 1
ATOM 6134 N N . GLU B 1 155 ? -12.875 1.891 -11.539 1 92.75 155 GLU B N 1
ATOM 6135 C CA . GLU B 1 155 ? -13.719 1.01 -10.734 1 92.75 155 GLU B CA 1
ATOM 6136 C C . GLU B 1 155 ? -14.031 1.63 -9.383 1 92.75 155 GLU B C 1
ATOM 6138 O O . GLU B 1 155 ? -13.133 2.107 -8.688 1 92.75 155 GLU B O 1
ATOM 6143 N N . GLU B 1 156 ? -15.297 1.613 -9.023 1 84.62 156 GLU B N 1
ATOM 6144 C CA . GLU B 1 156 ? -15.711 2.234 -7.77 1 84.62 156 GLU B CA 1
ATOM 6145 C C . GLU B 1 156 ? -16 1.182 -6.703 1 84.62 156 GLU B C 1
ATOM 6147 O O . GLU B 1 156 ? -15.898 1.462 -5.504 1 84.62 156 GLU B O 1
ATOM 6152 N N . ASP B 1 157 ? -16.391 0.04 -7.188 1 89.44 157 ASP B N 1
ATOM 6153 C CA . ASP B 1 157 ? -16.672 -1.027 -6.234 1 89.44 157 ASP B CA 1
ATOM 6154 C C . ASP B 1 157 ? -15.391 -1.521 -5.57 1 89.44 157 ASP B C 1
ATOM 6156 O O . ASP B 1 157 ? -14.477 -2.006 -6.246 1 89.44 157 ASP B O 1
ATOM 6160 N N . ARG B 1 158 ? -15.32 -1.469 -4.312 1 90.25 158 ARG B N 1
ATOM 6161 C CA . ARG B 1 158 ? -14.086 -1.747 -3.58 1 90.25 158 ARG B CA 1
ATOM 6162 C C . ARG B 1 158 ? -13.766 -3.236 -3.602 1 90.25 158 ARG B C 1
ATOM 6164 O O . ARG B 1 158 ? -12.594 -3.619 -3.637 1 90.25 158 ARG B O 1
ATOM 6171 N N . VAL B 1 159 ? -14.766 -4.098 -3.48 1 92.88 159 VAL B N 1
ATOM 6172 C CA . VAL B 1 159 ? -14.531 -5.535 -3.535 1 92.88 159 VAL B CA 1
ATOM 6173 C C . VAL B 1 159 ? -13.945 -5.91 -4.898 1 92.88 159 VAL B C 1
ATOM 6175 O O . VAL B 1 159 ? -12.969 -6.656 -4.977 1 92.88 159 VAL B O 1
ATOM 6178 N N . THR B 1 160 ? -14.562 -5.359 -5.938 1 95.19 160 THR B N 1
ATOM 6179 C CA . THR B 1 160 ? -14.078 -5.602 -7.293 1 95.19 160 THR B CA 1
ATOM 6180 C C . THR B 1 160 ? -12.641 -5.098 -7.445 1 95.19 160 THR B C 1
ATOM 6182 O O . THR B 1 160 ? -11.836 -5.715 -8.141 1 95.19 160 THR B O 1
ATOM 6185 N N . MET B 1 161 ? -12.344 -4.047 -6.805 1 95.12 161 MET B N 1
ATOM 6186 C CA . MET B 1 161 ? -10.992 -3.506 -6.844 1 95.12 161 MET B CA 1
ATOM 6187 C C . MET B 1 161 ? -9.992 -4.496 -6.258 1 95.12 161 MET B C 1
ATOM 6189 O O . MET B 1 161 ? -8.914 -4.703 -6.816 1 95.12 161 MET B O 1
ATOM 6193 N N . VAL B 1 162 ? -10.32 -5.062 -5.098 1 96.38 162 VAL B N 1
ATOM 6194 C CA . VAL B 1 162 ? -9.43 -6.031 -4.469 1 96.38 162 VAL B CA 1
ATOM 6195 C C . VAL B 1 162 ? -9.219 -7.223 -5.402 1 96.38 162 VAL B C 1
ATOM 6197 O O . VAL B 1 162 ? -8.094 -7.707 -5.559 1 96.38 162 VAL B O 1
ATOM 6200 N N . GLN B 1 163 ? -10.281 -7.668 -6.047 1 98.19 163 GLN B N 1
ATOM 6201 C CA . GLN B 1 163 ? -10.195 -8.773 -7 1 98.19 163 GLN B CA 1
ATOM 6202 C C . GLN B 1 163 ? -9.234 -8.438 -8.141 1 98.19 163 GLN B C 1
ATOM 6204 O O . GLN B 1 163 ? -8.375 -9.258 -8.484 1 98.19 163 GLN B O 1
ATOM 6209 N N . CYS B 1 164 ? -9.398 -7.266 -8.672 1 98.5 164 CYS B N 1
ATOM 6210 C CA . CYS B 1 164 ? -8.578 -6.852 -9.805 1 98.5 164 CYS B CA 1
ATOM 6211 C C . CYS B 1 164 ? -7.113 -6.727 -9.406 1 98.5 164 CYS B C 1
ATOM 6213 O O . CYS B 1 164 ? -6.227 -7.18 -10.133 1 98.5 164 CYS B O 1
ATOM 6215 N N . VAL B 1 165 ? -6.855 -6.129 -8.273 1 98.25 165 VAL B N 1
ATOM 6216 C CA . VAL B 1 165 ? -5.48 -5.918 -7.828 1 98.25 165 VAL B CA 1
ATOM 6217 C C . VAL B 1 165 ? -4.82 -7.266 -7.543 1 98.25 165 VAL B C 1
ATOM 6219 O O . VAL B 1 165 ? -3.639 -7.457 -7.832 1 98.25 165 VAL B O 1
ATOM 6222 N N . LEU B 1 166 ? -5.52 -8.203 -7 1 98.56 166 LEU B N 1
ATOM 6223 C CA . LEU B 1 166 ? -4.992 -9.547 -6.773 1 98.56 166 LEU B CA 1
ATOM 6224 C C . LEU B 1 166 ? -4.578 -10.195 -8.086 1 98.56 166 LEU B C 1
ATOM 6226 O O . LEU B 1 166 ? -3.543 -10.859 -8.156 1 98.56 166 LEU B O 1
ATOM 6230 N N . LEU B 1 167 ? -5.402 -9.969 -9.062 1 98.56 167 LEU B N 1
ATOM 6231 C CA . LEU B 1 167 ? -5.07 -10.547 -10.359 1 98.56 167 LEU B CA 1
ATOM 6232 C C . LEU B 1 167 ? -3.848 -9.867 -10.969 1 98.56 167 LEU B C 1
ATOM 6234 O O . LEU B 1 167 ? -3.07 -10.5 -11.68 1 98.56 167 LEU B O 1
ATOM 6238 N N . MET B 1 168 ? -3.67 -8.594 -10.625 1 97.44 168 MET B N 1
ATOM 6239 C CA . MET B 1 168 ? -2.512 -7.855 -11.117 1 97.44 168 MET B CA 1
ATOM 6240 C C . MET B 1 168 ? -1.22 -8.414 -10.531 1 97.44 168 MET B C 1
ATOM 6242 O O . MET B 1 168 ? -0.139 -8.195 -11.078 1 97.44 168 MET B O 1
ATOM 6246 N N . THR B 1 169 ? -1.276 -9.148 -9.453 1 96.38 169 THR B N 1
ATOM 6247 C CA . THR B 1 169 ? -0.086 -9.703 -8.82 1 96.38 169 THR B CA 1
ATOM 6248 C C . THR B 1 169 ? 0.509 -10.82 -9.664 1 96.38 169 THR B C 1
ATOM 6250 O O . THR B 1 169 ? 1.579 -11.344 -9.344 1 96.38 169 THR B O 1
ATOM 6253 N N . ASN B 1 170 ? -0.138 -11.188 -10.742 1 95.25 170 ASN B N 1
ATOM 6254 C CA . ASN B 1 170 ? 0.395 -12.211 -11.625 1 95.25 170 ASN B CA 1
ATOM 6255 C C . ASN B 1 170 ? 1.4 -11.633 -12.617 1 95.25 170 ASN B C 1
ATOM 6257 O O . ASN B 1 170 ? 1.976 -12.359 -13.43 1 95.25 170 ASN B O 1
ATOM 6261 N N . TRP B 1 171 ? 1.624 -10.305 -12.516 1 93.06 171 TRP B N 1
ATOM 6262 C CA . TRP B 1 171 ? 2.572 -9.648 -13.406 1 93.06 171 TRP B CA 1
ATOM 6263 C C . TRP B 1 171 ? 3.889 -9.367 -12.688 1 93.06 171 TRP B C 1
ATOM 6265 O O . TRP B 1 171 ? 3.893 -8.828 -11.578 1 93.06 171 TRP B O 1
ATOM 6275 N N . TYR B 1 172 ? 4.949 -9.742 -13.273 1 86.5 172 TYR B N 1
ATOM 6276 C CA . TYR B 1 172 ? 6.297 -9.422 -12.82 1 86.5 172 TYR B CA 1
ATOM 6277 C C . TYR B 1 172 ? 7.086 -8.711 -13.914 1 86.5 172 TYR B C 1
ATOM 6279 O O . TYR B 1 172 ? 7.402 -9.312 -14.945 1 86.5 172 TYR B O 1
ATOM 6287 N N . GLU B 1 173 ? 7.383 -7.465 -13.727 1 78.81 173 GLU B N 1
ATOM 6288 C CA . GLU B 1 173 ? 8.023 -6.648 -14.75 1 78.81 173 GLU B CA 1
ATOM 6289 C C . GLU B 1 173 ? 9.523 -6.914 -14.812 1 78.81 173 GLU B C 1
ATOM 6291 O O . GLU B 1 173 ? 10.031 -7.418 -15.82 1 78.81 173 GLU B O 1
ATOM 6296 N N . ARG B 1 174 ? 10.211 -6.539 -13.781 1 74.25 174 ARG B N 1
ATOM 6297 C CA . ARG B 1 174 ? 11.664 -6.66 -13.68 1 74.25 174 ARG B CA 1
ATOM 6298 C C . ARG B 1 174 ? 12.117 -6.645 -12.219 1 74.25 174 ARG B C 1
ATOM 6300 O O . ARG B 1 174 ? 11.375 -6.191 -11.344 1 74.25 174 ARG B O 1
ATOM 6307 N N . PRO B 1 175 ? 13.352 -7.141 -12.25 1 70.81 175 PRO B N 1
ATOM 6308 C CA . PRO B 1 175 ? 13.867 -7.051 -10.883 1 70.81 175 PRO B CA 1
ATOM 6309 C C . PRO B 1 175 ? 14.078 -5.609 -10.422 1 70.81 175 PRO B C 1
ATOM 6311 O O . PRO B 1 175 ? 14.398 -4.742 -11.234 1 70.81 175 PRO B O 1
ATOM 6314 N N . SER B 1 176 ? 13.844 -5.152 -9.297 1 65.88 176 SER B N 1
ATOM 6315 C CA . SER B 1 176 ? 14.078 -3.865 -8.641 1 65.88 176 SER B CA 1
ATOM 6316 C C . SER B 1 176 ? 13.008 -2.852 -9.031 1 65.88 176 SER B C 1
ATOM 6318 O O . SER B 1 176 ? 13.117 -1.666 -8.711 1 65.88 176 SER B O 1
ATOM 6320 N N . TYR B 1 177 ? 12.07 -3.375 -9.828 1 77.94 177 TYR B N 1
ATOM 6321 C CA . TYR B 1 177 ? 10.922 -2.512 -10.078 1 77.94 177 TYR B CA 1
ATOM 6322 C C . TYR B 1 177 ? 10.156 -2.234 -8.789 1 77.94 177 TYR B C 1
ATOM 6324 O O . TYR B 1 177 ? 9.906 -3.148 -8 1 77.94 177 TYR B O 1
ATOM 6332 N N . HIS B 1 178 ? 9.836 -1.021 -8.547 1 79.38 178 HIS B N 1
ATOM 6333 C CA . HIS B 1 178 ? 9.289 -0.656 -7.246 1 79.38 178 HIS B CA 1
ATOM 6334 C C . HIS B 1 178 ? 7.844 -1.132 -7.102 1 79.38 178 HIS B C 1
ATOM 6336 O O . HIS B 1 178 ? 7.398 -1.443 -5.992 1 79.38 178 HIS B O 1
ATOM 6342 N N . LYS B 1 179 ? 7.113 -1.074 -8.195 1 88.88 179 LYS B N 1
ATOM 6343 C CA . LYS B 1 179 ? 5.754 -1.595 -8.133 1 88.88 179 LYS B CA 1
ATOM 6344 C C . LYS B 1 179 ? 5.703 -3.061 -8.555 1 88.88 179 LYS B C 1
ATOM 6346 O O . LYS B 1 179 ? 5.023 -3.412 -9.516 1 88.88 179 LYS B O 1
ATOM 6351 N N . ASP B 1 180 ? 6.355 -3.84 -7.781 1 89.56 180 ASP B N 1
ATOM 6352 C CA . ASP B 1 180 ? 6.445 -5.266 -8.07 1 89.56 180 ASP B CA 1
ATOM 6353 C C . ASP B 1 180 ? 5.254 -6.023 -7.484 1 89.56 180 ASP B C 1
ATOM 6355 O O . ASP B 1 180 ? 4.258 -5.41 -7.09 1 89.56 180 ASP B O 1
ATOM 6359 N N . ILE B 1 181 ? 5.352 -7.332 -7.469 1 93.75 181 ILE B N 1
ATOM 6360 C CA . ILE B 1 181 ? 4.258 -8.188 -7.016 1 93.75 181 ILE B CA 1
ATOM 6361 C C . ILE B 1 181 ? 3.945 -7.887 -5.551 1 93.75 181 ILE B C 1
ATOM 6363 O O . ILE B 1 181 ? 2.779 -7.797 -5.16 1 93.75 181 ILE B O 1
ATOM 6367 N N . TRP B 1 182 ? 5.02 -7.719 -4.695 1 93.5 182 TRP B N 1
ATOM 6368 C CA . TRP B 1 182 ? 4.863 -7.445 -3.27 1 93.5 182 TRP B CA 1
ATOM 6369 C C . TRP B 1 182 ? 4.105 -6.141 -3.045 1 93.5 182 TRP B C 1
ATOM 6371 O O . TRP B 1 182 ? 3.305 -6.035 -2.111 1 93.5 182 TRP B O 1
ATOM 6381 N N . HIS B 1 183 ? 4.336 -5.16 -3.908 1 94.44 183 HIS B N 1
ATOM 6382 C CA . HIS B 1 183 ? 3.621 -3.889 -3.875 1 94.44 183 HIS B CA 1
ATOM 6383 C C . HIS B 1 183 ? 2.121 -4.094 -4.059 1 94.44 183 HIS B C 1
ATOM 6385 O O . HIS B 1 183 ? 1.319 -3.58 -3.273 1 94.44 183 HIS B O 1
ATOM 6391 N N . TRP B 1 184 ? 1.729 -4.816 -5.055 1 96.88 184 TRP B N 1
ATOM 6392 C CA . TRP B 1 184 ? 0.32 -5.023 -5.371 1 96.88 184 TRP B CA 1
ATOM 6393 C C . TRP B 1 184 ? -0.357 -5.883 -4.309 1 96.88 184 TRP B C 1
ATOM 6395 O O . TRP B 1 184 ? -1.529 -5.676 -3.988 1 96.88 184 TRP B O 1
ATOM 6405 N N . VAL B 1 185 ? 0.391 -6.891 -3.779 1 97.5 185 VAL B N 1
ATOM 6406 C CA . VAL B 1 185 ? -0.162 -7.676 -2.684 1 97.5 185 VAL B CA 1
ATOM 6407 C C . VAL B 1 185 ? -0.474 -6.766 -1.497 1 97.5 185 VAL B C 1
ATOM 6409 O O . VAL B 1 185 ? -1.521 -6.906 -0.859 1 97.5 185 VAL B O 1
ATOM 6412 N N . GLY B 1 186 ? 0.451 -5.848 -1.233 1 96.81 186 GLY B N 1
ATOM 6413 C CA . GLY B 1 186 ? 0.234 -4.906 -0.148 1 96.81 186 GLY B CA 1
ATOM 6414 C C . GLY B 1 186 ? -1.014 -4.062 -0.331 1 96.81 186 GLY B C 1
ATOM 6415 O O . GLY B 1 186 ? -1.771 -3.85 0.618 1 96.81 186 GLY B O 1
ATOM 6416 N N . ILE B 1 187 ? -1.229 -3.588 -1.51 1 96.88 187 ILE B N 1
ATOM 6417 C CA . ILE B 1 187 ? -2.396 -2.77 -1.812 1 96.88 187 ILE B CA 1
ATOM 6418 C C . ILE B 1 187 ? -3.666 -3.604 -1.655 1 96.88 187 ILE B C 1
ATOM 6420 O O . ILE B 1 187 ? -4.648 -3.146 -1.063 1 96.88 187 ILE B O 1
ATOM 6424 N N . ALA B 1 188 ? -3.67 -4.832 -2.193 1 97.75 188 ALA B N 1
ATOM 6425 C CA . ALA B 1 188 ? -4.836 -5.703 -2.088 1 97.75 188 ALA B CA 1
ATOM 6426 C C . ALA B 1 188 ? -5.191 -5.965 -0.627 1 97.75 188 ALA B C 1
ATOM 6428 O O . ALA B 1 188 ? -6.363 -5.906 -0.248 1 97.75 188 ALA B O 1
ATOM 6429 N N . VAL B 1 189 ? -4.188 -6.242 0.172 1 96.94 189 VAL B N 1
ATOM 6430 C CA . VAL B 1 189 ? -4.398 -6.543 1.584 1 96.94 189 VAL B CA 1
ATOM 6431 C C . VAL B 1 189 ? -4.941 -5.309 2.299 1 96.94 189 VAL B C 1
ATOM 6433 O O . VAL B 1 189 ? -5.875 -5.406 3.098 1 96.94 189 VAL B O 1
ATOM 6436 N N . ALA B 1 190 ? -4.352 -4.168 2.016 1 94.25 190 ALA B N 1
ATOM 6437 C CA . ALA B 1 190 ? -4.797 -2.93 2.65 1 94.25 190 ALA B CA 1
ATOM 6438 C C . ALA B 1 190 ? -6.242 -2.611 2.279 1 94.25 190 ALA B C 1
ATOM 6440 O O . ALA B 1 190 ? -7.035 -2.207 3.135 1 94.25 190 ALA B O 1
ATOM 6441 N N . ASP B 1 191 ? -6.578 -2.748 1.032 1 92.5 191 ASP B N 1
ATOM 6442 C CA . ASP B 1 191 ? -7.938 -2.494 0.573 1 92.5 191 ASP B CA 1
ATOM 6443 C C . ASP B 1 191 ? -8.922 -3.471 1.207 1 92.5 191 ASP B C 1
ATOM 6445 O O . ASP B 1 191 ? -10.031 -3.084 1.595 1 92.5 191 ASP B O 1
ATOM 6449 N N . ALA B 1 192 ? -8.547 -4.715 1.261 1 93.31 192 ALA B N 1
ATOM 6450 C CA . ALA B 1 192 ? -9.406 -5.719 1.881 1 93.31 192 ALA B CA 1
ATOM 6451 C C . ALA B 1 192 ? -9.648 -5.398 3.354 1 93.31 192 ALA B C 1
ATOM 6453 O O . ALA B 1 192 ? -10.773 -5.527 3.848 1 93.31 192 ALA B O 1
ATOM 6454 N N . ARG B 1 193 ? -8.648 -4.965 4.043 1 89.56 193 ARG B N 1
ATOM 6455 C CA . ARG B 1 193 ? -8.773 -4.602 5.453 1 89.56 193 ARG B CA 1
ATOM 6456 C C . ARG B 1 193 ? -9.656 -3.369 5.621 1 89.56 193 ARG B C 1
ATOM 6458 O O . ARG B 1 193 ? -10.414 -3.273 6.59 1 89.56 193 ARG B O 1
ATOM 6465 N N . SER B 1 194 ? -9.477 -2.453 4.688 1 87.56 194 SER B N 1
ATOM 6466 C CA . SER B 1 194 ? -10.234 -1.207 4.762 1 87.56 194 SER B CA 1
ATOM 6467 C C . SER B 1 194 ? -11.734 -1.467 4.695 1 87.56 194 SER B C 1
ATOM 6469 O O . SER B 1 194 ? -12.531 -0.682 5.219 1 87.56 194 SER B O 1
ATOM 6471 N N . ILE B 1 195 ? -12.117 -2.525 4.043 1 86.75 195 ILE B N 1
ATOM 6472 C CA . ILE B 1 195 ? -13.539 -2.805 3.941 1 86.75 195 ILE B CA 1
ATOM 6473 C C . ILE B 1 195 ? -13.914 -3.936 4.898 1 86.75 195 ILE B C 1
ATOM 6475 O O . ILE B 1 195 ? -15.039 -4.453 4.848 1 86.75 195 ILE B O 1
ATOM 6479 N N . GLY B 1 196 ? -12.992 -4.414 5.699 1 85.94 196 GLY B N 1
ATOM 6480 C CA . GLY B 1 196 ? -13.266 -5.312 6.809 1 85.94 196 GLY B CA 1
ATOM 6481 C C . GLY B 1 196 ? -13.383 -6.766 6.387 1 85.94 196 GLY B C 1
ATOM 6482 O O . GLY B 1 196 ? -14.102 -7.547 7.016 1 85.94 196 GLY B O 1
ATOM 6483 N N . LEU B 1 197 ? -12.68 -7.16 5.309 1 90.38 197 LEU B N 1
ATOM 6484 C CA . LEU B 1 197 ? -12.789 -8.539 4.836 1 90.38 197 LEU B CA 1
ATOM 6485 C C . LEU B 1 197 ? -12.055 -9.492 5.766 1 90.38 197 LEU B C 1
ATOM 6487 O O . LEU B 1 197 ? -12.234 -10.711 5.676 1 90.38 197 LEU B O 1
ATOM 6491 N N . ASN B 1 198 ? -11.234 -8.992 6.652 1 90.94 198 ASN B N 1
ATOM 6492 C CA . ASN B 1 198 ? -10.469 -9.844 7.559 1 90.94 198 ASN B CA 1
ATOM 6493 C C . ASN B 1 198 ? -11.305 -10.281 8.758 1 90.94 198 ASN B C 1
ATOM 6495 O O . ASN B 1 198 ? -10.828 -11.047 9.602 1 90.94 198 ASN B O 1
ATOM 6499 N N . TYR B 1 199 ? -12.562 -9.891 8.781 1 87.56 199 TYR B N 1
ATOM 6500 C CA . TYR B 1 199 ? -13.469 -10.266 9.867 1 87.56 199 TYR B CA 1
ATOM 6501 C C . TYR B 1 199 ? -14.641 -11.078 9.344 1 87.56 199 TYR B C 1
ATOM 6503 O O . TYR B 1 199 ? -14.977 -11.008 8.156 1 87.56 199 TYR B O 1
ATOM 6511 N N . GLU B 1 200 ? -15.266 -11.773 10.328 1 87.31 200 GLU B N 1
ATOM 6512 C CA . GLU B 1 200 ? -16.484 -12.5 9.961 1 87.31 200 GLU B CA 1
ATOM 6513 C C . GLU B 1 200 ? -17.609 -11.531 9.609 1 87.31 200 GLU B C 1
ATOM 6515 O O . GLU B 1 200 ? -17.906 -10.609 10.367 1 87.31 200 GLU B O 1
ATOM 6520 N N . PRO B 1 201 ? -18.141 -11.75 8.414 1 80.81 201 PRO B N 1
ATOM 6521 C CA . PRO B 1 201 ? -19.25 -10.852 8.055 1 80.81 201 PRO B CA 1
ATOM 6522 C C . PRO B 1 201 ? -20.438 -10.969 9 1 80.81 201 PRO B C 1
ATOM 6524 O O . PRO B 1 201 ? -20.766 -12.07 9.445 1 80.81 201 PRO B O 1
ATOM 6527 N N . GLN B 1 202 ? -21.016 -9.867 9.266 1 75.81 202 GLN B N 1
ATOM 6528 C CA . GLN B 1 202 ? -22.203 -9.859 10.125 1 75.81 202 GLN B CA 1
ATOM 6529 C C . GLN B 1 202 ? -23.406 -10.445 9.391 1 75.81 202 GLN B C 1
ATOM 6531 O O . GLN B 1 202 ? -23.438 -10.477 8.164 1 75.81 202 GLN B O 1
ATOM 6536 N N . ALA B 1 203 ? -24.344 -10.875 10.117 1 72.69 203 ALA B N 1
ATOM 6537 C CA . ALA B 1 203 ? -25.531 -11.531 9.555 1 72.69 203 ALA B CA 1
ATOM 6538 C C . ALA B 1 203 ? -26.25 -10.602 8.586 1 72.69 203 ALA B C 1
ATOM 6540 O O . ALA B 1 203 ? -26.719 -11.047 7.531 1 72.69 203 ALA B O 1
ATOM 6541 N N . GLY B 1 204 ? -26.266 -9.375 8.844 1 73.62 204 GLY B N 1
ATOM 6542 C CA . GLY B 1 204 ? -27 -8.477 7.957 1 73.62 204 GLY B CA 1
ATOM 6543 C C . GLY B 1 204 ? -26.125 -7.801 6.926 1 73.62 204 GLY B C 1
ATOM 6544 O O . GLY B 1 204 ? -26.609 -7.023 6.105 1 73.62 204 GLY B O 1
ATOM 6545 N N . ALA B 1 205 ? -24.906 -8.383 6.934 1 74.25 205 ALA B N 1
ATOM 6546 C CA . ALA B 1 205 ? -23.969 -7.727 6.027 1 74.25 205 ALA B CA 1
ATOM 6547 C C . ALA B 1 205 ? -24 -8.359 4.641 1 74.25 205 ALA B C 1
ATOM 6549 O O . ALA B 1 205 ? -23.516 -9.477 4.445 1 74.25 205 ALA B O 1
ATOM 6550 N N . GLY B 1 206 ? -25.016 -8.195 3.734 1 80.75 206 GLY B N 1
ATOM 6551 C CA . GLY B 1 206 ? -25.047 -8.672 2.361 1 80.75 206 GLY B CA 1
ATOM 6552 C C . GLY B 1 206 ? -25.734 -10.023 2.221 1 80.75 206 GLY B C 1
ATOM 6553 O O . GLY B 1 206 ? -26.234 -10.578 3.203 1 80.75 206 GLY B O 1
ATOM 6554 N N . THR B 1 207 ? -25.688 -10.602 0.987 1 88.06 207 THR B N 1
ATOM 6555 C CA . THR B 1 207 ? -26.25 -11.914 0.7 1 88.06 207 THR B CA 1
ATOM 6556 C C . THR B 1 207 ? -25.297 -13.023 1.112 1 88.06 207 THR B C 1
ATOM 6558 O O . THR B 1 207 ? -24.109 -12.773 1.345 1 88.06 207 THR B O 1
ATOM 6561 N N . VAL B 1 208 ? -25.766 -14.234 1.254 1 88.69 208 VAL B N 1
ATOM 6562 C CA . VAL B 1 208 ? -24.953 -15.391 1.613 1 88.69 208 VAL B CA 1
ATOM 6563 C C . VAL B 1 208 ? -23.844 -15.586 0.576 1 88.69 208 VAL B C 1
ATOM 6565 O O . VAL B 1 208 ? -22.703 -15.898 0.924 1 88.69 208 VAL B O 1
ATOM 6568 N N . GLN B 1 209 ? -24.219 -15.422 -0.631 1 90.25 209 GLN B N 1
ATOM 6569 C CA . GLN B 1 209 ? -23.25 -15.57 -1.72 1 90.25 209 GLN B CA 1
ATOM 6570 C C . GLN B 1 209 ? -22.141 -14.531 -1.618 1 90.25 209 GLN B C 1
ATOM 6572 O O . GLN B 1 209 ? -20.969 -14.844 -1.841 1 90.25 209 GLN B O 1
ATOM 6577 N N . GLU B 1 210 ? -22.516 -13.359 -1.307 1 90.44 210 GLU B N 1
ATOM 6578 C CA . GLU B 1 210 ? -21.516 -12.297 -1.153 1 90.44 210 GLU B CA 1
ATOM 6579 C C . GLU B 1 210 ? -20.578 -12.594 0.01 1 90.44 210 GLU B C 1
ATOM 6581 O O . GLU B 1 210 ? -19.359 -12.391 -0.101 1 90.44 210 GLU B O 1
ATOM 6586 N N . LYS B 1 211 ? -21.141 -13.016 1.097 1 90.62 211 LYS B N 1
ATOM 6587 C CA . LYS B 1 211 ? -20.344 -13.312 2.277 1 90.62 211 LYS B CA 1
ATOM 6588 C C . LYS B 1 211 ? -19.328 -14.422 1.985 1 90.62 211 LYS B C 1
ATOM 6590 O O . LYS B 1 211 ? -18.188 -14.359 2.447 1 90.62 211 LYS B O 1
ATOM 6595 N N . ARG B 1 212 ? -19.75 -15.391 1.247 1 93.12 212 ARG B N 1
ATOM 6596 C CA . ARG B 1 212 ? -18.859 -16.469 0.851 1 93.12 212 ARG B CA 1
ATOM 6597 C C . ARG B 1 212 ? -17.734 -15.953 -0.046 1 93.12 212 ARG B C 1
ATOM 6599 O O . ARG B 1 212 ? -16.578 -16.359 0.09 1 93.12 212 ARG B O 1
ATOM 6606 N N . LEU B 1 213 ? -18.078 -15.086 -0.947 1 94.44 213 LEU B N 1
ATOM 6607 C CA . LEU B 1 213 ? -17.094 -14.492 -1.839 1 94.44 213 LEU B CA 1
ATOM 6608 C C . LEU B 1 213 ? -16.094 -13.664 -1.054 1 94.44 213 LEU B C 1
ATOM 6610 O O . LEU B 1 213 ? -14.883 -13.727 -1.314 1 94.44 213 LEU B O 1
ATOM 6614 N N . TRP B 1 214 ? -16.578 -12.844 -0.092 1 93.25 214 TRP B N 1
ATOM 6615 C CA . TRP B 1 214 ? -15.695 -12.008 0.726 1 93.25 214 TRP B CA 1
ATOM 6616 C C . TRP B 1 214 ? -14.68 -12.867 1.477 1 93.25 214 TRP B C 1
ATOM 6618 O O . TRP B 1 214 ? -13.5 -12.531 1.537 1 93.25 214 TRP B O 1
ATOM 6628 N N . LYS B 1 215 ? -15.156 -13.961 2.021 1 94.69 215 LYS B N 1
ATOM 6629 C CA . LYS B 1 215 ? -14.289 -14.875 2.75 1 94.69 215 LYS B CA 1
ATOM 6630 C C . LYS B 1 215 ? -13.211 -15.453 1.835 1 94.69 215 LYS B C 1
ATOM 6632 O O . LYS B 1 215 ? -12.047 -15.531 2.219 1 94.69 215 LYS B O 1
ATOM 6637 N N . ARG B 1 216 ? -13.57 -15.82 0.681 1 97.12 216 ARG B N 1
ATOM 6638 C CA . ARG B 1 216 ? -12.617 -16.359 -0.279 1 97.12 216 ARG B CA 1
ATOM 6639 C C . ARG B 1 216 ? -11.586 -15.32 -0.682 1 97.12 216 ARG B C 1
ATOM 6641 O O . ARG B 1 216 ? -10.406 -15.633 -0.834 1 97.12 216 ARG B O 1
ATOM 6648 N N . ILE B 1 217 ? -12.023 -14.125 -0.875 1 97.19 217 ILE B N 1
ATOM 6649 C CA . ILE B 1 217 ? -11.125 -13.047 -1.285 1 97.19 217 ILE B CA 1
ATOM 6650 C C . ILE B 1 217 ? -10.078 -12.812 -0.198 1 97.19 217 ILE B C 1
ATOM 6652 O O . ILE B 1 217 ? -8.891 -12.664 -0.491 1 97.19 217 ILE B O 1
ATOM 6656 N N . TRP B 1 218 ? -10.469 -12.773 1.062 1 96.56 218 TRP B N 1
ATOM 6657 C CA . TRP B 1 218 ? -9.508 -12.547 2.135 1 96.56 218 TRP B CA 1
ATOM 6658 C C . TRP B 1 218 ? -8.477 -13.672 2.189 1 96.56 218 TRP B C 1
ATOM 6660 O O . TRP B 1 218 ? -7.273 -13.414 2.279 1 96.56 218 TRP B O 1
ATOM 6670 N N . TRP B 1 219 ? -8.945 -14.875 2.143 1 98.06 219 TRP B N 1
ATOM 6671 C CA . TRP B 1 219 ? -8.016 -16 2.223 1 98.06 219 TRP B CA 1
ATOM 6672 C C . TRP B 1 219 ? -7.102 -16.031 1.001 1 98.06 219 TRP B C 1
ATOM 6674 O O . TRP B 1 219 ? -5.957 -16.5 1.086 1 98.06 219 TRP B O 1
ATOM 6684 N N . SER B 1 220 ? -7.637 -15.547 -0.147 1 98.56 220 SER B N 1
ATOM 6685 C CA . SER B 1 220 ? -6.777 -15.414 -1.318 1 98.56 220 SER B CA 1
ATOM 6686 C C . SER B 1 220 ? -5.695 -14.367 -1.096 1 98.56 220 SER B C 1
ATOM 6688 O O . SER B 1 220 ? -4.559 -14.523 -1.546 1 98.56 220 SER B O 1
ATOM 6690 N N . CYS B 1 221 ? -6.023 -13.25 -0.44 1 98.38 221 CYS B N 1
ATOM 6691 C CA . CYS B 1 221 ? -5.012 -12.281 -0.045 1 98.38 221 CYS B CA 1
ATOM 6692 C C . CYS B 1 221 ? -3.965 -12.922 0.859 1 98.38 221 CYS B C 1
ATOM 6694 O O . CYS B 1 221 ? -2.766 -12.703 0.678 1 98.38 221 CYS B O 1
ATOM 6696 N N . TYR B 1 222 ? -4.441 -13.727 1.787 1 98.12 222 TYR B N 1
ATOM 6697 C CA . TYR B 1 222 ? -3.572 -14.391 2.75 1 98.12 222 TYR B CA 1
ATOM 6698 C C . TYR B 1 222 ? -2.596 -15.328 2.049 1 98.12 222 TYR B C 1
ATOM 6700 O O . TYR B 1 222 ? -1.39 -15.273 2.297 1 98.12 222 TYR B O 1
ATOM 6708 N N . THR B 1 223 ? -3.117 -16.172 1.193 1 98.31 223 THR B N 1
ATOM 6709 C CA . THR B 1 223 ? -2.277 -17.156 0.51 1 98.31 223 THR B CA 1
ATOM 6710 C C . THR B 1 223 ? -1.285 -16.453 -0.419 1 98.31 223 THR B C 1
ATOM 6712 O O . THR B 1 223 ? -0.109 -16.828 -0.462 1 98.31 223 THR B O 1
ATOM 6715 N N . ARG B 1 224 ? -1.788 -15.5 -1.168 1 98.12 224 ARG B N 1
ATOM 6716 C CA . ARG B 1 224 ? -0.905 -14.797 -2.092 1 98.12 224 ARG B CA 1
ATOM 6717 C C . ARG B 1 224 ? 0.21 -14.078 -1.34 1 98.12 224 ARG B C 1
ATOM 6719 O O . ARG B 1 224 ? 1.353 -14.039 -1.803 1 98.12 224 ARG B O 1
ATOM 6726 N N . ASP B 1 225 ? -0.092 -13.477 -0.223 1 97.75 225 ASP B N 1
ATOM 6727 C CA . ASP B 1 225 ? 0.898 -12.789 0.606 1 97.75 225 ASP B CA 1
ATOM 6728 C C . ASP B 1 225 ? 2.002 -13.75 1.042 1 97.75 225 ASP B C 1
ATOM 6730 O O . ASP B 1 225 ? 3.188 -13.422 0.953 1 97.75 225 ASP B O 1
ATOM 6734 N N . ARG B 1 226 ? 1.628 -14.938 1.486 1 97.31 226 ARG B N 1
ATOM 6735 C CA . ARG B 1 226 ? 2.607 -15.906 1.967 1 97.31 226 ARG B CA 1
ATOM 6736 C C . ARG B 1 226 ? 3.473 -16.422 0.822 1 97.31 226 ARG B C 1
ATOM 6738 O O . ARG B 1 226 ? 4.691 -16.547 0.965 1 97.31 226 ARG B O 1
ATOM 6745 N N . LEU B 1 227 ? 2.805 -16.703 -0.276 1 97 227 LEU B N 1
ATOM 6746 C CA . LEU B 1 227 ? 3.533 -17.25 -1.419 1 97 227 LEU B CA 1
ATOM 6747 C C . LEU B 1 227 ? 4.523 -16.219 -1.964 1 97 227 LEU B C 1
ATOM 6749 O O . LEU B 1 227 ? 5.672 -16.562 -2.254 1 97 227 LEU B O 1
ATOM 6753 N N . VAL B 1 228 ? 4.109 -15.008 -2.086 1 94.75 228 VAL B N 1
ATOM 6754 C CA . VAL B 1 228 ? 4.953 -13.945 -2.627 1 94.75 228 VAL B CA 1
ATOM 6755 C C . VAL B 1 228 ? 6.078 -13.633 -1.646 1 94.75 228 VAL B C 1
ATOM 6757 O O . VAL B 1 228 ? 7.227 -13.438 -2.049 1 94.75 228 VAL B O 1
ATOM 6760 N N . SER B 1 229 ? 5.777 -13.547 -0.351 1 94.06 229 SER B N 1
ATOM 6761 C CA . SER B 1 229 ? 6.793 -13.273 0.661 1 94.06 229 SER B CA 1
ATOM 6762 C C . SER B 1 229 ? 7.879 -14.344 0.665 1 94.06 229 SER B C 1
ATOM 6764 O O . SER B 1 229 ? 9.062 -14.023 0.776 1 94.06 229 SER B O 1
ATOM 6766 N N . THR B 1 230 ? 7.469 -15.531 0.508 1 93.19 230 THR B N 1
ATOM 6767 C CA . THR B 1 230 ? 8.422 -16.641 0.485 1 93.19 230 THR B CA 1
ATOM 6768 C C . THR B 1 230 ? 9.242 -16.609 -0.803 1 93.19 230 THR B C 1
ATOM 6770 O O . THR B 1 230 ? 10.469 -16.734 -0.767 1 93.19 230 THR B O 1
ATOM 6773 N N . GLY B 1 231 ? 8.539 -16.469 -1.897 1 90.56 231 GLY B N 1
ATOM 6774 C CA . GLY B 1 231 ? 9.211 -16.5 -3.186 1 90.56 231 GLY B CA 1
ATOM 6775 C C . GLY B 1 231 ? 10.156 -15.336 -3.395 1 90.56 231 GLY B C 1
ATOM 6776 O O . GLY B 1 231 ? 11.227 -15.5 -3.988 1 90.56 231 GLY B O 1
ATOM 6777 N N . MET B 1 232 ? 9.789 -14.219 -2.906 1 88.25 232 MET B N 1
ATOM 6778 C CA . MET B 1 232 ? 10.586 -13.016 -3.111 1 88.25 232 MET B CA 1
ATOM 6779 C C . MET B 1 232 ? 11.422 -12.695 -1.875 1 88.25 232 MET B C 1
ATOM 6781 O O . MET B 1 232 ? 12.188 -11.734 -1.87 1 88.25 232 MET B O 1
ATOM 6785 N N . ARG B 1 233 ? 11.211 -13.484 -0.783 1 88.19 233 ARG B N 1
ATOM 6786 C CA . ARG B 1 233 ? 11.898 -13.281 0.489 1 88.19 233 ARG B CA 1
ATOM 6787 C C . ARG B 1 233 ? 11.633 -11.883 1.04 1 88.19 233 ARG B C 1
ATOM 6789 O O . ARG B 1 233 ? 12.57 -11.156 1.384 1 88.19 233 ARG B O 1
ATOM 6796 N N . ARG B 1 234 ? 10.484 -11.531 1.017 1 89.94 234 ARG B N 1
ATOM 6797 C CA . ARG B 1 234 ? 10.047 -10.242 1.548 1 89.94 234 ARG B CA 1
ATOM 6798 C C . ARG B 1 234 ? 9.195 -10.43 2.803 1 89.94 234 ARG B C 1
ATOM 6800 O O . ARG B 1 234 ? 8.703 -11.523 3.07 1 89.94 234 ARG B O 1
ATOM 6807 N N . THR B 1 235 ? 9.07 -9.398 3.557 1 90.88 235 THR B N 1
ATOM 6808 C CA . THR B 1 235 ? 8.266 -9.461 4.77 1 90.88 235 THR B CA 1
ATOM 6809 C C . THR B 1 235 ? 6.797 -9.695 4.434 1 90.88 235 THR B C 1
ATOM 6811 O O . THR B 1 235 ? 6.305 -9.211 3.412 1 90.88 235 THR B O 1
ATOM 6814 N N . MET B 1 236 ? 6.152 -10.43 5.266 1 94.31 236 MET B N 1
ATOM 6815 C CA . MET B 1 236 ? 4.73 -10.703 5.086 1 94.31 236 MET B CA 1
ATOM 6816 C C . MET B 1 236 ? 3.893 -9.469 5.406 1 94.31 236 MET B C 1
ATOM 6818 O O . MET B 1 236 ? 4.172 -8.75 6.371 1 94.31 236 MET B O 1
ATOM 6822 N N . ARG B 1 237 ? 2.826 -9.219 4.613 1 94 237 ARG B N 1
ATOM 6823 C CA . ARG B 1 237 ? 1.973 -8.047 4.766 1 94 237 ARG B CA 1
ATOM 6824 C C . ARG B 1 237 ? 0.896 -8.281 5.82 1 94 237 ARG B C 1
ATOM 6826 O O . ARG B 1 237 ? 0.385 -7.332 6.418 1 94 237 ARG B O 1
ATOM 6833 N N . ILE B 1 238 ? 0.447 -9.492 5.922 1 95.94 238 ILE B N 1
ATOM 6834 C CA . ILE B 1 238 ? -0.642 -9.82 6.836 1 95.94 238 ILE B CA 1
ATOM 6835 C C . ILE B 1 238 ? -0.078 -10.477 8.094 1 95.94 238 ILE B C 1
ATOM 6837 O O . ILE B 1 238 ? 0.684 -11.438 8.016 1 95.94 238 ILE B O 1
ATOM 6841 N N . ARG B 1 239 ? -0.464 -10.055 9.242 1 90.38 239 ARG B N 1
ATOM 6842 C CA . ARG B 1 239 ? -0.146 -10.719 10.5 1 90.38 239 ARG B CA 1
ATOM 6843 C C . ARG B 1 239 ? -1.229 -11.719 10.883 1 90.38 239 ARG B C 1
ATOM 6845 O O . ARG B 1 239 ? -2.408 -11.508 10.586 1 90.38 239 ARG B O 1
ATOM 6852 N N . GLU B 1 240 ? -0.784 -12.641 11.578 1 90.12 240 GLU B N 1
ATOM 6853 C CA . GLU B 1 240 ? -1.715 -13.711 11.922 1 90.12 240 GLU B CA 1
ATOM 6854 C C . GLU B 1 240 ? -2.842 -13.195 12.812 1 90.12 240 GLU B C 1
ATOM 6856 O O . GLU B 1 240 ? -3.973 -13.68 12.734 1 90.12 240 GLU B O 1
ATOM 6861 N N . GLU B 1 241 ? -2.576 -12.188 13.641 1 85.94 241 GLU B N 1
ATOM 6862 C CA . GLU B 1 241 ? -3.551 -11.664 14.594 1 85.94 241 GLU B CA 1
ATOM 6863 C C . GLU B 1 241 ? -4.652 -10.883 13.883 1 85.94 241 GLU B C 1
ATOM 6865 O O . GLU B 1 241 ? -5.742 -10.695 14.43 1 85.94 241 GLU B O 1
ATOM 6870 N N . GLU B 1 242 ? -4.355 -10.492 12.727 1 84.88 242 GLU B N 1
ATOM 6871 C CA . GLU B 1 242 ? -5.309 -9.695 11.961 1 84.88 242 GLU B CA 1
ATOM 6872 C C . GLU B 1 242 ? -6.359 -10.586 11.297 1 84.88 242 GLU B C 1
ATOM 6874 O O . GLU B 1 242 ? -7.398 -10.102 10.852 1 84.88 242 GLU B O 1
ATOM 6879 N N . CYS B 1 243 ? -6.098 -11.789 11.172 1 90 243 CYS B N 1
ATOM 6880 C CA . CYS B 1 243 ? -7.023 -12.719 10.531 1 90 243 CYS B CA 1
ATOM 6881 C C . CYS B 1 243 ? -8.062 -13.227 11.516 1 90 243 CYS B C 1
ATOM 6883 O O . CYS B 1 243 ? -7.809 -14.172 12.266 1 90 243 CYS B O 1
ATOM 6885 N N . GLN B 1 244 ? -9.211 -12.688 11.508 1 88.19 244 GLN B N 1
ATOM 6886 C CA . GLN B 1 244 ? -10.289 -13.07 12.414 1 88.19 244 GLN B CA 1
ATOM 6887 C C . GLN B 1 244 ? -11.438 -13.727 11.648 1 88.19 244 GLN B C 1
ATOM 6889 O O . GLN B 1 244 ? -12.609 -13.406 11.891 1 88.19 244 GLN B O 1
ATOM 6894 N N . LEU B 1 245 ? -11.086 -14.406 10.688 1 90.81 245 LEU B N 1
ATOM 6895 C CA . LEU B 1 245 ? -12.047 -15.109 9.852 1 90.81 245 LEU B CA 1
ATOM 6896 C C . LEU B 1 245 ? -11.914 -16.609 10.016 1 90.81 245 LEU B C 1
ATOM 6898 O O . LEU B 1 245 ? -10.797 -17.125 10.148 1 90.81 245 LEU B O 1
ATOM 6902 N N . SER B 1 246 ? -13.031 -17.234 9.961 1 93.31 246 SER B N 1
ATOM 6903 C CA . SER B 1 246 ? -13.016 -18.688 10 1 93.31 246 SER B CA 1
ATOM 6904 C C . SER B 1 246 ? -12.422 -19.266 8.727 1 93.31 246 SER B C 1
ATOM 6906 O O . SER B 1 246 ? -12.422 -18.625 7.68 1 93.31 246 SER B O 1
ATOM 6908 N N . MET B 1 247 ? -11.977 -20.484 8.82 1 95.56 247 MET B N 1
ATOM 6909 C CA . MET B 1 247 ? -11.406 -21.172 7.672 1 95.56 247 MET B CA 1
ATOM 6910 C C . MET B 1 247 ? -12.469 -21.453 6.613 1 95.56 247 MET B C 1
ATOM 6912 O O . MET B 1 247 ? -13.664 -21.469 6.922 1 95.56 247 MET B O 1
ATOM 6916 N N . LEU B 1 248 ? -12.023 -21.578 5.414 1 96.06 248 LEU B N 1
ATOM 6917 C CA . LEU B 1 248 ? -12.93 -21.891 4.312 1 96.06 248 LEU B CA 1
ATOM 6918 C C . LEU B 1 248 ? -13.367 -23.344 4.371 1 96.06 248 LEU B C 1
ATOM 6920 O O . LEU B 1 248 ? -12.602 -24.219 4.797 1 96.06 248 LEU B O 1
ATOM 6924 N N . ASP B 1 249 ? -14.586 -23.547 3.969 1 92.38 249 ASP B N 1
ATOM 6925 C CA . ASP B 1 249 ? -15.117 -24.891 3.758 1 92.38 249 ASP B CA 1
ATOM 6926 C C . ASP B 1 249 ? -15.703 -25.031 2.355 1 92.38 249 ASP B C 1
ATOM 6928 O O . ASP B 1 249 ? -15.789 -24.062 1.609 1 92.38 249 ASP B O 1
ATOM 6932 N N . LEU B 1 250 ? -16.094 -26.234 2.018 1 89.31 250 LEU B N 1
ATOM 6933 C CA . LEU B 1 250 ? -16.609 -26.516 0.681 1 89.31 250 LEU B CA 1
ATOM 6934 C C . LEU B 1 250 ? -17.844 -25.688 0.377 1 89.31 250 LEU B C 1
ATOM 6936 O O . LEU B 1 250 ? -18.062 -25.297 -0.771 1 89.31 250 LEU B O 1
ATOM 6940 N N . ALA B 1 251 ? -18.562 -25.344 1.394 1 88.75 251 ALA B N 1
ATOM 6941 C CA . ALA B 1 251 ? -19.812 -24.625 1.23 1 88.75 251 ALA B CA 1
ATOM 6942 C C . ALA B 1 251 ? -19.562 -23.156 0.848 1 88.75 251 ALA B C 1
ATOM 6944 O O . ALA B 1 251 ? -20.453 -22.484 0.352 1 88.75 251 ALA B O 1
ATOM 6945 N N . ASP B 1 252 ? -18.375 -22.688 1.091 1 92.75 252 ASP B N 1
ATOM 6946 C CA . ASP B 1 252 ? -18.047 -21.297 0.788 1 92.75 252 ASP B CA 1
ATOM 6947 C C . ASP B 1 252 ? -17.812 -21.109 -0.708 1 92.75 252 ASP B C 1
ATOM 6949 O O . ASP B 1 252 ? -17.75 -19.969 -1.189 1 92.75 252 ASP B O 1
ATOM 6953 N N . PHE B 1 253 ? -17.703 -22.188 -1.419 1 91.62 253 PHE B N 1
ATOM 6954 C CA . PHE B 1 253 ? -17.453 -22.141 -2.855 1 91.62 253 PHE B CA 1
ATOM 6955 C C . PHE B 1 253 ? -18.734 -22.406 -3.635 1 91.62 253 PHE B C 1
ATOM 6957 O O . PHE B 1 253 ? -19.719 -22.875 -3.07 1 91.62 253 PHE B O 1
ATOM 6964 N N . GLU B 1 254 ? -18.641 -21.891 -4.871 1 81.81 254 GLU B N 1
ATOM 6965 C CA . GLU B 1 254 ? -19.812 -22.141 -5.707 1 81.81 254 GLU B CA 1
ATOM 6966 C C . GLU B 1 254 ? -20.078 -23.641 -5.844 1 81.81 254 GLU B C 1
ATOM 6968 O O . GLU B 1 254 ? -19.141 -24.438 -5.945 1 81.81 254 GLU B O 1
ATOM 6973 N N . ALA B 1 255 ? -21.328 -23.906 -5.465 1 60.94 255 ALA B N 1
ATOM 6974 C CA . ALA B 1 255 ? -21.734 -25.297 -5.473 1 60.94 255 ALA B CA 1
ATOM 6975 C C . ALA B 1 255 ? -21.234 -26.016 -6.73 1 60.94 255 ALA B C 1
ATOM 6977 O O . ALA B 1 255 ? -21.047 -25.375 -7.773 1 60.94 255 ALA B O 1
ATOM 6978 N N . CYS B 1 256 ? -20.641 -27.109 -6.449 1 55.62 256 CYS B N 1
ATOM 6979 C CA . CYS B 1 256 ? -20.125 -28.047 -7.43 1 55.62 256 CYS B CA 1
ATOM 6980 C C . CYS B 1 256 ? -21.016 -28.125 -8.656 1 55.62 256 CYS B C 1
ATOM 6982 O O . CYS B 1 256 ? -21.672 -29.141 -8.898 1 55.62 256 CYS B O 1
ATOM 6984 N N . THR B 1 257 ? -21.547 -26.984 -8.938 1 58 257 THR B N 1
ATOM 6985 C CA . THR B 1 257 ? -22.438 -27.094 -10.078 1 58 257 THR B CA 1
ATOM 6986 C C . THR B 1 257 ? -21.656 -27.016 -11.391 1 58 257 THR B C 1
ATOM 6988 O O . THR B 1 257 ? -20.656 -26.297 -11.469 1 58 257 THR B O 1
ATOM 6991 N N . SER B 1 258 ? -21.719 -28.016 -12.148 1 64.19 258 SER B N 1
ATOM 6992 C CA . SER B 1 258 ? -21.172 -28.156 -13.492 1 64.19 258 SER B CA 1
ATOM 6993 C C . SER B 1 258 ? -21.359 -26.875 -14.297 1 64.19 258 SER B C 1
ATOM 6995 O O . SER B 1 258 ? -22.422 -26.234 -14.234 1 64.19 258 SER B O 1
ATOM 6997 N N . LEU B 1 259 ? -20.328 -26.125 -14.656 1 79.31 259 LEU B N 1
ATOM 6998 C CA . LEU B 1 259 ? -20.391 -25.031 -15.625 1 79.31 259 LEU B CA 1
ATOM 6999 C C . LEU B 1 259 ? -20.812 -25.547 -17 1 79.31 259 LEU B C 1
ATOM 7001 O O . LEU B 1 259 ? -20.438 -24.969 -18.016 1 79.31 259 LEU B O 1
ATOM 7005 N N . SER B 1 260 ? -21.531 -26.656 -16.922 1 78.56 260 SER B N 1
ATOM 7006 C CA . SER B 1 260 ? -21.938 -27.312 -18.156 1 78.56 260 SER B CA 1
ATOM 7007 C C . SER B 1 260 ? -22.812 -26.391 -19 1 78.56 260 SER B C 1
ATOM 7009 O O . SER B 1 260 ? -22.828 -26.484 -20.234 1 78.56 260 SER B O 1
ATOM 7011 N N . ASP B 1 261 ? -23.562 -25.5 -18.344 1 81.69 261 ASP B N 1
ATOM 7012 C CA . ASP B 1 261 ? -24.438 -24.578 -19.047 1 81.69 261 ASP B CA 1
ATOM 7013 C C . ASP B 1 261 ? -23.641 -23.625 -19.938 1 81.69 261 ASP B C 1
ATOM 7015 O O . ASP B 1 261 ? -24.203 -23.016 -20.859 1 81.69 261 ASP B O 1
ATOM 7019 N N . PHE B 1 262 ? -22.312 -23.594 -19.672 1 87.44 262 PHE B N 1
ATOM 7020 C CA . PHE B 1 262 ? -21.516 -22.625 -20.406 1 87.44 262 PHE B CA 1
ATOM 7021 C C . PHE B 1 262 ? -20.516 -23.328 -21.312 1 87.44 262 PHE B C 1
ATOM 7023 O O . PHE B 1 262 ? -19.531 -22.734 -21.75 1 87.44 262 PHE B O 1
ATOM 7030 N N . GLU B 1 263 ? -20.719 -24.562 -21.625 1 86.31 263 GLU B N 1
ATOM 7031 C CA . GLU B 1 263 ? -19.797 -25.359 -22.438 1 86.31 263 GLU B CA 1
ATOM 7032 C C . GLU B 1 263 ? -19.578 -24.719 -23.797 1 86.31 263 GLU B C 1
ATOM 7034 O O . GLU B 1 263 ? -18.5 -24.828 -24.375 1 86.31 263 GLU B O 1
ATOM 7039 N N . HIS B 1 264 ? -20.562 -24.094 -24.297 1 86.75 264 HIS B N 1
ATOM 7040 C CA . HIS B 1 264 ? -20.469 -23.453 -25.609 1 86.75 264 HIS B CA 1
ATOM 7041 C C . HIS B 1 264 ? -19.484 -22.297 -25.578 1 86.75 264 HIS B C 1
ATOM 7043 O O . HIS B 1 264 ? -18.938 -21.922 -26.625 1 86.75 264 HIS B O 1
ATOM 7049 N N . MET B 1 265 ? -19.25 -21.781 -24.453 1 87.12 265 MET B N 1
ATOM 7050 C CA . MET B 1 265 ? -18.359 -20.625 -24.312 1 87.12 265 MET B CA 1
ATOM 7051 C C . MET B 1 265 ? -16.953 -21.078 -23.906 1 87.12 265 MET B C 1
ATOM 7053 O O . MET B 1 265 ? -15.961 -20.625 -24.5 1 87.12 265 MET B O 1
ATOM 7057 N N . ILE B 1 266 ? -16.891 -21.953 -22.922 1 86.44 266 ILE B N 1
ATOM 7058 C CA . ILE B 1 266 ? -15.586 -22.25 -22.328 1 86.44 266 ILE B CA 1
ATOM 7059 C C . ILE B 1 266 ? -15.164 -23.672 -22.672 1 86.44 266 ILE B C 1
ATOM 7061 O O . ILE B 1 266 ? -14.07 -24.109 -22.312 1 86.44 266 ILE B O 1
ATOM 7065 N N . GLY B 1 267 ? -15.891 -24.375 -23.375 1 80.31 267 GLY B N 1
ATOM 7066 C CA . GLY B 1 267 ? -15.555 -25.719 -23.797 1 80.31 267 GLY B CA 1
ATOM 7067 C C . GLY B 1 267 ? -15.891 -26.766 -22.766 1 80.31 267 GLY B C 1
ATOM 7068 O O . GLY B 1 267 ? -16.219 -26.453 -21.609 1 80.31 267 GLY B O 1
ATOM 7069 N N . THR B 1 268 ? -15.75 -27.969 -23.156 1 68.25 268 THR B N 1
ATOM 7070 C CA . THR B 1 268 ? -16.156 -29.109 -22.359 1 68.25 268 THR B CA 1
ATOM 7071 C C . THR B 1 268 ? -15.148 -29.375 -21.25 1 68.25 268 THR B C 1
ATOM 7073 O O . THR B 1 268 ? -15.516 -29.828 -20.156 1 68.25 268 THR B O 1
ATOM 7076 N N . ALA B 1 269 ? -14.031 -29.141 -21.531 1 58.97 269 ALA B N 1
ATOM 7077 C CA . ALA B 1 269 ? -12.961 -29.438 -20.578 1 58.97 269 ALA B CA 1
ATOM 7078 C C . ALA B 1 269 ? -13.109 -28.625 -19.312 1 58.97 269 ALA B C 1
ATOM 7080 O O . ALA B 1 269 ? -12.711 -29.062 -18.219 1 58.97 269 ALA B O 1
ATOM 7081 N N . CYS B 1 270 ? -13.617 -27.5 -19.422 1 58.88 270 CYS B N 1
ATOM 7082 C CA . CYS B 1 270 ? -13.766 -26.594 -18.281 1 58.88 270 CYS B CA 1
ATOM 7083 C C . CYS B 1 270 ? -15.102 -26.828 -17.578 1 58.88 270 CYS B C 1
ATOM 7085 O O . CYS B 1 270 ? -15.211 -26.641 -16.359 1 58.88 270 CYS B O 1
ATOM 7087 N N . ALA B 1 271 ? -16.047 -27.172 -18.438 1 52.44 271 ALA B N 1
ATOM 7088 C CA . ALA B 1 271 ? -17.438 -27.281 -17.969 1 52.44 271 ALA B CA 1
ATOM 7089 C C . ALA B 1 271 ? -17.656 -28.578 -17.188 1 52.44 271 ALA B C 1
ATOM 7091 O O . ALA B 1 271 ? -18.547 -28.641 -16.328 1 52.44 271 ALA B O 1
ATOM 7092 N N . VAL B 1 272 ? -17 -29.609 -17.688 1 48.59 272 VAL B N 1
ATOM 7093 C CA . VAL B 1 272 ? -17.281 -30.953 -17.156 1 48.59 272 VAL B CA 1
ATOM 7094 C C . VAL B 1 272 ? -16.672 -31.078 -15.766 1 48.59 272 VAL B C 1
ATOM 7096 O O . VAL B 1 272 ? -15.617 -31.703 -15.602 1 48.59 272 VAL B O 1
ATOM 7099 N N . GLY B 1 273 ? -16.234 -30.031 -15.086 1 51.91 273 GLY B N 1
ATOM 7100 C CA . GLY B 1 273 ? -15.781 -30.406 -13.75 1 51.91 273 GLY B CA 1
ATOM 7101 C C . GLY B 1 273 ? -16.75 -31.328 -13.039 1 51.91 273 GLY B C 1
ATOM 7102 O O . GLY B 1 273 ? -17.891 -30.953 -12.75 1 51.91 273 GLY B O 1
ATOM 7103 N N . GLU B 1 274 ? -16.625 -32.594 -13.445 1 55.66 274 GLU B N 1
ATOM 7104 C CA . GLU B 1 274 ? -17.328 -33.594 -12.641 1 55.66 274 GLU B CA 1
ATOM 7105 C C . GLU B 1 274 ? -17.234 -33.281 -11.156 1 55.66 274 GLU B C 1
ATOM 7107 O O . GLU B 1 274 ? -16.234 -32.719 -10.695 1 55.66 274 GLU B O 1
ATOM 7112 N N . GLY B 1 275 ? -18.344 -33.188 -10.594 1 68.19 275 GLY B N 1
ATOM 7113 C CA . GLY B 1 275 ? -18.516 -32.938 -9.172 1 68.19 275 GLY B CA 1
ATOM 7114 C C . GLY B 1 275 ? -17.297 -33.25 -8.352 1 68.19 275 GLY B C 1
ATOM 7115 O O . GLY B 1 275 ? -16.906 -32.5 -7.457 1 68.19 275 GLY B O 1
ATOM 7116 N N . ALA B 1 276 ? -16.531 -34.219 -9 1 78.06 276 ALA B N 1
ATOM 7117 C CA . ALA B 1 276 ? -15.391 -34.688 -8.203 1 78.06 276 ALA B CA 1
ATOM 7118 C C . ALA B 1 276 ? -14.164 -33.781 -8.43 1 78.06 276 ALA B C 1
ATOM 7120 O O . ALA B 1 276 ? -13.422 -33.5 -7.492 1 78.06 276 ALA B O 1
ATOM 7121 N N . THR B 1 277 ? -13.938 -33.281 -9.773 1 85.06 277 THR B N 1
ATOM 7122 C CA . THR B 1 277 ? -12.789 -32.438 -10.086 1 85.06 277 THR B CA 1
ATOM 7123 C C . THR B 1 277 ? -12.875 -31.125 -9.32 1 85.06 277 THR B C 1
ATOM 7125 O O . THR B 1 277 ? -11.891 -30.688 -8.711 1 85.06 277 THR B O 1
ATOM 7128 N N . HIS B 1 278 ? -14.023 -30.531 -9.367 1 85.19 278 HIS B N 1
ATOM 7129 C CA . HIS B 1 278 ? -14.227 -29.266 -8.672 1 85.19 278 HIS B CA 1
ATOM 7130 C C . HIS B 1 278 ? -14.008 -29.422 -7.172 1 85.19 278 HIS B C 1
ATOM 7132 O O . HIS B 1 278 ? -13.336 -28.594 -6.543 1 85.19 278 HIS B O 1
ATOM 7138 N N . ALA B 1 279 ? -14.555 -30.438 -6.621 1 87.25 279 ALA B N 1
ATOM 7139 C CA . ALA B 1 279 ? -14.414 -30.688 -5.191 1 87.25 279 ALA B CA 1
ATOM 7140 C C . ALA B 1 279 ? -12.953 -30.875 -4.805 1 87.25 279 ALA B C 1
ATOM 7142 O O . ALA B 1 279 ? -12.516 -30.406 -3.75 1 87.25 279 ALA B O 1
ATOM 7143 N N . ASN B 1 280 ? -12.258 -31.641 -5.664 1 90.88 280 ASN B N 1
ATOM 7144 C CA . ASN B 1 280 ? -10.844 -31.891 -5.387 1 90.88 280 ASN B CA 1
ATOM 7145 C C . ASN B 1 280 ? -10.023 -30.609 -5.488 1 90.88 280 ASN B C 1
ATOM 7147 O O . ASN B 1 280 ? -9.094 -30.391 -4.707 1 90.88 280 ASN B O 1
ATOM 7151 N N . LEU B 1 281 ? -10.367 -29.781 -6.449 1 92.19 281 LEU B N 1
ATOM 7152 C CA . LEU B 1 281 ? -9.664 -28.5 -6.586 1 92.19 281 LEU B CA 1
ATOM 7153 C C . LEU B 1 281 ? -9.93 -27.594 -5.387 1 92.19 281 LEU B C 1
ATOM 7155 O O . LEU B 1 281 ? -9.031 -26.906 -4.91 1 92.19 281 LEU B O 1
ATOM 7159 N N . VAL B 1 282 ? -11.148 -27.594 -4.902 1 92.94 282 VAL B N 1
ATOM 7160 C CA . VAL B 1 282 ? -11.508 -26.812 -3.725 1 92.94 282 VAL B CA 1
ATOM 7161 C C . VAL B 1 282 ? -10.758 -27.328 -2.504 1 92.94 282 VAL B C 1
ATOM 7163 O O . VAL B 1 282 ? -10.219 -26.547 -1.716 1 92.94 282 VAL B O 1
ATOM 7166 N N . ARG B 1 283 ? -10.758 -28.641 -2.373 1 93.69 283 ARG B N 1
ATOM 7167 C CA . ARG B 1 283 ? -10.023 -29.234 -1.264 1 93.69 283 ARG B CA 1
ATOM 7168 C C . ARG B 1 283 ? -8.539 -28.875 -1.326 1 93.69 283 ARG B C 1
ATOM 7170 O O . ARG B 1 283 ? -7.906 -28.656 -0.292 1 93.69 283 ARG B O 1
ATOM 7177 N N . LEU B 1 284 ? -8.062 -28.922 -2.512 1 96 284 LEU B N 1
ATOM 7178 C CA . LEU B 1 284 ? -6.656 -28.562 -2.707 1 96 284 LEU B CA 1
ATOM 7179 C C . LEU B 1 284 ? -6.391 -27.125 -2.281 1 96 284 LEU B C 1
ATOM 7181 O O . LEU B 1 284 ? -5.363 -26.844 -1.66 1 96 284 LEU B O 1
ATOM 7185 N N . TYR B 1 285 ? -7.297 -26.203 -2.689 1 97.06 285 TYR B N 1
ATOM 7186 C CA . TYR B 1 285 ? -7.117 -24.812 -2.305 1 97.06 285 TYR B CA 1
ATOM 7187 C C . TYR B 1 285 ? -7.164 -24.656 -0.789 1 97.06 285 TYR B C 1
ATOM 7189 O O . TYR B 1 285 ? -6.383 -23.891 -0.212 1 97.06 285 TYR B O 1
ATOM 7197 N N . ILE B 1 286 ? -8.031 -25.266 -0.132 1 97.38 286 ILE B N 1
ATOM 7198 C CA . ILE B 1 286 ? -8.125 -25.219 1.323 1 97.38 286 ILE B CA 1
ATOM 7199 C C . ILE B 1 286 ? -6.832 -25.75 1.938 1 97.38 286 ILE B C 1
ATOM 7201 O O . ILE B 1 286 ? -6.32 -25.188 2.906 1 97.38 286 ILE B O 1
ATOM 7205 N N . ALA B 1 287 ? -6.344 -26.828 1.36 1 97.88 287 ALA B N 1
ATOM 7206 C CA . ALA B 1 287 ? -5.07 -27.375 1.814 1 97.88 287 ALA B CA 1
ATOM 7207 C C . ALA B 1 287 ? -3.938 -26.375 1.636 1 97.88 287 ALA B C 1
ATOM 7209 O O . ALA B 1 287 ? -3.021 -26.312 2.457 1 97.88 287 ALA B O 1
ATOM 7210 N N . LEU B 1 288 ? -3.986 -25.703 0.521 1 98.38 288 LEU B N 1
ATOM 7211 C CA . LEU B 1 288 ? -2.969 -24.688 0.289 1 98.38 288 LEU B CA 1
ATOM 7212 C C . LEU B 1 288 ? -3.004 -23.625 1.384 1 98.38 288 LEU B C 1
ATOM 7214 O O . LEU B 1 288 ? -1.957 -23.141 1.826 1 98.38 288 LEU B O 1
ATOM 7218 N N . ILE B 1 289 ? -4.16 -23.156 1.832 1 98.12 289 ILE B N 1
ATOM 7219 C CA . ILE B 1 289 ? -4.281 -22.188 2.91 1 98.12 289 ILE B CA 1
ATOM 7220 C C . ILE B 1 289 ? -3.617 -22.734 4.176 1 98.12 289 ILE B C 1
ATOM 7222 O O . ILE B 1 289 ? -2.896 -22.016 4.863 1 98.12 289 ILE B O 1
ATOM 7226 N N . GLU B 1 290 ? -3.879 -23.938 4.449 1 98 290 GLU B N 1
ATOM 7227 C CA . GLU B 1 290 ? -3.273 -24.562 5.617 1 98 290 GLU B CA 1
ATOM 7228 C C . GLU B 1 290 ? -1.751 -24.562 5.516 1 98 290 GLU B C 1
ATOM 7230 O O . GLU B 1 290 ? -1.057 -24.344 6.512 1 98 290 GLU B O 1
ATOM 7235 N N . LEU B 1 291 ? -1.304 -24.938 4.352 1 98.38 291 LEU B N 1
ATOM 7236 C CA . LEU B 1 291 ? 0.137 -24.891 4.133 1 98.38 291 LEU B CA 1
ATOM 7237 C C . LEU B 1 291 ? 0.68 -23.484 4.363 1 98.38 291 LEU B C 1
ATOM 7239 O O . LEU B 1 291 ? 1.755 -23.328 4.941 1 98.38 291 LEU B O 1
ATOM 7243 N N . CYS B 1 292 ? -0.025 -22.516 3.881 1 98.06 292 CYS B N 1
ATOM 7244 C CA . CYS B 1 292 ? 0.406 -21.125 4 1 98.06 292 CYS B CA 1
ATOM 7245 C C . CYS B 1 292 ? 0.466 -20.703 5.465 1 98.06 292 CYS B C 1
ATOM 7247 O O . CYS B 1 292 ? 1.289 -19.859 5.836 1 98.06 292 CYS B O 1
ATOM 7249 N N . LYS B 1 293 ? -0.359 -21.234 6.301 1 97.31 293 LYS B N 1
ATOM 7250 C CA . LYS B 1 293 ? -0.256 -20.984 7.734 1 97.31 293 LYS B CA 1
ATOM 7251 C C . LYS B 1 293 ? 1.067 -21.5 8.289 1 97.31 293 LYS B C 1
ATOM 7253 O O . LYS B 1 293 ? 1.694 -20.844 9.125 1 97.31 293 LYS B O 1
ATOM 7258 N N . ILE B 1 294 ? 1.478 -22.641 7.844 1 97.75 294 ILE B N 1
ATOM 7259 C CA . ILE B 1 294 ? 2.754 -23.188 8.266 1 97.75 294 ILE B CA 1
ATOM 7260 C C . ILE B 1 294 ? 3.9 -22.344 7.719 1 97.75 294 ILE B C 1
ATOM 7262 O O . ILE B 1 294 ? 4.914 -22.156 8.391 1 97.75 294 ILE B O 1
ATOM 7266 N N . ILE B 1 295 ? 3.748 -21.938 6.465 1 97.19 295 ILE B N 1
ATOM 7267 C CA . ILE B 1 295 ? 4.75 -21.078 5.844 1 97.19 295 ILE B CA 1
ATOM 7268 C C . ILE B 1 295 ? 4.992 -19.844 6.715 1 97.19 295 ILE B C 1
ATOM 7270 O O . ILE B 1 295 ? 6.137 -19.438 6.914 1 97.19 295 ILE B O 1
ATOM 7274 N N . ALA B 1 296 ? 3.934 -19.234 7.191 1 96.44 296 ALA B N 1
ATOM 7275 C CA . ALA B 1 296 ? 4.066 -18.078 8.062 1 96.44 296 ALA B CA 1
ATOM 7276 C C . ALA B 1 296 ? 4.926 -18.406 9.281 1 96.44 296 ALA B C 1
ATOM 7278 O O . ALA B 1 296 ? 5.773 -17.594 9.68 1 96.44 296 ALA B O 1
ATOM 7279 N N . ASP B 1 297 ? 4.75 -19.516 9.836 1 95.38 297 ASP B N 1
ATOM 7280 C CA . ASP B 1 297 ? 5.516 -19.953 11 1 95.38 297 ASP B CA 1
ATOM 7281 C C . ASP B 1 297 ? 6.988 -20.141 10.648 1 95.38 297 ASP B C 1
ATOM 7283 O O . ASP B 1 297 ? 7.871 -19.766 11.422 1 95.38 297 ASP B O 1
ATOM 7287 N N . VAL B 1 298 ? 7.195 -20.781 9.523 1 95.06 298 VAL B N 1
ATOM 7288 C CA . VAL B 1 298 ? 8.555 -21.062 9.086 1 95.06 298 VAL B CA 1
ATOM 7289 C C . VAL B 1 298 ? 9.312 -19.766 8.852 1 95.06 298 VAL B C 1
ATOM 7291 O O . VAL B 1 298 ? 10.453 -19.609 9.297 1 95.06 298 VAL B O 1
ATOM 7294 N N . LEU B 1 299 ? 8.742 -18.828 8.133 1 93.38 299 LEU B N 1
ATOM 7295 C CA . LEU B 1 299 ? 9.383 -17.547 7.852 1 93.38 299 LEU B CA 1
ATOM 7296 C C . LEU B 1 299 ? 9.664 -16.781 9.133 1 93.38 299 LEU B C 1
ATOM 7298 O O . LEU B 1 299 ? 10.734 -16.188 9.289 1 93.38 299 LEU B O 1
ATOM 7302 N N . THR B 1 300 ? 8.719 -16.797 10.055 1 91.88 300 THR B N 1
ATOM 7303 C CA . THR B 1 300 ? 8.883 -16.078 11.312 1 91.88 300 THR B CA 1
ATOM 7304 C C . THR B 1 300 ? 9.977 -16.719 12.164 1 91.88 300 THR B C 1
ATOM 7306 O O . THR B 1 300 ? 10.711 -16.031 12.867 1 91.88 300 THR B O 1
ATOM 7309 N N . LEU B 1 301 ? 10.148 -18 12.07 1 92.56 301 LEU B N 1
ATOM 7310 C CA . LEU B 1 301 ? 11.102 -18.75 12.875 1 92.56 301 LEU B CA 1
ATOM 7311 C C . LEU B 1 301 ? 12.523 -18.562 12.352 1 92.56 301 LEU B C 1
ATOM 7313 O O . LEU B 1 301 ? 13.453 -18.344 13.133 1 92.56 301 LEU B O 1
ATOM 7317 N N . GLN B 1 302 ? 12.695 -18.594 10.977 1 90.88 302 GLN B N 1
ATOM 7318 C CA . GLN B 1 302 ? 14.023 -18.766 10.414 1 90.88 302 GLN B CA 1
ATOM 7319 C C . GLN B 1 302 ? 14.539 -17.469 9.805 1 90.88 302 GLN B C 1
ATOM 7321 O O . GLN B 1 302 ? 15.734 -17.312 9.555 1 90.88 302 GLN B O 1
ATOM 7326 N N . TYR B 1 303 ? 13.688 -16.562 9.562 1 88 303 TYR B N 1
ATOM 7327 C CA . TYR B 1 303 ? 14.117 -15.406 8.781 1 88 303 TYR B CA 1
ATOM 7328 C C . TYR B 1 303 ? 13.734 -14.102 9.469 1 88 303 TYR B C 1
ATOM 7330 O O . TYR B 1 303 ? 12.852 -14.086 10.336 1 88 303 TYR B O 1
ATOM 7338 N N . GLU B 1 304 ? 14.477 -13.031 9.156 1 84.06 304 GLU B N 1
ATOM 7339 C CA . GLU B 1 304 ? 14.234 -11.695 9.703 1 84.06 304 GLU B CA 1
ATOM 7340 C C . GLU B 1 304 ? 14.633 -10.609 8.695 1 84.06 304 GLU B C 1
ATOM 7342 O O . GLU B 1 304 ? 15.297 -10.898 7.699 1 84.06 304 GLU B O 1
ATOM 7347 N N . GLU B 1 305 ? 14.078 -9.461 8.82 1 79.19 305 GLU B N 1
ATOM 7348 C CA . GLU B 1 305 ? 14.477 -8.32 7.996 1 79.19 305 GLU B CA 1
ATOM 7349 C C . GLU B 1 305 ? 15.891 -7.859 8.336 1 79.19 305 GLU B C 1
ATOM 7351 O O . GLU B 1 305 ? 16.281 -7.855 9.508 1 79.19 305 GLU B O 1
ATOM 7356 N N . PRO B 1 306 ? 16.578 -7.617 7.168 1 68.06 306 PRO B N 1
ATOM 7357 C CA . PRO B 1 306 ? 17.953 -7.203 7.445 1 68.06 306 PRO B CA 1
ATOM 7358 C C . PRO B 1 306 ? 18.031 -5.871 8.188 1 68.06 306 PRO B C 1
ATOM 7360 O O . PRO B 1 306 ? 17.219 -4.973 7.941 1 68.06 306 PRO B O 1
ATOM 7363 N N . SER B 1 307 ? 18.547 -5.973 9.273 1 59.56 307 SER B N 1
ATOM 7364 C CA . SER B 1 307 ? 18.812 -4.66 9.859 1 59.56 307 SER B CA 1
ATOM 7365 C C . SER B 1 307 ? 19.484 -3.729 8.859 1 59.56 307 SER B C 1
ATOM 7367 O O . SER B 1 307 ? 19.062 -2.584 8.688 1 59.56 307 SER B O 1
ATOM 7369 N N . GLN B 1 308 ? 20.828 -3.574 8.641 1 50.59 308 GLN B N 1
ATOM 7370 C CA . GLN B 1 308 ? 21.625 -2.453 8.156 1 50.59 308 GLN B CA 1
ATOM 7371 C C . GLN B 1 308 ? 21.875 -2.566 6.656 1 50.59 308 GLN B C 1
ATOM 7373 O O . GLN B 1 308 ? 22.469 -1.671 6.051 1 50.59 308 GLN B O 1
ATOM 7378 N N . LYS B 1 309 ? 21.891 -3.627 5.91 1 46.91 309 LYS B N 1
ATOM 7379 C CA . LYS B 1 309 ? 22.922 -3.65 4.875 1 46.91 309 LYS B CA 1
ATOM 7380 C C . LYS B 1 309 ? 22.438 -2.953 3.605 1 46.91 309 LYS B C 1
ATOM 7382 O O . LYS B 1 309 ? 22.969 -3.203 2.52 1 46.91 309 LYS B O 1
ATOM 7387 N N . ILE B 1 310 ? 21.344 -2.223 3.549 1 47.69 310 ILE B N 1
ATOM 7388 C CA . ILE B 1 310 ? 21.016 -2.066 2.135 1 47.69 310 ILE B CA 1
ATOM 7389 C C . ILE B 1 310 ? 21.984 -1.079 1.486 1 47.69 310 ILE B C 1
ATOM 7391 O O . ILE B 1 310 ? 22.109 0.059 1.942 1 47.69 310 ILE B O 1
ATOM 7395 N N . LYS B 1 311 ? 22.891 -1.622 0.933 1 46.22 311 LYS B N 1
ATOM 7396 C CA . LYS B 1 311 ? 23.703 -0.835 0.01 1 46.22 311 LYS B CA 1
ATOM 7397 C C . LYS B 1 311 ? 22.828 -0.091 -0.996 1 46.22 311 LYS B C 1
ATOM 7399 O O . LYS B 1 311 ? 21.969 -0.692 -1.643 1 46.22 311 LYS B O 1
ATOM 7404 N N . GLY B 1 312 ? 22.922 1.242 -1.149 1 48.72 312 GLY B N 1
ATOM 7405 C CA . GLY B 1 312 ? 22.453 2.328 -1.997 1 48.72 312 GLY B CA 1
ATOM 7406 C C . GLY B 1 312 ? 20.969 2.273 -2.271 1 48.72 312 GLY B C 1
ATOM 7407 O O . GLY B 1 312 ? 20.391 1.19 -2.389 1 48.72 312 GLY B O 1
ATOM 7408 N N . THR B 1 313 ? 20.125 3.141 -1.913 1 48.41 313 THR B N 1
ATOM 7409 C CA . THR B 1 313 ? 18.688 3.4 -2.035 1 48.41 313 THR B CA 1
ATOM 7410 C C . THR B 1 313 ? 18.188 3.029 -3.43 1 48.41 313 THR B C 1
ATOM 7412 O O . THR B 1 313 ? 17.016 2.713 -3.607 1 48.41 313 THR B O 1
ATOM 7415 N N . ARG B 1 314 ? 18.969 3.055 -4.484 1 52.56 314 ARG B N 1
ATOM 7416 C CA . ARG B 1 314 ? 18.469 2.914 -5.848 1 52.56 314 ARG B CA 1
ATOM 7417 C C . ARG B 1 314 ? 18.297 1.445 -6.223 1 52.56 314 ARG B C 1
ATOM 7419 O O . ARG B 1 314 ? 17.469 1.103 -7.07 1 52.56 314 ARG B O 1
ATOM 7426 N N . GLU B 1 315 ? 19.062 0.612 -5.59 1 55.62 315 GLU B N 1
ATOM 7427 C CA . GLU B 1 315 ? 19.031 -0.712 -6.203 1 55.62 315 GLU B CA 1
ATOM 7428 C C . GLU B 1 315 ? 18.547 -1.768 -5.211 1 55.62 315 GLU B C 1
ATOM 7430 O O . GLU B 1 315 ? 18.047 -2.822 -5.613 1 55.62 315 GLU B O 1
ATOM 7435 N N . ALA B 1 316 ? 18.484 -1.358 -3.947 1 61.94 316 ALA B N 1
ATOM 7436 C CA . ALA B 1 316 ? 18.406 -2.566 -3.129 1 61.94 316 ALA B CA 1
ATOM 7437 C C . ALA B 1 316 ? 17.047 -2.656 -2.43 1 61.94 316 ALA B C 1
ATOM 7439 O O . ALA B 1 316 ? 16.531 -1.655 -1.92 1 61.94 316 ALA B O 1
ATOM 7440 N N . THR B 1 317 ? 16.25 -3.652 -2.902 1 75.75 317 THR B N 1
ATOM 7441 C CA . THR B 1 317 ? 15.039 -4.035 -2.182 1 75.75 317 THR B CA 1
ATOM 7442 C C . THR B 1 317 ? 15.383 -4.887 -0.963 1 75.75 317 THR B C 1
ATOM 7444 O O . THR B 1 317 ? 16.188 -5.82 -1.058 1 75.75 317 THR B O 1
ATOM 7447 N N . SER B 1 318 ? 14.891 -4.457 0.144 1 75.69 318 SER B N 1
ATOM 7448 C CA . SER B 1 318 ? 15.125 -5.18 1.389 1 75.69 318 SER B CA 1
ATOM 7449 C C . SER B 1 318 ? 14.562 -6.594 1.325 1 75.69 318 SER B C 1
ATOM 7451 O O . SER B 1 318 ? 13.398 -6.789 0.957 1 75.69 318 SER B O 1
ATOM 7453 N N . LYS B 1 319 ? 15.406 -7.566 1.556 1 81.69 319 LYS B N 1
ATOM 7454 C CA . LYS B 1 319 ? 15 -8.969 1.55 1 81.69 319 LYS B CA 1
ATOM 7455 C C . LYS B 1 319 ? 15.25 -9.617 2.908 1 81.69 319 LYS B C 1
ATOM 7457 O O . LYS B 1 319 ? 16.156 -9.211 3.643 1 81.69 319 LYS B O 1
ATOM 7462 N N . LEU B 1 320 ? 14.508 -10.625 3.18 1 84.81 320 LEU B N 1
ATOM 7463 C CA . LEU B 1 320 ? 14.664 -11.359 4.43 1 84.81 320 LEU B CA 1
ATOM 7464 C C . LEU B 1 320 ? 16 -12.109 4.453 1 84.81 320 LEU B C 1
ATOM 7466 O O . LEU B 1 320 ? 16.438 -12.633 3.428 1 84.81 320 LEU B O 1
ATOM 7470 N N . ILE B 1 321 ? 16.641 -12.125 5.578 1 82.56 321 ILE B N 1
ATOM 7471 C CA . ILE B 1 321 ? 17.875 -12.859 5.793 1 82.56 321 ILE B CA 1
ATOM 7472 C C . ILE B 1 321 ? 17.672 -13.891 6.898 1 82.56 321 ILE B C 1
ATOM 7474 O O . ILE B 1 321 ? 16.797 -13.742 7.746 1 82.56 321 ILE B O 1
ATOM 7478 N N . PRO B 1 322 ? 18.438 -14.938 6.863 1 83.31 322 PRO B N 1
ATOM 7479 C CA . PRO B 1 322 ? 18.312 -15.945 7.922 1 83.31 322 PRO B CA 1
ATOM 7480 C C . PRO B 1 322 ? 18.641 -15.391 9.305 1 83.31 322 PRO B C 1
ATOM 7482 O O . PRO B 1 322 ? 19.562 -14.594 9.453 1 83.31 322 PRO B O 1
ATOM 7485 N N . LYS B 1 323 ? 17.859 -15.805 10.234 1 81.62 323 LYS B N 1
ATOM 7486 C CA . LYS B 1 323 ? 18.172 -15.469 11.617 1 81.62 323 LYS B CA 1
ATOM 7487 C C . LYS B 1 323 ? 19.438 -16.188 12.086 1 81.62 323 LYS B C 1
ATOM 7489 O O . LYS B 1 323 ? 19.719 -17.297 11.648 1 81.62 323 LYS B O 1
ATOM 7494 N N . PRO B 1 324 ? 20.156 -15.516 12.914 1 72.19 324 PRO B N 1
ATOM 7495 C CA . PRO B 1 324 ? 21.391 -16.156 13.383 1 72.19 324 PRO B CA 1
ATOM 7496 C C . PRO B 1 324 ? 21.109 -17.375 14.266 1 72.19 324 PRO B C 1
ATOM 7498 O O . PRO B 1 324 ? 21.891 -18.328 14.266 1 72.19 324 PRO B O 1
ATOM 7501 N N . ARG B 1 325 ? 20.141 -17.297 15.102 1 70.38 325 ARG B N 1
ATOM 7502 C CA . ARG B 1 325 ? 19.938 -18.422 16.016 1 70.38 325 ARG B CA 1
ATOM 7503 C C . ARG B 1 325 ? 18.484 -18.891 15.984 1 70.38 325 ARG B C 1
ATOM 7505 O O . ARG B 1 325 ? 17.562 -18.094 16.234 1 70.38 325 ARG B O 1
ATOM 7512 N N . ALA B 1 326 ? 18.344 -20.031 15.312 1 69.75 326 ALA B N 1
ATOM 7513 C CA . ALA B 1 326 ? 17.047 -20.672 15.484 1 69.75 326 ALA B CA 1
ATOM 7514 C C . ALA B 1 326 ? 17.188 -21.984 16.25 1 69.75 326 ALA B C 1
ATOM 7516 O O . ALA B 1 326 ? 18.203 -22.672 16.125 1 69.75 326 ALA B O 1
ATOM 7517 N N . SER B 1 327 ? 16.297 -22.219 17.109 1 79.75 327 SER B N 1
ATOM 7518 C CA . SER B 1 327 ? 16.266 -23.453 17.891 1 79.75 327 SER B CA 1
ATOM 7519 C C . SER B 1 327 ? 16.109 -24.672 17 1 79.75 327 SER B C 1
ATOM 7521 O O . SER B 1 327 ? 15.18 -24.75 16.203 1 79.75 327 SER B O 1
ATOM 7523 N N . ALA B 1 328 ? 17 -25.609 17.156 1 80.25 328 ALA B N 1
ATOM 7524 C CA . ALA B 1 328 ? 16.953 -26.859 16.406 1 80.25 328 ALA B CA 1
ATOM 7525 C C . ALA B 1 328 ? 15.641 -27.594 16.656 1 80.25 328 ALA B C 1
ATOM 7527 O O . ALA B 1 328 ? 15.086 -28.234 15.758 1 80.25 328 ALA B O 1
ATOM 7528 N N . LEU B 1 329 ? 15.227 -27.438 17.859 1 86.56 329 LEU B N 1
ATOM 7529 C CA . LEU B 1 329 ? 14 -28.125 18.234 1 86.56 329 LEU B CA 1
ATOM 7530 C C . LEU B 1 329 ? 12.805 -27.531 17.5 1 86.56 329 LEU B C 1
ATOM 7532 O O . LEU B 1 329 ? 11.922 -28.266 17.047 1 86.56 329 LEU B O 1
ATOM 7536 N N . GLU B 1 330 ? 12.766 -26.25 17.438 1 91.75 330 GLU B N 1
ATOM 7537 C CA . GLU B 1 330 ? 11.656 -25.594 16.75 1 91.75 330 GLU B CA 1
ATOM 7538 C C . GLU B 1 330 ? 11.664 -25.891 15.258 1 91.75 330 GLU B C 1
ATOM 7540 O O . GLU B 1 330 ? 10.609 -26.047 14.641 1 91.75 330 GLU B O 1
ATOM 7545 N N . VAL B 1 331 ? 12.836 -25.984 14.688 1 92.44 331 VAL B N 1
ATOM 7546 C CA . VAL B 1 331 ? 12.977 -26.312 13.273 1 92.44 331 VAL B CA 1
ATOM 7547 C C . VAL B 1 331 ? 12.43 -27.719 13.016 1 92.44 331 VAL B C 1
ATOM 7549 O O . VAL B 1 331 ? 11.711 -27.953 12.047 1 92.44 331 VAL B O 1
ATOM 7552 N N . GLU B 1 332 ? 12.75 -28.625 13.867 1 92.75 332 GLU B N 1
ATOM 7553 C CA . GLU B 1 332 ? 12.281 -30 13.734 1 92.75 332 GLU B CA 1
ATOM 7554 C C . GLU B 1 332 ? 10.766 -30.094 13.898 1 92.75 332 GLU B C 1
ATOM 7556 O O . GLU B 1 332 ? 10.109 -30.906 13.242 1 92.75 332 GLU B O 1
ATOM 7561 N N . MET B 1 333 ? 10.297 -29.312 14.828 1 95.25 333 MET B N 1
ATOM 7562 C CA . MET B 1 333 ? 8.852 -29.297 15.039 1 95.25 333 MET B CA 1
ATOM 7563 C C . MET B 1 333 ? 8.125 -28.812 13.797 1 95.25 333 MET B C 1
ATOM 7565 O O . MET B 1 333 ? 7.094 -29.375 13.414 1 95.25 333 MET B O 1
ATOM 7569 N N . ARG B 1 334 ? 8.617 -27.719 13.172 1 95.88 334 ARG B N 1
ATOM 7570 C CA . ARG B 1 334 ? 8 -27.219 11.945 1 95.88 334 ARG B CA 1
ATOM 7571 C C . ARG B 1 334 ? 8.141 -28.219 10.805 1 95.88 334 ARG B C 1
ATOM 7573 O O . ARG B 1 334 ? 7.258 -28.328 9.953 1 95.88 334 ARG B O 1
ATOM 7580 N N . ASP B 1 335 ? 9.242 -28.938 10.766 1 95.69 335 ASP B N 1
ATOM 7581 C CA . ASP B 1 335 ? 9.43 -29.984 9.773 1 95.69 335 ASP B CA 1
ATOM 7582 C C . ASP B 1 335 ? 8.359 -31.078 9.914 1 95.69 335 ASP B C 1
ATOM 7584 O O . ASP B 1 335 ? 7.816 -31.562 8.922 1 95.69 335 ASP B O 1
ATOM 7588 N N . ARG B 1 336 ? 8.109 -31.453 11.141 1 96.94 336 ARG B N 1
ATOM 7589 C CA . ARG B 1 336 ? 7.074 -32.438 11.398 1 96.94 336 ARG B CA 1
ATOM 7590 C C . ARG B 1 336 ? 5.703 -31.938 10.961 1 96.94 336 ARG B C 1
ATOM 7592 O O . ARG B 1 336 ? 4.871 -32.719 10.484 1 96.94 336 ARG B O 1
ATOM 7599 N N . ASP B 1 337 ? 5.453 -30.688 11.234 1 97.81 337 ASP B N 1
ATOM 7600 C CA . ASP B 1 337 ? 4.199 -30.094 10.789 1 97.81 337 ASP B CA 1
ATOM 7601 C C . ASP B 1 337 ? 4.047 -30.188 9.273 1 97.81 337 ASP B C 1
ATOM 7603 O O . ASP B 1 337 ? 2.965 -30.5 8.773 1 97.81 337 ASP B O 1
ATOM 7607 N N . LEU B 1 338 ? 5.109 -29.938 8.523 1 97.88 338 LEU B N 1
ATOM 7608 C CA . LEU B 1 338 ? 5.102 -30 7.07 1 97.88 338 LEU B CA 1
ATOM 7609 C C . LEU B 1 338 ? 4.875 -31.422 6.582 1 97.88 338 LEU B C 1
ATOM 7611 O O . LEU B 1 338 ? 4.055 -31.656 5.688 1 97.88 338 LEU B O 1
ATOM 7615 N N . GLU B 1 339 ? 5.586 -32.312 7.191 1 97.25 339 GLU B N 1
ATOM 7616 C CA . GLU B 1 339 ? 5.461 -33.719 6.797 1 97.25 339 GLU B CA 1
ATOM 7617 C C . GLU B 1 339 ? 4.066 -34.25 7.113 1 97.25 339 GLU B C 1
ATOM 7619 O O . GLU B 1 339 ? 3.484 -35 6.316 1 97.25 339 GLU B O 1
ATOM 7624 N N . ALA B 1 340 ? 3.596 -33.875 8.281 1 97.81 340 ALA B N 1
ATOM 7625 C CA . ALA B 1 340 ? 2.252 -34.281 8.672 1 97.81 340 ALA B CA 1
ATOM 7626 C C . ALA B 1 340 ? 1.201 -33.719 7.73 1 97.81 340 ALA B C 1
ATOM 7628 O O . ALA B 1 340 ? 0.215 -34.375 7.402 1 97.81 340 ALA B O 1
ATOM 7629 N N . TRP B 1 341 ? 1.343 -32.469 7.398 1 98.31 341 TRP B N 1
ATOM 7630 C CA . TRP B 1 341 ? 0.428 -31.828 6.469 1 98.31 341 TRP B CA 1
ATOM 7631 C C . TRP B 1 341 ? 0.4 -32.562 5.129 1 98.31 341 TRP B C 1
ATOM 7633 O O . TRP B 1 341 ? -0.674 -32.844 4.594 1 98.31 341 TRP B O 1
ATOM 7643 N N . TYR B 1 342 ? 1.558 -32.844 4.535 1 97.38 342 TYR B N 1
ATOM 7644 C CA . TYR B 1 342 ? 1.612 -33.469 3.223 1 97.38 342 TYR B CA 1
ATOM 7645 C C . TYR B 1 342 ? 1.066 -34.875 3.279 1 97.38 342 TYR B C 1
ATOM 7647 O O . TYR B 1 342 ? 0.324 -35.312 2.389 1 97.38 342 TYR B O 1
ATOM 7655 N N . ALA B 1 343 ? 1.447 -35.594 4.344 1 95.38 343 ALA B N 1
ATOM 7656 C CA . ALA B 1 343 ? 0.988 -36.969 4.516 1 95.38 343 ALA B CA 1
ATOM 7657 C C . ALA B 1 343 ? -0.518 -37.031 4.754 1 95.38 343 ALA B C 1
ATOM 7659 O O . ALA B 1 343 ? -1.172 -38.031 4.426 1 95.38 343 ALA B O 1
ATOM 7660 N N . GLY B 1 344 ? -1.044 -35.969 5.32 1 95.81 344 GLY B N 1
ATOM 7661 C CA . GLY B 1 344 ? -2.459 -35.906 5.652 1 95.81 344 GLY B CA 1
ATOM 7662 C C . GLY B 1 344 ? -3.336 -35.531 4.469 1 95.81 344 GLY B C 1
ATOM 7663 O O . GLY B 1 344 ? -4.562 -35.688 4.535 1 95.81 344 GLY B O 1
ATOM 7664 N N . LEU B 1 345 ? -2.75 -35.188 3.348 1 96 345 LEU B N 1
ATOM 7665 C CA . LEU B 1 345 ? -3.531 -34.875 2.162 1 96 345 LEU B CA 1
ATOM 7666 C C . LEU B 1 345 ? -4.215 -36.094 1.597 1 96 345 LEU B C 1
ATOM 7668 O O . LEU B 1 345 ? -3.627 -37.188 1.575 1 96 345 LEU B O 1
ATOM 7672 N N . PRO B 1 346 ? -5.488 -35.938 1.233 1 93 346 PRO B N 1
ATOM 7673 C CA . PRO B 1 346 ? -6.141 -37.062 0.556 1 93 346 PRO B CA 1
ATOM 7674 C C . PRO B 1 346 ? -5.398 -37.5 -0.707 1 93 346 PRO B C 1
ATOM 7676 O O . PRO B 1 346 ? -4.836 -36.688 -1.417 1 93 346 PRO B O 1
ATOM 7679 N N . VAL B 1 347 ? -5.508 -38.719 -1.089 1 90.62 347 VAL B N 1
ATOM 7680 C CA . VAL B 1 347 ? -4.781 -39.312 -2.205 1 90.62 347 VAL B CA 1
ATOM 7681 C C . VAL B 1 347 ? -5.25 -38.688 -3.518 1 90.62 347 VAL B C 1
ATOM 7683 O O . VAL B 1 347 ? -4.469 -38.531 -4.461 1 90.62 347 VAL B O 1
ATOM 7686 N N . GLU B 1 348 ? -6.5 -38.219 -3.471 1 89.81 348 GLU B N 1
ATOM 7687 C CA . GLU B 1 348 ? -7.102 -37.656 -4.68 1 89.81 348 GLU B CA 1
ATOM 7688 C C . GLU B 1 348 ? -6.438 -36.344 -5.078 1 89.81 348 GLU B C 1
ATOM 7690 O O . GLU B 1 348 ? -6.512 -35.938 -6.238 1 89.81 348 GLU B O 1
ATOM 7695 N N . ILE B 1 349 ? -5.797 -35.688 -4.094 1 93.81 349 ILE B N 1
ATOM 7696 C CA . ILE B 1 349 ? -5.254 -34.375 -4.406 1 93.81 349 ILE B CA 1
ATOM 7697 C C . ILE B 1 349 ? -3.766 -34.344 -4.062 1 93.81 349 ILE B C 1
ATOM 7699 O O . ILE B 1 349 ? -3.152 -33.25 -4.051 1 93.81 349 ILE B O 1
ATOM 7703 N N . ARG B 1 350 ? -3.152 -35.438 -3.775 1 93.94 350 ARG B N 1
ATOM 7704 C CA . ARG B 1 350 ? -1.756 -35.469 -3.355 1 93.94 350 ARG B CA 1
ATOM 7705 C C . ARG B 1 350 ? -0.857 -35.938 -4.488 1 93.94 350 ARG B C 1
ATOM 7707 O O . ARG B 1 350 ? -1.085 -37.031 -5.059 1 93.94 350 ARG B O 1
ATOM 7714 N N . TYR B 1 351 ? 0.145 -35.188 -4.852 1 93.44 351 TYR B N 1
ATOM 7715 C CA . TYR B 1 351 ? 1.172 -35.625 -5.793 1 93.44 351 TYR B CA 1
ATOM 7716 C C . TYR B 1 351 ? 2.051 -36.719 -5.18 1 93.44 351 TYR B C 1
ATOM 7718 O O . TYR B 1 351 ? 2.453 -36.625 -4.016 1 93.44 351 TYR B O 1
ATOM 7726 N N . SER B 1 352 ? 2.314 -37.719 -5.875 1 88.81 352 SER B N 1
ATOM 7727 C CA . SER B 1 352 ? 3.123 -38.844 -5.371 1 88.81 352 SER B CA 1
ATOM 7728 C C . SER B 1 352 ? 4.574 -38.719 -5.82 1 88.81 352 SER B C 1
ATOM 7730 O O . SER B 1 352 ? 4.859 -38.688 -7.02 1 88.81 352 SER B O 1
ATOM 7732 N N . PHE B 1 353 ? 5.465 -38.656 -4.902 1 82.94 353 PHE B N 1
ATOM 7733 C CA . PHE B 1 353 ? 6.891 -38.531 -5.191 1 82.94 353 PHE B CA 1
ATOM 7734 C C . PHE B 1 353 ? 7.492 -39.906 -5.469 1 82.94 353 PHE B C 1
ATOM 7736 O O . PHE B 1 353 ? 8.688 -40.031 -5.762 1 82.94 353 PHE B O 1
ATOM 7743 N N . LEU B 1 354 ? 6.672 -40.969 -5.309 1 66.62 354 LEU B N 1
ATOM 7744 C CA . LEU B 1 354 ? 7.172 -42.312 -5.426 1 66.62 354 LEU B CA 1
ATOM 7745 C C . LEU B 1 354 ? 7.688 -42.594 -6.832 1 66.62 354 LEU B C 1
ATOM 7747 O O . LEU B 1 354 ? 7.133 -42.094 -7.812 1 66.62 354 LEU B O 1
ATOM 7751 N N . GLU B 1 355 ? 8.922 -43.031 -7.004 1 53.5 355 GLU B N 1
ATOM 7752 C CA . GLU B 1 355 ? 9.719 -43.312 -8.195 1 53.5 355 GLU B CA 1
ATOM 7753 C C . GLU B 1 355 ? 9.023 -44.344 -9.102 1 53.5 355 GLU B C 1
ATOM 7755 O O . GLU B 1 355 ? 9.172 -44.281 -10.32 1 53.5 355 GLU B O 1
ATOM 7760 N N . THR B 1 356 ? 8.242 -45.406 -8.531 1 48.94 356 THR B N 1
ATOM 7761 C CA . THR B 1 356 ? 7.84 -46.5 -9.406 1 48.94 356 THR B CA 1
ATOM 7762 C C . THR B 1 356 ? 6.445 -46.25 -9.977 1 48.94 356 THR B C 1
ATOM 7764 O O . THR B 1 356 ? 5.527 -45.875 -9.242 1 48.94 356 THR B O 1
ATOM 7767 N N . PRO B 1 357 ? 6.309 -46.25 -11.172 1 48.66 357 PRO B N 1
ATOM 7768 C CA . PRO B 1 357 ? 5.074 -46 -11.922 1 48.66 357 PRO B CA 1
ATOM 7769 C C . PRO B 1 357 ? 3.881 -46.75 -11.344 1 48.66 357 PRO B C 1
ATOM 7771 O O . PRO B 1 357 ? 2.74 -46.281 -11.453 1 48.66 357 PRO B O 1
ATOM 7774 N N . GLU B 1 358 ? 4.008 -48.031 -10.875 1 45.56 358 GLU B N 1
ATOM 7775 C CA . GLU B 1 358 ? 2.928 -48.938 -10.508 1 45.56 358 GLU B CA 1
ATOM 7776 C C . GLU B 1 358 ? 2.135 -48.406 -9.32 1 45.56 358 GLU B C 1
ATOM 7778 O O . GLU B 1 358 ? 0.93 -48.656 -9.211 1 45.56 358 GLU B O 1
ATOM 7783 N N . ASP B 1 359 ? 2.748 -47.875 -8.383 1 45.47 359 ASP B N 1
ATOM 7784 C CA . ASP B 1 359 ? 2.131 -47.531 -7.105 1 45.47 359 ASP B CA 1
ATOM 7785 C C . ASP B 1 359 ? 1.497 -46.125 -7.168 1 45.47 359 ASP B C 1
ATOM 7787 O O . ASP B 1 359 ? 0.81 -45.719 -6.23 1 45.47 359 ASP B O 1
ATOM 7791 N N . ARG B 1 360 ? 1.82 -45.469 -8.211 1 50.81 360 ARG B N 1
ATOM 7792 C CA . ARG B 1 360 ? 1.333 -44.094 -8.422 1 50.81 360 ARG B CA 1
ATOM 7793 C C . ARG B 1 360 ? -0.12 -44.125 -8.883 1 50.81 360 ARG B C 1
ATOM 7795 O O . ARG B 1 360 ? -0.432 -44.625 -9.961 1 50.81 360 ARG B O 1
ATOM 7802 N N . LYS B 1 361 ? -1.001 -44.406 -7.938 1 52.94 361 LYS B N 1
ATOM 7803 C CA . LYS B 1 361 ? -2.355 -44.031 -8.344 1 52.94 361 LYS B CA 1
ATOM 7804 C C . LYS B 1 361 ? -2.479 -42.531 -8.547 1 52.94 361 LYS B C 1
ATOM 7806 O O . LYS B 1 361 ? -2.791 -41.781 -7.602 1 52.94 361 LYS B O 1
ATOM 7811 N N . PRO B 1 362 ? -1.938 -42.094 -9.609 1 59.12 362 PRO B N 1
ATOM 7812 C CA . PRO B 1 362 ? -1.83 -40.656 -9.867 1 59.12 362 PRO B CA 1
ATOM 7813 C C . PRO B 1 362 ? -3.189 -39.969 -9.93 1 59.12 362 PRO B C 1
ATOM 7815 O O . PRO B 1 362 ? -4.211 -40.625 -10.164 1 59.12 362 PRO B O 1
ATOM 7818 N N . VAL B 1 363 ? -3.299 -38.812 -9.32 1 67.62 363 VAL B N 1
ATOM 7819 C CA . VAL B 1 363 ? -4.438 -37.938 -9.586 1 67.62 363 VAL B CA 1
ATOM 7820 C C . VAL B 1 363 ? -4.844 -38.062 -11.055 1 67.62 363 VAL B C 1
ATOM 7822 O O . VAL B 1 363 ? -4.043 -37.781 -11.953 1 67.62 363 VAL B O 1
ATOM 7825 N N . SER B 1 364 ? -5.898 -38.719 -11.297 1 66.69 364 SER B N 1
ATOM 7826 C CA . SER B 1 364 ? -6.344 -39.062 -12.648 1 66.69 364 SER B CA 1
ATOM 7827 C C . SER B 1 364 ? -6.734 -37.812 -13.43 1 66.69 364 SER B C 1
ATOM 7829 O O . SER B 1 364 ? -6.426 -37.719 -14.617 1 66.69 364 SER B O 1
ATOM 7831 N N . ASP B 1 365 ? -7.242 -36.938 -12.688 1 83.88 365 ASP B N 1
ATOM 7832 C CA . ASP B 1 365 ? -7.707 -35.75 -13.352 1 83.88 365 ASP B CA 1
ATOM 7833 C C . ASP B 1 365 ? -6.543 -34.812 -13.664 1 83.88 365 ASP B C 1
ATOM 7835 O O . ASP B 1 365 ? -5.754 -34.469 -12.781 1 83.88 365 ASP B O 1
ATOM 7839 N N . ARG B 1 366 ? -6.438 -34.406 -14.922 1 87.5 366 ARG B N 1
ATOM 7840 C CA . ARG B 1 366 ? -5.305 -33.656 -15.422 1 87.5 366 ARG B CA 1
ATOM 7841 C C . ARG B 1 366 ? -5.184 -32.312 -14.68 1 87.5 366 ARG B C 1
ATOM 7843 O O . ARG B 1 366 ? -4.082 -31.906 -14.297 1 87.5 366 ARG B O 1
ATOM 7850 N N . LEU B 1 367 ? -6.289 -31.641 -14.5 1 90.12 367 LEU B N 1
ATOM 7851 C CA . LEU B 1 367 ? -6.27 -30.344 -13.852 1 90.12 367 LEU B CA 1
ATOM 7852 C C . LEU B 1 367 ? -5.902 -30.469 -12.375 1 90.12 367 LEU B C 1
ATOM 7854 O O . LEU B 1 367 ? -5.125 -29.672 -11.852 1 90.12 367 LEU B O 1
ATOM 7858 N N . VAL B 1 368 ? -6.461 -31.422 -11.711 1 92.5 368 VAL B N 1
ATOM 7859 C CA . VAL B 1 368 ? -6.137 -31.641 -10.312 1 92.5 368 VAL B CA 1
ATOM 7860 C C . VAL B 1 368 ? -4.66 -32 -10.172 1 92.5 368 VAL B C 1
ATOM 7862 O O . VAL B 1 368 ? -3.986 -31.562 -9.242 1 92.5 368 VAL B O 1
ATOM 7865 N N . TYR B 1 369 ? -4.199 -32.844 -11.141 1 93.31 369 TYR B N 1
ATOM 7866 C CA . TYR B 1 369 ? -2.791 -33.25 -11.125 1 93.31 369 TYR B CA 1
ATOM 7867 C C . TYR B 1 369 ? -1.889 -32 -11.242 1 93.31 369 TYR B C 1
ATOM 7869 O O . TYR B 1 369 ? -0.93 -31.859 -10.477 1 93.31 369 TYR B O 1
ATOM 7877 N N . LEU B 1 370 ? -2.168 -31.188 -12.172 1 94.75 370 LEU B N 1
ATOM 7878 C CA . LEU B 1 370 ? -1.365 -29.984 -12.398 1 94.75 370 LEU B CA 1
ATOM 7879 C C . LEU B 1 370 ? -1.269 -29.141 -11.125 1 94.75 370 LEU B C 1
ATOM 7881 O O . LEU B 1 370 ? -0.169 -28.812 -10.68 1 94.75 370 LEU B O 1
ATOM 7885 N N . HIS B 1 371 ? -2.377 -28.797 -10.547 1 95.81 371 HIS B N 1
ATOM 7886 C CA . HIS B 1 371 ? -2.391 -27.922 -9.383 1 95.81 371 HIS B CA 1
ATOM 7887 C C . HIS B 1 371 ? -1.837 -28.625 -8.156 1 95.81 371 HIS B C 1
ATOM 7889 O O . HIS B 1 371 ? -1.233 -27.984 -7.285 1 95.81 371 HIS B O 1
ATOM 7895 N N . SER B 1 372 ? -2.047 -29.938 -8.055 1 96.06 372 SER B N 1
ATOM 7896 C CA . SER B 1 372 ? -1.429 -30.703 -6.973 1 96.06 372 SER B CA 1
ATOM 7897 C C . SER B 1 372 ? 0.093 -30.625 -7.051 1 96.06 372 SER B C 1
ATOM 7899 O O . SER B 1 372 ? 0.771 -30.594 -6.023 1 96.06 372 SER B O 1
ATOM 7901 N N . THR B 1 373 ? 0.6 -30.703 -8.297 1 96.06 373 THR B N 1
ATOM 7902 C CA . THR B 1 373 ? 2.041 -30.594 -8.492 1 96.06 373 THR B CA 1
ATOM 7903 C C . THR B 1 373 ? 2.551 -29.219 -8.047 1 96.06 373 THR B C 1
ATOM 7905 O O . THR B 1 373 ? 3.625 -29.125 -7.457 1 96.06 373 THR B O 1
ATOM 7908 N N . VAL B 1 374 ? 1.8 -28.203 -8.352 1 96.5 374 VAL B N 1
ATOM 7909 C CA . VAL B 1 374 ? 2.188 -26.844 -7.965 1 96.5 374 VAL B CA 1
ATOM 7910 C C . VAL B 1 374 ? 2.223 -26.734 -6.441 1 96.5 374 VAL B C 1
ATOM 7912 O O . VAL B 1 374 ? 3.189 -26.234 -5.871 1 96.5 374 VAL B O 1
ATOM 7915 N N . VAL B 1 375 ? 1.2 -27.203 -5.77 1 97.69 375 VAL B N 1
ATOM 7916 C CA . VAL B 1 375 ? 1.118 -27.141 -4.316 1 97.69 375 VAL B CA 1
ATOM 7917 C C . VAL B 1 375 ? 2.232 -27.969 -3.697 1 97.69 375 VAL B C 1
ATOM 7919 O O . VAL B 1 375 ? 2.852 -27.562 -2.711 1 97.69 375 VAL B O 1
ATOM 7922 N N . ALA B 1 376 ? 2.496 -29.141 -4.301 1 97.44 376 ALA B N 1
ATOM 7923 C CA . ALA B 1 376 ? 3.588 -29.984 -3.83 1 97.44 376 ALA B CA 1
ATOM 7924 C C . ALA B 1 376 ? 4.934 -29.281 -3.984 1 97.44 376 ALA B C 1
ATOM 7926 O O . ALA B 1 376 ? 5.82 -29.438 -3.141 1 97.44 376 ALA B O 1
ATOM 7927 N N . SER B 1 377 ? 5.098 -28.656 -5.109 1 97.06 377 SER B N 1
ATOM 7928 C CA . SER B 1 377 ? 6.344 -27.922 -5.316 1 97.06 377 SER B CA 1
ATOM 7929 C C . SER B 1 377 ? 6.535 -26.844 -4.25 1 97.06 377 SER B C 1
ATOM 7931 O O . SER B 1 377 ? 7.652 -26.609 -3.791 1 97.06 377 SER B O 1
ATOM 7933 N N . VAL B 1 378 ? 5.477 -26.156 -3.855 1 97.44 378 VAL B N 1
ATOM 7934 C CA . VAL B 1 378 ? 5.539 -25.141 -2.799 1 97.44 378 VAL B CA 1
ATOM 7935 C C . VAL B 1 378 ? 5.93 -25.812 -1.479 1 97.44 378 VAL B C 1
ATOM 7937 O O . VAL B 1 378 ? 6.754 -25.281 -0.731 1 97.44 378 VAL B O 1
ATOM 7940 N N . TYR B 1 379 ? 5.281 -26.906 -1.25 1 98 379 TYR B N 1
ATOM 7941 C CA . TYR B 1 379 ? 5.629 -27.688 -0.063 1 98 379 TYR B CA 1
ATOM 7942 C C . TYR B 1 379 ? 7.121 -27.984 -0.024 1 98 379 TYR B C 1
ATOM 7944 O O . TYR B 1 379 ? 7.773 -27.781 1.003 1 98 379 TYR B O 1
ATOM 7952 N N . LEU B 1 380 ? 7.703 -28.438 -1.124 1 96.88 380 LEU B N 1
ATOM 7953 C CA . LEU B 1 380 ? 9.125 -28.75 -1.204 1 96.88 380 LEU B CA 1
ATOM 7954 C C . LEU B 1 380 ? 9.961 -27.484 -1.029 1 96.88 380 LEU B C 1
ATOM 7956 O O . LEU B 1 380 ? 11.008 -27.516 -0.37 1 96.88 380 LEU B O 1
ATOM 7960 N N . GLY B 1 381 ? 9.492 -26.422 -1.663 1 95.62 381 GLY B N 1
ATOM 7961 C CA . GLY B 1 381 ? 10.203 -25.156 -1.53 1 95.62 381 GLY B CA 1
ATOM 7962 C C . GLY B 1 381 ? 10.312 -24.688 -0.093 1 95.62 381 GLY B C 1
ATOM 7963 O O . GLY B 1 381 ? 11.367 -24.219 0.329 1 95.62 381 GLY B O 1
ATOM 7964 N N . ILE B 1 382 ? 9.25 -24.844 0.652 1 96.31 382 ILE B N 1
ATOM 7965 C CA . ILE B 1 382 ? 9.227 -24.359 2.031 1 96.31 382 ILE B CA 1
ATOM 7966 C C . ILE B 1 382 ? 10.039 -25.312 2.914 1 96.31 382 ILE B C 1
ATOM 7968 O O . ILE B 1 382 ? 10.695 -24.875 3.861 1 96.31 382 ILE B O 1
ATOM 7972 N N . SER B 1 383 ? 9.992 -26.562 2.607 1 95.38 383 SER B N 1
ATOM 7973 C CA . SER B 1 383 ? 10.82 -27.516 3.328 1 95.38 383 SER B CA 1
ATOM 7974 C C . SER B 1 383 ? 12.305 -27.188 3.184 1 95.38 383 SER B C 1
ATOM 7976 O O . SER B 1 383 ? 13.07 -27.297 4.145 1 95.38 383 SER B O 1
ATOM 7978 N N . SER B 1 384 ? 12.672 -26.844 2.018 1 93.56 384 SER B N 1
ATOM 7979 C CA . SER B 1 384 ? 14.039 -26.422 1.776 1 93.56 384 SER B CA 1
ATOM 7980 C C . SER B 1 384 ? 14.352 -25.125 2.531 1 93.56 384 SER B C 1
ATOM 7982 O O . SER B 1 384 ? 15.406 -25.016 3.162 1 93.56 384 SER B O 1
ATOM 7984 N N . ALA B 1 385 ? 13.477 -24.172 2.453 1 92.69 385 ALA B N 1
ATOM 7985 C CA . ALA B 1 385 ? 13.664 -22.875 3.102 1 92.69 385 ALA B CA 1
ATOM 7986 C C . ALA B 1 385 ? 13.797 -23.031 4.613 1 92.69 385 ALA B C 1
ATOM 7988 O O . ALA B 1 385 ? 14.516 -22.266 5.262 1 92.69 385 ALA B O 1
ATOM 7989 N N . LEU B 1 386 ? 13.094 -23.969 5.176 1 93.81 386 LEU B N 1
ATOM 7990 C CA . LEU B 1 386 ? 13.133 -24.219 6.613 1 93.81 386 LEU B CA 1
ATOM 7991 C C . LEU B 1 386 ? 14.547 -24.578 7.062 1 93.81 386 LEU B C 1
ATOM 7993 O O . LEU B 1 386 ? 15 -24.125 8.117 1 93.81 386 LEU B O 1
ATOM 7997 N N . TYR B 1 387 ? 15.336 -25.266 6.262 1 90.94 387 TYR B N 1
ATOM 7998 C CA . TYR B 1 387 ? 16.625 -25.812 6.691 1 90.94 387 TYR B CA 1
ATOM 7999 C C . TYR B 1 387 ? 17.781 -25.047 6.078 1 90.94 387 TYR B C 1
ATOM 8001 O O . TYR B 1 387 ? 18.922 -25.188 6.512 1 90.94 387 TYR B O 1
ATOM 8009 N N . ARG B 1 388 ? 17.609 -24.219 5.199 1 86.12 388 ARG B N 1
ATOM 8010 C CA . ARG B 1 388 ? 18.656 -23.531 4.461 1 86.12 388 ARG B CA 1
ATOM 8011 C C . ARG B 1 388 ? 19.547 -22.734 5.398 1 86.12 388 ARG B C 1
ATOM 8013 O O . ARG B 1 388 ? 20.766 -22.703 5.234 1 86.12 388 ARG B O 1
ATOM 8020 N N . PRO B 1 389 ? 18.984 -22.062 6.32 1 83.44 389 PRO B N 1
ATOM 8021 C CA . PRO B 1 389 ? 19.859 -21.281 7.207 1 83.44 389 PRO B CA 1
ATOM 8022 C C . PRO B 1 389 ? 20.875 -22.156 7.941 1 83.44 389 PRO B C 1
ATOM 8024 O O . PRO B 1 389 ? 21.969 -21.688 8.258 1 83.44 389 PRO B O 1
ATOM 8027 N N . GLN B 1 390 ? 20.594 -23.344 8.188 1 83.62 390 GLN B N 1
ATOM 8028 C CA . GLN B 1 390 ? 21.5 -24.25 8.891 1 83.62 390 GLN B CA 1
ATOM 8029 C C . GLN B 1 390 ? 22.594 -24.766 7.953 1 83.62 390 GLN B C 1
ATOM 8031 O O . GLN B 1 390 ? 23.641 -25.25 8.406 1 83.62 390 GLN B O 1
ATOM 8036 N N . CYS B 1 391 ? 22.25 -24.75 6.727 1 76.94 391 CYS B N 1
ATOM 8037 C CA . CYS B 1 391 ? 23.219 -25.25 5.746 1 76.94 391 CYS B CA 1
ATOM 8038 C C . CYS B 1 391 ? 24.297 -24.203 5.465 1 76.94 391 CYS B C 1
ATOM 8040 O O . CYS B 1 391 ? 25.453 -24.562 5.25 1 76.94 391 CYS B O 1
ATOM 8042 N N . TRP B 1 392 ? 23.922 -22.953 5.566 1 60.97 392 TRP B N 1
ATOM 8043 C CA . TRP B 1 392 ? 24.812 -21.953 4.992 1 60.97 392 TRP B CA 1
ATOM 8044 C C . TRP B 1 392 ? 25.344 -21.016 6.066 1 60.97 392 TRP B C 1
ATOM 8046 O O . TRP B 1 392 ? 26.25 -20.219 5.812 1 60.97 392 TRP B O 1
ATOM 8056 N N . THR B 1 393 ? 24.766 -20.906 7.203 1 57.31 393 THR B N 1
ATOM 8057 C CA . THR B 1 393 ? 25.297 -20.016 8.219 1 57.31 393 THR B CA 1
ATOM 8058 C C . THR B 1 393 ? 26.609 -20.562 8.797 1 57.31 393 THR B C 1
ATOM 8060 O O . THR B 1 393 ? 26.734 -21.766 9.008 1 57.31 393 THR B O 1
ATOM 8063 N N . PRO B 1 394 ? 27.703 -19.75 8.68 1 48.84 394 PRO B N 1
ATOM 8064 C CA . PRO B 1 394 ? 29.031 -20.203 9.109 1 48.84 394 PRO B CA 1
ATOM 8065 C C . PRO B 1 394 ? 28.984 -21.109 10.336 1 48.84 394 PRO B C 1
ATOM 8067 O O . PRO B 1 394 ? 28.047 -21.016 11.133 1 48.84 394 PRO B O 1
ATOM 8070 N N . VAL B 1 395 ? 29.891 -22.156 10.266 1 47.88 395 VAL B N 1
ATOM 8071 C CA . VAL B 1 395 ? 30.188 -23.406 10.977 1 47.88 395 VAL B CA 1
ATOM 8072 C C . VAL B 1 395 ? 30.047 -23.188 12.477 1 47.88 395 VAL B C 1
ATOM 8074 O O . VAL B 1 395 ? 29.875 -24.141 13.242 1 47.88 395 VAL B O 1
ATOM 8077 N N . THR B 1 396 ? 30.438 -22.047 12.891 1 49.94 396 THR B N 1
ATOM 8078 C CA . THR B 1 396 ? 30.781 -22.109 14.305 1 49.94 396 THR B CA 1
ATOM 8079 C C . THR B 1 396 ? 29.547 -22.438 15.141 1 49.94 396 THR B C 1
ATOM 8081 O O . THR B 1 396 ? 29.656 -22.875 16.297 1 49.94 396 THR B O 1
ATOM 8084 N N . GLU B 1 397 ? 28.219 -22.188 14.547 1 55.38 397 GLU B N 1
ATOM 8085 C CA . GLU B 1 397 ? 27.203 -22.078 15.594 1 55.38 397 GLU B CA 1
ATOM 8086 C C . GLU B 1 397 ? 26.312 -23.328 15.625 1 55.38 397 GLU B C 1
ATOM 8088 O O . GLU B 1 397 ? 25.656 -23.609 16.625 1 55.38 397 GLU B O 1
ATOM 8093 N N . HIS B 1 398 ? 26.266 -24.094 14.445 1 60.19 398 HIS B N 1
ATOM 8094 C CA . HIS B 1 398 ? 25.312 -25.203 14.562 1 60.19 398 HIS B CA 1
ATOM 8095 C C . HIS B 1 398 ? 26.047 -26.531 14.719 1 60.19 398 HIS B C 1
ATOM 8097 O O . HIS B 1 398 ? 27.094 -26.75 14.102 1 60.19 398 HIS B O 1
ATOM 8103 N N . PRO B 1 399 ? 25.578 -27.359 15.711 1 64.25 399 PRO B N 1
ATOM 8104 C CA . PRO B 1 399 ? 26.172 -28.703 15.852 1 64.25 399 PRO B CA 1
ATOM 8105 C C . PRO B 1 399 ? 26.25 -29.453 14.523 1 64.25 399 PRO B C 1
ATOM 8107 O O . PRO B 1 399 ? 25.391 -29.281 13.656 1 64.25 399 PRO B O 1
ATOM 8110 N N . THR B 1 400 ? 27.281 -30.062 14.32 1 68.44 400 THR B N 1
ATOM 8111 C CA . THR B 1 400 ? 27.641 -30.797 13.117 1 68.44 400 THR B CA 1
ATOM 8112 C C . THR B 1 400 ? 26.5 -31.719 12.672 1 68.44 400 THR B C 1
ATOM 8114 O O . THR B 1 400 ? 26.219 -31.828 11.477 1 68.44 400 THR B O 1
ATOM 8117 N N . GLU B 1 401 ? 25.719 -32.25 13.617 1 76.94 401 GLU B N 1
ATOM 8118 C CA . GLU B 1 401 ? 24.656 -33.188 13.273 1 76.94 401 GLU B CA 1
ATOM 8119 C C . GLU B 1 401 ? 23.453 -32.469 12.648 1 76.94 401 GLU B C 1
ATOM 8121 O O . GLU B 1 401 ? 22.828 -33 11.727 1 76.94 401 GLU B O 1
ATOM 8126 N N . MET B 1 402 ? 23.219 -31.375 13.086 1 78.56 402 MET B N 1
ATOM 8127 C CA . MET B 1 402 ? 22.094 -30.594 12.57 1 78.56 402 MET B CA 1
ATOM 8128 C C . MET B 1 402 ? 22.391 -30.094 11.156 1 78.56 402 MET B C 1
ATOM 8130 O O . MET B 1 402 ? 21.484 -30.047 10.312 1 78.56 402 MET B O 1
ATOM 8134 N N . ARG B 1 403 ? 23.531 -29.812 10.977 1 81.88 403 ARG B N 1
ATOM 8135 C CA . ARG B 1 403 ? 23.938 -29.359 9.656 1 81.88 403 ARG B CA 1
ATOM 8136 C C . ARG B 1 403 ? 23.844 -30.469 8.625 1 81.88 403 ARG B C 1
ATOM 8138 O O . ARG B 1 403 ? 23.391 -30.25 7.5 1 81.88 403 ARG B O 1
ATOM 8145 N N . LYS B 1 404 ? 24.25 -31.609 9.039 1 82.94 404 LYS B N 1
ATOM 8146 C CA . LYS B 1 404 ? 24.156 -32.75 8.141 1 82.94 404 LYS B CA 1
ATOM 8147 C C . LYS B 1 404 ? 22.703 -33.062 7.785 1 82.94 404 LYS B C 1
ATOM 8149 O O . LYS B 1 404 ? 22.391 -33.312 6.625 1 82.94 404 LYS B O 1
ATOM 8154 N N . LYS B 1 405 ? 21.938 -33.031 8.773 1 86.75 405 LYS B N 1
ATOM 8155 C CA . LYS B 1 405 ? 20.516 -33.281 8.547 1 86.75 405 LYS B CA 1
ATOM 8156 C C . LYS B 1 405 ? 19.906 -32.219 7.621 1 86.75 405 LYS B C 1
ATOM 8158 O O . LYS B 1 405 ? 19.109 -32.531 6.738 1 86.75 405 LYS B O 1
ATOM 8163 N N . ALA B 1 406 ? 20.312 -31.047 7.867 1 88.38 406 ALA B N 1
ATOM 8164 C CA . ALA B 1 406 ? 19.828 -29.922 7.059 1 88.38 406 ALA B CA 1
ATOM 8165 C C . ALA B 1 406 ? 20.25 -30.078 5.602 1 88.38 406 ALA B C 1
ATOM 8167 O O . ALA B 1 406 ? 19.438 -29.859 4.688 1 88.38 406 ALA B O 1
ATOM 8168 N N . MET B 1 407 ? 21.391 -30.484 5.379 1 85.81 407 MET B N 1
ATOM 8169 C CA . MET B 1 407 ? 21.906 -30.641 4.02 1 85.81 407 MET B CA 1
ATOM 8170 C C . MET B 1 407 ? 21.172 -31.75 3.287 1 85.81 407 MET B C 1
ATOM 8172 O O . MET B 1 407 ? 20.875 -31.625 2.098 1 85.81 407 MET B O 1
ATOM 8176 N N . VAL B 1 408 ? 20.891 -32.75 4.023 1 90.44 408 VAL B N 1
ATOM 8177 C CA . VAL B 1 408 ? 20.172 -33.875 3.432 1 90.44 408 VAL B CA 1
ATOM 8178 C C . VAL B 1 408 ? 18.75 -33.438 3.047 1 90.44 408 VAL B C 1
ATOM 8180 O O . VAL B 1 408 ? 18.266 -33.781 1.964 1 90.44 408 VAL B O 1
ATOM 8183 N N . LYS B 1 409 ? 18.141 -32.781 3.918 1 92.62 409 LYS B N 1
ATOM 8184 C CA . LYS B 1 409 ? 16.766 -32.344 3.684 1 92.62 409 LYS B CA 1
ATOM 8185 C C . LYS B 1 409 ? 16.688 -31.359 2.508 1 92.62 409 LYS B C 1
ATOM 8187 O O . LYS B 1 409 ? 15.789 -31.453 1.678 1 92.62 409 LYS B O 1
ATOM 8192 N N . VAL B 1 410 ? 17.609 -30.438 2.488 1 92.62 410 VAL B N 1
ATOM 8193 C CA . VAL B 1 410 ? 17.641 -29.438 1.423 1 92.62 410 VAL B CA 1
ATOM 8194 C C . VAL B 1 410 ? 17.938 -30.125 0.088 1 92.62 410 VAL B C 1
ATOM 8196 O O . VAL B 1 410 ? 17.312 -29.812 -0.929 1 92.62 410 VAL B O 1
ATOM 8199 N N . TYR B 1 411 ? 18.859 -31.016 0.055 1 92.81 411 TYR B N 1
ATOM 8200 C CA . TYR B 1 411 ? 19.203 -31.75 -1.162 1 92.81 411 TYR B CA 1
ATOM 8201 C C . TYR B 1 411 ? 18.047 -32.625 -1.633 1 92.81 411 TYR B C 1
ATOM 8203 O O . TYR B 1 411 ? 17.75 -32.656 -2.828 1 92.81 411 TYR B O 1
ATOM 8211 N N . ASP B 1 412 ? 17.469 -33.281 -0.711 1 94.75 412 ASP B N 1
ATOM 8212 C CA . ASP B 1 412 ? 16.312 -34.125 -1.046 1 94.75 412 ASP B CA 1
ATOM 8213 C C . ASP B 1 412 ? 15.195 -33.281 -1.667 1 94.75 412 ASP B C 1
ATOM 8215 O O . ASP B 1 412 ? 14.57 -33.719 -2.641 1 94.75 412 ASP B O 1
ATOM 8219 N N . ALA B 1 413 ? 14.914 -32.219 -1.07 1 95.81 413 ALA B N 1
ATOM 8220 C CA . ALA B 1 413 ? 13.883 -31.312 -1.606 1 95.81 413 ALA B CA 1
ATOM 8221 C C . ALA B 1 413 ? 14.227 -30.875 -3.025 1 95.81 413 ALA B C 1
ATOM 8223 O O . ALA B 1 413 ? 13.359 -30.828 -3.896 1 95.81 413 ALA B O 1
ATOM 8224 N N . ALA B 1 414 ? 15.484 -30.531 -3.246 1 95 414 ALA B N 1
ATOM 8225 C CA . ALA B 1 414 ? 15.914 -30.094 -4.566 1 95 414 ALA B CA 1
ATOM 8226 C C . ALA B 1 414 ? 15.75 -31.203 -5.602 1 95 414 ALA B C 1
ATOM 8228 O O . ALA B 1 414 ? 15.297 -30.953 -6.723 1 95 414 ALA B O 1
ATOM 8229 N N . CYS B 1 415 ? 16.094 -32.406 -5.207 1 95.88 415 CYS B N 1
ATOM 8230 C CA . CYS B 1 415 ? 15.953 -33.562 -6.098 1 95.88 415 CYS B CA 1
ATOM 8231 C C . CYS B 1 415 ? 14.484 -33.781 -6.438 1 95.88 415 CYS B C 1
ATOM 8233 O O . CYS B 1 415 ? 14.141 -34.031 -7.598 1 95.88 415 CYS B O 1
ATOM 8235 N N . LYS B 1 416 ? 13.695 -33.719 -5.43 1 96.5 416 LYS B N 1
ATOM 8236 C CA . LYS B 1 416 ? 12.266 -33.938 -5.629 1 96.5 416 LYS B CA 1
ATOM 8237 C C . LYS B 1 416 ? 11.648 -32.875 -6.516 1 96.5 416 LYS B C 1
ATOM 8239 O O . LYS B 1 416 ? 10.734 -33.156 -7.293 1 96.5 416 LYS B O 1
ATOM 8244 N N . VAL B 1 417 ? 12.078 -31.625 -6.395 1 96.94 417 VAL B N 1
ATOM 8245 C CA . VAL B 1 417 ? 11.602 -30.547 -7.254 1 96.94 417 VAL B CA 1
ATOM 8246 C C . VAL B 1 417 ? 11.953 -30.844 -8.711 1 96.94 417 VAL B C 1
ATOM 8248 O O . VAL B 1 417 ? 11.109 -30.703 -9.602 1 96.94 417 VAL B O 1
ATOM 8251 N N . ALA B 1 418 ? 13.203 -31.234 -8.945 1 96.12 418 ALA B N 1
ATOM 8252 C CA . ALA B 1 418 ? 13.633 -31.578 -10.297 1 96.12 418 ALA B CA 1
ATOM 8253 C C . ALA B 1 418 ? 12.789 -32.719 -10.875 1 96.12 418 ALA B C 1
ATOM 8255 O O . ALA B 1 418 ? 12.359 -32.656 -12.031 1 96.12 418 ALA B O 1
ATOM 8256 N N . GLN B 1 419 ? 12.578 -33.719 -10.039 1 95.19 419 GLN B N 1
ATOM 8257 C CA . GLN B 1 419 ? 11.789 -34.844 -10.484 1 95.19 419 GLN B CA 1
ATOM 8258 C C . GLN B 1 419 ? 10.336 -34.438 -10.766 1 95.19 419 GLN B C 1
ATOM 8260 O O . GLN B 1 419 ? 9.734 -34.906 -11.727 1 95.19 419 GLN B O 1
ATOM 8265 N N . LEU B 1 420 ? 9.805 -33.688 -9.906 1 96.25 420 LEU B N 1
ATOM 8266 C CA . LEU B 1 420 ? 8.43 -33.219 -10.055 1 96.25 420 LEU B CA 1
ATOM 8267 C C . LEU B 1 420 ? 8.25 -32.469 -11.375 1 96.25 420 LEU B C 1
ATOM 8269 O O . LEU B 1 420 ? 7.305 -32.75 -12.117 1 96.25 420 LEU B O 1
ATOM 8273 N N . TYR B 1 421 ? 9.109 -31.594 -11.719 1 95.88 421 TYR B N 1
ATOM 8274 C CA . TYR B 1 421 ? 8.945 -30.812 -12.938 1 95.88 421 TYR B CA 1
ATOM 8275 C C . TYR B 1 421 ? 9.289 -31.625 -14.172 1 95.88 421 TYR B C 1
ATOM 8277 O O . TYR B 1 421 ? 8.797 -31.359 -15.266 1 95.88 421 TYR B O 1
ATOM 8285 N N . ARG B 1 422 ? 10.141 -32.656 -13.977 1 93.94 422 ARG B N 1
ATOM 8286 C CA . ARG B 1 422 ? 10.32 -33.594 -15.062 1 93.94 422 ARG B CA 1
ATOM 8287 C C . ARG B 1 422 ? 9 -34.281 -15.414 1 93.94 422 ARG B C 1
ATOM 8289 O O . ARG B 1 422 ? 8.68 -34.469 -16.594 1 93.94 422 ARG B O 1
ATOM 8296 N N . ASP B 1 423 ? 8.227 -34.594 -14.391 1 92.88 423 ASP B N 1
ATOM 8297 C CA . ASP B 1 423 ? 6.918 -35.219 -14.602 1 92.88 423 ASP B CA 1
ATOM 8298 C C . ASP B 1 423 ? 5.969 -34.25 -15.305 1 92.88 423 ASP B C 1
ATOM 8300 O O . ASP B 1 423 ? 5.176 -34.656 -16.156 1 92.88 423 ASP B O 1
ATOM 8304 N N . VAL B 1 424 ? 6.035 -33.031 -14.922 1 94.88 424 VAL B N 1
ATOM 8305 C CA . VAL B 1 424 ? 5.18 -32.031 -15.523 1 94.88 424 VAL B CA 1
ATOM 8306 C C . VAL B 1 424 ? 5.508 -31.875 -17.016 1 94.88 424 VAL B C 1
ATOM 8308 O O . VAL B 1 424 ? 4.609 -31.766 -17.844 1 94.88 424 VAL B O 1
ATOM 8311 N N . VAL B 1 425 ? 6.789 -31.891 -17.344 1 94.81 425 VAL B N 1
ATOM 8312 C CA . VAL B 1 425 ? 7.227 -31.797 -18.734 1 94.81 425 VAL B CA 1
ATOM 8313 C C . VAL B 1 425 ? 6.793 -33.031 -19.5 1 94.81 425 VAL B C 1
ATOM 8315 O O . VAL B 1 425 ? 6.324 -32.938 -20.641 1 94.81 425 VAL B O 1
ATOM 8318 N N . ALA B 1 426 ? 6.945 -34.156 -18.859 1 92.75 426 ALA B N 1
ATOM 8319 C CA . ALA B 1 426 ? 6.598 -35.438 -19.484 1 92.75 426 ALA B CA 1
ATOM 8320 C C . ALA B 1 426 ? 5.109 -35.5 -19.828 1 92.75 426 ALA B C 1
ATOM 8322 O O . ALA B 1 426 ? 4.715 -36.125 -20.812 1 92.75 426 ALA B O 1
ATOM 8323 N N . ARG B 1 427 ? 4.305 -34.781 -19.094 1 92.31 427 ARG B N 1
ATOM 8324 C CA . ARG B 1 427 ? 2.861 -34.781 -19.312 1 92.31 427 ARG B CA 1
ATOM 8325 C C . ARG B 1 427 ? 2.438 -33.562 -20.125 1 92.31 427 ARG B C 1
ATOM 8327 O O . ARG B 1 427 ? 1.245 -33.281 -20.234 1 92.31 427 ARG B O 1
ATOM 8334 N N . ASN B 1 428 ? 3.352 -32.812 -20.625 1 92.94 428 ASN B N 1
ATOM 8335 C CA . ASN B 1 428 ? 3.131 -31.641 -21.484 1 92.94 428 ASN B CA 1
ATOM 8336 C C . ASN B 1 428 ? 2.307 -30.562 -20.766 1 92.94 428 ASN B C 1
ATOM 8338 O O . ASN B 1 428 ? 1.354 -30.031 -21.344 1 92.94 428 ASN B O 1
ATOM 8342 N N . MET B 1 429 ? 2.643 -30.344 -19.484 1 94.81 429 MET B N 1
ATOM 8343 C CA . MET B 1 429 ? 1.872 -29.391 -18.703 1 94.81 429 MET B CA 1
ATOM 8344 C C . MET B 1 429 ? 2.732 -28.188 -18.297 1 94.81 429 MET B C 1
ATOM 8346 O O . MET B 1 429 ? 2.291 -27.328 -17.531 1 94.81 429 MET B O 1
ATOM 8350 N N . ILE B 1 430 ? 3.887 -28.016 -18.828 1 94.5 430 ILE B N 1
ATOM 8351 C CA . ILE B 1 430 ? 4.844 -27 -18.375 1 94.5 430 ILE B CA 1
ATOM 8352 C C . ILE B 1 430 ? 4.328 -25.609 -18.734 1 94.5 430 ILE B C 1
ATOM 8354 O O . ILE B 1 430 ? 4.586 -24.641 -18.016 1 94.5 430 ILE B O 1
ATOM 8358 N N . ASP B 1 431 ? 3.52 -25.5 -19.75 1 93.56 431 ASP B N 1
ATOM 8359 C CA . ASP B 1 431 ? 2.994 -24.203 -20.188 1 93.56 431 ASP B CA 1
ATOM 8360 C C . ASP B 1 431 ? 1.864 -23.734 -19.281 1 93.56 431 ASP B C 1
ATOM 8362 O O . ASP B 1 431 ? 1.438 -22.578 -19.359 1 93.56 431 ASP B O 1
ATOM 8366 N N . SER B 1 432 ? 1.458 -24.578 -18.375 1 94.81 432 SER B N 1
ATOM 8367 C CA . SER B 1 432 ? 0.294 -24.266 -17.562 1 94.81 432 SER B CA 1
ATOM 8368 C C . SER B 1 432 ? 0.691 -24.047 -16.109 1 94.81 432 SER B C 1
ATOM 8370 O O . SER B 1 432 ? -0.171 -23.891 -15.234 1 94.81 432 SER B O 1
ATOM 8372 N N . VAL B 1 433 ? 2.01 -24.031 -15.82 1 95.69 433 VAL B N 1
ATOM 8373 C CA . VAL B 1 433 ? 2.439 -23.828 -14.445 1 95.69 433 VAL B CA 1
ATOM 8374 C C . VAL B 1 433 ? 2.551 -22.328 -14.148 1 95.69 433 VAL B C 1
ATOM 8376 O O . VAL B 1 433 ? 2.885 -21.547 -15.039 1 95.69 433 VAL B O 1
ATOM 8379 N N . PRO B 1 434 ? 2.268 -21.891 -12.969 1 94.94 434 PRO B N 1
ATOM 8380 C CA . PRO B 1 434 ? 2.312 -20.469 -12.609 1 94.94 434 PRO B CA 1
ATOM 8381 C C . PRO B 1 434 ? 3.727 -19.984 -12.297 1 94.94 434 PRO B C 1
ATOM 8383 O O . PRO B 1 434 ? 4.66 -20.797 -12.242 1 94.94 434 PRO B O 1
ATOM 8386 N N . ASN B 1 435 ? 3.834 -18.656 -12.141 1 93.12 435 ASN B N 1
ATOM 8387 C CA . ASN B 1 435 ? 5.105 -18 -11.852 1 93.12 435 ASN B CA 1
ATOM 8388 C C . ASN B 1 435 ? 5.691 -18.469 -10.523 1 93.12 435 ASN B C 1
ATOM 8390 O O . ASN B 1 435 ? 6.906 -18.406 -10.312 1 93.12 435 ASN B O 1
ATOM 8394 N N . THR B 1 436 ? 4.941 -18.953 -9.633 1 93.06 436 THR B N 1
ATOM 8395 C CA . THR B 1 436 ? 5.383 -19.5 -8.352 1 93.06 436 THR B CA 1
ATOM 8396 C C . THR B 1 436 ? 6.395 -20.625 -8.547 1 93.06 436 THR B C 1
ATOM 8398 O O . THR B 1 436 ? 7.27 -20.828 -7.707 1 93.06 436 THR B O 1
ATOM 8401 N N . SER B 1 437 ? 6.309 -21.328 -9.633 1 94.25 437 SER B N 1
ATOM 8402 C CA . SER B 1 437 ? 7.215 -22.438 -9.93 1 94.25 437 SER B CA 1
ATOM 8403 C C . SER B 1 437 ? 8.656 -21.953 -10.055 1 94.25 437 SER B C 1
ATOM 8405 O O . SER B 1 437 ? 9.586 -22.656 -9.672 1 94.25 437 SER B O 1
ATOM 8407 N N . VAL B 1 438 ? 8.828 -20.75 -10.57 1 93.12 438 VAL B N 1
ATOM 8408 C CA . VAL B 1 438 ? 10.172 -20.188 -10.719 1 93.12 438 VAL B CA 1
ATOM 8409 C C . VAL B 1 438 ? 10.805 -20 -9.344 1 93.12 438 VAL B C 1
ATOM 8411 O O . VAL B 1 438 ? 12 -20.25 -9.164 1 93.12 438 VAL B O 1
ATOM 8414 N N . ALA B 1 439 ? 10.016 -19.594 -8.414 1 91.31 439 ALA B N 1
ATOM 8415 C CA . ALA B 1 439 ? 10.492 -19.328 -7.059 1 91.31 439 ALA B CA 1
ATOM 8416 C C . ALA B 1 439 ? 10.977 -20.609 -6.379 1 91.31 439 ALA B C 1
ATOM 8418 O O . ALA B 1 439 ? 11.812 -20.547 -5.473 1 91.31 439 ALA B O 1
ATOM 8419 N N . VAL B 1 440 ? 10.508 -21.734 -6.832 1 94.62 440 VAL B N 1
ATOM 8420 C CA . VAL B 1 440 ? 10.898 -23 -6.234 1 94.62 440 VAL B CA 1
ATOM 8421 C C . VAL B 1 440 ? 12.07 -23.594 -7.008 1 94.62 440 VAL B C 1
ATOM 8423 O O . VAL B 1 440 ? 12.961 -24.219 -6.422 1 94.62 440 VAL B O 1
ATOM 8426 N N . LEU B 1 441 ? 12.117 -23.375 -8.273 1 94.19 441 LEU B N 1
ATOM 8427 C CA . LEU B 1 441 ? 13.117 -23.969 -9.148 1 94.19 441 LEU B CA 1
ATOM 8428 C C . LEU B 1 441 ? 14.484 -23.344 -8.93 1 94.19 441 LEU B C 1
ATOM 8430 O O . LEU B 1 441 ? 15.508 -24.031 -8.953 1 94.19 441 LEU B O 1
ATOM 8434 N N . LEU B 1 442 ? 14.5 -22.094 -8.688 1 90.25 442 LEU B N 1
ATOM 8435 C CA . LEU B 1 442 ? 15.773 -21.391 -8.578 1 90.25 442 LEU B CA 1
ATOM 8436 C C . LEU B 1 442 ? 16.562 -21.906 -7.379 1 90.25 442 LEU B C 1
ATOM 8438 O O . LEU B 1 442 ? 17.734 -22.281 -7.516 1 90.25 442 LEU B O 1
ATOM 8442 N N . PRO B 1 443 ? 15.969 -21.922 -6.215 1 89.62 443 PRO B N 1
ATOM 8443 C CA . PRO B 1 443 ? 16.719 -22.5 -5.094 1 89.62 443 PRO B CA 1
ATOM 8444 C C . PRO B 1 443 ? 17.141 -23.938 -5.328 1 89.62 443 PRO B C 1
ATOM 8446 O O . PRO B 1 443 ? 18.219 -24.359 -4.895 1 89.62 443 PRO B O 1
ATOM 8449 N N . ALA B 1 444 ? 16.328 -24.703 -5.941 1 92.88 444 ALA B N 1
ATOM 8450 C CA . ALA B 1 444 ? 16.703 -26.078 -6.262 1 92.88 444 ALA B CA 1
ATOM 8451 C C . ALA B 1 444 ? 17.922 -26.125 -7.164 1 92.88 444 ALA B C 1
ATOM 8453 O O . ALA B 1 444 ? 18.828 -26.953 -6.965 1 92.88 444 ALA B O 1
ATOM 8454 N N . CYS B 1 445 ? 18.031 -25.25 -8.117 1 90.5 445 CYS B N 1
ATOM 8455 C CA . CYS B 1 445 ? 19.188 -25.156 -9 1 90.5 445 CYS B CA 1
ATOM 8456 C C . CYS B 1 445 ? 20.438 -24.812 -8.219 1 90.5 445 CYS B C 1
ATOM 8458 O O . CYS B 1 445 ? 21.516 -25.375 -8.477 1 90.5 445 CYS B O 1
ATOM 8460 N N . VAL B 1 446 ? 20.266 -23.969 -7.309 1 85.88 446 VAL B N 1
ATOM 8461 C CA . VAL B 1 446 ? 21.406 -23.516 -6.52 1 85.88 446 VAL B CA 1
ATOM 8462 C C . VAL B 1 446 ? 21.953 -24.688 -5.688 1 85.88 446 VAL B C 1
ATOM 8464 O O . VAL B 1 446 ? 23.156 -24.891 -5.613 1 85.88 446 VAL B O 1
ATOM 8467 N N . VAL B 1 447 ? 21.094 -25.422 -5.09 1 87.94 447 VAL B N 1
ATOM 8468 C CA . VAL B 1 447 ? 21.469 -26.547 -4.25 1 87.94 447 VAL B CA 1
ATOM 8469 C C . VAL B 1 447 ? 22.125 -27.641 -5.109 1 87.94 447 VAL B C 1
ATOM 8471 O O . VAL B 1 447 ? 23.156 -28.203 -4.738 1 87.94 447 VAL B O 1
ATOM 8474 N N . LEU B 1 448 ? 21.5 -27.938 -6.207 1 89.94 448 LEU B N 1
ATOM 8475 C CA . LEU B 1 448 ? 22.016 -28.969 -7.105 1 89.94 448 LEU B CA 1
ATOM 8476 C C . LEU B 1 448 ? 23.375 -28.547 -7.684 1 89.94 448 LEU B C 1
ATOM 8478 O O . LEU B 1 448 ? 24.266 -29.391 -7.852 1 89.94 448 LEU B O 1
ATOM 8482 N N . HIS B 1 449 ? 23.5 -27.312 -7.945 1 85.44 449 HIS B N 1
ATOM 8483 C CA . HIS B 1 449 ? 24.781 -26.797 -8.438 1 85.44 449 HIS B CA 1
ATOM 8484 C C . HIS B 1 449 ? 25.875 -26.922 -7.375 1 85.44 449 HIS B C 1
ATOM 8486 O O . HIS B 1 449 ? 27 -27.297 -7.684 1 85.44 449 HIS B O 1
ATOM 8492 N N . ALA B 1 450 ? 25.5 -26.547 -6.199 1 80.12 450 ALA B N 1
ATOM 8493 C CA . ALA B 1 450 ? 26.453 -26.656 -5.102 1 80.12 450 ALA B CA 1
ATOM 8494 C C . ALA B 1 450 ? 26.922 -28.094 -4.922 1 80.12 450 ALA B C 1
ATOM 8496 O O . ALA B 1 450 ? 28.109 -28.344 -4.672 1 80.12 450 ALA B O 1
ATOM 8497 N N . ASP B 1 451 ? 26.047 -29.016 -5.066 1 83.5 451 ASP B N 1
ATOM 8498 C CA . ASP B 1 451 ? 26.406 -30.438 -4.93 1 83.5 451 ASP B CA 1
ATOM 8499 C C . ASP B 1 451 ? 27.203 -30.906 -6.137 1 83.5 451 ASP B C 1
ATOM 8501 O O . ASP B 1 451 ? 28.156 -31.688 -5.984 1 83.5 451 ASP B O 1
ATOM 8505 N N . ALA B 1 452 ? 26.875 -30.469 -7.246 1 83.88 452 ALA B N 1
ATOM 8506 C CA . ALA B 1 452 ? 27.547 -30.875 -8.477 1 83.88 452 ALA B CA 1
ATOM 8507 C C . ALA B 1 452 ? 28.969 -30.328 -8.523 1 83.88 452 ALA B C 1
ATOM 8509 O O . ALA B 1 452 ? 29.859 -30.922 -9.156 1 83.88 452 ALA B O 1
ATOM 8510 N N . SER B 1 453 ? 29.188 -29.297 -7.871 1 78.56 453 SER B N 1
ATOM 8511 C CA . SER B 1 453 ? 30.5 -28.641 -7.879 1 78.56 453 SER B CA 1
ATOM 8512 C C . SER B 1 453 ? 31.438 -29.297 -6.879 1 78.56 453 SER B C 1
ATOM 8514 O O . SER B 1 453 ? 32.656 -29.094 -6.938 1 78.56 453 SER B O 1
ATOM 8516 N N . ARG B 1 454 ? 30.812 -30.078 -6.098 1 74.44 454 ARG B N 1
ATOM 8517 C CA . ARG B 1 454 ? 31.641 -30.797 -5.137 1 74.44 454 ARG B CA 1
ATOM 8518 C C . ARG B 1 454 ? 32.25 -32.031 -5.766 1 74.44 454 ARG B C 1
ATOM 8520 O O . ARG B 1 454 ? 31.531 -33 -6.039 1 74.44 454 ARG B O 1
ATOM 8527 N N . ILE B 1 455 ? 33.562 -32.062 -5.887 1 65.56 455 ILE B N 1
ATOM 8528 C CA . ILE B 1 455 ? 34.281 -33.094 -6.598 1 65.56 455 ILE B CA 1
ATOM 8529 C C . ILE B 1 455 ? 34.156 -34.406 -5.836 1 65.56 455 ILE B C 1
ATOM 8531 O O . ILE B 1 455 ? 34.062 -35.5 -6.441 1 65.56 455 ILE B O 1
ATOM 8535 N N . THR B 1 456 ? 34.031 -34.281 -4.602 1 71.56 456 THR B N 1
ATOM 8536 C CA . THR B 1 456 ? 34.031 -35.469 -3.77 1 71.56 456 THR B CA 1
ATOM 8537 C C . THR B 1 456 ? 32.625 -36.031 -3.566 1 71.56 456 THR B C 1
ATOM 8539 O O . THR B 1 456 ? 32.438 -37.062 -2.957 1 71.56 456 THR B O 1
ATOM 8542 N N . SER B 1 457 ? 31.75 -35.375 -4.172 1 73.69 457 SER B N 1
ATOM 8543 C CA . SER B 1 457 ? 30.375 -35.812 -3.918 1 73.69 457 SER B CA 1
ATOM 8544 C C . SER B 1 457 ? 30.016 -37.031 -4.73 1 73.69 457 SER B C 1
ATOM 8546 O O . SER B 1 457 ? 30.25 -37.094 -5.945 1 73.69 457 SER B O 1
ATOM 8548 N N . PRO B 1 458 ? 29.5 -38.062 -4.125 1 80.81 458 PRO B N 1
ATOM 8549 C CA . PRO B 1 458 ? 29.078 -39.25 -4.859 1 80.81 458 PRO B CA 1
ATOM 8550 C C . PRO B 1 458 ? 27.844 -39 -5.727 1 80.81 458 PRO B C 1
ATOM 8552 O O . PRO B 1 458 ? 27.578 -39.781 -6.66 1 80.81 458 PRO B O 1
ATOM 8555 N N . THR B 1 459 ? 27.188 -38 -5.387 1 86.5 459 THR B N 1
ATOM 8556 C CA . THR B 1 459 ? 25.953 -37.688 -6.105 1 86.5 459 THR B CA 1
ATOM 8557 C C . THR B 1 459 ? 26.188 -36.625 -7.156 1 86.5 459 THR B C 1
ATOM 8559 O O . THR B 1 459 ? 25.219 -36.062 -7.711 1 86.5 459 THR B O 1
ATOM 8562 N N . ARG B 1 460 ? 27.328 -36.344 -7.426 1 86.81 460 ARG B N 1
ATOM 8563 C CA . ARG B 1 460 ? 27.703 -35.25 -8.305 1 86.81 460 ARG B CA 1
ATOM 8564 C C . ARG B 1 460 ? 27.062 -35.375 -9.68 1 86.81 460 ARG B C 1
ATOM 8566 O O . ARG B 1 460 ? 26.469 -34.438 -10.203 1 86.81 460 ARG B O 1
ATOM 8573 N N . ASN B 1 461 ? 27.203 -36.625 -10.211 1 88.5 461 ASN B N 1
ATOM 8574 C CA . ASN B 1 461 ? 26.672 -36.844 -11.547 1 88.5 461 ASN B CA 1
ATOM 8575 C C . ASN B 1 461 ? 25.156 -36.75 -11.57 1 88.5 461 ASN B C 1
ATOM 8577 O O . ASN B 1 461 ? 24.578 -36.188 -12.516 1 88.5 461 ASN B O 1
ATOM 8581 N N . ARG B 1 462 ? 24.578 -37.344 -10.594 1 91.31 462 ARG B N 1
ATOM 8582 C CA . ARG B 1 462 ? 23.125 -37.25 -10.484 1 91.31 462 ARG B CA 1
ATOM 8583 C C . ARG B 1 462 ? 22.688 -35.781 -10.367 1 91.31 462 ARG B C 1
ATOM 8585 O O . ARG B 1 462 ? 21.734 -35.375 -11.039 1 91.31 462 ARG B O 1
ATOM 8592 N N . SER B 1 463 ? 23.375 -35 -9.547 1 91.31 463 SER B N 1
ATOM 8593 C CA . SER B 1 463 ? 23.062 -33.594 -9.352 1 91.31 463 SER B CA 1
ATOM 8594 C C . SER B 1 463 ? 23.25 -32.781 -10.633 1 91.31 463 SER B C 1
ATOM 8596 O O . SER B 1 463 ? 22.484 -31.859 -10.914 1 91.31 463 SER B O 1
ATOM 8598 N N . ARG B 1 464 ? 24.203 -33.125 -11.375 1 89.25 464 ARG B N 1
ATOM 8599 C CA . ARG B 1 464 ? 24.438 -32.438 -12.648 1 89.25 464 ARG B CA 1
ATOM 8600 C C . ARG B 1 464 ? 23.281 -32.656 -13.617 1 89.25 464 ARG B C 1
ATOM 8602 O O . ARG B 1 464 ? 22.828 -31.734 -14.281 1 89.25 464 ARG B O 1
ATOM 8609 N N . HIS B 1 465 ? 22.891 -33.938 -13.625 1 93 465 HIS B N 1
ATOM 8610 C CA . HIS B 1 465 ? 21.781 -34.25 -14.516 1 93 465 HIS B CA 1
ATOM 8611 C C . HIS B 1 465 ? 20.5 -33.562 -14.094 1 93 465 HIS B C 1
ATOM 8613 O O . HIS B 1 465 ? 19.797 -33 -14.938 1 93 465 HIS B O 1
ATOM 8619 N N . LEU B 1 466 ? 20.219 -33.594 -12.852 1 95.12 466 LEU B N 1
ATOM 8620 C CA . LEU B 1 466 ? 19.016 -32.938 -12.336 1 95.12 466 LEU B CA 1
ATOM 8621 C C . LEU B 1 466 ? 19.078 -31.438 -12.547 1 95.12 466 LEU B C 1
ATOM 8623 O O . LEU B 1 466 ? 18.062 -30.797 -12.852 1 95.12 466 LEU B O 1
ATOM 8627 N N . LEU B 1 467 ? 20.234 -30.859 -12.336 1 92.38 467 LEU B N 1
ATOM 8628 C CA . LEU B 1 467 ? 20.422 -29.438 -12.57 1 92.38 467 LEU B CA 1
ATOM 8629 C C . LEU B 1 467 ? 20.109 -29.078 -14.023 1 92.38 467 LEU B C 1
ATOM 8631 O O . LEU B 1 467 ? 19.453 -28.078 -14.289 1 92.38 467 LEU B O 1
ATOM 8635 N N . GLU B 1 468 ? 20.578 -29.875 -14.938 1 91.25 468 GLU B N 1
ATOM 8636 C CA . GLU B 1 468 ? 20.312 -29.641 -16.359 1 91.25 468 GLU B CA 1
ATOM 8637 C C . GLU B 1 468 ? 18.812 -29.672 -16.641 1 91.25 468 GLU B C 1
ATOM 8639 O O . GLU B 1 468 ? 18.328 -28.891 -17.453 1 91.25 468 GLU B O 1
ATOM 8644 N N . GLU B 1 469 ? 18.172 -30.609 -16.016 1 93.5 469 GLU B N 1
ATOM 8645 C CA . GLU B 1 469 ? 16.719 -30.703 -16.188 1 93.5 469 GLU B CA 1
ATOM 8646 C C . GLU B 1 469 ? 16.031 -29.453 -15.672 1 93.5 469 GLU B C 1
ATOM 8648 O O . GLU B 1 469 ? 15.117 -28.922 -16.312 1 93.5 469 GLU B O 1
ATOM 8653 N N . CYS B 1 470 ? 16.453 -28.969 -14.531 1 93.81 470 CYS B N 1
ATOM 8654 C CA . CYS B 1 470 ? 15.859 -27.766 -13.961 1 93.81 470 CYS B CA 1
ATOM 8655 C C . CYS B 1 470 ? 16.109 -26.547 -14.852 1 93.81 470 CYS B C 1
ATOM 8657 O O . CYS B 1 470 ? 15.227 -25.719 -15.039 1 93.81 470 CYS B O 1
ATOM 8659 N N . ILE B 1 471 ? 17.281 -26.469 -15.398 1 92.56 471 ILE B N 1
ATOM 8660 C CA . ILE B 1 471 ? 17.641 -25.359 -16.266 1 92.56 471 ILE B CA 1
ATOM 8661 C C . ILE B 1 471 ? 16.797 -25.375 -17.531 1 92.56 471 ILE B C 1
ATOM 8663 O O . ILE B 1 471 ? 16.344 -24.328 -18.016 1 92.56 471 ILE B O 1
ATOM 8667 N N . GLN B 1 472 ? 16.562 -26.547 -18.047 1 93.31 472 GLN B N 1
ATOM 8668 C CA . GLN B 1 472 ? 15.711 -26.656 -19.234 1 93.31 472 GLN B CA 1
ATOM 8669 C C . GLN B 1 472 ? 14.297 -26.188 -18.953 1 93.31 472 GLN B C 1
ATOM 8671 O O . GLN B 1 472 ? 13.672 -25.531 -19.781 1 93.31 472 GLN B O 1
ATOM 8676 N N . VAL B 1 473 ? 13.859 -26.562 -17.812 1 95.62 473 VAL B N 1
ATOM 8677 C CA . VAL B 1 473 ? 12.523 -26.125 -17.406 1 95.62 473 VAL B CA 1
ATOM 8678 C C . VAL B 1 473 ? 12.5 -24.609 -17.281 1 95.62 473 VAL B C 1
ATOM 8680 O O . VAL B 1 473 ? 11.57 -23.953 -17.766 1 95.62 473 VAL B O 1
ATOM 8683 N N . LEU B 1 474 ? 13.508 -24.047 -16.656 1 93.5 474 LEU B N 1
ATOM 8684 C CA . LEU B 1 474 ? 13.594 -22.609 -16.484 1 93.5 474 LEU B CA 1
ATOM 8685 C C . LEU B 1 474 ? 13.688 -21.906 -17.828 1 93.5 474 LEU B C 1
ATOM 8687 O O . LEU B 1 474 ? 13.133 -20.812 -18.016 1 93.5 474 LEU B O 1
ATOM 8691 N N . GLN B 1 475 ? 14.375 -22.469 -18.766 1 92.62 475 GLN B N 1
ATOM 8692 C CA . GLN B 1 475 ? 14.469 -21.906 -20.109 1 92.62 475 GLN B CA 1
ATOM 8693 C C . GLN B 1 475 ? 13.102 -21.859 -20.766 1 92.62 475 GLN B C 1
ATOM 8695 O O . GLN B 1 475 ? 12.758 -20.859 -21.422 1 92.62 475 GLN B O 1
ATOM 8700 N N . HIS B 1 476 ? 12.445 -22.938 -20.578 1 93.5 476 HIS B N 1
ATOM 8701 C CA . HIS B 1 476 ? 11.094 -22.953 -21.125 1 93.5 476 HIS B CA 1
ATOM 8702 C C . HIS B 1 476 ? 10.219 -21.875 -20.484 1 93.5 476 HIS B C 1
ATOM 8704 O O . HIS B 1 476 ? 9.5 -21.156 -21.188 1 93.5 476 HIS B O 1
ATOM 8710 N N . LEU B 1 477 ? 10.297 -21.766 -19.219 1 93.81 477 LEU B N 1
ATOM 8711 C CA . LEU B 1 477 ? 9.477 -20.812 -18.469 1 93.81 477 LEU B CA 1
ATOM 8712 C C . LEU B 1 477 ? 9.914 -19.375 -18.766 1 93.81 477 LEU B C 1
ATOM 8714 O O . LEU B 1 477 ? 9.133 -18.438 -18.578 1 93.81 477 LEU B O 1
ATOM 8718 N N . SER B 1 478 ? 11.148 -19.125 -19.188 1 91.38 478 SER B N 1
ATOM 8719 C CA . SER B 1 478 ? 11.68 -17.797 -19.453 1 91.38 478 SER B CA 1
ATOM 8720 C C . SER B 1 478 ? 10.969 -17.141 -20.641 1 91.38 478 SER B C 1
ATOM 8722 O O . SER B 1 478 ? 11 -15.922 -20.797 1 91.38 478 SER B O 1
ATOM 8724 N N . ARG B 1 479 ? 10.273 -17.938 -21.422 1 88.38 479 ARG B N 1
ATOM 8725 C CA . ARG B 1 479 ? 9.508 -17.406 -22.531 1 88.38 479 ARG B CA 1
ATOM 8726 C C . ARG B 1 479 ? 8.242 -16.703 -22.047 1 88.38 479 ARG B C 1
ATOM 8728 O O . ARG B 1 479 ? 7.695 -15.852 -22.75 1 88.38 479 ARG B O 1
ATOM 8735 N N . THR B 1 480 ? 7.887 -17.078 -20.875 1 89.94 480 THR B N 1
ATOM 8736 C CA . THR B 1 480 ? 6.629 -16.562 -20.359 1 89.94 480 THR B CA 1
ATOM 8737 C C . THR B 1 480 ? 6.879 -15.586 -19.219 1 89.94 480 THR B C 1
ATOM 8739 O O . THR B 1 480 ? 6.234 -14.531 -19.141 1 89.94 480 THR B O 1
ATOM 8742 N N . PHE B 1 481 ? 7.805 -15.945 -18.406 1 91.44 481 PHE B N 1
ATOM 8743 C CA . PHE B 1 481 ? 7.977 -15.172 -17.172 1 91.44 481 PHE B CA 1
ATOM 8744 C C . PHE B 1 481 ? 9.312 -14.438 -17.188 1 91.44 481 PHE B C 1
ATOM 8746 O O . PHE B 1 481 ? 10.367 -15.047 -17.375 1 91.44 481 PHE B O 1
ATOM 8753 N N . ALA B 1 482 ? 9.266 -13.117 -16.906 1 86.81 482 ALA B N 1
ATOM 8754 C CA . ALA B 1 482 ? 10.492 -12.336 -16.734 1 86.81 482 ALA B CA 1
ATOM 8755 C C . ALA B 1 482 ? 11.297 -12.836 -15.547 1 86.81 482 ALA B C 1
ATOM 8757 O O . ALA B 1 482 ? 12.531 -12.797 -15.562 1 86.81 482 ALA B O 1
ATOM 8758 N N . SER B 1 483 ? 10.672 -13.32 -14.547 1 87.12 483 SER B N 1
ATOM 8759 C CA . SER B 1 483 ? 11.344 -13.859 -13.375 1 87.12 483 SER B CA 1
ATOM 8760 C C . SER B 1 483 ? 12.203 -15.062 -13.734 1 87.12 483 SER B C 1
ATOM 8762 O O . SER B 1 483 ? 13.281 -15.258 -13.164 1 87.12 483 SER B O 1
ATOM 8764 N N . ALA B 1 484 ? 11.703 -15.883 -14.625 1 91.12 484 ALA B N 1
ATOM 8765 C CA . ALA B 1 484 ? 12.469 -17.047 -15.062 1 91.12 484 ALA B CA 1
ATOM 8766 C C . ALA B 1 484 ? 13.711 -16.609 -15.844 1 91.12 484 ALA B C 1
ATOM 8768 O O . ALA B 1 484 ? 14.758 -17.25 -15.742 1 91.12 484 ALA B O 1
ATOM 8769 N N . ARG B 1 485 ? 13.562 -15.562 -16.609 1 87.38 485 ARG B N 1
ATOM 8770 C CA . ARG B 1 485 ? 14.727 -15.016 -17.297 1 87.38 485 ARG B CA 1
ATOM 8771 C C . ARG B 1 485 ? 15.789 -14.547 -16.312 1 87.38 485 ARG B C 1
ATOM 8773 O O . ARG B 1 485 ? 16.984 -14.781 -16.531 1 87.38 485 ARG B O 1
ATOM 8780 N N . PHE B 1 486 ? 15.367 -13.992 -15.367 1 82.69 486 PHE B N 1
ATOM 8781 C CA . PHE B 1 486 ? 16.281 -13.539 -14.32 1 82.69 486 PHE B CA 1
ATOM 8782 C C . PHE B 1 486 ? 16.906 -14.727 -13.594 1 82.69 486 PHE B C 1
ATOM 8784 O O . PHE B 1 486 ? 18.109 -14.711 -13.297 1 82.69 486 PHE B O 1
ATOM 8791 N N . ALA B 1 487 ? 16.109 -15.688 -13.297 1 85.75 487 ALA B N 1
ATOM 8792 C CA . ALA B 1 487 ? 16.609 -16.891 -12.625 1 85.75 487 ALA B CA 1
ATOM 8793 C C . ALA B 1 487 ? 17.656 -17.578 -13.477 1 85.75 487 ALA B C 1
ATOM 8795 O O . ALA B 1 487 ? 18.672 -18.062 -12.953 1 85.75 487 ALA B O 1
ATOM 8796 N N . LEU B 1 488 ? 17.422 -17.578 -14.734 1 86 488 LEU B N 1
ATOM 8797 C CA . LEU B 1 488 ? 18.375 -18.188 -15.656 1 86 488 LEU B CA 1
ATOM 8798 C C . LEU B 1 488 ? 19.688 -17.391 -15.688 1 86 488 LEU B C 1
ATOM 8800 O O . LEU B 1 488 ? 20.766 -17.969 -15.758 1 86 488 LEU B O 1
ATOM 8804 N N . TRP B 1 489 ? 19.469 -16.125 -15.656 1 80.94 489 TRP B N 1
ATOM 8805 C CA . TRP B 1 489 ? 20.641 -15.258 -15.609 1 80.94 489 TRP B CA 1
ATOM 8806 C C . TRP B 1 489 ? 21.453 -15.508 -14.344 1 80.94 489 TRP B C 1
ATOM 8808 O O . TRP B 1 489 ? 22.672 -15.633 -14.391 1 80.94 489 TRP B O 1
ATOM 8818 N N . LEU B 1 490 ? 20.844 -15.648 -13.32 1 77.44 490 LEU B N 1
ATOM 8819 C CA . LEU B 1 490 ? 21.5 -15.906 -12.047 1 77.44 490 LEU B CA 1
ATOM 8820 C C . LEU B 1 490 ? 22.188 -17.266 -12.055 1 77.44 490 LEU B C 1
ATOM 8822 O O . LEU B 1 490 ? 23.297 -17.422 -11.555 1 77.44 490 LEU B O 1
ATOM 8826 N N . ALA B 1 491 ? 21.484 -18.219 -12.516 1 79.12 491 ALA B N 1
ATOM 8827 C CA . ALA B 1 491 ? 22.047 -19.562 -12.609 1 79.12 491 ALA B CA 1
ATOM 8828 C C . ALA B 1 491 ? 23.281 -19.594 -13.5 1 79.12 491 ALA B C 1
ATOM 8830 O O . ALA B 1 491 ? 24.266 -20.266 -13.203 1 79.12 491 ALA B O 1
ATOM 8831 N N . SER B 1 492 ? 23.25 -18.781 -14.5 1 77.56 492 SER B N 1
ATOM 8832 C CA . SER B 1 492 ? 24.391 -18.703 -15.406 1 77.56 492 SER B CA 1
ATOM 8833 C C . SER B 1 492 ? 25.594 -18.078 -14.734 1 77.56 492 SER B C 1
ATOM 8835 O O . SER B 1 492 ? 26.734 -18.5 -14.953 1 77.56 492 SER B O 1
ATOM 8837 N N . GLN B 1 493 ? 25.359 -17.109 -13.945 1 73.56 493 GLN B N 1
ATOM 8838 C CA . GLN B 1 493 ? 26.438 -16.453 -13.211 1 73.56 493 GLN B CA 1
ATOM 8839 C C . GLN B 1 493 ? 27.078 -17.406 -12.203 1 73.56 493 GLN B C 1
ATOM 8841 O O . GLN B 1 493 ? 28.297 -17.406 -12.016 1 73.56 493 GLN B O 1
ATOM 8846 N N . MET B 1 494 ? 26.281 -18.219 -11.672 1 71.5 494 MET B N 1
ATOM 8847 C CA . MET B 1 494 ? 26.766 -19.188 -10.68 1 71.5 494 MET B CA 1
ATOM 8848 C C . MET B 1 494 ? 27.609 -20.266 -11.344 1 71.5 494 MET B C 1
ATOM 8850 O O . MET B 1 494 ? 28.609 -20.703 -10.789 1 71.5 494 MET B O 1
ATOM 8854 N N . MET B 1 495 ? 27.281 -20.688 -12.422 1 71.75 495 MET B N 1
ATOM 8855 C CA . MET B 1 495 ? 27.953 -21.766 -13.125 1 71.75 495 MET B CA 1
ATOM 8856 C C . MET B 1 495 ? 29.297 -21.297 -13.703 1 71.75 495 MET B C 1
ATOM 8858 O O . MET B 1 495 ? 30.234 -22.078 -13.812 1 71.75 495 MET B O 1
ATOM 8862 N N . GLN B 1 496 ? 29.344 -20.031 -14.07 1 67.94 496 GLN B N 1
ATOM 8863 C CA . GLN B 1 496 ? 30.594 -19.484 -14.586 1 67.94 496 GLN B CA 1
ATOM 8864 C C . GLN B 1 496 ? 31.656 -19.391 -13.492 1 67.94 496 GLN B C 1
ATOM 8866 O O . GLN B 1 496 ? 32.844 -19.641 -13.742 1 67.94 496 GLN B O 1
ATOM 8871 N N . LYS B 1 497 ? 31.281 -19.078 -12.453 1 56.34 497 LYS B N 1
ATOM 8872 C CA . LYS B 1 497 ? 32.219 -18.969 -11.352 1 56.34 497 LYS B CA 1
ATOM 8873 C C . LYS B 1 497 ? 32.812 -20.328 -11.008 1 56.34 497 LYS B C 1
ATOM 8875 O O . LYS B 1 497 ? 34 -20.422 -10.609 1 56.34 497 LYS B O 1
ATOM 8880 N N . ILE B 1 498 ? 32.219 -21.391 -11.195 1 52.69 498 ILE B N 1
ATOM 8881 C CA . ILE B 1 498 ? 32.719 -22.734 -10.93 1 52.69 498 ILE B CA 1
ATOM 8882 C C . ILE B 1 498 ? 33.688 -23.141 -12.031 1 52.69 498 ILE B C 1
ATOM 8884 O O . ILE B 1 498 ? 34.75 -23.75 -11.758 1 52.69 498 ILE B O 1
ATOM 8888 N N . ASN B 1 499 ? 33.312 -22.875 -13.266 1 49.44 499 ASN B N 1
ATOM 8889 C CA . ASN B 1 499 ? 34.25 -23.234 -14.336 1 49.44 499 ASN B CA 1
ATOM 8890 C C . ASN B 1 499 ? 35.594 -22.516 -14.195 1 49.44 499 ASN B C 1
ATOM 8892 O O . ASN B 1 499 ? 36.625 -23.062 -14.539 1 49.44 499 ASN B O 1
ATOM 8896 N N . LEU B 1 500 ? 35.594 -21.406 -13.594 1 44.16 500 LEU B N 1
ATOM 8897 C CA . LEU B 1 500 ? 36.844 -20.688 -13.352 1 44.16 500 LEU B CA 1
ATOM 8898 C C . LEU B 1 500 ? 37.625 -21.328 -12.219 1 44.16 500 LEU B C 1
ATOM 8900 O O . LEU B 1 500 ? 38.844 -21.375 -12.258 1 44.16 500 LEU B O 1
ATOM 8904 N N . SER B 1 501 ? 36.938 -21.875 -11.344 1 42.06 501 SER B N 1
ATOM 8905 C CA . SER B 1 501 ? 37.625 -22.484 -10.234 1 42.06 501 SER B CA 1
ATOM 8906 C C . SER B 1 501 ? 38.219 -23.844 -10.625 1 42.06 501 SER B C 1
ATOM 8908 O O . SER B 1 501 ? 39.188 -24.297 -10.062 1 42.06 501 SER B O 1
ATOM 8910 N N . THR B 1 502 ? 37.625 -24.547 -11.5 1 41.22 502 THR B N 1
ATOM 8911 C CA . THR B 1 502 ? 38.125 -25.844 -11.945 1 41.22 502 THR B CA 1
ATOM 8912 C C . THR B 1 502 ? 39.312 -25.641 -12.891 1 41.22 502 THR B C 1
ATOM 8914 O O . THR B 1 502 ? 40.219 -26.484 -12.938 1 41.22 502 THR B O 1
ATOM 8917 N N . GLN B 1 503 ? 39.375 -24.547 -13.664 1 39.81 503 GLN B N 1
ATOM 8918 C CA . GLN B 1 503 ? 40.531 -24.328 -14.508 1 39.81 503 GLN B CA 1
ATOM 8919 C C . GLN B 1 503 ? 41.75 -23.984 -13.672 1 39.81 503 GLN B C 1
ATOM 8921 O O . GLN B 1 503 ? 42.906 -24.234 -14.086 1 39.81 503 GLN B O 1
ATOM 8926 N N . ILE B 1 504 ? 41.562 -23.438 -12.508 1 38.88 504 ILE B N 1
ATOM 8927 C CA . ILE B 1 504 ? 42.75 -23.062 -11.742 1 38.88 504 ILE B CA 1
ATOM 8928 C C . ILE B 1 504 ? 43.406 -24.312 -11.172 1 38.88 504 ILE B C 1
ATOM 8930 O O . ILE B 1 504 ? 44.625 -24.344 -10.969 1 38.88 504 ILE B O 1
ATOM 8934 N N . SER B 1 505 ? 42.719 -25.391 -10.898 1 36.81 505 SER B N 1
ATOM 8935 C CA . SER B 1 505 ? 43.406 -26.469 -10.227 1 36.81 505 SER B CA 1
ATOM 8936 C C . SER B 1 505 ? 44.281 -27.25 -11.211 1 36.81 505 SER B C 1
ATOM 8938 O O . SER B 1 505 ? 45.094 -28.078 -10.805 1 36.81 505 SER B O 1
ATOM 8940 N N . THR B 1 506 ? 43.938 -27.312 -12.461 1 35.16 506 THR B N 1
ATOM 8941 C CA . THR B 1 506 ? 44.75 -28.188 -13.273 1 35.16 506 THR B CA 1
ATOM 8942 C C . THR B 1 506 ? 46.094 -27.516 -13.586 1 35.16 506 THR B C 1
ATOM 8944 O O . THR B 1 506 ? 47 -28.141 -14.148 1 35.16 506 THR B O 1
ATOM 8947 N N . SER B 1 507 ? 46.156 -26.172 -13.672 1 32.88 507 SER B N 1
ATOM 8948 C CA . SER B 1 507 ? 47.438 -25.641 -14.133 1 32.88 507 SER B CA 1
ATOM 8949 C C . SER B 1 507 ? 48.406 -25.5 -12.984 1 32.88 507 SER B C 1
ATOM 8951 O O . SER B 1 507 ? 48.438 -24.484 -12.281 1 32.88 507 SER B O 1
ATOM 8953 N N . GLN B 1 508 ? 48.469 -26.562 -12.164 1 31.59 508 GLN B N 1
ATOM 8954 C CA . GLN B 1 508 ? 49.656 -26.422 -11.32 1 31.59 508 GLN B CA 1
ATOM 8955 C C . GLN B 1 508 ? 50.906 -26.172 -12.164 1 31.59 508 GLN B C 1
ATOM 8957 O O . GLN B 1 508 ? 51.312 -27.031 -12.953 1 31.59 508 GLN B O 1
ATOM 8962 N N . PRO B 1 509 ? 51.188 -24.922 -12.562 1 30.45 509 PRO B N 1
ATOM 8963 C CA . PRO B 1 509 ? 52.5 -24.719 -13.219 1 30.45 509 PRO B CA 1
ATOM 8964 C C . PRO B 1 509 ? 53.656 -25.344 -12.438 1 30.45 509 PRO B C 1
ATOM 8966 O O . PRO B 1 509 ? 53.625 -25.344 -11.203 1 30.45 509 PRO B O 1
ATOM 8969 N N . GLU B 1 510 ? 54.219 -26.406 -12.859 1 31.98 510 GLU B N 1
ATOM 8970 C CA . GLU B 1 510 ? 55.5 -26.844 -12.359 1 31.98 510 GLU B CA 1
ATOM 8971 C C . GLU B 1 510 ? 56.438 -25.672 -12.148 1 31.98 510 GLU B C 1
ATOM 8973 O O . GLU B 1 510 ? 56.5 -24.766 -12.977 1 31.98 510 GLU B O 1
ATOM 8978 N N . PRO B 1 511 ? 56.938 -25.344 -10.922 1 31.81 511 PRO B N 1
ATOM 8979 C CA . PRO B 1 511 ? 57.812 -24.234 -10.586 1 31.81 511 PRO B CA 1
ATOM 8980 C C . PRO B 1 511 ? 59.031 -24.141 -11.523 1 31.81 511 PRO B C 1
ATOM 8982 O O . PRO B 1 511 ? 59.844 -25.078 -11.586 1 31.81 511 PRO B O 1
ATOM 8985 N N . HIS B 1 512 ? 58.906 -23.781 -12.805 1 27.42 512 HIS B N 1
ATOM 8986 C CA . HIS B 1 512 ? 60.156 -23.688 -13.547 1 27.42 512 HIS B CA 1
ATOM 8987 C C . HIS B 1 512 ? 61.094 -22.703 -12.891 1 27.42 512 HIS B C 1
ATOM 8989 O O . HIS B 1 512 ? 60.688 -21.672 -12.352 1 27.42 512 HIS B O 1
ATOM 8995 N N . PRO B 1 513 ? 62.344 -23.125 -12.508 1 29.3 513 PRO B N 1
ATOM 8996 C CA . PRO B 1 513 ? 63.406 -22.359 -11.867 1 29.3 513 PRO B CA 1
ATOM 8997 C C . PRO B 1 513 ? 63.688 -21.031 -12.586 1 29.3 513 PRO B C 1
ATOM 8999 O O . PRO B 1 513 ? 64 -21.031 -13.773 1 29.3 513 PRO B O 1
ATOM 9002 N N . SER B 1 514 ? 62.812 -19.969 -12.359 1 25.5 514 SER B N 1
ATOM 9003 C CA . SER B 1 514 ? 62.906 -18.656 -13.008 1 25.5 514 SER B CA 1
ATOM 9004 C C . SER B 1 514 ? 64.312 -18.047 -12.805 1 25.5 514 SER B C 1
ATOM 9006 O O . SER B 1 514 ? 64.75 -17.938 -11.672 1 25.5 514 SER B O 1
ATOM 9008 N N . ASP B 1 515 ? 65.25 -18.25 -13.797 1 24.28 515 ASP B N 1
ATOM 9009 C CA . ASP B 1 515 ? 66.562 -17.609 -13.938 1 24.28 515 ASP B CA 1
ATOM 9010 C C . ASP B 1 515 ? 66.438 -16.094 -13.758 1 24.28 515 ASP B C 1
ATOM 9012 O O . ASP B 1 515 ? 65.438 -15.492 -14.148 1 24.28 515 ASP B O 1
ATOM 9016 N N . PRO B 1 516 ? 67.375 -15.398 -12.977 1 25.86 516 PRO B N 1
ATOM 9017 C CA . PRO B 1 516 ? 67.5 -14.078 -12.367 1 25.86 516 PRO B CA 1
ATOM 9018 C C . PRO B 1 516 ? 67.312 -12.945 -13.375 1 25.86 516 PRO B C 1
ATOM 9020 O O . PRO B 1 516 ? 66.75 -11.898 -13.047 1 25.86 516 PRO B O 1
ATOM 9023 N N . ASN B 1 517 ? 68.062 -12.938 -14.492 1 23.14 517 ASN B N 1
ATOM 9024 C CA . ASN B 1 517 ? 68.75 -11.734 -14.914 1 23.14 517 ASN B CA 1
ATOM 9025 C C . ASN B 1 517 ? 67.875 -10.781 -15.672 1 23.14 517 ASN B C 1
ATOM 9027 O O . ASN B 1 517 ? 68.25 -9.656 -15.984 1 23.14 517 ASN B O 1
ATOM 9031 N N . ALA B 1 518 ? 67 -11.266 -16.578 1 21.62 518 ALA B N 1
ATOM 9032 C CA . ALA B 1 518 ? 66.875 -10.508 -17.828 1 21.62 518 ALA B CA 1
ATOM 9033 C C . ALA B 1 518 ? 66.062 -9.25 -17.656 1 21.62 518 ALA B C 1
ATOM 9035 O O . ALA B 1 518 ? 64.812 -9.328 -17.625 1 21.62 518 ALA B O 1
ATOM 9036 N N . ASP B 1 519 ? 66.375 -8.227 -16.844 1 21.48 519 ASP B N 1
ATOM 9037 C CA . ASP B 1 519 ? 65.688 -7.023 -16.391 1 21.48 519 ASP B CA 1
ATOM 9038 C C . ASP B 1 519 ? 65.188 -6.191 -17.578 1 21.48 519 ASP B C 1
ATOM 9040 O O . ASP B 1 519 ? 64.312 -5.332 -17.422 1 21.48 519 ASP B O 1
ATOM 9044 N N . GLN B 1 520 ? 66 -6.125 -18.734 1 21.06 520 GLN B N 1
ATOM 9045 C CA . GLN B 1 520 ? 66.188 -4.75 -19.172 1 21.06 520 GLN B CA 1
ATOM 9046 C C . GLN B 1 520 ? 65 -4.23 -19.969 1 21.06 520 GLN B C 1
ATOM 9048 O O . GLN B 1 520 ? 64.875 -3.023 -20.172 1 21.06 520 GLN B O 1
ATOM 9053 N N . SER B 1 521 ? 64.25 -5.055 -20.797 1 20.53 521 SER B N 1
ATOM 9054 C CA . SER B 1 521 ? 63.938 -4.457 -22.094 1 20.53 521 SER B CA 1
ATOM 9055 C C . SER B 1 521 ? 62.844 -3.381 -21.969 1 20.53 521 SER B C 1
ATOM 9057 O O . SER B 1 521 ? 61.938 -3.512 -21.156 1 20.53 521 SER B O 1
ATOM 9059 N N . THR B 1 522 ? 63.094 -2.109 -22.531 1 21.81 522 THR B N 1
ATOM 9060 C CA . THR B 1 522 ? 62.656 -0.721 -22.625 1 21.81 522 THR B CA 1
ATOM 9061 C C . THR B 1 522 ? 61.375 -0.613 -23.422 1 21.81 522 THR B C 1
ATOM 9063 O O . THR B 1 522 ? 60.969 0.485 -23.797 1 21.81 522 THR B O 1
ATOM 9066 N N . VAL B 1 523 ? 60.312 -1.459 -23.172 1 20.69 523 VAL B N 1
ATOM 9067 C CA . VAL B 1 523 ? 59.219 -1.506 -24.125 1 20.69 523 VAL B CA 1
ATOM 9068 C C . VAL B 1 523 ? 58.531 -0.135 -24.203 1 20.69 523 VAL B C 1
ATOM 9070 O O . VAL B 1 523 ? 58.156 0.441 -23.188 1 20.69 523 VAL B O 1
ATOM 9073 N N . HIS B 1 524 ? 58.812 0.624 -25.344 1 20.75 524 HIS B N 1
ATOM 9074 C CA . HIS B 1 524 ? 58.438 1.96 -25.797 1 20.75 524 HIS B CA 1
ATOM 9075 C C . HIS B 1 524 ? 56.938 2.104 -25.875 1 20.75 524 HIS B C 1
ATOM 9077 O O . HIS B 1 524 ? 56.219 1.14 -26.172 1 20.75 524 HIS B O 1
ATOM 9083 N N . PRO B 1 525 ? 56.406 3.16 -25.25 1 21.16 525 PRO B N 1
ATOM 9084 C CA . PRO B 1 525 ? 55 3.564 -25 1 21.16 525 PRO B CA 1
ATOM 9085 C C . PRO B 1 525 ? 54.25 3.867 -26.281 1 21.16 525 PRO B C 1
ATOM 9087 O O . PRO B 1 525 ? 54.594 4.801 -27 1 21.16 525 PRO B O 1
ATOM 9090 N N . ALA B 1 526 ? 53.938 2.777 -27.156 1 20.42 526 ALA B N 1
ATOM 9091 C CA . ALA B 1 526 ? 53.344 3.062 -28.453 1 20.42 526 ALA B CA 1
ATOM 9092 C C . ALA B 1 526 ? 52.125 3.963 -28.312 1 20.42 526 ALA B C 1
ATOM 9094 O O . ALA B 1 526 ? 51.406 3.904 -27.297 1 20.42 526 ALA B O 1
ATOM 9095 N N . PRO B 1 527 ? 51.969 4.926 -29.25 1 21.33 527 PRO B N 1
ATOM 9096 C CA . PRO B 1 527 ? 51.156 6.125 -29.359 1 21.33 527 PRO B CA 1
ATOM 9097 C C . PRO B 1 527 ? 49.656 5.801 -29.484 1 21.33 527 PRO B C 1
ATOM 9099 O O . PRO B 1 527 ? 49.312 4.695 -29.891 1 21.33 527 PRO B O 1
ATOM 9102 N N . PRO B 1 528 ? 48.781 6.582 -28.891 1 21.28 528 PRO B N 1
ATOM 9103 C CA . PRO B 1 528 ? 47.344 6.527 -28.641 1 21.28 528 PRO B CA 1
ATOM 9104 C C . PRO B 1 528 ? 46.5 6.531 -29.922 1 21.28 528 PRO B C 1
ATOM 9106 O O . PRO B 1 528 ? 46.438 7.547 -30.625 1 21.28 528 PRO B O 1
ATOM 9109 N N . GLN B 1 529 ? 46.812 5.559 -30.828 1 18.56 529 GLN B N 1
ATOM 9110 C CA . GLN B 1 529 ? 46.188 5.785 -32.125 1 18.56 529 GLN B CA 1
ATOM 9111 C C . GLN B 1 529 ? 44.688 5.945 -31.984 1 18.56 529 GLN B C 1
ATOM 9113 O O . GLN B 1 529 ? 44.094 5.438 -31.031 1 18.56 529 GLN B O 1
ATOM 9118 N N . ASP B 1 530 ? 44.062 6.816 -32.906 1 21.73 530 ASP B N 1
ATOM 9119 C CA . ASP B 1 530 ? 42.844 7.555 -33.219 1 21.73 530 ASP B CA 1
ATOM 9120 C C . ASP B 1 530 ? 41.688 6.605 -33.562 1 21.73 530 ASP B C 1
ATOM 9122 O O . ASP B 1 530 ? 41.844 5.75 -34.438 1 21.73 530 ASP B O 1
ATOM 9126 N N . PRO B 1 531 ? 40.875 6.148 -32.594 1 20.27 531 PRO B N 1
ATOM 9127 C CA . PRO B 1 531 ? 39.969 5.066 -32.906 1 20.27 531 PRO B CA 1
ATOM 9128 C C . PRO B 1 531 ? 39.031 5.418 -34.062 1 20.27 531 PRO B C 1
ATOM 9130 O O . PRO B 1 531 ? 38.531 6.555 -34.156 1 20.27 531 PRO B O 1
ATOM 9133 N N . PRO B 1 532 ? 39.312 4.852 -35.219 1 20.84 532 PRO B N 1
ATOM 9134 C CA . PRO B 1 532 ? 38.594 5.164 -36.438 1 20.84 532 PRO B CA 1
ATOM 9135 C C . PRO B 1 532 ? 37.062 5.023 -36.312 1 20.84 532 PRO B C 1
ATOM 9137 O O . PRO B 1 532 ? 36.594 4.336 -35.375 1 20.84 532 PRO B O 1
ATOM 9140 N N . PRO B 1 533 ? 36.375 5.922 -37.062 1 20.77 533 PRO B N 1
ATOM 9141 C CA . PRO B 1 533 ? 34.969 6.289 -37.156 1 20.77 533 PRO B CA 1
ATOM 9142 C C . PRO B 1 533 ? 34.062 5.113 -37.531 1 20.77 533 PRO B C 1
ATOM 9144 O O . PRO B 1 533 ? 34.469 4.293 -38.375 1 20.77 533 PRO B O 1
ATOM 9147 N N . ALA B 1 534 ? 33.375 4.621 -36.5 1 18.12 534 ALA B N 1
ATOM 9148 C CA . ALA B 1 534 ? 32.469 3.457 -36.5 1 18.12 534 ALA B CA 1
ATOM 9149 C C . ALA B 1 534 ? 31.641 3.41 -37.75 1 18.12 534 ALA B C 1
ATOM 9151 O O . ALA B 1 534 ? 31.484 4.422 -38.438 1 18.12 534 ALA B O 1
ATOM 9152 N N . THR B 1 535 ? 30.781 2.475 -37.75 1 17.8 535 THR B N 1
ATOM 9153 C CA . THR B 1 535 ? 30.188 1.373 -38.5 1 17.8 535 THR B CA 1
ATOM 9154 C C . THR B 1 535 ? 28.984 1.847 -39.312 1 17.8 535 THR B C 1
ATOM 9156 O O . THR B 1 535 ? 28 2.32 -38.719 1 17.8 535 THR B O 1
ATOM 9159 N N . ALA B 1 536 ? 29.172 2.469 -40.5 1 18.91 536 ALA B N 1
ATOM 9160 C CA . ALA B 1 536 ? 28.062 2.859 -41.375 1 18.91 536 ALA B CA 1
ATOM 9161 C C . ALA B 1 536 ? 27.172 1.667 -41.688 1 18.91 536 ALA B C 1
ATOM 9163 O O . ALA B 1 536 ? 27.516 0.812 -42.5 1 18.91 536 ALA B O 1
ATOM 9164 N N . CYS B 1 537 ? 26.797 0.845 -40.688 1 18.05 537 CYS B N 1
ATOM 9165 C CA . CYS B 1 537 ? 26.188 -0.394 -41.156 1 18.05 537 CYS B CA 1
ATOM 9166 C C . CYS B 1 537 ? 24.953 -0.106 -42 1 18.05 537 CYS B C 1
ATOM 9168 O O . CYS B 1 537 ? 24 0.528 -41.562 1 18.05 537 CYS B O 1
ATOM 9170 N N . HIS B 1 538 ? 25.156 0.1 -43.312 1 18.17 538 HIS B N 1
ATOM 9171 C CA . HIS B 1 538 ? 24.156 0.285 -44.344 1 18.17 538 HIS B CA 1
ATOM 9172 C C . HIS B 1 538 ? 23.156 -0.86 -44.344 1 18.17 538 HIS B C 1
ATOM 9174 O O . HIS B 1 538 ? 23.531 -2.027 -44.25 1 18.17 538 HIS B O 1
ATOM 9180 N N . PRO B 1 539 ? 21.922 -0.589 -43.938 1 19 539 PRO B N 1
ATOM 9181 C CA . PRO B 1 539 ? 20.797 -1.514 -43.812 1 19 539 PRO B CA 1
ATOM 9182 C C . PRO B 1 539 ? 20.469 -2.23 -45.125 1 19 539 PRO B C 1
ATOM 9184 O O . PRO B 1 539 ? 20.25 -1.58 -46.156 1 19 539 PRO B O 1
ATOM 9187 N N . LEU B 1 540 ? 21.25 -3.316 -45.438 1 16.97 540 LEU B N 1
ATOM 9188 C CA . LEU B 1 540 ? 21.094 -4.043 -46.688 1 16.97 540 LEU B CA 1
ATOM 9189 C C . LEU B 1 540 ? 19.641 -4.414 -46.938 1 16.97 540 LEU B C 1
ATOM 9191 O O . LEU B 1 540 ? 18.938 -4.836 -46.031 1 16.97 540 LEU B O 1
ATOM 9195 N N . MET B 1 541 ? 19.062 -4.02 -48.062 1 18.47 541 MET B N 1
ATOM 9196 C CA . MET B 1 541 ? 17.828 -4.031 -48.844 1 18.47 541 MET B CA 1
ATOM 9197 C C . MET B 1 541 ? 17.438 -5.453 -49.219 1 18.47 541 MET B C 1
ATOM 9199 O O . MET B 1 541 ? 16.531 -5.656 -50.031 1 18.47 541 MET B O 1
ATOM 9203 N N . GLY B 1 542 ? 17.688 -6.496 -48.344 1 17.27 542 GLY B N 1
ATOM 9204 C CA . GLY B 1 542 ? 17.625 -7.723 -49.125 1 17.27 542 GLY B CA 1
ATOM 9205 C C . GLY B 1 542 ? 16.266 -7.961 -49.75 1 17.27 542 GLY B C 1
ATOM 9206 O O . GLY B 1 542 ? 15.25 -7.492 -49.25 1 17.27 542 GLY B O 1
ATOM 9207 N N . PRO B 1 543 ? 16.188 -8.398 -51.031 1 19.03 543 PRO B N 1
ATOM 9208 C CA . PRO B 1 543 ? 15.117 -8.508 -52 1 19.03 543 PRO B CA 1
ATOM 9209 C C . PRO B 1 543 ? 14.047 -9.531 -51.625 1 19.03 543 PRO B C 1
ATOM 9211 O O . PRO B 1 543 ? 14.297 -10.391 -50.781 1 19.03 543 PRO B O 1
ATOM 9214 N N . PRO B 1 544 ? 12.781 -9.461 -52.094 1 20.45 544 PRO B N 1
ATOM 9215 C CA . PRO B 1 544 ? 11.422 -9.992 -51.938 1 20.45 544 PRO B CA 1
ATOM 9216 C C . PRO B 1 544 ? 11.312 -11.453 -52.375 1 20.45 544 PRO B C 1
ATOM 9218 O O . PRO B 1 544 ? 10.219 -12.031 -52.312 1 20.45 544 PRO B O 1
ATOM 9221 N N . LEU B 1 545 ? 12.25 -12.445 -52.094 1 16.91 545 LEU B N 1
ATOM 9222 C CA . LEU B 1 545 ? 12.203 -13.586 -53 1 16.91 545 LEU B CA 1
ATOM 9223 C C . LEU B 1 545 ? 10.836 -14.25 -52.969 1 16.91 545 LEU B C 1
ATOM 9225 O O . LEU B 1 545 ? 10.219 -14.391 -51.906 1 16.91 545 LEU B O 1
ATOM 9229 N N . SER B 1 546 ? 10.164 -14.492 -54.188 1 18.78 546 SER B N 1
ATOM 9230 C CA . SER B 1 546 ? 8.938 -14.945 -54.812 1 18.78 546 SER B CA 1
ATOM 9231 C C . SER B 1 546 ? 8.766 -16.453 -54.688 1 18.78 546 SER B C 1
ATOM 9233 O O . SER B 1 546 ? 7.848 -17.031 -55.281 1 18.78 546 SER B O 1
ATOM 9235 N N . PHE B 1 547 ? 9.156 -17.188 -53.625 1 16.64 547 PHE B N 1
ATOM 9236 C CA . PHE B 1 547 ? 9.273 -18.609 -53.938 1 16.64 547 PHE B CA 1
ATOM 9237 C C . PHE B 1 547 ? 7.906 -19.188 -54.312 1 16.64 547 PHE B C 1
ATOM 9239 O O . PHE B 1 547 ? 6.934 -19 -53.594 1 16.64 547 PHE B O 1
ATOM 9246 N N . GLU B 1 548 ? 7.684 -19.844 -55.531 1 17.72 548 GLU B N 1
ATOM 9247 C CA . GLU B 1 548 ? 6.711 -20.422 -56.438 1 17.72 548 GLU B CA 1
ATOM 9248 C C . GLU B 1 548 ? 6.195 -21.766 -55.906 1 17.72 548 GLU B C 1
ATOM 9250 O O . GLU B 1 548 ? 5.004 -22.047 -56 1 17.72 548 GLU B O 1
ATOM 9255 N N . PRO B 1 549 ? 7 -22.875 -55.5 1 17.09 549 PRO B N 1
ATOM 9256 C CA . PRO B 1 549 ? 6.84 -24.094 -56.312 1 17.09 549 PRO B CA 1
ATOM 9257 C C . PRO B 1 549 ? 5.559 -24.844 -56 1 17.09 549 PRO B C 1
ATOM 9259 O O . PRO B 1 549 ? 4.949 -24.625 -54.938 1 17.09 549 PRO B O 1
ATOM 9262 N N . SER B 1 550 ? 5.324 -26.234 -56.594 1 17.97 550 SER B N 1
ATOM 9263 C CA . SER B 1 550 ? 4.551 -27.172 -57.375 1 17.97 550 SER B CA 1
ATOM 9264 C C . SER B 1 550 ? 4.008 -28.312 -56.531 1 17.97 550 SER B C 1
ATOM 9266 O O . SER B 1 550 ? 2.977 -28.906 -56.844 1 17.97 550 SER B O 1
ATOM 9268 N N . LEU B 1 551 ? 4.664 -28.969 -55.438 1 17.23 551 LEU B N 1
ATOM 9269 C CA . LEU B 1 551 ? 4.738 -30.422 -55.625 1 17.23 551 LEU B CA 1
ATOM 9270 C C . LEU B 1 551 ? 3.391 -31.078 -55.344 1 17.23 551 LEU B C 1
ATOM 9272 O O . LEU B 1 551 ? 2.645 -30.609 -54.469 1 17.23 551 LEU B O 1
ATOM 9276 N N . PRO B 1 552 ? 3.02 -32.281 -56 1 19.59 552 PRO B N 1
ATOM 9277 C CA . PRO B 1 552 ? 1.889 -33.125 -56.406 1 19.59 552 PRO B CA 1
ATOM 9278 C C . PRO B 1 552 ? 1.455 -34.094 -55.312 1 19.59 552 PRO B C 1
ATOM 9280 O O . PRO B 1 552 ? 0.276 -34.438 -55.219 1 19.59 552 PRO B O 1
ATOM 9283 N N . GLN B 1 553 ? 2.359 -34.625 -54.312 1 16.98 553 GLN B N 1
ATOM 9284 C CA . GLN B 1 553 ? 2.496 -36.094 -54.219 1 16.98 553 GLN B CA 1
ATOM 9285 C C . GLN B 1 553 ? 1.247 -36.719 -53.625 1 16.98 553 GLN B C 1
ATOM 9287 O O . GLN B 1 553 ? 0.615 -36.156 -52.75 1 16.98 553 GLN B O 1
ATOM 9292 N N . GLU B 1 554 ? 0.849 -38.094 -53.938 1 19.05 554 GLU B N 1
ATOM 9293 C CA . GLU B 1 554 ? -0.109 -39.188 -54.125 1 19.05 554 GLU B CA 1
ATOM 9294 C C . GLU B 1 554 ? -0.32 -39.969 -52.844 1 19.05 554 GLU B C 1
ATOM 9296 O O . GLU B 1 554 ? -1.412 -40.469 -52.594 1 19.05 554 GLU B O 1
ATOM 9301 N N . ALA B 1 555 ? 0.586 -40.188 -51.781 1 19.14 555 ALA B N 1
ATOM 9302 C CA . ALA B 1 555 ? 0.843 -41.594 -51.562 1 19.14 555 ALA B CA 1
ATOM 9303 C C . ALA B 1 555 ? -0.379 -42.281 -50.938 1 19.14 555 ALA B C 1
ATOM 9305 O O . ALA B 1 555 ? -1.24 -41.625 -50.344 1 19.14 555 ALA B O 1
ATOM 9306 N N . PRO B 1 556 ? -0.12 -43.719 -50.406 1 19.62 556 PRO B N 1
ATOM 9307 C CA . PRO B 1 556 ? -0.636 -45.062 -50.5 1 19.62 556 PRO B CA 1
ATOM 9308 C C . PRO B 1 556 ? -1.571 -45.438 -49.344 1 19.62 556 PRO B C 1
ATOM 9310 O O . PRO B 1 556 ? -1.635 -44.719 -48.344 1 19.62 556 PRO B O 1
ATOM 9313 N N . ASN B 1 557 ? -1.863 -46.812 -49.156 1 21.44 557 ASN B N 1
ATOM 9314 C CA . ASN B 1 557 ? -2.824 -47.875 -48.875 1 21.44 557 ASN B CA 1
ATOM 9315 C C . ASN B 1 557 ? -2.77 -48.281 -47.406 1 21.44 557 ASN B C 1
ATOM 9317 O O . ASN B 1 557 ? -1.82 -48.938 -46.969 1 21.44 557 ASN B O 1
ATOM 9321 N N . LEU B 1 558 ? -2.863 -47.469 -46.375 1 17.8 558 LEU B N 1
ATOM 9322 C CA . LEU B 1 558 ? -2.496 -47.906 -45 1 17.8 558 LEU B CA 1
ATOM 9323 C C . LEU B 1 558 ? -3.307 -49.094 -44.562 1 17.8 558 LEU B C 1
ATOM 9325 O O . LEU B 1 558 ? -4.539 -49.094 -44.625 1 17.8 558 LEU B O 1
ATOM 9329 N N . VAL B 1 559 ? -2.535 -50.25 -44.406 1 20.33 559 VAL B N 1
ATOM 9330 C CA . VAL B 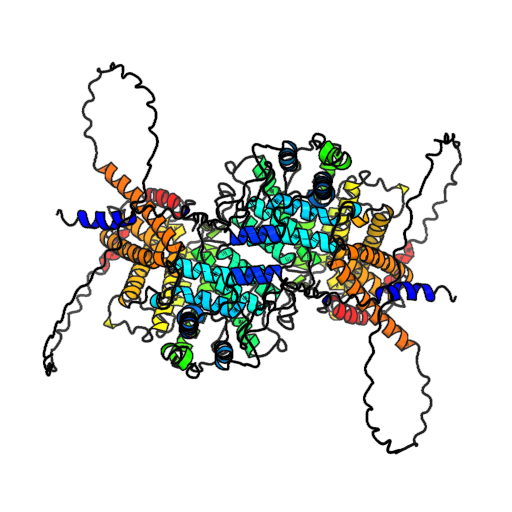1 559 ? -2.746 -51.688 -44.156 1 20.33 559 VAL B CA 1
ATOM 9331 C C . VAL B 1 559 ? -3.457 -51.875 -42.812 1 20.33 559 VAL B C 1
ATOM 9333 O O . VAL B 1 559 ? -3.312 -51.031 -41.906 1 20.33 559 VAL B O 1
ATOM 9336 N N . PRO B 1 560 ? -4.184 -53.031 -42.656 1 21.78 560 PRO B N 1
ATOM 9337 C CA . PRO B 1 560 ? -5.238 -53.562 -41.812 1 21.78 560 PRO B CA 1
ATOM 9338 C C . PRO B 1 560 ? -4.73 -54 -40.438 1 21.78 560 PRO B C 1
ATOM 9340 O O . PRO B 1 560 ? -3.828 -54.844 -40.344 1 21.78 560 PRO B O 1
ATOM 9343 N N . ALA B 1 561 ? -4.34 -53.156 -39.469 1 18.25 561 ALA B N 1
ATOM 9344 C CA . ALA B 1 561 ? -3.654 -53.5 -38.219 1 18.25 561 ALA B CA 1
ATOM 9345 C C . ALA B 1 561 ? -4.355 -54.656 -37.531 1 18.25 561 ALA B C 1
ATOM 9347 O O . ALA B 1 561 ? -5.52 -54.531 -37.125 1 18.25 561 ALA B O 1
ATOM 9348 N N . GLU B 1 562 ? -3.926 -55.844 -37.844 1 19 562 GLU B N 1
ATOM 9349 C CA . GLU B 1 562 ? -4.27 -57.188 -37.312 1 19 562 GLU B CA 1
ATOM 9350 C C . GLU B 1 562 ? -4.227 -57.219 -35.812 1 19 562 GLU B C 1
ATOM 9352 O O . GLU B 1 562 ? -3.615 -56.344 -35.188 1 19 562 GLU B O 1
ATOM 9357 N N . MET B 1 563 ? -4.379 -58.5 -35.094 1 20.38 563 MET B N 1
ATOM 9358 C CA . MET B 1 563 ? -4.992 -59.219 -33.969 1 20.38 563 MET B CA 1
ATOM 9359 C C . MET B 1 563 ? -4.023 -59.312 -32.812 1 20.38 563 MET B C 1
ATOM 9361 O O . MET B 1 563 ? -3.902 -60.375 -32.188 1 20.38 563 MET B O 1
ATOM 9365 N N . ILE B 1 564 ? -3.078 -58.375 -32.406 1 19.56 564 ILE B N 1
ATOM 9366 C CA . ILE B 1 564 ? -1.97 -58.938 -31.625 1 19.56 564 ILE B CA 1
ATOM 9367 C C . ILE B 1 564 ? -2.508 -59.656 -30.391 1 19.56 564 ILE B C 1
ATOM 9369 O O . ILE B 1 564 ? -3.328 -59.094 -29.656 1 19.56 564 ILE B O 1
ATOM 9373 N N . PRO B 1 565 ? -2.102 -60.938 -30.188 1 20.45 565 PRO B N 1
ATOM 9374 C CA . PRO B 1 565 ? -2.516 -61.969 -29.25 1 20.45 565 PRO B CA 1
ATOM 9375 C C . PRO B 1 565 ? -2.295 -61.594 -27.797 1 20.45 565 PRO B C 1
ATOM 9377 O O . PRO B 1 565 ? -1.516 -60.656 -27.5 1 20.45 565 PRO B O 1
ATOM 9380 N N . ASP B 1 566 ? -2.895 -62.312 -26.719 1 20.12 566 ASP B N 1
ATOM 9381 C CA . ASP B 1 566 ? -3.35 -62.281 -25.328 1 20.12 566 ASP B CA 1
ATOM 9382 C C . ASP B 1 566 ? -2.168 -62.219 -24.375 1 20.12 566 ASP B C 1
ATOM 9384 O O . ASP B 1 566 ? -2.178 -61.406 -23.422 1 20.12 566 ASP B O 1
ATOM 9388 N N . GLY B 1 567 ? -1.255 -63.219 -24.266 1 19.88 567 GLY B N 1
ATOM 9389 C CA . GLY B 1 567 ? -0.863 -63.938 -23.078 1 19.88 567 GLY B CA 1
ATOM 9390 C C . GLY B 1 567 ? 0.363 -63.375 -22.391 1 19.88 567 GLY B C 1
ATOM 9391 O O . GLY B 1 567 ? 0.906 -63.969 -21.469 1 19.88 567 GLY B O 1
ATOM 9392 N N . ALA B 1 568 ? 1.187 -62.531 -23 1 19.55 568 ALA B N 1
ATOM 9393 C CA . ALA B 1 568 ? 2.568 -62.844 -22.641 1 19.55 568 ALA B CA 1
ATOM 9394 C C . ALA B 1 568 ? 2.844 -62.438 -21.188 1 19.55 568 ALA B C 1
ATOM 9396 O O . ALA B 1 568 ? 2.416 -61.406 -20.719 1 19.55 568 ALA B O 1
ATOM 9397 N N . HIS B 1 569 ? 3.289 -63.406 -20.359 1 20.91 569 HIS B N 1
ATOM 9398 C CA . HIS B 1 569 ? 3.611 -63.719 -18.969 1 20.91 569 HIS B CA 1
ATOM 9399 C C . HIS B 1 569 ? 4.754 -62.844 -18.469 1 20.91 569 HIS B C 1
ATOM 9401 O O . HIS B 1 569 ? 5.879 -62.938 -18.969 1 20.91 569 HIS B O 1
ATOM 9407 N N . LEU B 1 570 ? 4.59 -61.562 -18.312 1 19.28 570 LEU B N 1
ATOM 9408 C CA . LEU B 1 570 ? 5.746 -60.75 -17.984 1 19.28 570 LEU B CA 1
ATOM 9409 C C . LEU B 1 570 ? 6.465 -61.281 -16.75 1 19.28 570 LEU B C 1
ATOM 9411 O O . LEU B 1 570 ? 5.832 -61.594 -15.742 1 19.28 570 LEU B O 1
ATOM 9415 N N . PRO B 1 571 ? 7.664 -61.875 -16.953 1 20.23 571 PRO B N 1
ATOM 9416 C CA . PRO B 1 571 ? 8.375 -62.469 -15.82 1 20.23 571 PRO B CA 1
ATOM 9417 C C . PRO B 1 571 ? 8.531 -61.5 -14.648 1 20.23 571 PRO B C 1
ATOM 9419 O O . PRO B 1 571 ? 8.547 -60.281 -14.844 1 20.23 571 PRO B O 1
ATOM 9422 N N . VAL B 1 572 ? 8.148 -61.938 -13.422 1 20.81 572 VAL B N 1
ATOM 9423 C CA . VAL B 1 572 ? 8.102 -61.438 -12.055 1 20.81 572 VAL B CA 1
ATOM 9424 C C . VAL B 1 572 ? 9.484 -60.969 -11.625 1 20.81 572 VAL B C 1
ATOM 9426 O O . VAL B 1 572 ? 10.422 -61.75 -11.547 1 20.81 572 VAL B O 1
ATOM 9429 N N . LEU B 1 573 ? 9.93 -59.812 -12.109 1 19.12 573 LEU B N 1
ATOM 9430 C CA . LEU B 1 573 ? 11.25 -59.344 -11.688 1 19.12 573 LEU B CA 1
ATOM 9431 C C . LEU B 1 573 ? 11.414 -59.469 -10.18 1 19.12 573 LEU B C 1
ATOM 9433 O O . LEU B 1 573 ? 10.547 -59.031 -9.414 1 19.12 573 LEU B O 1
ATOM 9437 N N . GLU B 1 574 ? 12.156 -60.375 -9.727 1 19.89 574 GLU B N 1
ATOM 9438 C CA . GLU B 1 574 ? 12.586 -60.719 -8.375 1 19.89 574 GLU B CA 1
ATOM 9439 C C . GLU B 1 574 ? 13.086 -59.5 -7.625 1 19.89 574 GLU B C 1
ATOM 9441 O O . GLU B 1 574 ? 13.703 -58.594 -8.219 1 19.89 574 GLU B O 1
ATOM 9446 N N . GLU B 1 575 ? 12.672 -59.25 -6.305 1 21.44 575 GLU B N 1
ATOM 9447 C CA . GLU B 1 575 ? 12.734 -58.281 -5.199 1 21.44 575 GLU B CA 1
ATOM 9448 C C . GLU B 1 575 ? 14.172 -58.031 -4.758 1 21.44 575 GLU B C 1
ATOM 9450 O O . GLU B 1 575 ? 14.68 -58.75 -3.875 1 21.44 575 GLU B O 1
ATOM 9455 N N . GLN B 1 576 ? 15.242 -57.906 -5.578 1 21.44 576 GLN B N 1
ATOM 9456 C CA . GLN B 1 576 ? 16.469 -57.875 -4.797 1 21.44 576 GLN B CA 1
ATOM 9457 C C . GLN B 1 576 ? 16.531 -56.625 -3.918 1 21.44 576 GLN B C 1
ATOM 9459 O O . GLN B 1 576 ? 16.547 -55.5 -4.426 1 21.44 576 GLN B O 1
ATOM 9464 N N . GLY B 1 577 ? 16.047 -56.562 -2.605 1 21.42 577 GLY B N 1
ATOM 9465 C CA . GLY B 1 577 ? 15.867 -55.719 -1.432 1 21.42 577 GLY B CA 1
ATOM 9466 C C . GLY B 1 577 ? 17.156 -55.094 -0.948 1 21.42 577 GLY B C 1
ATOM 9467 O O . GLY B 1 577 ? 17.172 -54.344 0.043 1 21.42 577 GLY B O 1
ATOM 9468 N N . GLU B 1 578 ? 18.422 -55.562 -1.171 1 23.02 578 GLU B N 1
ATOM 9469 C CA . GLU B 1 578 ? 19.406 -55.406 -0.112 1 23.02 578 GLU B CA 1
ATOM 9470 C C . GLU B 1 578 ? 19.906 -53.969 -0.031 1 23.02 578 GLU B C 1
ATOM 9472 O O . GLU B 1 578 ? 20.156 -53.438 1.061 1 23.02 578 GLU B O 1
ATOM 9477 N N . ASP B 1 579 ? 20.531 -53.312 -1.089 1 23.62 579 ASP B N 1
ATOM 9478 C CA . ASP B 1 579 ? 21.672 -52.438 -0.866 1 23.62 579 ASP B CA 1
ATOM 9479 C C . ASP B 1 579 ? 21.203 -51 -0.538 1 23.62 579 ASP B C 1
ATOM 9481 O O . ASP B 1 579 ? 21.422 -50.094 -1.312 1 23.62 579 ASP B O 1
ATOM 9485 N N . ILE B 1 580 ? 20.094 -50.781 0.038 1 26.77 580 ILE B N 1
ATOM 9486 C CA . ILE B 1 580 ? 19.625 -49.438 0.305 1 26.77 580 ILE B CA 1
ATOM 9487 C C . ILE B 1 580 ? 20.5 -48.781 1.377 1 26.77 580 ILE B C 1
ATOM 9489 O O . ILE B 1 580 ? 20.266 -47.625 1.757 1 26.77 580 ILE B O 1
ATOM 9493 N N . ASP B 1 581 ? 21.375 -49.594 2.074 1 26.05 581 ASP B N 1
ATOM 9494 C CA . ASP B 1 581 ? 21.953 -49.125 3.322 1 26.05 581 ASP B CA 1
ATOM 9495 C C . ASP B 1 581 ? 22.953 -48 3.062 1 26.05 581 ASP B C 1
ATOM 9497 O O . ASP B 1 581 ? 23.312 -47.25 3.977 1 26.05 581 ASP B O 1
ATOM 9501 N N . GLN B 1 582 ? 23.688 -48.031 1.925 1 25.58 582 GLN B N 1
ATOM 9502 C CA . GLN B 1 582 ? 24.906 -47.25 1.846 1 25.58 582 GLN B CA 1
ATOM 9503 C C . GLN B 1 582 ? 24.578 -45.75 1.637 1 25.58 582 GLN B C 1
ATOM 9505 O O . GLN B 1 582 ? 25.484 -44.938 1.516 1 25.58 582 GLN B O 1
ATOM 9510 N N . SER B 1 583 ? 23.359 -45.469 1.516 1 26.95 583 SER B N 1
ATOM 9511 C CA . SER B 1 583 ? 23.047 -44.125 1.095 1 26.95 583 SER B CA 1
ATOM 9512 C C . SER B 1 583 ? 23.312 -43.125 2.223 1 26.95 583 SER B C 1
ATOM 9514 O O . SER B 1 583 ? 23.266 -41.906 2.008 1 26.95 583 SER B O 1
ATOM 9516 N N . ASP B 1 584 ? 23.375 -43.656 3.488 1 28.05 584 ASP B N 1
ATOM 9517 C CA . ASP B 1 584 ? 23.484 -42.75 4.625 1 28.05 584 ASP B CA 1
ATOM 9518 C C . ASP B 1 584 ? 24.875 -42.125 4.727 1 28.05 584 ASP B C 1
ATOM 9520 O O . ASP B 1 584 ? 25.047 -41.062 5.297 1 28.05 584 ASP B O 1
ATOM 9524 N N . ASP B 1 585 ? 25.969 -42.969 4.426 1 27.03 585 ASP B N 1
ATOM 9525 C CA . ASP B 1 585 ? 27.344 -42.594 4.773 1 27.03 585 ASP B CA 1
ATOM 9526 C C . ASP B 1 585 ? 27.844 -41.469 3.891 1 27.03 585 ASP B C 1
ATOM 9528 O O . ASP B 1 585 ? 28.969 -40.969 4.07 1 27.03 585 ASP B O 1
ATOM 9532 N N . PHE B 1 586 ? 27.281 -41.344 2.758 1 26.34 586 PHE B N 1
ATOM 9533 C CA . PHE B 1 586 ? 27.953 -40.625 1.675 1 26.34 586 PHE B CA 1
ATOM 9534 C C . PHE B 1 586 ? 28.109 -39.156 2.01 1 26.34 586 PHE B C 1
ATOM 9536 O O . PHE B 1 586 ? 29.141 -38.562 1.694 1 26.34 586 PHE B O 1
ATOM 9543 N N . LEU B 1 587 ? 27.016 -38.625 2.533 1 29.2 587 LEU B N 1
ATOM 9544 C CA . LEU B 1 587 ? 27.109 -37.156 2.66 1 29.2 587 LEU B CA 1
ATOM 9545 C C . LEU B 1 587 ? 28.188 -36.781 3.678 1 29.2 587 LEU B C 1
ATOM 9547 O O . LEU B 1 587 ? 28.438 -35.594 3.893 1 29.2 587 LEU B O 1
ATOM 9551 N N . LEU B 1 588 ? 28.578 -37.75 4.59 1 26.73 588 LEU B N 1
ATOM 9552 C CA . LEU B 1 588 ? 29.484 -37.406 5.668 1 26.73 588 LEU B CA 1
ATOM 9553 C C . LEU B 1 588 ? 30.891 -37.156 5.133 1 26.73 588 LEU B C 1
ATOM 9555 O O . LEU B 1 588 ? 31.656 -36.375 5.711 1 26.73 588 LEU B O 1
ATOM 9559 N N . ASN B 1 589 ? 31.453 -38.062 4.297 1 26.84 589 ASN B N 1
ATOM 9560 C CA . ASN B 1 589 ? 32.906 -38.062 4.188 1 26.84 589 ASN B CA 1
ATOM 9561 C C . ASN B 1 589 ? 33.375 -36.875 3.354 1 26.84 589 ASN B C 1
ATOM 9563 O O . ASN B 1 589 ? 34.594 -36.656 3.191 1 26.84 589 ASN B O 1
ATOM 9567 N N . GLY B 1 590 ? 32.844 -36.5 2.219 1 28.36 590 GLY B N 1
ATOM 9568 C CA . GLY B 1 590 ? 33.562 -35.594 1.381 1 28.36 590 GLY B CA 1
ATOM 9569 C C . GLY B 1 590 ? 33.656 -34.188 1.979 1 28.36 590 GLY B C 1
ATOM 9570 O O . GLY B 1 590 ? 32.688 -33.625 2.457 1 28.36 590 GLY B O 1
ATOM 9571 N N . THR B 1 591 ? 34.906 -33.844 2.588 1 27.47 591 THR B N 1
ATOM 9572 C CA . THR B 1 591 ? 35.375 -32.656 3.285 1 27.47 591 THR B CA 1
ATOM 9573 C C . THR B 1 591 ? 35.156 -31.406 2.455 1 27.47 591 THR B C 1
ATOM 9575 O O . THR B 1 591 ? 36.031 -30.938 1.747 1 27.47 591 THR B O 1
ATOM 9578 N N . PHE B 1 592 ? 34.406 -31.469 1.441 1 30.56 592 PHE B N 1
ATOM 9579 C CA . PHE B 1 592 ? 34.312 -30.078 0.981 1 30.56 592 PHE B CA 1
ATOM 9580 C C . PHE B 1 592 ? 34.062 -29.141 2.15 1 30.56 592 PHE B C 1
ATOM 9582 O O . PHE B 1 592 ? 33.188 -29.406 2.994 1 30.56 592 PHE B O 1
ATOM 9589 N N . SER B 1 593 ? 35.125 -28.391 2.562 1 31.88 593 SER B N 1
ATOM 9590 C CA . SER B 1 593 ? 34.938 -27.5 3.703 1 31.88 593 SER B CA 1
ATOM 9591 C C . SER B 1 593 ? 33.688 -26.656 3.527 1 31.88 593 SER B C 1
ATOM 9593 O O . SER B 1 593 ? 33.406 -26.172 2.428 1 31.88 593 SER B O 1
ATOM 9595 N N . LEU B 1 594 ? 32.656 -26.953 4.168 1 32.19 594 LEU B N 1
ATOM 9596 C CA . LEU B 1 594 ? 31.438 -26.188 4.43 1 32.19 594 LEU B CA 1
ATOM 9597 C C . LEU B 1 594 ? 31.672 -24.688 4.254 1 32.19 594 LEU B C 1
ATOM 9599 O O . LEU B 1 594 ? 30.781 -23.969 3.811 1 32.19 594 LEU B O 1
ATOM 9603 N N . GLN B 1 595 ? 32.969 -24.359 4.438 1 35.91 595 GLN B N 1
ATOM 9604 C CA . GLN B 1 595 ? 33.344 -22.953 4.41 1 35.91 595 GLN B CA 1
ATOM 9605 C C . GLN B 1 595 ? 33.25 -22.391 2.996 1 35.91 595 GLN B C 1
ATOM 9607 O O . GLN B 1 595 ? 32.781 -21.266 2.793 1 35.91 595 GLN B O 1
ATOM 9612 N N . GLU B 1 596 ? 33.75 -23.125 2.055 1 37.59 596 GLU B N 1
ATOM 9613 C CA . GLU B 1 596 ? 33.812 -22.594 0.698 1 37.59 596 GLU B CA 1
ATOM 9614 C C . GLU B 1 596 ? 32.438 -22.516 0.076 1 37.59 596 GLU B C 1
ATOM 9616 O O . GLU B 1 596 ? 32.094 -21.547 -0.611 1 37.59 596 GLU B O 1
ATOM 9621 N N . ILE B 1 597 ? 31.719 -23.469 0.336 1 37.38 597 ILE B N 1
ATOM 9622 C CA . ILE B 1 597 ? 30.328 -23.406 -0.131 1 37.38 597 ILE B CA 1
ATOM 9623 C C . ILE B 1 597 ? 29.609 -22.234 0.53 1 37.38 597 ILE B C 1
ATOM 9625 O O . ILE B 1 597 ? 28.875 -21.5 -0.13 1 37.38 597 ILE B O 1
ATOM 9629 N N . GLU B 1 598 ? 29.859 -22.109 1.815 1 38.59 598 GLU B N 1
ATOM 9630 C CA . GLU B 1 598 ? 29.25 -21.031 2.596 1 38.59 598 GLU B CA 1
ATOM 9631 C C . GLU B 1 598 ? 29.594 -19.672 2.006 1 38.59 598 GLU B C 1
ATOM 9633 O O . GLU B 1 598 ? 28.719 -18.797 1.887 1 38.59 598 GLU B O 1
ATOM 9638 N N . ASN B 1 599 ? 30.891 -19.547 1.731 1 41.59 599 ASN B N 1
ATOM 9639 C CA . ASN B 1 599 ? 31.328 -18.266 1.194 1 41.59 599 ASN B CA 1
ATOM 9640 C C . ASN B 1 599 ? 30.703 -17.984 -0.167 1 41.59 599 ASN B C 1
ATOM 9642 O O . ASN B 1 599 ? 30.297 -16.859 -0.449 1 41.59 599 ASN B O 1
ATOM 9646 N N . HIS B 1 600 ? 30.656 -19 -0.944 1 38.97 600 HIS B N 1
ATOM 9647 C CA . HIS B 1 600 ? 30.125 -18.812 -2.289 1 38.97 600 HIS B CA 1
ATOM 9648 C C . HIS B 1 600 ? 28.609 -18.625 -2.268 1 38.97 600 HIS B C 1
ATOM 9650 O O . HIS B 1 600 ? 28.078 -17.766 -2.975 1 38.97 600 HIS B O 1
ATOM 9656 N N . MET B 1 601 ? 28.078 -19.531 -1.631 1 39.97 601 MET B N 1
ATOM 9657 C CA . MET B 1 601 ? 26.625 -19.469 -1.557 1 39.97 601 MET B CA 1
ATOM 9658 C C . MET B 1 601 ? 26.156 -18.234 -0.781 1 39.97 601 MET B C 1
ATOM 9660 O O . MET B 1 601 ? 25.172 -17.609 -1.141 1 39.97 601 MET B O 1
ATOM 9664 N N . ASN B 1 602 ? 26.766 -18.094 0.398 1 40.38 602 ASN B N 1
ATOM 9665 C CA . ASN B 1 602 ? 26.422 -16.906 1.159 1 40.38 602 ASN B CA 1
ATOM 9666 C C . ASN B 1 602 ? 26.547 -15.641 0.31 1 40.38 602 ASN B C 1
ATOM 9668 O O . ASN B 1 602 ? 25.688 -14.758 0.373 1 40.38 602 ASN B O 1
ATOM 9672 N N . ARG B 1 603 ? 27.75 -15.609 -0.38 1 40.34 603 ARG B N 1
ATOM 9673 C CA . ARG B 1 603 ? 27.891 -14.445 -1.243 1 40.34 603 ARG B CA 1
ATOM 9674 C C . ARG B 1 603 ? 26.844 -14.453 -2.354 1 40.34 603 ARG B C 1
ATOM 9676 O O . ARG B 1 603 ? 26.281 -13.406 -2.697 1 40.34 603 ARG B O 1
ATOM 9683 N N . ALA B 1 604 ? 26.781 -15.484 -3.01 1 38.44 604 ALA B N 1
ATOM 9684 C CA . ALA B 1 604 ? 25.891 -15.555 -4.168 1 38.44 604 ALA B CA 1
ATOM 9685 C C . ALA B 1 604 ? 24.422 -15.461 -3.742 1 38.44 604 ALA B C 1
ATOM 9687 O O . ALA B 1 604 ? 23.625 -14.773 -4.383 1 38.44 604 ALA B O 1
ATOM 9688 N N . TRP B 1 605 ? 24.047 -16.391 -2.91 1 38.34 605 TRP B N 1
ATOM 9689 C CA . TRP B 1 605 ? 22.625 -16.453 -2.547 1 38.34 605 TRP B CA 1
ATOM 9690 C C . TRP B 1 605 ? 22.203 -15.188 -1.81 1 38.34 605 TRP B C 1
ATOM 9692 O O . TRP B 1 605 ? 21.109 -14.672 -2.023 1 38.34 605 TRP B O 1
ATOM 9702 N N . TRP B 1 606 ? 22.953 -14.938 -0.758 1 36.59 606 TRP B N 1
ATOM 9703 C CA . TRP B 1 606 ? 22.578 -13.773 0.044 1 36.59 606 TRP B CA 1
ATOM 9704 C C . TRP B 1 606 ? 23.125 -12.492 -0.573 1 36.59 606 TRP B C 1
ATOM 9706 O O . TRP B 1 606 ? 22.891 -11.398 -0.047 1 36.59 606 TRP B O 1
ATOM 9716 N N . ASP B 1 607 ? 24.047 -12.711 -1.455 1 37 607 ASP B N 1
ATOM 9717 C CA . ASP B 1 607 ? 24.453 -11.547 -2.234 1 37 607 ASP B CA 1
ATOM 9718 C C . ASP B 1 607 ? 23.25 -10.883 -2.9 1 37 607 ASP B C 1
ATOM 9720 O O . ASP B 1 607 ? 22.266 -11.547 -3.225 1 37 607 ASP B O 1
ATOM 9724 N N . PRO B 1 608 ? 23.203 -9.625 -2.91 1 36.12 608 PRO B N 1
ATOM 9725 C CA . PRO B 1 608 ? 22.203 -8.758 -3.547 1 36.12 608 PRO B CA 1
ATOM 9726 C C . PRO B 1 608 ? 21.719 -9.312 -4.887 1 36.12 608 PRO B C 1
ATOM 9728 O O . PRO B 1 608 ? 20.641 -8.938 -5.359 1 36.12 608 PRO B O 1
ATOM 9731 N N . MET B 1 609 ? 22.609 -10.047 -5.621 1 32.94 609 MET B N 1
ATOM 9732 C CA . MET B 1 609 ? 22.141 -10.5 -6.926 1 32.94 609 MET B CA 1
ATOM 9733 C C . MET B 1 609 ? 20.906 -11.398 -6.781 1 32.94 609 MET B C 1
ATOM 9735 O O . MET B 1 609 ? 20.125 -11.539 -7.719 1 32.94 609 MET B O 1
ATOM 9739 N N . VAL B 1 610 ? 20.969 -12.383 -5.902 1 35.47 610 VAL B N 1
ATOM 9740 C CA . VAL B 1 610 ? 19.828 -13.305 -5.84 1 35.47 610 VAL B CA 1
ATOM 9741 C C . VAL B 1 610 ? 18.656 -12.625 -5.141 1 35.47 610 VAL B C 1
ATOM 9743 O O . VAL B 1 610 ? 17.656 -13.273 -4.82 1 35.47 610 VAL B O 1
ATOM 9746 N N . ASN B 1 611 ? 18.812 -11.617 -4.492 1 32.12 611 ASN B N 1
ATOM 9747 C CA . ASN B 1 611 ? 17.641 -10.898 -4.004 1 32.12 611 ASN B CA 1
ATOM 9748 C C . ASN B 1 611 ? 16.562 -10.781 -5.082 1 32.12 611 ASN B C 1
ATOM 9750 O O . ASN B 1 611 ? 16.641 -9.898 -5.945 1 32.12 611 ASN B O 1
ATOM 9754 N N . PHE B 1 612 ? 16.172 -11.906 -5.668 1 29.64 612 PHE B N 1
ATOM 9755 C CA . PHE B 1 612 ? 14.961 -11.867 -6.484 1 29.64 612 PHE B CA 1
ATOM 9756 C C . PHE B 1 612 ? 13.812 -11.203 -5.727 1 29.64 612 PHE B C 1
ATOM 9758 O O . PHE B 1 612 ? 13.586 -11.5 -4.555 1 29.64 612 PHE B O 1
#

Secondary structure (DSSP, 8-state):
--STTHHHHHHHHTT-S---GGG--------TT-------TTBPPPPTTS-HHHHHHHHHTTTT----HHHHHHHHHHHHHHTGGG---S-HHHHHHHHHSSS-SSPBPHHHHHHHHHHHHTTS-GGG--S-SSHHHHHHHHHHHHHHHHHTT----HHHHHHHHHHHTT----TT-TT-HHHHHHHHHHHHHHTTTTBPPPTTSS-HHHHHHHHHHHHHHHHHHHHHHHHHT---SS-GGG-B-PPP-GGGS--S--GGGGHHHH-HHHH---HHHHHHHHHHHHHHHHHHHHHHHHHHHHEE---S----TTT-----EE-S---HHHHHHHHHHHHHHHHHS-GGG-----S-GGG-----SHHHHHHHHHHHHHHHHHHHHHHHHHHHS-TTSS-HHHHHHHHHHHHHHHHHHHHHHHHHHHTT-GGG--THHHHHHHHHHHHHHHHHT-TT-TTHHHHHHHHHHHHHHHHHHTTT-HHHHHHHHHHHHHHHHHHHHHHHHH---------S-------------------------------------------------S------------TTGGGGSHHHH----HHHHHHHHHHHHSSGGG--/--STTHHHHHHHHTT-S---GGG--------TT-------TTBPPPPTTS-HHHHHHHHHTTTT----HHHHHHHHHHHHHHTGGG---S-HHHHHHHHHHSS-SSPBPHHHHHHHHHHHHTTS-GGG--S-SSHHHHHHHHHHHHHHHHHTT----HHHHHHHHHHHTT----TT-TT-HHHHHHHHHHHHHHTTTTBPPPTTSS-HHHHHHHHHHHHHHHHHHHHHHHHHT---SS-GGG-B-PPP-GGGS--S--GGGGHHHH-HHHH---HHHHHHHHHHHHHHHHHHHHHHHHHHHHEE--SS----TTT-----EE-S---HHHHHHHHHHHHHHHHHS-GGGPPP--S-GGG----SSHHHHHHHHHHHHHHHHHHHHHHHHHHHS-TTSS-HHHHHHHHHHHHHHHHHHHHHHHHHHHTT-GGG--THHHHHHHHHHHHHHHHHT-TT-TTHHHHHHHHHHHHHHHHHHTTT-HHHHHHHHHHHHHHHHHHHHHHHHH---------S-------------------------------------------------S------------TTGGGGSHHHH----HHHHHHHHHHHHSSTTS--